Protein 4IV9 (pdb70)

Foldseek 3Di:
DQDFQQFLADVQVQCVVQVPPQAFFEDDVVFQAWAEEEEAQALLSLLLVLRLLSRPRPHYFYEHADPDGHVLFDFDALDPVPRLDTDGWHDWWAFVLLSLLVNLCVVLVQDQPAFAPWAQQDWEWEAEPLAIFTRHHVDQGGPLLRVVSQLVVLCQCPNADDDVDTAHRLVVLLVCSVVSVSVVSNVRLLVVCVVQLQPFQQRVLCCQQQHPHRRVPHHDDPPSNVSSCQQVDDQHGRCVQRRQFGNSLVSSCVSSRVSPRITGGSNGPVVSSVSSQQDDGPNRGNVVSYHNWRWFAWDQDDQWIKTATDVRDIDIINFYEYAFALCCCCHGHVVQVDPLAHDVLLSCLSVPFDFKKKKWKKFKFQALVQVPDVHTQWYAYPWLQGTKHKDDSDVVPRRHIIMIRRHIDMHPSLVVPVPVPPQVRSQVVSLVRVCSNPVPVSVRSAHVVNDSPSGMDMDIQCPPVRHVHRKTTHGRNSVVSLVSLLCQLLCLVPLVSHSSYHYAHLSSHSRISHVSRSSSRSQSNSCSSQSNSRIDTDPSGSSPSRDRDRDD/DFDFLQFLADVQVVQVVQVPPQAFFEDDPPDQAWAEEEEAQALLSLLLVLRLLSRPHDHYFYEHQDPDGHPQQAFDALDPVDRLDTDGFHDWWAFVLLSLVVNLCVVLVQDQPAFAPWQQQDWEWEADPQAIFTRHHVHDGDPLLRLVLQLVVQCQCPFADDPVDTADRLVVLLVCSVVSVNVVSLVRLLVVCVPFLQPFQLRVCQCQQQHDDGGVRHRDDPPSNVSSCQQDDDQHGRCVQRRQFGNSLVSSCVSSQVSHRITGGSNGPCVSSVSSQQDDRPNRGVVVSYDHWHWFAWADDVQKIWTQTPVRDIDIINFYEYAFALVCVCHGNVVLVDPLAHDVVLSCLSVPFDFKKKKWKKFKFQALVQPVDVHTQWYAYPWLQGTKHKDDSDVVCRRHIIMIRRHIDIHPSLVVCPPVPPQVVSQVVSLVRVCSNPVVVSVRRAHVVNDSPSGMDMDIQCPPPRHVHRKTGHGRPSLVSLVSLQCQLLCLVPLVSHSSYHYAHLNNHSRISHVSRSSSRSQSNSVSSQSNRPIDTDPSGSSPPRDNDHDD

Solvent-accessible surface area: 37999 Å² total; per-residue (Å²): 123,30,10,15,0,2,4,34,22,17,1,13,58,8,4,163,89,4,49,175,98,46,1,0,4,65,35,76,114,80,43,113,47,6,74,0,0,0,9,13,0,15,9,6,0,0,0,0,0,0,5,0,10,59,8,35,0,131,61,6,26,0,7,12,50,27,139,46,34,2,10,73,6,48,15,47,45,15,9,144,104,88,74,111,16,9,0,4,0,16,28,11,36,4,2,47,25,2,32,0,2,13,26,0,1,162,70,14,65,12,54,23,93,48,77,1,15,8,12,11,72,38,71,3,2,0,2,14,67,34,136,80,47,104,22,67,46,67,133,104,1,16,151,72,0,85,110,1,52,59,3,8,68,20,0,17,60,108,3,19,100,49,179,81,38,63,13,52,2,0,89,68,0,22,44,12,7,114,71,50,105,54,151,86,0,23,134,6,0,30,21,0,0,68,56,6,64,10,17,8,0,20,8,0,0,13,61,0,0,44,23,216,80,16,7,49,68,68,128,5,42,56,46,99,7,7,20,13,1,1,12,6,7,24,29,6,1,15,12,25,19,9,9,26,5,2,0,2,9,1,0,4,27,18,3,18,12,8,25,65,81,3,56,14,3,44,99,0,0,33,27,1,5,35,98,0,0,73,26,78,31,94,83,100,29,0,97,97,21,16,53,110,24,97,5,12,112,4,31,85,105,93,142,89,1,15,0,64,13,121,88,62,84,95,101,73,2,36,44,0,0,0,22,27,17,1,15,20,0,9,14,39,4,30,4,5,46,50,104,47,8,5,47,62,62,19,2,12,0,0,22,21,0,10,12,0,1,5,6,5,2,0,0,0,4,168,24,1,2,15,86,122,56,152,5,8,22,0,0,6,10,6,7,8,1,22,4,0,6,3,2,37,11,54,95,133,92,72,133,12,43,0,0,0,0,0,4,38,2,26,21,29,5,2,30,10,4,23,26,23,94,76,35,89,60,3,0,64,32,0,20,80,26,4,31,55,34,4,86,73,0,6,74,71,1,109,6,14,117,51,48,34,119,99,0,0,15,42,35,21,10,12,54,10,86,77,6,19,1,6,43,1,21,0,30,6,16,22,6,29,12,0,40,40,1,0,47,9,0,24,34,4,65,50,118,129,125,25,23,6,0,0,0,1,3,8,7,1,0,15,8,14,35,34,19,4,0,10,1,6,1,0,0,0,0,0,0,0,0,0,54,26,23,54,7,100,8,27,161,30,2,0,6,69,56,8,118,21,102,17,131,18,132,26,14,15,0,2,3,31,21,15,1,13,59,8,3,144,74,3,63,148,97,52,2,0,5,56,29,75,108,84,49,120,32,11,90,0,0,0,9,14,0,15,9,5,0,0,0,0,0,0,2,0,17,58,6,33,1,136,72,4,31,0,9,12,49,31,138,44,32,2,10,75,6,52,13,49,60,16,21,166,106,72,82,112,11,7,0,4,0,14,28,12,36,5,2,43,24,1,31,0,2,12,26,0,1,159,76,9,62,11,56,24,92,49,75,2,15,8,10,13,72,35,74,3,3,1,3,18,70,26,135,77,51,107,19,68,46,64,135,102,1,19,139,68,0,83,108,1,53,54,2,6,69,19,0,18,63,116,2,20,90,51,127,91,43,80,14,53,3,0,89,70,0,22,47,20,6,112,70,53,102,61,150,82,0,23,134,8,0,33,21,0,0,70,55,5,61,10,16,8,0,18,10,0,0,17,62,0,0,43,20,191,75,17,8,40,62,72,137,6,42,56,44,96,8,5,17,8,2,1,14,8,4,24,27,5,0,18,13,31,20,10,8,22,4,1,0,3,7,0,0,4,25,13,2,19,12,8,29,58,82,8,52,12,2,44,97,0,0,33,27,1,5,39,115,0,0,80,26,78,33,111,80,102,27,0,89,102,21,15,54,104,22,88,6,13,110,4,39,66,104,93,130,82,0,9,0,63,11,126,83,51,87,84,122,54,12,28,44,0,0,0,22,25,17,0,10,20,0,14,14,38,5,29,4,15,52,51,102,50,8,4,54,68,62,18,4,12,0,0,24,23,0,8,12,0,0,5,5,5,2,0,0,1,3,166,27,0,1,13,88,111,54,136,8,7,25,1,0,8,16,7,7,7,1,23,4,0,4,3,2,33,9,54,97,134,91,73,132,12,36,0,0,0,0,0,5,37,1,27,21,30,4,2,31,9,4,23,26,23,94,78,36,78,63,2,0,80,34,1,20,88,24,5,30,50,40,1,85,66,1,4,69,81,1,107,5,8,124,54,47,32,125,112,2,0,20,44,35,20,7,12,52,11,85,77,7,18,2,8,41,0,19,0,30,8,17,21,8,31,12,0,43,43,1,1,50,7,1,25,33,7,62,48,119,148,136,25,25,6,0,0,0,1,4,8,6,0,0,18,9,12,35,33,18,5,0,10,0,8,1,0,0,0,0,0,0,0,0,0,68,26,32,59,10,97,14,25,171,30,3,0,7,69,56,12,122,22,104,14,132,18

Sequence (1104 aa):
NSPSIDILYDYGPFLKKCEMTGGIGSYSAGTPTPRVAIVGAGISGLVAATELLRAGVKDVVLYESRDRIGGRVWSQVFDQTRPRYIAEMGAMRFPPSATGLFHYLKKFGISTSTTFPDPGVVDTELHYRGKRYHHWPAGKKPPELFRRVYEGWQSLLSEGYLLEGGSLVAPLDITAMLKSGRLEEAAIAWQGWLNVFRDCSFYNAIVCIFTGRHPPGGDRWARPEDFELFGSLGIGSGGFLPVFQAGFTEILRMVINGYQSDQRLIPDGISSLAARLADQSFDGKALRDRVCFSRVGRISREAEKIIIQTEAGEQRVFDRVIVTSSNRAMQMIHCLTDSESFLSRDVARAVRETHLTGSSKLFILTRTKFWIKNKLPTTIQSDGLVRGVYCLDYQPDEPEGHGVVLLSYTWEDDAQKMLAMPDKKTRCQVLVDDLAAIHPTFASYLLPVDGDYERYVLHHDWLTDPHSAGAFKLNYPGEDVYSQRLFFQPMTANSPNKDTGLYLAGCSCSFAGGWIEGAVQTALNSACAVLRSTGGQLSKGNPLDCINNASYRYNSPSIDILYDYGPFLKKCEMTGGIGSYSAGTPTPRVAIVGAGISGLVAATELLRAGVKDVVLYESRDRIGGRVWSQVFDQTRPRYIAEMGAMRFPPSATGLFHYLKKFGISTSTTFPDPGVVDTELHYRGKRYHWPAGKKPPELFRRVYEGWQSLLSEGYLLEGGSLVAPLDITAMLKSGRLEEAAIAWQGWLNVFRDCSFYNAIVCIFTGRHPPGGDRWARPEDFELFGSLGIGSGGFLPVFQAGFTEILRMVINGYQSDQRLIPDGISSLAARLADQSFDGKALRDRVCFSRVGRISREAEKIIIQTEAGEQRVFDRVIVTSSNRAMQMIHCLTDSESFLSRRDVARAVRETHLTGSSKLFILTRTKFWIKNKLPTTIQSDGLVRGVYCLDYQPDEPEGHGVVLLSYTWEDDAQKMLAMPDKKTRCQVLVDDLAAIHPTFASYLLPVDGDYERYVLHHDWLTDPHSAGAFKLNYPGEDVYSQRLFFQPMTANSPNKDTGLYLAGCSCSFAGGWIEGAVQTALNSACAVLRSTGGQLSKGNPLDCINASYRY

Radius of gyration: 29.58 Å; Cα contacts (8 Å, |Δi|>4): 2527; chains: 2; bounding box: 61×76×84 Å

Structure (mmCIF, N/CA/C/O backbone):
data_4IV9
#
_entry.id   4IV9
#
_cell.length_a   111.135
_cell.length_b   122.207
_cell.length_c   76.627
_cell.angle_alpha   90.00
_cell.angle_beta   90.00
_cell.angle_gamma   90.00
#
_symmetry.space_group_name_H-M   'P 21 21 2'
#
loop_
_entity.id
_entity.type
_entity.pdbx_description
1 polymer 'Tryptophan 2-monooxygenase'
2 non-polymer 'FLAVIN-ADENINE DINUCLEOTIDE'
3 non-polymer 2-(1H-INDOL-3-YL)ACETAMIDE
4 non-polymer 'PHOSPHATE ION'
5 non-polymer 1,2-ETHANEDIOL
6 water water
#
loop_
_atom_site.group_PDB
_atom_site.id
_atom_site.type_symbol
_atom_site.label_atom_id
_atom_site.label_alt_id
_atom_site.label_comp_id
_atom_site.label_asym_id
_atom_site.label_entity_id
_atom_site.label_seq_id
_atom_site.pdbx_PDB_ins_code
_atom_site.Cartn_x
_atom_site.Cartn_y
_atom_site.Cartn_z
_atom_site.occupancy
_atom_site.B_iso_or_equiv
_atom_site.auth_seq_id
_atom_site.auth_comp_id
_atom_site.auth_asym_id
_atom_site.auth_atom_id
_atom_site.pdbx_PDB_model_num
ATOM 1 N N . ASN A 1 6 ? 108.276 27.117 -56.396 1.00 28.17 6 ASN A N 1
ATOM 2 C CA . ASN A 1 6 ? 108.956 26.342 -57.435 1.00 19.93 6 ASN A CA 1
ATOM 3 C C . ASN A 1 6 ? 108.923 27.009 -58.805 1.00 22.10 6 ASN A C 1
ATOM 4 O O . ASN A 1 6 ? 107.961 27.704 -59.158 1.00 20.92 6 ASN A O 1
ATOM 9 N N . SER A 1 7 ? 109.982 26.783 -59.577 1.00 16.86 7 SER A N 1
ATOM 10 C CA . SER A 1 7 ? 110.051 27.257 -60.946 1.00 12.95 7 SER A CA 1
ATOM 11 C C . SER A 1 7 ? 110.194 26.074 -61.896 1.00 13.27 7 SER A C 1
ATOM 12 O O . SER A 1 7 ? 111.283 25.812 -62.401 1.00 17.57 7 SER A O 1
ATOM 15 N N . PRO A 1 8 ? 109.099 25.339 -62.139 1.00 16.76 8 PRO A N 1
ATOM 16 C CA . PRO A 1 8 ? 109.216 24.302 -63.168 1.00 14.31 8 PRO A CA 1
ATOM 17 C C . PRO A 1 8 ? 109.128 24.955 -64.552 1.00 15.77 8 PRO A C 1
ATOM 18 O O . PRO A 1 8 ? 108.257 25.809 -64.748 1.00 15.75 8 PRO A O 1
ATOM 22 N N . SER A 1 9 ? 110.006 24.594 -65.484 1.00 14.30 9 SER A N 1
ATOM 23 C CA . SER A 1 9 ? 109.953 25.201 -66.815 1.00 15.02 9 SER A CA 1
ATOM 24 C C . SER A 1 9 ? 108.760 24.702 -67.625 1.00 11.95 9 SER A C 1
ATOM 25 O O . SER A 1 9 ? 108.279 23.578 -67.425 1.00 12.73 9 SER A O 1
ATOM 28 N N . ILE A 1 10 ? 108.298 25.549 -68.545 1.00 12.01 10 ILE A N 1
ATOM 29 C CA . ILE A 1 10 ? 107.043 25.323 -69.264 1.00 12.63 10 ILE A CA 1
ATOM 30 C C . ILE A 1 10 ? 106.973 24.049 -70.125 1.00 12.20 10 ILE A C 1
ATOM 31 O O . ILE A 1 10 ? 105.925 23.411 -70.172 1.00 10.44 10 ILE A O 1
ATOM 36 N N . ASP A 1 11 ? 108.058 23.679 -70.803 1.00 8.04 11 ASP A N 1
ATOM 37 C CA . ASP A 1 11 ? 107.978 22.552 -71.744 1.00 11.38 11 ASP A CA 1
ATOM 38 C C . ASP A 1 11 ? 108.012 21.201 -71.037 1.00 9.26 11 ASP A C 1
ATOM 39 O O . ASP A 1 11 ? 107.614 20.181 -71.599 1.00 12.97 11 ASP A O 1
ATOM 44 N N . ILE A 1 12 ? 108.480 21.185 -69.797 1.00 12.74 12 ILE A N 1
ATOM 45 C CA . ILE A 1 12 ? 108.574 19.924 -69.069 1.00 12.93 12 ILE A CA 1
ATOM 46 C C . ILE A 1 12 ? 107.709 19.886 -67.810 1.00 10.80 12 ILE A C 1
ATOM 47 O O . ILE A 1 12 ? 107.444 18.812 -67.276 1.00 12.13 12 ILE A O 1
ATOM 52 N N . LEU A 1 13 ? 107.272 21.052 -67.346 1.00 11.01 13 LEU A N 1
ATOM 53 C CA . LEU A 1 13 ? 106.376 21.125 -66.196 1.00 10.04 13 LEU A CA 1
ATOM 54 C C . LEU A 1 13 ? 107.013 20.436 -65.002 1.00 13.11 13 LEU A C 1
ATOM 55 O O . LEU A 1 13 ? 106.345 19.738 -64.234 1.00 13.13 13 LEU A O 1
ATOM 60 N N . TYR A 1 14 ? 108.320 20.629 -64.883 1.00 11.67 14 TYR A N 1
ATOM 61 C CA . TYR A 1 14 ? 109.126 19.939 -63.896 1.00 13.83 14 TYR A CA 1
ATOM 62 C C . TYR A 1 14 ? 110.309 20.824 -63.492 1.00 12.74 14 TYR A C 1
ATOM 63 O O . TYR A 1 14 ? 110.914 21.479 -64.343 1.00 11.35 14 TYR A O 1
ATOM 72 N N . ASP A 1 15 ? 110.619 20.851 -62.196 1.00 10.79 15 ASP A N 1
ATOM 73 C CA . ASP A 1 15 ? 111.688 21.698 -61.660 1.00 10.94 15 ASP A CA 1
ATOM 74 C C . ASP A 1 15 ? 112.809 20.817 -61.130 1.00 12.90 15 ASP A C 1
ATOM 75 O O . ASP A 1 15 ? 112.579 19.967 -60.278 1.00 18.23 15 ASP A O 1
ATOM 80 N N . TYR A 1 16 ? 114.022 21.014 -61.625 1.00 9.70 16 TYR A N 1
ATOM 81 C CA . TYR A 1 16 ? 115.154 20.206 -61.180 1.00 8.24 16 TYR A CA 1
ATOM 82 C C . TYR A 1 16 ? 115.639 20.564 -59.781 1.00 11.73 16 TYR A C 1
ATOM 83 O O . TYR A 1 16 ? 116.249 19.735 -59.095 1.00 8.97 16 TYR A O 1
ATOM 92 N N . GLY A 1 17 ? 115.357 21.795 -59.361 1.00 9.52 17 GLY A N 1
ATOM 93 C CA . GLY A 1 17 ? 115.770 22.297 -58.062 1.00 12.00 17 GLY A CA 1
ATOM 94 C C . GLY A 1 17 ? 115.426 21.460 -56.838 1.00 8.21 17 GLY A C 1
ATOM 95 O O . GLY A 1 17 ? 116.320 21.088 -56.095 1.00 9.06 17 GLY A O 1
ATOM 96 N N . PRO A 1 18 ? 114.130 21.187 -56.602 1.00 9.06 18 PRO A N 1
ATOM 97 C CA . PRO A 1 18 ? 113.764 20.432 -55.392 1.00 12.26 18 PRO A CA 1
ATOM 98 C C . PRO A 1 18 ? 114.293 19.000 -55.391 1.00 13.78 18 PRO A C 1
ATOM 99 O O . PRO A 1 18 ? 114.611 18.455 -54.329 1.00 16.47 18 PRO A O 1
ATOM 103 N N . PHE A 1 19 ? 114.384 18.399 -56.570 1.00 12.11 19 PHE A N 1
ATOM 104 C CA . PHE A 1 19 ? 114.913 17.059 -56.678 1.00 12.05 19 PHE A CA 1
ATOM 105 C C . PHE A 1 19 ? 116.389 17.043 -56.274 1.00 12.43 19 PHE A C 1
ATOM 106 O O . PHE A 1 19 ? 116.804 16.204 -55.473 1.00 13.77 19 PHE A O 1
ATOM 114 N N . LEU A 1 20 ? 117.172 17.978 -56.816 1.00 11.29 20 LEU A N 1
ATOM 115 C CA . LEU A 1 20 ? 118.597 18.066 -56.493 1.00 11.84 20 LEU A CA 1
ATOM 116 C C . LEU A 1 20 ? 118.788 18.392 -55.014 1.00 10.28 20 LEU A C 1
ATOM 117 O O . LEU A 1 20 ? 119.743 17.946 -54.388 1.00 12.09 20 LEU A O 1
ATOM 122 N N . LYS A 1 21 ? 117.870 19.160 -54.452 1.00 8.34 21 LYS A N 1
ATOM 123 C CA . LYS A 1 21 ? 117.944 19.494 -53.034 1.00 15.73 21 LYS A CA 1
ATOM 124 C C . LYS A 1 21 ? 117.722 18.233 -52.193 1.00 15.23 21 LYS A C 1
ATOM 125 O O . LYS A 1 21 ? 118.423 17.985 -51.212 1.00 15.83 21 LYS A O 1
ATOM 131 N N . LYS A 1 22 ? 116.745 17.434 -52.598 1.00 13.50 22 LYS A N 1
ATOM 132 C CA . LYS A 1 22 ? 116.394 16.234 -51.869 1.00 14.20 22 LYS A CA 1
ATOM 133 C C . LYS A 1 22 ? 117.521 15.211 -51.971 1.00 15.27 22 LYS A C 1
ATOM 134 O O . LYS A 1 22 ? 117.808 14.500 -51.010 1.00 15.17 22 LYS A O 1
ATOM 140 N N . CYS A 1 23 ? 118.173 15.166 -53.128 1.00 16.17 23 CYS A N 1
ATOM 141 C CA . CYS A 1 23 ? 119.223 14.188 -53.382 1.00 16.64 23 CYS A CA 1
ATOM 142 C C . CYS A 1 23 ? 120.573 14.560 -52.751 1.00 19.15 23 CYS A C 1
ATOM 143 O O . CYS A 1 23 ? 121.403 13.687 -52.487 1.00 19.39 23 CYS A O 1
ATOM 146 N N . GLU A 1 24 ? 120.785 15.851 -52.506 1.00 20.71 24 GLU A N 1
ATOM 147 C CA . GLU A 1 24 ? 122.099 16.354 -52.091 1.00 19.73 24 GLU A CA 1
ATOM 148 C C . GLU A 1 24 ? 122.664 15.570 -50.915 1.00 23.64 24 GLU A C 1
ATOM 149 O O . GLU A 1 24 ? 123.746 14.968 -51.016 1.00 27.12 24 GLU A O 1
ATOM 155 N N . MET A 1 25 ? 121.912 15.517 -49.822 1.00 18.10 25 MET A N 1
ATOM 156 C CA . MET A 1 25 ? 122.383 14.783 -48.652 1.00 26.78 25 MET A CA 1
ATOM 157 C C . MET A 1 25 ? 121.647 13.471 -48.413 1.00 23.09 25 MET A C 1
ATOM 158 O O . MET A 1 25 ? 121.382 13.121 -47.271 1.00 29.73 25 MET A O 1
ATOM 163 N N . THR A 1 26 ? 121.305 12.754 -49.476 1.00 23.17 26 THR A N 1
ATOM 164 C CA . THR A 1 26 ? 120.683 11.444 -49.327 1.00 21.84 26 THR A CA 1
ATOM 165 C C . THR A 1 26 ? 121.370 10.461 -50.250 1.00 18.86 26 THR A C 1
ATOM 166 O O . THR A 1 26 ? 120.863 9.369 -50.507 1.00 18.44 26 THR A O 1
ATOM 170 N N . GLY A 1 27 ? 122.517 10.871 -50.776 1.00 19.41 27 GLY A N 1
ATOM 171 C CA . GLY A 1 27 ? 123.325 9.982 -51.584 1.00 18.89 27 GLY A CA 1
ATOM 172 C C . GLY A 1 27 ? 123.053 10.014 -53.078 1.00 24.57 27 GLY A C 1
ATOM 173 O O . GLY A 1 27 ? 123.070 8.975 -53.748 1.00 17.83 27 GLY A O 1
ATOM 174 N N . GLY A 1 28 ? 122.808 11.204 -53.610 1.00 16.91 28 GLY A N 1
ATOM 175 C CA . GLY A 1 28 ? 122.750 11.360 -55.048 1.00 14.73 28 GLY A CA 1
ATOM 176 C C . GLY A 1 28 ? 121.417 11.029 -55.679 1.00 15.44 28 GLY A C 1
ATOM 177 O O . GLY A 1 28 ? 120.386 10.919 -55.002 1.00 16.28 28 GLY A O 1
ATOM 178 N N . ILE A 1 29 ? 121.446 10.869 -56.996 1.00 11.66 29 ILE A N 1
ATOM 179 C CA . ILE A 1 29 ? 120.235 10.736 -57.784 1.00 12.39 29 ILE A CA 1
ATOM 180 C C . ILE A 1 29 ? 119.757 9.285 -57.859 1.00 17.53 29 ILE A C 1
ATOM 181 O O . ILE A 1 29 ? 118.634 9.020 -58.283 1.00 16.32 29 ILE A O 1
ATOM 186 N N . GLY A 1 30 ? 120.630 8.357 -57.470 1.00 12.55 30 GLY A N 1
ATOM 187 C CA . GLY A 1 30 ? 120.340 6.934 -57.539 1.00 14.19 30 GLY A CA 1
ATOM 188 C C . GLY A 1 30 ? 121.378 6.094 -56.814 1.00 14.99 30 GLY A C 1
ATOM 189 O O . GLY A 1 30 ? 122.262 6.618 -56.124 1.00 17.39 30 GLY A O 1
ATOM 190 N N . SER A 1 31 ? 121.275 4.780 -56.966 1.00 13.55 31 SER A N 1
ATOM 191 C CA . SER A 1 31 ? 122.171 3.875 -56.257 1.00 14.44 31 SER A CA 1
ATOM 192 C C . SER A 1 31 ? 122.101 2.465 -56.811 1.00 15.98 31 SER A C 1
ATOM 193 O O . SER A 1 31 ? 121.130 2.083 -57.476 1.00 11.11 31 SER A O 1
ATOM 196 N N . TYR A 1 32 ? 123.137 1.689 -56.502 1.00 9.44 32 TYR A N 1
ATOM 197 C CA . TYR A 1 32 ? 123.194 0.290 -56.882 1.00 13.06 32 TYR A CA 1
ATOM 198 C C . TYR A 1 32 ? 123.128 -0.588 -55.643 1.00 15.60 32 TYR A C 1
ATOM 199 O O . TYR A 1 32 ? 123.711 -0.267 -54.605 1.00 13.68 32 TYR A O 1
ATOM 208 N N . SER A 1 33 ? 122.422 -1.703 -55.756 1.00 11.93 33 SER A N 1
ATOM 209 C CA . SER A 1 33 ? 122.398 -2.675 -54.681 1.00 15.39 33 SER A CA 1
ATOM 210 C C . SER A 1 33 ? 123.767 -3.333 -54.603 1.00 19.33 33 SER A C 1
ATOM 211 O O . SER A 1 33 ? 124.503 -3.373 -55.595 1.00 20.45 33 SER A O 1
ATOM 214 N N . ALA A 1 34 ? 124.130 -3.824 -53.424 1.00 21.20 34 ALA A N 1
ATOM 215 C CA . ALA A 1 34 ? 125.292 -4.698 -53.328 1.00 27.22 34 ALA A CA 1
ATOM 216 C C . ALA A 1 34 ? 124.962 -5.941 -54.132 1.00 28.35 34 ALA A C 1
ATOM 217 O O . ALA A 1 34 ? 123.998 -6.661 -53.819 1.00 39.31 34 ALA A O 1
ATOM 219 N N . GLY A 1 35 ? 125.737 -6.191 -55.182 1.00 27.97 35 GLY A N 1
ATOM 220 C CA . GLY A 1 35 ? 125.451 -7.317 -56.055 1.00 23.45 35 GLY A CA 1
ATOM 221 C C . GLY A 1 35 ? 125.226 -6.873 -57.483 1.00 29.73 35 GLY A C 1
ATOM 222 O O . GLY A 1 35 ? 125.135 -7.700 -58.404 1.00 18.45 35 GLY A O 1
ATOM 223 N N . THR A 1 36 ? 125.128 -5.558 -57.672 1.00 24.02 36 THR A N 1
ATOM 224 C CA . THR A 1 36 ? 125.046 -5.015 -59.019 1.00 21.67 36 THR A CA 1
ATOM 225 C C . THR A 1 36 ? 126.313 -4.239 -59.333 1.00 21.48 36 THR A C 1
ATOM 226 O O . THR A 1 36 ? 126.642 -3.258 -58.652 1.00 22.76 36 THR A O 1
ATOM 230 N N . PRO A 1 37 ? 127.051 -4.701 -60.347 1.00 18.27 37 PRO A N 1
ATOM 231 C CA . PRO A 1 37 ? 128.267 -3.999 -60.776 1.00 22.19 37 PRO A CA 1
ATOM 232 C C . PRO A 1 37 ? 127.941 -2.668 -61.478 1.00 18.44 37 PRO A C 1
ATOM 233 O O . PRO A 1 37 ? 127.007 -2.608 -62.289 1.00 20.16 37 PRO A O 1
ATOM 237 N N . THR A 1 38 ? 128.714 -1.625 -61.174 1.00 14.38 38 THR A N 1
ATOM 238 C CA . THR A 1 38 ? 128.535 -0.312 -61.788 1.00 15.36 38 THR A CA 1
ATOM 239 C C . THR A 1 38 ? 129.228 -0.271 -63.142 1.00 17.32 38 THR A C 1
ATOM 240 O O . THR A 1 38 ? 130.239 -0.956 -63.342 1.00 16.39 38 THR A O 1
ATOM 244 N N . PRO A 1 39 ? 128.682 0.517 -64.090 1.00 13.27 39 PRO A N 1
ATOM 245 C CA . PRO A 1 39 ? 129.197 0.462 -65.459 1.00 10.68 39 PRO A CA 1
ATOM 246 C C . PRO A 1 39 ? 130.433 1.318 -65.659 1.00 10.81 39 PRO A C 1
ATOM 247 O O . PRO A 1 39 ? 130.674 2.269 -64.911 1.00 12.76 39 PRO A O 1
ATOM 251 N N . ARG A 1 40 ? 131.218 0.969 -66.670 1.00 9.04 40 ARG A N 1
ATOM 252 C CA . ARG A 1 40 ? 132.303 1.824 -67.111 1.00 8.19 40 ARG A CA 1
ATOM 253 C C . ARG A 1 40 ? 131.687 2.854 -68.058 1.00 12.00 40 ARG A C 1
ATOM 254 O O . ARG A 1 40 ? 131.065 2.497 -69.062 1.00 9.47 40 ARG A O 1
ATOM 262 N N . VAL A 1 41 ? 131.836 4.133 -67.730 1.00 12.12 41 VAL A N 1
ATOM 263 C CA . VAL A 1 41 ? 131.158 5.179 -68.497 1.00 12.13 41 VAL A CA 1
ATOM 264 C C . VAL A 1 41 ? 132.119 6.178 -69.131 1.00 14.21 41 VAL A C 1
ATOM 265 O O . VAL A 1 41 ? 133.072 6.640 -68.487 1.00 12.87 41 VAL A O 1
ATOM 269 N N . ALA A 1 42 ? 131.864 6.511 -70.396 1.00 14.93 42 ALA A N 1
ATOM 270 C CA . ALA A 1 42 ? 132.583 7.595 -71.057 1.00 9.81 42 ALA A CA 1
ATOM 271 C C . ALA A 1 42 ? 131.655 8.786 -71.214 1.00 14.09 42 ALA A C 1
ATOM 272 O O . ALA A 1 42 ? 130.463 8.630 -71.507 1.00 13.76 42 ALA A O 1
ATOM 274 N N . ILE A 1 43 ? 132.194 9.980 -70.996 1.00 9.75 43 ILE A N 1
ATOM 275 C CA . ILE A 1 43 ? 131.462 11.200 -71.272 1.00 9.14 43 ILE A CA 1
ATOM 276 C C . ILE A 1 43 ? 132.294 12.025 -72.238 1.00 9.29 43 ILE A C 1
ATOM 277 O O . ILE A 1 43 ? 133.433 12.378 -71.948 1.00 10.77 43 ILE A O 1
ATOM 282 N N . VAL A 1 44 ? 131.738 12.298 -73.407 1.00 11.08 44 VAL A N 1
ATOM 283 C CA . VAL A 1 44 ? 132.448 13.084 -74.397 1.00 11.22 44 VAL A CA 1
ATOM 284 C C . VAL A 1 44 ? 132.191 14.558 -74.138 1.00 7.24 44 VAL A C 1
ATOM 285 O O . VAL A 1 44 ? 131.074 15.034 -74.322 1.00 11.75 44 VAL A O 1
ATOM 289 N N . GLY A 1 45 ? 133.216 15.272 -73.689 1.00 10.34 45 GLY A N 1
ATOM 290 C CA . GLY A 1 45 ? 133.094 16.707 -73.456 1.00 8.00 45 GLY A CA 1
ATOM 291 C C . GLY A 1 45 ? 133.144 17.094 -71.987 1.00 9.71 45 GLY A C 1
ATOM 292 O O . GLY A 1 45 ? 132.383 16.571 -71.164 1.00 8.66 45 GLY A O 1
ATOM 293 N N . ALA A 1 46 ? 134.054 18.002 -71.649 1.00 8.66 46 ALA A N 1
ATOM 294 C CA . ALA A 1 46 ? 134.189 18.442 -70.264 1.00 11.46 46 ALA A CA 1
ATOM 295 C C . ALA A 1 46 ? 133.703 19.884 -70.064 1.00 11.94 46 ALA A C 1
ATOM 296 O O . ALA A 1 46 ? 134.344 20.684 -69.382 1.00 9.61 46 ALA A O 1
ATOM 298 N N . GLY A 1 47 ? 132.556 20.193 -70.660 1.00 9.05 47 GLY A N 1
ATOM 299 C CA . GLY A 1 47 ? 131.830 21.412 -70.362 1.00 7.99 47 GLY A CA 1
ATOM 300 C C . GLY A 1 47 ? 130.974 21.174 -69.129 1.00 8.56 47 GLY A C 1
ATOM 301 O O . GLY A 1 47 ? 131.133 20.171 -68.443 1.00 9.52 47 GLY A O 1
ATOM 302 N N . ILE A 1 48 ? 130.060 22.094 -68.847 1.00 7.84 48 ILE A N 1
ATOM 303 C CA . ILE A 1 48 ? 129.237 21.987 -67.652 1.00 7.41 48 ILE A CA 1
ATOM 304 C C . ILE A 1 48 ? 128.366 20.729 -67.670 1.00 10.19 48 ILE A C 1
ATOM 305 O O . ILE A 1 48 ? 128.253 20.037 -66.657 1.00 8.13 48 ILE A O 1
ATOM 310 N N . SER A 1 49 ? 127.751 20.431 -68.814 1.00 10.17 49 SER A N 1
ATOM 311 C CA . SER A 1 49 ? 126.896 19.246 -68.910 1.00 8.26 49 SER A CA 1
ATOM 312 C C . SER A 1 49 ? 127.672 17.979 -68.536 1.00 10.01 49 SER A C 1
ATOM 313 O O . SER A 1 49 ? 127.248 17.218 -67.667 1.00 12.06 49 SER A O 1
ATOM 316 N N . GLY A 1 50 ? 128.810 17.766 -69.185 1.00 8.79 50 GLY A N 1
ATOM 317 C CA . GLY A 1 50 ? 129.666 16.633 -68.884 1.00 9.22 50 GLY A CA 1
ATOM 318 C C . GLY A 1 50 ? 130.108 16.567 -67.430 1.00 9.32 50 GLY A C 1
ATOM 319 O O . GLY A 1 50 ? 130.030 15.522 -66.793 1.00 10.03 50 GLY A O 1
ATOM 320 N N . LEU A 1 51 ? 130.587 17.684 -66.903 1.00 11.74 51 LEU A N 1
ATOM 321 C CA . LEU A 1 51 ? 131.049 17.736 -65.517 1.00 8.48 51 LEU A CA 1
ATOM 322 C C . LEU A 1 51 ? 129.954 17.394 -64.499 1.00 10.46 51 LEU A C 1
ATOM 323 O O . LEU A 1 51 ? 130.205 16.696 -63.514 1.00 6.10 51 LEU A O 1
ATOM 328 N N . VAL A 1 52 ? 128.746 17.891 -64.745 1.00 9.06 52 VAL A N 1
ATOM 329 C CA . VAL A 1 52 ? 127.604 17.629 -63.871 1.00 12.37 52 VAL A CA 1
ATOM 330 C C . VAL A 1 52 ? 127.203 16.143 -63.921 1.00 10.61 52 VAL A C 1
ATOM 331 O O . VAL A 1 52 ? 126.996 15.505 -62.891 1.00 12.62 52 VAL A O 1
ATOM 335 N N . ALA A 1 53 ? 127.110 15.608 -65.131 1.00 8.68 53 ALA A N 1
ATOM 336 C CA . ALA A 1 53 ? 126.819 14.198 -65.344 1.00 8.21 53 ALA A CA 1
ATOM 337 C C . ALA A 1 53 ? 127.824 13.310 -64.611 1.00 10.95 53 ALA A C 1
ATOM 3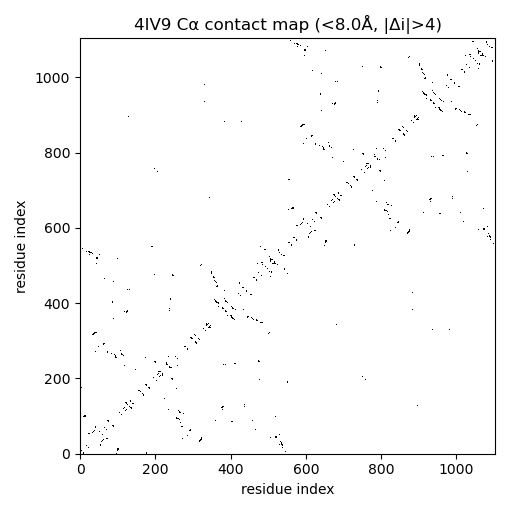38 O O . ALA A 1 53 ? 127.439 12.378 -63.894 1.00 7.22 53 ALA A O 1
ATOM 340 N N . ALA A 1 54 ? 129.113 13.605 -64.782 1.00 10.43 54 ALA A N 1
ATOM 341 C CA . ALA A 1 54 ? 130.157 12.818 -64.129 1.00 9.28 54 ALA A CA 1
ATOM 342 C C . ALA A 1 54 ? 129.989 12.911 -62.622 1.00 10.88 54 ALA A C 1
ATOM 343 O O . ALA A 1 54 ? 130.016 11.892 -61.921 1.00 11.62 54 ALA A O 1
ATOM 345 N N . THR A 1 55 ? 129.787 14.141 -62.143 1.00 11.11 55 THR A N 1
ATOM 346 C CA . THR A 1 55 ? 129.532 14.417 -60.734 1.00 9.92 55 THR A CA 1
ATOM 347 C C . THR A 1 55 ? 128.448 13.525 -60.141 1.00 9.99 55 THR A C 1
ATOM 348 O O . THR A 1 55 ? 128.677 12.849 -59.141 1.00 10.82 55 THR A O 1
ATOM 352 N N . GLU A 1 56 ? 127.270 13.524 -60.753 1.00 14.06 56 GLU A N 1
ATOM 353 C CA . GLU A 1 56 ? 126.157 12.749 -60.213 1.00 13.50 56 GLU A CA 1
ATOM 354 C C . GLU A 1 56 ? 126.305 11.228 -60.405 1.00 14.81 56 GLU A C 1
ATOM 355 O O . GLU A 1 56 ? 125.771 10.437 -59.606 1.00 11.44 56 GLU A O 1
ATOM 361 N N . LEU A 1 57 ? 127.026 10.808 -61.442 1.00 9.68 57 LEU A N 1
ATOM 362 C CA . LEU A 1 57 ? 127.322 9.379 -61.587 1.00 10.46 57 LEU A CA 1
ATOM 363 C C . LEU A 1 57 ? 128.258 8.948 -60.466 1.00 10.93 57 LEU A C 1
ATOM 364 O O . LEU A 1 57 ? 128.052 7.917 -59.828 1.00 11.30 57 LEU A O 1
ATOM 369 N N . LEU A 1 58 ? 129.286 9.752 -60.217 1.00 9.86 58 LEU A N 1
ATOM 370 C CA . LEU A 1 58 ? 130.242 9.453 -59.156 1.00 9.51 58 LEU A CA 1
ATOM 371 C C . LEU A 1 58 ? 129.565 9.473 -57.779 1.00 11.46 58 LEU A C 1
ATOM 372 O O . LEU A 1 58 ? 129.834 8.617 -56.922 1.00 11.70 58 LEU A O 1
ATOM 377 N N . ARG A 1 59 ? 128.661 10.431 -57.591 1.00 12.30 59 ARG A N 1
ATOM 378 C CA . ARG A 1 59 ? 127.887 10.548 -56.355 1.00 9.15 59 ARG A CA 1
ATOM 379 C C . ARG A 1 59 ? 126.995 9.328 -56.120 1.00 15.36 59 ARG A C 1
ATOM 380 O O . ARG A 1 59 ? 126.746 8.939 -54.981 1.00 13.86 59 ARG A O 1
ATOM 388 N N . ALA A 1 60 ? 126.511 8.729 -57.204 1.00 13.55 60 ALA A N 1
ATOM 389 C CA . ALA A 1 60 ? 125.599 7.594 -57.115 1.00 14.36 60 ALA A CA 1
ATOM 390 C C . ALA A 1 60 ? 126.386 6.306 -57.009 1.00 14.25 60 ALA A C 1
ATOM 391 O O . ALA A 1 60 ? 125.813 5.223 -56.914 1.00 17.84 60 ALA A O 1
ATOM 393 N N . GLY A 1 61 ? 127.707 6.421 -57.047 1.00 12.17 61 GLY A N 1
ATOM 394 C CA . GLY A 1 61 ? 128.558 5.266 -56.841 1.00 13.12 61 GLY A CA 1
ATOM 395 C C . GLY A 1 61 ? 129.053 4.539 -58.078 1.00 12.91 61 GLY A C 1
ATOM 396 O O . GLY A 1 61 ? 129.572 3.426 -57.956 1.00 17.40 61 GLY A O 1
ATOM 397 N N . VAL A 1 62 ? 128.904 5.147 -59.257 1.00 13.97 62 VAL A N 1
ATOM 398 C CA . VAL A 1 62 ? 129.602 4.664 -60.452 1.00 13.97 62 VAL A CA 1
ATOM 399 C C . VAL A 1 62 ? 131.071 5.021 -60.309 1.00 18.19 62 VAL A C 1
ATOM 400 O O . VAL A 1 62 ? 131.416 6.198 -60.246 1.00 19.90 62 VAL A O 1
ATOM 404 N N . LYS A 1 63 ? 131.952 4.028 -60.260 1.00 13.95 63 LYS A N 1
ATOM 405 C CA . LYS A 1 63 ? 133.332 4.337 -59.895 1.00 14.84 63 LYS A CA 1
ATOM 406 C C . LYS A 1 63 ? 134.204 4.642 -61.098 1.00 17.95 63 LYS A C 1
ATOM 407 O O . LYS A 1 63 ? 135.181 5.387 -60.999 1.00 18.64 63 LYS A O 1
ATOM 413 N N . ASP A 1 64 ? 133.845 4.065 -62.240 1.00 12.22 64 ASP A N 1
ATOM 414 C CA . ASP A 1 64 ? 134.678 4.166 -63.417 1.00 12.76 64 ASP A CA 1
ATOM 415 C C . ASP A 1 64 ? 133.999 5.076 -64.440 1.00 12.58 64 ASP A C 1
ATOM 416 O O . ASP A 1 64 ? 133.178 4.626 -65.248 1.00 11.72 64 ASP A O 1
ATOM 421 N N . VAL A 1 65 ?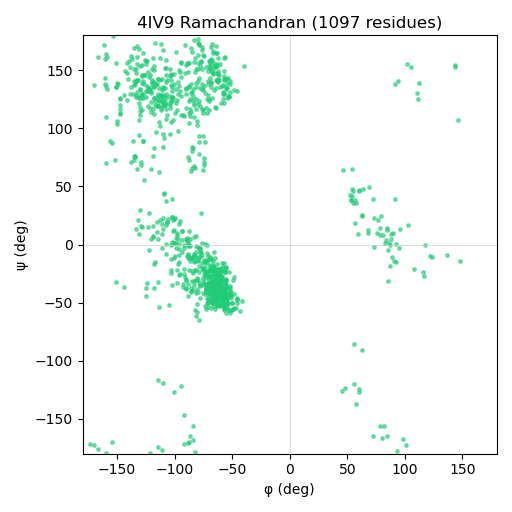 134.320 6.364 -64.381 1.00 13.30 65 VAL A N 1
ATOM 422 C CA . VAL A 1 65 ? 133.859 7.297 -65.402 1.00 13.66 65 VAL A CA 1
ATOM 423 C C . VAL A 1 65 ? 135.010 8.161 -65.894 1.00 11.02 65 VAL A C 1
ATOM 424 O O . VAL A 1 65 ? 135.760 8.748 -65.096 1.00 15.58 65 VAL A O 1
ATOM 428 N N . VAL A 1 66 ? 135.189 8.185 -67.214 1.00 11.33 66 VAL A N 1
ATOM 429 C CA . VAL A 1 66 ? 136.209 9.040 -67.811 1.00 12.42 66 VAL A CA 1
ATOM 430 C C . VAL A 1 66 ? 135.585 10.076 -68.748 1.00 11.18 66 VAL A C 1
ATOM 431 O O . VAL A 1 66 ? 134.627 9.775 -69.460 1.00 8.22 66 VAL A O 1
ATOM 435 N N . LEU A 1 67 ? 136.110 11.303 -68.707 1.00 10.76 67 LEU A N 1
ATOM 436 C CA . LEU A 1 67 ? 135.629 12.383 -69.569 1.00 10.51 67 LEU A CA 1
ATOM 437 C C . LEU A 1 67 ? 136.670 12.679 -70.630 1.00 10.93 67 LEU A C 1
ATOM 438 O O . LEU A 1 67 ? 137.861 12.791 -70.320 1.00 12.36 67 LEU A O 1
ATOM 443 N N . TYR A 1 68 ? 136.221 12.816 -71.872 1.00 10.99 68 TYR A N 1
ATOM 444 C CA . TYR A 1 68 ? 137.112 13.213 -72.951 1.00 10.50 68 TYR A CA 1
ATOM 445 C C . TYR A 1 68 ? 136.903 14.679 -73.291 1.00 11.26 68 TYR A C 1
ATOM 446 O O . TYR A 1 68 ? 135.786 15.189 -73.210 1.00 10.99 68 TYR A O 1
ATOM 455 N N . GLU A 1 69 ? 137.976 15.361 -73.676 1.00 12.53 69 GLU A N 1
ATOM 456 C CA . GLU A 1 69 ? 137.890 16.793 -73.982 1.00 9.96 69 GLU A CA 1
ATOM 457 C C . GLU A 1 69 ? 138.881 17.169 -75.075 1.00 12.68 69 GLU A C 1
ATOM 458 O O . GLU A 1 69 ? 140.069 16.882 -74.962 1.00 11.18 69 GLU A O 1
ATOM 464 N N . SER A 1 70 ? 138.379 17.801 -76.133 1.00 12.03 70 SER A N 1
ATOM 465 C CA . SER A 1 70 ? 139.192 18.147 -77.297 1.00 14.85 70 SER A CA 1
ATOM 466 C C . SER A 1 70 ? 139.959 19.465 -77.124 1.00 15.04 70 SER A C 1
ATOM 467 O O . SER A 1 70 ? 140.981 19.692 -77.784 1.00 10.96 70 SER A O 1
ATOM 470 N N . ARG A 1 71 ? 139.464 20.347 -76.259 1.00 13.80 71 ARG A N 1
ATOM 471 C CA . ARG A 1 71 ? 140.139 21.633 -76.054 1.00 10.18 71 ARG A CA 1
ATOM 472 C C . ARG A 1 71 ? 141.350 21.494 -75.135 1.00 16.00 71 ARG A C 1
ATOM 473 O O . ARG A 1 71 ? 141.636 20.411 -74.615 1.00 13.08 71 ARG A O 1
ATOM 481 N N . ASP A 1 72 ? 142.062 22.601 -74.951 1.00 15.64 72 ASP A N 1
ATOM 482 C CA . ASP A 1 72 ? 143.210 22.656 -74.055 1.00 15.04 72 ASP A CA 1
ATOM 483 C C . ASP A 1 72 ? 142.767 23.000 -72.634 1.00 14.36 72 ASP A C 1
ATOM 484 O O . ASP A 1 72 ? 143.587 23.286 -71.763 1.00 17.42 72 ASP A O 1
ATOM 489 N N . ARG A 1 73 ? 141.460 22.956 -72.408 1.00 12.93 73 ARG A N 1
ATOM 490 C CA . ARG A 1 73 ? 140.874 23.397 -71.152 1.00 12.80 73 ARG A CA 1
ATOM 491 C C . ARG A 1 73 ? 139.508 22.759 -70.984 1.00 10.55 73 ARG A C 1
ATOM 492 O O . ARG A 1 73 ? 138.905 22.285 -71.947 1.00 11.55 73 ARG A O 1
ATOM 500 N N . ILE A 1 74 ? 139.042 22.761 -69.745 1.00 12.01 74 ILE A N 1
ATOM 501 C CA . ILE A 1 74 ? 137.700 22.335 -69.349 1.00 13.77 74 ILE A CA 1
ATOM 502 C C . ILE A 1 74 ? 136.741 23.530 -69.433 1.00 12.93 74 ILE A C 1
ATOM 503 O O . ILE A 1 74 ? 137.190 24.672 -69.393 1.00 12.11 74 ILE A O 1
ATOM 508 N N . GLY A 1 75 ? 135.441 23.279 -69.588 1.00 9.79 75 GLY A N 1
ATOM 509 C CA . GLY A 1 75 ? 134.453 24.331 -69.456 1.00 8.73 75 GLY A CA 1
ATOM 510 C C . GLY A 1 75 ? 133.663 24.656 -70.712 1.00 7.40 75 GLY A C 1
ATOM 511 O O . GLY A 1 75 ? 132.560 25.187 -70.630 1.00 7.31 75 GLY A O 1
ATOM 512 N N . GLY A 1 76 ? 134.231 24.349 -71.870 1.00 8.72 76 GLY A N 1
ATOM 513 C CA . GLY A 1 76 ? 133.550 24.550 -73.140 1.00 8.17 76 GLY A CA 1
ATOM 514 C C . GLY A 1 76 ? 133.083 25.980 -73.364 1.00 10.80 76 GLY A C 1
ATOM 515 O O . GLY A 1 76 ? 133.894 26.906 -73.367 1.00 7.60 76 GLY A O 1
ATOM 516 N N . ARG A 1 77 ? 131.771 26.154 -73.532 1.00 7.97 77 ARG A N 1
ATOM 517 C CA . ARG A 1 77 ? 131.203 27.470 -73.821 1.00 7.37 77 ARG A CA 1
ATOM 518 C C . ARG A 1 77 ? 131.099 28.341 -72.564 1.00 10.26 77 ARG A C 1
ATOM 519 O O . ARG A 1 77 ? 130.712 29.507 -72.631 1.00 8.80 77 ARG A O 1
ATOM 527 N N . VAL A 1 78 ? 131.463 27.763 -71.422 1.00 9.31 78 VAL A N 1
ATOM 528 C CA . VAL A 1 78 ? 131.785 28.556 -70.244 1.00 12.62 78 VAL A CA 1
ATOM 529 C C . VAL A 1 78 ? 133.279 28.866 -70.282 1.00 7.83 78 VAL A C 1
ATOM 530 O O . VAL A 1 78 ? 134.114 27.961 -70.231 1.00 9.30 78 VAL A O 1
ATOM 534 N N . TRP A 1 79 ? 133.615 30.152 -70.372 1.00 7.00 79 TRP A N 1
ATOM 535 C CA . TRP A 1 79 ? 135.003 30.537 -70.587 1.00 7.22 79 TRP A CA 1
ATOM 536 C C . TRP A 1 79 ? 135.282 31.952 -70.100 1.00 10.19 79 TRP A C 1
ATOM 537 O O . TRP A 1 79 ? 135.149 32.912 -70.857 1.00 9.07 79 TRP A O 1
ATOM 548 N N . SER A 1 80 ? 135.663 32.075 -68.834 1.00 8.92 80 SER A N 1
ATOM 549 C CA . SER A 1 80 ? 136.075 33.364 -68.285 1.00 8.88 80 SER A CA 1
ATOM 550 C C . SER A 1 80 ? 137.549 33.623 -68.607 1.00 9.65 80 SER A C 1
ATOM 551 O O . SER A 1 80 ? 138.432 33.344 -67.796 1.00 13.12 80 SER A O 1
ATOM 554 N N . GLN A 1 81 ? 137.817 34.133 -69.803 1.00 9.82 81 GLN A N 1
ATOM 555 C CA . GLN A 1 81 ? 139.195 34.307 -70.260 1.00 12.89 81 GLN A CA 1
ATOM 556 C C . GLN A 1 81 ? 139.876 35.492 -69.563 1.00 13.18 81 GLN A C 1
ATOM 557 O O . GLN A 1 81 ? 139.282 36.583 -69.395 1.00 9.58 81 GLN A O 1
ATOM 563 N N . VAL A 1 82 ? 141.124 35.273 -69.158 1.00 9.50 82 VAL A N 1
ATOM 564 C CA . VAL A 1 82 ? 141.890 36.292 -68.464 1.00 14.58 82 VAL A CA 1
ATOM 565 C C . VAL A 1 82 ? 142.762 37.043 -69.466 1.00 14.80 82 VAL A C 1
ATOM 566 O O . VAL A 1 82 ? 143.411 36.416 -70.300 1.00 11.14 82 VAL A O 1
ATOM 570 N N . PHE A 1 83 ? 142.753 38.376 -69.408 1.00 14.75 83 PHE A N 1
ATOM 571 C CA . PHE A 1 83 ? 143.571 39.203 -70.316 1.00 17.94 83 PHE A CA 1
ATOM 572 C C . PHE A 1 83 ? 145.055 39.015 -70.055 1.00 16.09 83 PHE A C 1
ATOM 573 O O . PHE A 1 83 ? 145.866 38.905 -70.988 1.00 15.49 83 PHE A O 1
ATOM 581 N N . ASP A 1 84 ? 145.373 38.953 -68.766 1.00 15.83 84 ASP A N 1
ATOM 582 C CA . ASP A 1 84 ? 146.718 39.174 -68.253 1.00 19.51 84 ASP A CA 1
ATOM 583 C C . ASP A 1 84 ? 146.812 38.541 -66.875 1.00 19.91 84 ASP A C 1
ATOM 584 O O . ASP A 1 84 ? 146.210 39.029 -65.915 1.00 17.76 84 ASP A O 1
ATOM 589 N N . GLN A 1 85 ? 147.570 37.452 -66.788 1.00 20.12 85 GLN A N 1
ATOM 590 C CA . GLN A 1 85 ? 147.634 36.636 -65.572 1.00 20.53 85 GLN A CA 1
ATOM 591 C C . GLN A 1 85 ? 148.291 37.370 -64.394 1.00 26.73 85 GLN A C 1
ATOM 592 O O . GLN A 1 85 ? 148.184 36.942 -63.221 1.00 23.38 85 GLN A O 1
ATOM 598 N N . THR A 1 86 ? 148.959 38.480 -64.704 1.00 20.64 86 THR A N 1
ATOM 599 C CA . THR A 1 86 ? 149.526 39.360 -63.682 1.00 29.54 86 THR A CA 1
ATOM 600 C C . THR A 1 86 ? 148.394 40.109 -62.988 1.00 28.22 86 THR A C 1
ATOM 601 O O . THR A 1 86 ? 148.533 40.559 -61.849 1.00 26.79 86 THR A O 1
ATOM 605 N N . ARG A 1 87 ? 147.271 40.250 -63.694 1.00 23.15 87 ARG A N 1
ATOM 606 C CA . ARG A 1 87 ? 146.085 40.953 -63.176 1.00 25.46 87 ARG A CA 1
ATOM 607 C C . ARG A 1 87 ? 144.841 40.086 -63.441 1.00 22.41 87 ARG A C 1
ATOM 608 O O . ARG A 1 87 ? 143.956 40.468 -64.207 1.00 22.43 87 ARG A O 1
ATOM 616 N N . PRO A 1 88 ? 144.774 38.907 -62.803 1.00 26.17 88 PRO A N 1
ATOM 617 C CA . PRO A 1 88 ? 143.812 37.852 -63.155 1.00 20.35 88 PRO A CA 1
ATOM 618 C C . PRO A 1 88 ? 142.351 38.164 -62.851 1.00 19.36 88 PRO A C 1
ATOM 619 O O . PRO A 1 88 ? 141.483 37.425 -63.312 1.00 19.42 88 PRO A O 1
ATOM 623 N N . ARG A 1 89 ? 142.066 39.209 -62.081 1.00 19.65 89 ARG A N 1
ATOM 624 C CA . ARG A 1 89 ? 140.680 39.512 -61.739 1.00 16.59 89 ARG A CA 1
ATOM 625 C C . ARG A 1 89 ? 139.940 40.129 -62.935 1.00 15.37 89 ARG A C 1
ATOM 626 O O . ARG A 1 89 ? 138.718 40.207 -62.950 1.00 11.72 89 ARG A O 1
ATOM 634 N N . TYR A 1 90 ? 140.675 40.571 -63.943 1.00 15.45 90 TYR A N 1
ATOM 635 C CA . TYR A 1 90 ? 140.016 41.162 -65.101 1.00 11.30 90 TYR A CA 1
ATOM 636 C C . TYR A 1 90 ? 139.784 40.090 -66.148 1.00 11.21 90 TYR A C 1
ATOM 637 O O . TYR A 1 90 ? 140.721 39.545 -66.725 1.00 13.93 90 TYR A O 1
ATOM 646 N N . ILE A 1 91 ? 138.517 39.760 -66.354 1.00 11.00 91 ILE A N 1
ATOM 647 C CA . ILE A 1 91 ? 138.161 38.627 -67.196 1.00 11.68 91 ILE A CA 1
ATOM 648 C C . ILE A 1 91 ? 137.215 39.025 -68.323 1.00 8.73 91 ILE A C 1
ATOM 649 O O . ILE A 1 91 ? 136.494 40.018 -68.229 1.00 12.81 91 ILE A O 1
ATOM 654 N N . ALA A 1 92 ? 137.233 38.243 -69.393 1.00 6.19 92 ALA A N 1
ATOM 655 C CA . ALA A 1 92 ? 136.351 38.461 -70.521 1.00 8.41 92 ALA A CA 1
ATOM 656 C C . ALA A 1 92 ? 135.461 37.234 -70.643 1.00 9.93 92 ALA A C 1
ATOM 657 O O . ALA A 1 92 ? 135.944 36.153 -70.956 1.00 10.08 92 ALA A O 1
ATOM 659 N N . GLU A 1 93 ? 134.172 37.388 -70.377 1.00 9.95 93 GLU A N 1
ATOM 660 C CA . GLU A 1 93 ? 133.257 36.253 -70.491 1.00 9.09 93 GLU A CA 1
ATOM 661 C C . GLU A 1 93 ? 132.960 35.956 -71.961 1.00 9.81 93 GLU A C 1
ATOM 662 O O . GLU A 1 93 ? 132.049 36.544 -72.560 1.00 6.50 93 GLU A O 1
ATOM 668 N N . MET A 1 94 ? 133.731 35.039 -72.541 1.00 12.34 94 MET A N 1
ATOM 669 C CA . MET A 1 94 ? 133.603 34.763 -73.970 1.00 8.74 94 MET A CA 1
ATOM 670 C C . MET A 1 94 ? 132.291 34.066 -74.305 1.00 12.57 94 MET A C 1
ATOM 671 O O . MET A 1 94 ? 131.741 34.257 -75.395 1.00 9.23 94 MET A O 1
ATOM 676 N N . GLY A 1 95 ? 131.799 33.253 -73.373 1.00 11.02 95 GLY A N 1
ATOM 677 C CA . GLY A 1 95 ? 130.570 32.510 -73.582 1.00 9.40 95 GLY A CA 1
ATOM 678 C C . GLY A 1 95 ? 129.480 32.969 -72.639 1.00 10.79 95 GLY A C 1
ATOM 679 O O . GLY A 1 95 ? 129.078 34.117 -72.696 1.00 9.21 95 GLY A O 1
ATOM 680 N N . ALA A 1 96 ? 129.021 32.073 -71.764 1.00 9.45 96 ALA A N 1
ATOM 681 C CA . ALA A 1 96 ? 128.004 32.406 -70.768 1.00 8.50 96 ALA A CA 1
ATOM 682 C C . ALA A 1 96 ? 128.394 33.634 -69.930 1.00 9.53 96 ALA A C 1
ATOM 683 O O . ALA A 1 96 ? 129.562 33.815 -69.593 1.00 6.56 96 ALA A O 1
ATOM 685 N N . MET A 1 97 ? 127.410 34.458 -69.578 1.00 9.70 97 MET A N 1
ATOM 686 C CA . MET A 1 97 ? 127.704 35.764 -69.004 1.00 9.80 97 MET A CA 1
ATOM 687 C C . MET A 1 97 ? 126.622 36.271 -68.038 1.00 9.47 97 MET A C 1
ATOM 688 O O . MET A 1 97 ? 126.924 36.969 -67.069 1.00 12.62 97 MET A O 1
ATOM 693 N N . ARG A 1 98 ? 125.371 35.912 -68.308 1.00 8.20 98 ARG A N 1
ATOM 694 C CA . ARG A 1 98 ? 124.229 36.426 -67.562 1.00 11.04 98 ARG A CA 1
ATOM 695 C C . ARG A 1 98 ? 123.411 35.270 -67.006 1.00 11.42 98 ARG A C 1
ATOM 696 O O . ARG A 1 98 ? 123.062 34.344 -67.731 1.00 9.14 98 ARG A O 1
ATOM 704 N N . PHE A 1 99 ? 123.065 35.329 -65.729 1.00 7.12 99 PHE A N 1
ATOM 705 C CA . PHE A 1 99 ? 122.427 34.170 -65.111 1.00 8.85 99 PHE A CA 1
ATOM 706 C C . PHE A 1 99 ? 121.128 34.489 -64.374 1.00 8.74 99 PHE A C 1
ATOM 707 O O . PHE A 1 99 ? 121.117 35.240 -63.403 1.00 12.60 99 PHE A O 1
ATOM 715 N N . PRO A 1 100 ? 120.018 33.934 -64.873 1.00 9.40 100 PRO A N 1
ATOM 716 C CA . PRO A 1 100 ? 118.706 34.194 -64.281 1.00 9.64 100 PRO A CA 1
ATOM 717 C C . PRO A 1 100 ? 118.445 33.236 -63.138 1.00 12.03 100 PRO A C 1
ATOM 718 O O . PRO A 1 100 ? 118.641 32.024 -63.316 1.00 11.06 100 PRO A O 1
ATOM 722 N N . PRO A 1 101 ? 118.026 33.765 -61.974 1.00 10.09 101 PRO A N 1
ATOM 723 C CA . PRO A 1 101 ? 117.710 32.917 -60.816 1.00 13.03 101 PRO A CA 1
ATOM 724 C C . PRO A 1 101 ? 116.652 31.829 -61.087 1.00 13.66 101 PRO A C 1
ATOM 725 O O . PRO A 1 101 ? 116.629 30.823 -60.366 1.00 8.72 101 PRO A O 1
ATOM 729 N N . SER A 1 102 ? 115.802 32.025 -62.095 1.00 9.81 102 SER A N 1
ATOM 730 C CA . SER A 1 102 ? 114.779 31.036 -62.432 1.00 10.86 102 SER A CA 1
ATOM 731 C C . SER A 1 102 ? 115.390 29.734 -62.957 1.00 11.38 102 SER A C 1
ATOM 732 O O . SER A 1 102 ? 114.726 28.704 -62.974 1.00 9.57 102 SER A O 1
ATOM 735 N N . ALA A 1 103 ? 116.651 29.796 -63.387 1.00 11.17 103 ALA A N 1
ATOM 736 C CA . ALA A 1 103 ? 117.429 28.617 -63.793 1.00 11.08 103 ALA A CA 1
ATOM 737 C C . ALA A 1 103 ? 117.861 27.800 -62.565 1.00 11.10 103 ALA A C 1
ATOM 738 O O . ALA A 1 103 ? 119.040 27.752 -62.211 1.00 10.85 103 ALA A O 1
ATOM 740 N N . THR A 1 104 ? 116.895 27.149 -61.931 1.00 12.15 104 THR A N 1
ATOM 741 C CA . THR A 1 104 ? 117.098 26.503 -60.636 1.00 10.69 104 THR A CA 1
ATOM 742 C C . THR A 1 104 ? 118.049 25.311 -60.682 1.00 11.81 104 THR A C 1
ATOM 743 O O . THR A 1 104 ? 118.577 24.896 -59.649 1.00 12.32 104 THR A O 1
ATOM 747 N N . GLY A 1 105 ? 118.247 24.741 -61.865 1.00 10.62 105 GLY A N 1
ATOM 748 C CA . GLY A 1 105 ? 119.224 23.677 -62.004 1.00 10.26 105 GLY A CA 1
ATOM 749 C C . GLY A 1 105 ? 120.613 24.282 -61.896 1.00 8.13 105 GLY A C 1
ATOM 750 O O . GLY A 1 105 ? 121.444 23.816 -61.121 1.00 7.67 105 GLY A O 1
ATOM 751 N N . LEU A 1 106 ? 120.854 25.336 -62.674 1.00 10.71 106 LEU A N 1
ATOM 752 C CA . LEU A 1 106 ? 122.137 26.018 -62.669 1.00 8.34 106 LEU A CA 1
ATOM 753 C C . LEU A 1 106 ? 122.442 26.550 -61.278 1.00 11.38 106 LEU A C 1
ATOM 754 O O . LEU A 1 106 ? 123.549 26.381 -60.757 1.00 6.64 106 LEU A O 1
ATOM 759 N N . PHE A 1 107 ? 121.445 27.189 -60.672 1.00 11.01 107 PHE A N 1
ATOM 760 C CA . PHE A 1 107 ? 121.669 27.844 -59.381 1.00 10.76 107 PHE A CA 1
ATOM 761 C C . PHE A 1 107 ? 121.876 26.869 -58.226 1.00 12.99 107 PHE A C 1
ATOM 762 O O . PHE A 1 107 ? 122.457 27.241 -57.199 1.00 8.28 107 PHE A O 1
ATOM 770 N N . HIS A 1 108 ? 121.403 25.634 -58.397 1.00 10.30 108 HIS A N 1
ATOM 771 C CA . HIS A 1 108 ? 121.657 24.603 -57.402 1.00 11.84 108 HIS A CA 1
ATOM 772 C C . HIS A 1 108 ? 123.152 24.439 -57.232 1.00 8.04 108 HIS A C 1
ATOM 773 O O . HIS A 1 108 ? 123.650 24.312 -56.122 1.00 9.63 108 HIS A O 1
ATOM 780 N N . TYR A 1 109 ? 123.867 24.423 -58.344 1.00 9.19 109 TYR A N 1
ATOM 781 C CA . TYR A 1 109 ? 125.303 24.191 -58.302 1.00 9.31 109 TYR A CA 1
ATOM 782 C C . TYR A 1 109 ? 126.047 25.472 -57.940 1.00 10.90 109 TYR A C 1
ATOM 783 O O . TYR A 1 109 ? 127.031 25.435 -57.201 1.00 9.81 109 TYR A O 1
ATOM 792 N N . LEU A 1 110 ? 125.567 26.605 -58.457 1.00 13.02 110 LEU A N 1
ATOM 793 C CA . LEU A 1 110 ? 126.137 27.898 -58.090 1.00 8.72 110 LEU A CA 1
ATOM 794 C C . LEU A 1 110 ? 126.091 28.057 -56.567 1.00 12.97 110 LEU A C 1
ATOM 795 O O . LEU A 1 110 ? 127.099 28.381 -55.935 1.00 13.14 110 LEU A O 1
ATOM 800 N N . LYS A 1 111 ? 124.930 27.787 -55.980 1.00 9.18 111 LYS A N 1
ATOM 801 C CA . LYS A 1 111 ? 124.762 27.877 -54.526 1.00 13.71 111 LYS A CA 1
ATOM 802 C C . LYS A 1 111 ? 125.662 26.908 -53.763 1.00 14.54 111 LYS A C 1
ATOM 803 O O . LYS A 1 111 ? 126.277 27.267 -52.747 1.00 16.89 111 LYS A O 1
ATOM 809 N N . LYS A 1 112 ? 125.710 25.675 -54.254 1.00 11.33 112 LYS A N 1
ATOM 810 C CA . LYS A 1 112 ? 126.477 24.610 -53.633 1.00 11.21 112 LYS A CA 1
ATOM 811 C C . LYS A 1 112 ? 127.947 24.982 -53.499 1.00 15.18 112 LYS A C 1
ATOM 812 O O . LYS A 1 112 ? 128.578 24.693 -52.485 1.00 13.77 112 LYS A O 1
ATOM 818 N N . PHE A 1 113 ? 128.488 25.635 -54.519 1.00 11.88 113 PHE A N 1
ATOM 819 C CA . PHE A 1 113 ? 129.920 25.868 -54.576 1.00 16.06 113 PHE A CA 1
ATOM 820 C C . PHE A 1 113 ? 130.289 27.269 -54.106 1.00 9.96 113 PHE A C 1
ATOM 821 O O . PHE A 1 113 ? 131.456 27.637 -54.125 1.00 11.81 113 PHE A O 1
ATOM 829 N N . GLY A 1 114 ? 129.297 28.048 -53.689 1.00 13.06 114 GLY A N 1
ATOM 830 C CA . GLY A 1 114 ? 129.576 29.354 -53.116 1.00 18.99 114 GLY A CA 1
ATOM 831 C C . GLY A 1 114 ? 130.020 30.373 -54.155 1.00 16.61 114 GLY A C 1
ATOM 832 O O . GLY A 1 114 ? 130.908 31.202 -53.924 1.00 19.55 114 GLY A O 1
ATOM 833 N N . ILE A 1 115 ? 129.382 30.307 -55.311 1.00 13.02 115 ILE A N 1
ATOM 834 C CA . ILE A 1 115 ? 129.659 31.205 -56.415 1.00 9.48 115 ILE A CA 1
ATOM 835 C C . ILE A 1 115 ? 128.655 32.343 -56.306 1.00 12.27 115 ILE A C 1
ATOM 836 O O . ILE A 1 115 ? 127.454 32.139 -56.482 1.00 10.47 115 ILE A O 1
ATOM 841 N N . SER A 1 116 ? 129.143 33.537 -55.987 1.00 8.42 116 SER A N 1
ATOM 842 C CA . SER A 1 116 ? 128.255 34.660 -55.724 1.00 12.71 116 SER A CA 1
ATOM 843 C C . SER A 1 116 ? 127.484 35.094 -56.969 1.00 8.96 116 SER A C 1
ATOM 844 O O . SER A 1 116 ? 128.055 35.238 -58.050 1.00 14.40 116 SER A O 1
ATOM 847 N N . THR A 1 117 ? 126.181 35.281 -56.801 1.00 11.20 117 THR A N 1
ATOM 848 C CA . THR A 1 117 ? 125.307 35.793 -57.855 1.00 12.11 117 THR A CA 1
ATOM 849 C C . THR A 1 117 ? 124.474 36.949 -57.317 1.00 10.15 117 THR A C 1
ATOM 850 O O . THR A 1 117 ? 123.343 37.168 -57.751 1.00 11.57 117 THR A O 1
ATOM 854 N N . SER A 1 118 ? 125.040 37.672 -56.355 1.00 10.52 118 SER A N 1
ATOM 855 C CA . SER A 1 118 ? 124.360 38.793 -55.726 1.00 11.08 118 SER A CA 1
ATOM 856 C C . SER A 1 118 ? 124.227 39.990 -56.666 1.00 10.08 118 SER A C 1
ATOM 857 O O . SER A 1 118 ? 123.248 40.737 -56.600 1.00 8.17 118 SER A O 1
ATOM 860 N N . THR A 1 119 ? 125.216 40.183 -57.532 1.00 11.26 119 THR A N 1
ATOM 861 C CA . THR A 1 119 ? 125.268 41.403 -58.338 1.00 14.83 119 THR A CA 1
ATOM 862 C C . THR A 1 119 ? 124.395 41.292 -59.602 1.00 14.33 119 THR A C 1
ATOM 863 O O . THR A 1 119 ? 124.399 40.263 -60.276 1.00 12.12 119 THR A O 1
ATOM 867 N N . THR A 1 120 ? 123.603 42.326 -59.890 1.00 14.06 120 THR A N 1
ATOM 868 C CA . THR A 1 120 ? 122.717 42.267 -61.061 1.00 16.60 120 THR A CA 1
ATOM 869 C C . THR A 1 120 ? 123.482 42.618 -62.330 1.00 15.64 120 THR A C 1
ATOM 870 O O . THR A 1 120 ? 124.330 43.524 -62.320 1.00 11.07 120 THR A O 1
ATOM 874 N N . PHE A 1 121 ? 123.211 41.891 -63.412 1.00 12.87 121 PHE A N 1
ATOM 875 C CA . PHE A 1 121 ? 123.908 42.163 -64.660 1.00 12.08 121 PHE A CA 1
ATOM 876 C C . PHE A 1 121 ? 123.434 43.488 -65.244 1.00 8.21 121 PHE A C 1
ATOM 877 O O . PHE A 1 121 ? 122.253 43.815 -65.170 1.00 12.78 121 PHE A O 1
ATOM 885 N N . PRO A 1 122 ? 124.364 44.263 -65.816 1.00 10.22 122 PRO A N 1
ATOM 886 C CA . PRO A 1 122 ? 123.990 45.573 -66.374 1.00 9.83 122 PRO A CA 1
ATOM 887 C C . PRO A 1 122 ? 123.245 45.476 -67.702 1.00 11.00 122 PRO A C 1
ATOM 888 O O . PRO A 1 122 ? 123.759 45.958 -68.699 1.00 16.81 122 PRO A O 1
ATOM 892 N N . ASP A 1 123 ? 122.052 44.892 -67.717 1.00 8.33 123 ASP A N 1
ATOM 893 C CA . ASP A 1 123 ? 121.261 44.802 -68.942 1.00 11.44 123 ASP A CA 1
ATOM 894 C C . ASP A 1 123 ? 120.757 46.171 -69.392 1.00 16.71 123 ASP A C 1
ATOM 895 O O . ASP A 1 123 ? 120.691 47.106 -68.585 1.00 14.50 123 ASP A O 1
ATOM 900 N N . PRO A 1 124 ? 120.402 46.295 -70.685 1.00 12.48 124 PRO A N 1
ATOM 901 C CA . PRO A 1 124 ? 119.787 47.535 -71.179 1.00 10.12 124 PRO A CA 1
ATOM 902 C C . PRO A 1 124 ? 118.586 47.879 -70.307 1.00 13.82 124 PRO A C 1
ATOM 903 O O . PRO A 1 124 ? 117.749 47.015 -70.078 1.00 10.06 124 PRO A O 1
ATOM 907 N N . GLY A 1 125 ? 118.534 49.099 -69.786 1.00 12.84 125 GLY A N 1
ATOM 908 C CA . GLY A 1 125 ? 117.419 49.510 -68.959 1.00 13.49 125 GLY A CA 1
ATOM 909 C C . GLY A 1 125 ? 117.595 49.258 -67.477 1.00 16.48 125 GLY A C 1
ATOM 910 O O . GLY A 1 125 ? 116.846 49.789 -66.657 1.00 18.74 125 GLY A O 1
ATOM 911 N N . VAL A 1 126 ? 118.580 48.447 -67.119 1.00 13.88 126 VAL A N 1
ATOM 912 C CA . VAL A 1 126 ? 118.861 48.176 -65.712 1.00 13.28 126 VAL A CA 1
ATOM 913 C C . VAL A 1 126 ? 119.828 49.229 -65.174 1.00 12.67 126 VAL A C 1
ATOM 914 O O . VAL A 1 126 ? 119.642 49.752 -64.075 1.00 16.24 126 VAL A O 1
ATOM 918 N N . VAL A 1 127 ? 120.858 49.529 -65.967 1.00 17.03 127 VAL A N 1
ATOM 919 C CA . VAL A 1 127 ? 121.821 50.595 -65.688 1.00 12.80 127 VAL A CA 1
ATOM 920 C C . VAL A 1 127 ? 121.606 51.690 -66.724 1.00 16.40 127 VAL A C 1
ATOM 921 O O . VAL A 1 127 ? 120.832 51.486 -67.667 1.00 13.78 127 VAL A O 1
ATOM 925 N N . ASP A 1 128 ? 122.275 52.840 -66.568 1.00 11.50 128 ASP A N 1
ATOM 926 C CA . ASP A 1 128 ? 122.186 53.917 -67.568 1.00 15.13 128 ASP A CA 1
ATOM 927 C C . ASP A 1 128 ? 122.553 53.411 -68.963 1.00 13.80 128 ASP A C 1
ATOM 928 O O . ASP A 1 128 ? 123.633 52.833 -69.156 1.00 13.72 128 ASP A O 1
ATOM 933 N N . THR A 1 129 ? 121.655 53.634 -69.922 1.00 7.92 129 THR A N 1
ATOM 934 C CA . THR A 1 129 ? 121.775 53.033 -71.242 1.00 8.88 129 THR A CA 1
ATOM 935 C C . THR A 1 129 ? 121.541 54.065 -72.333 1.00 14.19 129 THR A C 1
ATOM 936 O O . THR A 1 129 ? 120.777 55.018 -72.140 1.00 15.73 129 THR A O 1
ATOM 940 N N . GLU A 1 130 ? 122.226 53.899 -73.460 1.00 9.68 130 GLU A N 1
ATOM 941 C CA . GLU A 1 130 ? 121.890 54.636 -74.665 1.00 12.54 130 GLU A CA 1
ATOM 942 C C . GLU A 1 130 ? 121.520 53.664 -75.769 1.00 14.91 130 GLU A C 1
ATOM 943 O O . GLU A 1 130 ? 122.139 52.608 -75.920 1.00 12.71 130 GLU A O 1
ATOM 949 N N . LEU A 1 131 ? 120.500 54.023 -76.537 1.00 13.25 131 LEU A N 1
ATOM 950 C CA . LEU A 1 131 ? 120.242 53.356 -77.801 1.00 13.56 131 LEU A CA 1
ATOM 951 C C . LEU A 1 131 ? 120.752 54.279 -78.911 1.00 15.25 131 LEU A C 1
ATOM 952 O O . LEU A 1 131 ? 120.419 55.477 -78.939 1.00 12.45 131 LEU A O 1
ATOM 957 N N . HIS A 1 132 ? 121.592 53.743 -79.793 1.00 12.88 132 HIS A N 1
ATOM 958 C CA . HIS A 1 132 ? 122.036 54.494 -80.964 1.00 12.92 132 HIS A CA 1
ATOM 959 C C . HIS A 1 132 ? 121.268 53.949 -82.154 1.00 13.25 132 HIS A C 1
ATOM 960 O O . HIS A 1 132 ? 121.328 52.757 -82.452 1.00 11.43 132 HIS A O 1
ATOM 967 N N . TYR A 1 133 ? 120.533 54.819 -82.830 1.00 11.47 133 TYR A N 1
ATOM 968 C CA . TYR A 1 133 ? 119.598 54.374 -83.854 1.00 11.09 133 TYR A CA 1
ATOM 969 C C . TYR A 1 133 ? 119.501 55.408 -84.967 1.00 15.95 133 TYR A C 1
ATOM 970 O O . TYR A 1 133 ? 119.144 56.566 -84.720 1.00 15.44 133 TYR A O 1
ATOM 979 N N . ARG A 1 134 ? 119.846 54.996 -86.183 1.00 16.17 134 ARG A N 1
ATOM 980 C CA . ARG A 1 134 ? 119.797 55.892 -87.345 1.00 16.65 134 ARG A CA 1
ATOM 981 C C . ARG A 1 134 ? 120.591 57.177 -87.124 1.00 13.10 134 ARG A C 1
ATOM 982 O O . ARG A 1 134 ? 120.151 58.267 -87.468 1.00 20.36 134 ARG A O 1
ATOM 990 N N . GLY A 1 135 ? 121.759 57.029 -86.518 1.00 16.76 135 GLY A N 1
ATOM 991 C CA . GLY A 1 135 ? 122.716 58.106 -86.395 1.00 13.97 135 GLY A CA 1
ATOM 992 C C . GLY A 1 135 ? 122.421 59.066 -85.268 1.00 18.96 135 GLY A C 1
ATOM 993 O O . GLY A 1 135 ? 123.065 60.100 -85.157 1.00 18.02 135 GLY A O 1
ATOM 994 N N . LYS A 1 136 ? 121.447 58.734 -84.429 1.00 16.02 136 LYS A N 1
ATOM 995 C CA . LYS A 1 136 ? 121.146 59.582 -83.279 1.00 11.83 136 LYS A CA 1
ATOM 996 C C . LYS A 1 136 ? 121.341 58.822 -81.972 1.00 15.99 136 LYS A C 1
ATOM 997 O O . LYS A 1 136 ? 121.348 57.592 -81.958 1.00 12.54 136 LYS A O 1
ATOM 1003 N N . ARG A 1 137 ? 121.494 59.554 -80.876 1.00 17.49 137 ARG A N 1
ATOM 1004 C CA . ARG A 1 137 ? 121.603 58.943 -79.559 1.00 19.77 137 ARG A CA 1
ATOM 1005 C C . ARG A 1 137 ? 120.287 59.094 -78.811 1.00 19.81 137 ARG A C 1
ATOM 1006 O O . ARG A 1 137 ? 119.631 60.132 -78.910 1.00 16.15 137 ARG A O 1
ATOM 1014 N N . TYR A 1 138 ? 119.899 58.067 -78.061 1.00 12.72 138 TYR A N 1
ATOM 1015 C CA . TYR A 1 138 ? 118.703 58.146 -77.223 1.00 14.94 138 TYR A CA 1
ATOM 1016 C C . TYR A 1 138 ? 119.028 57.661 -75.802 1.00 15.23 138 TYR A C 1
ATOM 1017 O O . TYR A 1 138 ? 119.526 56.554 -75.608 1.00 10.93 138 TYR A O 1
ATOM 1026 N N . HIS A 1 139 ? 118.724 58.485 -74.809 1.00 14.26 139 HIS A N 1
ATOM 1027 C CA A HIS A 1 139 ? 119.095 58.171 -73.442 0.51 14.68 139 HIS A CA 1
ATOM 1028 C CA B HIS A 1 139 ? 119.096 58.179 -73.422 0.49 14.86 139 HIS A CA 1
ATOM 1029 C C . HIS A 1 139 ? 118.049 57.352 -72.672 1.00 13.46 139 HIS A C 1
ATOM 1030 O O . HIS A 1 139 ? 116.851 57.603 -72.749 1.00 13.85 139 HIS A O 1
ATOM 1043 N N . TRP A 1 140 ? 118.517 56.357 -71.934 1.00 16.41 140 TRP A N 1
ATOM 1044 C CA . TRP A 1 140 ? 117.634 55.485 -71.178 1.00 13.03 140 TRP A CA 1
ATOM 1045 C C . TRP A 1 140 ? 118.178 55.393 -69.752 1.00 11.51 140 TRP A C 1
ATOM 1046 O O . TRP A 1 140 ? 119.057 54.589 -69.477 1.00 11.46 140 TRP A O 1
ATOM 1057 N N . PRO A 1 141 ? 117.672 56.243 -68.847 1.00 11.67 141 PRO A N 1
ATOM 1058 C CA . PRO A 1 141 ? 118.180 56.227 -67.472 1.00 13.99 141 PRO A CA 1
ATOM 1059 C C . PRO A 1 141 ? 117.825 54.933 -66.785 1.00 13.16 141 PRO A C 1
ATOM 1060 O O . PRO A 1 141 ? 116.805 54.322 -67.118 1.00 14.13 141 PRO A O 1
ATOM 1064 N N . ALA A 1 142 ? 118.673 54.519 -65.851 1.00 16.93 142 ALA A N 1
ATOM 1065 C CA . ALA A 1 142 ? 118.514 53.255 -65.132 1.00 13.91 142 ALA A CA 1
ATOM 1066 C C . ALA A 1 142 ? 117.128 53.100 -64.510 1.00 14.91 142 ALA A C 1
ATOM 1067 O O . ALA A 1 142 ? 116.633 54.010 -63.856 1.00 15.29 142 ALA A O 1
ATOM 1069 N N . GLY A 1 143 ? 116.500 51.948 -64.731 1.00 16.01 143 GLY A N 1
ATOM 1070 C CA . GLY A 1 143 ? 115.240 51.639 -64.081 1.00 15.29 143 GLY A CA 1
ATOM 1071 C C . GLY A 1 143 ? 114.046 52.405 -64.618 1.00 18.75 143 GLY A C 1
ATOM 1072 O O . GLY A 1 143 ? 112.916 52.190 -64.162 1.00 16.54 143 GLY A O 1
ATOM 1073 N N . LYS A 1 144 ? 114.283 53.292 -65.580 1.00 12.17 144 LYS A N 1
ATOM 1074 C CA . LYS A 1 144 ? 113.196 54.040 -66.205 1.00 17.96 144 LYS A CA 1
ATOM 1075 C C . LYS A 1 144 ? 112.635 53.331 -67.433 1.00 15.79 144 LYS A C 1
ATOM 1076 O O . LYS A 1 144 ? 113.185 52.336 -67.909 1.00 10.82 144 LYS A O 1
ATOM 1082 N N . LYS A 1 145 ? 111.540 53.866 -67.956 1.00 14.18 145 LYS A N 1
ATOM 1083 C CA . LYS A 1 145 ? 111.024 53.398 -69.225 1.00 15.41 145 LYS A CA 1
ATOM 1084 C C . LYS A 1 145 ? 112.014 53.794 -70.323 1.00 17.93 145 LYS A C 1
ATOM 1085 O O . LYS A 1 145 ? 112.824 54.706 -70.128 1.00 13.66 145 LYS A O 1
ATOM 1091 N N . PRO A 1 146 ? 111.968 53.102 -71.475 1.00 12.43 146 PRO A N 1
ATOM 1092 C CA . PRO A 1 146 ? 112.891 53.455 -72.561 1.00 10.88 146 PRO A CA 1
ATOM 1093 C C . PRO A 1 146 ? 112.546 54.821 -73.157 1.00 11.04 146 PRO A C 1
ATOM 1094 O O . PRO A 1 146 ? 111.501 55.370 -72.828 1.00 13.77 146 PRO A O 1
ATOM 1098 N N . PRO A 1 147 ? 113.421 55.367 -74.011 1.00 13.33 147 PRO A N 1
ATOM 1099 C CA . PRO A 1 147 ? 113.156 56.683 -74.618 1.00 11.47 147 PRO A CA 1
ATOM 1100 C C . PRO A 1 147 ? 111.828 56.724 -75.377 1.00 13.07 147 PRO A C 1
ATOM 1101 O O . PRO A 1 147 ? 111.270 55.664 -75.741 1.00 12.55 147 PRO A O 1
ATOM 1105 N N . GLU A 1 148 ? 111.325 57.932 -75.607 1.00 13.82 148 GLU A N 1
ATOM 1106 C CA . GLU A 1 148 ? 109.987 58.111 -76.172 1.00 13.99 148 GLU A CA 1
ATOM 1107 C C . GLU A 1 148 ? 109.829 57.482 -77.548 1.00 10.05 148 GLU A C 1
ATOM 1108 O O . GLU A 1 148 ? 108.775 56.928 -77.847 1.00 12.59 148 GLU A O 1
ATOM 1114 N N . LEU A 1 149 ? 110.867 57.576 -78.375 1.00 8.76 149 LEU A N 1
ATOM 1115 C CA . LEU A 1 149 ? 110.854 56.985 -79.719 1.00 13.70 149 LEU A CA 1
ATOM 1116 C C . LEU A 1 149 ? 110.446 55.503 -79.649 1.00 9.93 149 LEU A C 1
ATOM 1117 O O . LEU A 1 149 ? 109.732 54.999 -80.516 1.00 13.48 149 LEU A O 1
ATOM 1122 N N . PHE A 1 150 ? 110.867 54.831 -78.580 1.00 9.35 150 PHE A N 1
ATOM 1123 C CA . PHE A 1 150 ? 110.696 53.385 -78.451 1.00 13.84 150 PHE A CA 1
ATOM 1124 C C . PHE A 1 150 ? 109.524 53.009 -77.572 1.00 12.07 150 PHE A C 1
ATOM 1125 O O . PHE A 1 150 ? 109.284 51.836 -77.351 1.00 14.91 150 PHE A O 1
ATOM 1133 N N . ARG A 1 151 ? 108.800 54.003 -77.070 1.00 11.81 151 ARG A N 1
ATOM 1134 C CA . ARG A 1 151 ? 107.767 53.756 -76.059 1.00 17.09 151 ARG A CA 1
ATOM 1135 C C . ARG A 1 151 ? 106.610 52.868 -76.526 1.00 15.23 151 ARG A C 1
ATOM 1136 O O . ARG A 1 151 ? 106.121 52.025 -75.771 1.00 12.99 151 ARG A O 1
ATOM 1144 N N . ARG A 1 152 ? 106.160 53.071 -77.758 1.00 10.25 152 ARG A N 1
ATOM 1145 C CA . ARG A 1 152 ? 105.016 52.329 -78.266 1.00 11.56 152 ARG A CA 1
ATOM 1146 C C . ARG A 1 152 ? 105.305 50.817 -78.343 1.00 15.81 152 ARG A C 1
ATOM 1147 O O . ARG A 1 152 ? 104.475 49.994 -77.935 1.00 8.90 152 ARG A O 1
ATOM 1155 N N . VAL A 1 153 ? 106.484 50.465 -78.856 1.00 10.43 153 VAL A N 1
ATOM 1156 C CA . VAL A 1 153 ? 106.851 49.067 -78.990 1.00 12.51 153 VAL A CA 1
ATOM 1157 C C . VAL A 1 153 ? 107.218 48.458 -77.635 1.00 13.21 153 VAL A C 1
ATOM 1158 O O . VAL A 1 153 ? 106.953 47.274 -77.380 1.00 16.07 153 VAL A O 1
ATOM 1162 N N . TYR A 1 154 ? 107.811 49.262 -76.757 1.00 13.36 154 TYR A N 1
ATOM 1163 C CA . TYR A 1 154 ? 108.024 48.828 -75.378 1.00 13.70 154 TYR A CA 1
ATOM 1164 C C . TYR A 1 154 ? 106.705 48.400 -74.738 1.00 15.72 154 TYR A C 1
ATOM 1165 O O . TYR A 1 154 ? 106.556 47.261 -74.286 1.00 12.91 154 TYR A O 1
ATOM 1174 N N . GLU A 1 155 ? 105.758 49.337 -74.698 1.00 12.62 155 GLU A N 1
ATOM 1175 C CA . GLU A 1 155 ? 104.453 49.095 -74.089 1.00 16.83 155 GLU A CA 1
ATOM 1176 C C . GLU A 1 155 ? 103.651 48.032 -74.823 1.00 11.60 155 GLU A C 1
ATOM 1177 O O . GLU A 1 155 ? 102.827 47.344 -74.218 1.00 17.43 155 GLU A O 1
ATOM 1183 N N . GLY A 1 156 ? 103.884 47.908 -76.126 1.00 12.13 156 GLY A N 1
ATOM 1184 C CA . GLY A 1 156 ? 103.216 46.884 -76.912 1.00 13.35 156 GLY A CA 1
ATOM 1185 C C . GLY A 1 156 ? 103.645 45.506 -76.434 1.00 13.56 156 GLY A C 1
ATOM 1186 O O . GLY A 1 156 ? 102.818 44.618 -76.231 1.00 11.13 156 GLY A O 1
ATOM 1187 N N . TRP A 1 157 ? 104.949 45.331 -76.250 1.00 9.57 157 TRP A N 1
ATOM 1188 C CA . TRP A 1 157 ? 105.467 44.053 -75.782 1.00 12.79 157 TRP A CA 1
ATOM 1189 C C . TRP A 1 157 ? 104.989 43.786 -74.359 1.00 11.51 157 TRP A C 1
ATOM 1190 O O . TRP A 1 157 ? 104.529 42.682 -74.035 1.00 13.62 157 TRP A O 1
ATOM 1201 N N . GLN A 1 158 ? 105.081 44.805 -73.510 1.00 9.96 158 GLN A N 1
ATOM 1202 C CA . GLN A 1 158 ? 104.630 44.674 -72.129 1.00 13.02 158 GLN A CA 1
ATOM 1203 C C . GLN A 1 158 ? 103.149 44.282 -72.050 1.00 14.15 158 GLN A C 1
ATOM 1204 O O . GLN A 1 158 ? 102.758 43.508 -71.189 1.00 13.35 158 GLN A O 1
ATOM 1210 N N . SER A 1 159 ? 102.334 44.823 -72.946 1.00 11.69 159 SER A N 1
ATOM 1211 C CA . SER A 1 159 ? 100.919 44.485 -72.970 1.00 14.02 159 SER A CA 1
ATOM 1212 C C . SER A 1 159 ? 100.700 43.056 -73.461 1.00 11.45 159 SER A C 1
ATOM 1213 O O . SER A 1 159 ? 99.821 42.360 -72.962 1.00 12.67 159 SER A O 1
ATOM 1216 N N . LEU A 1 160 ? 101.493 42.623 -74.439 1.00 12.72 160 LEU A N 1
ATOM 1217 C CA . LEU A 1 160 ? 101.445 41.237 -74.909 1.00 10.66 160 LEU A CA 1
ATOM 1218 C C . LEU A 1 160 ? 101.748 40.278 -73.748 1.00 12.02 160 LEU A C 1
ATOM 1219 O O . LEU A 1 160 ? 101.111 39.224 -73.588 1.00 12.18 160 LEU A O 1
ATOM 1224 N N . LEU A 1 161 ? 102.734 40.643 -72.944 1.00 8.44 161 LEU A N 1
ATOM 1225 C CA . LEU A 1 161 ? 103.149 39.801 -71.844 1.00 12.01 161 LEU A CA 1
ATOM 1226 C C . LEU A 1 161 ? 102.077 39.714 -70.767 1.00 15.72 161 LEU A C 1
ATOM 1227 O O . LEU A 1 161 ? 101.873 38.652 -70.170 1.00 13.06 161 LEU A O 1
ATOM 1232 N N . SER A 1 162 ? 101.387 40.823 -70.520 1.00 13.94 162 SER A N 1
ATOM 1233 C CA . SER A 1 162 ? 100.465 40.864 -69.392 1.00 14.54 162 SER A CA 1
ATOM 1234 C C . SER A 1 162 ? 99.020 40.550 -69.784 1.00 12.37 162 SER A C 1
ATOM 1235 O O . SER A 1 162 ? 98.239 40.089 -68.947 1.00 14.67 162 SER A O 1
ATOM 1238 N N . GLU A 1 163 ? 98.670 40.792 -71.044 1.00 10.30 163 GLU A N 1
ATOM 1239 C CA . GLU A 1 163 ? 97.315 40.536 -71.528 1.00 15.66 163 GLU A CA 1
ATOM 1240 C C . GLU A 1 163 ? 97.186 39.274 -72.368 1.00 19.62 163 GLU A C 1
ATOM 1241 O O . GLU A 1 163 ? 96.094 38.716 -72.478 1.00 16.80 163 GLU A O 1
ATOM 1247 N N . GLY A 1 164 ? 98.281 38.839 -72.989 1.00 16.85 164 GLY A N 1
ATOM 1248 C CA . GLY A 1 164 ? 98.196 37.761 -73.959 1.00 14.13 164 GLY A CA 1
ATOM 1249 C C . GLY A 1 164 ? 97.760 38.277 -75.324 1.00 17.52 164 GLY A C 1
ATOM 1250 O O . GLY A 1 164 ? 97.930 39.456 -75.639 1.00 10.88 164 GLY A O 1
ATOM 1251 N N . TYR A 1 165 ? 97.190 37.404 -76.147 1.00 13.57 165 TYR A N 1
ATOM 1252 C CA . TYR A 1 165 ? 96.811 37.812 -77.497 1.00 16.08 165 TYR A CA 1
ATOM 1253 C C . TYR A 1 165 ? 95.369 37.422 -77.807 1.00 18.42 165 TYR A C 1
ATOM 1254 O O . TYR A 1 165 ? 95.008 36.234 -77.800 1.00 13.59 165 TYR A O 1
ATOM 1263 N N . LEU A 1 166 ? 94.547 38.430 -78.067 1.00 15.45 166 LEU A N 1
ATOM 1264 C CA . LEU A 1 166 ? 93.176 38.186 -78.451 1.00 21.49 166 LEU A CA 1
ATOM 1265 C C . LEU A 1 166 ? 93.100 37.731 -79.900 1.00 22.82 166 LEU A C 1
ATOM 1266 O O . LEU A 1 166 ? 93.519 38.453 -80.798 1.00 26.63 166 LEU A O 1
ATOM 1271 N N . LEU A 1 167 ? 92.626 36.510 -80.119 1.00 23.92 167 LEU A N 1
ATOM 1272 C CA . LEU A 1 167 ? 92.145 36.118 -81.446 1.00 26.65 167 LEU A CA 1
ATOM 1273 C C . LEU A 1 167 ? 90.886 35.260 -81.429 1.00 23.85 167 LEU A C 1
ATOM 1274 O O . LEU A 1 167 ? 90.544 34.603 -80.447 1.00 22.30 167 LEU A O 1
ATOM 1279 N N . GLU A 1 168 ? 90.206 35.303 -82.561 1.00 25.70 168 GLU A N 1
ATOM 1280 C CA . GLU A 1 168 ? 88.862 34.747 -82.699 1.00 27.57 168 GLU A CA 1
ATOM 1281 C C . GLU A 1 168 ? 88.801 33.239 -82.527 1.00 29.03 168 GLU A C 1
ATOM 1282 O O . GLU A 1 168 ? 87.853 32.708 -81.928 1.00 29.61 168 GLU A O 1
ATOM 1288 N N . GLY A 1 169 ? 89.818 32.547 -83.035 1.00 31.94 169 GLY A N 1
ATOM 1289 C CA . GLY A 1 169 ? 89.888 31.101 -82.905 1.00 31.82 169 GLY A CA 1
ATOM 1290 C C . GLY A 1 169 ? 90.089 30.655 -81.460 1.00 32.22 169 GLY A C 1
ATOM 1291 O O . GLY A 1 169 ? 89.836 29.494 -81.136 1.00 25.65 169 GLY A O 1
ATOM 1292 N N . GLY A 1 170 ? 90.523 31.576 -80.595 1.00 24.62 170 GLY A N 1
ATOM 1293 C CA . GLY A 1 170 ? 90.778 31.277 -79.190 1.00 28.69 170 GLY A CA 1
ATOM 1294 C C . GLY A 1 170 ? 91.938 32.081 -78.613 1.00 29.01 170 GLY A C 1
ATOM 1295 O O . GLY A 1 170 ? 93.103 31.807 -78.900 1.00 20.96 170 GLY A O 1
ATOM 1296 N N . SER A 1 171 ? 91.623 33.065 -77.777 1.00 24.95 171 SER A N 1
ATOM 1297 C CA . SER A 1 171 ? 92.641 33.964 -77.252 1.00 24.45 171 SER A CA 1
ATOM 1298 C C . SER A 1 171 ? 93.656 33.231 -76.394 1.00 18.79 171 SER A C 1
ATOM 1299 O O . SER A 1 171 ? 93.329 32.243 -75.733 1.00 18.33 171 SER A O 1
ATOM 1302 N N . LEU A 1 172 ? 94.894 33.719 -76.421 1.00 15.95 172 LEU A N 1
ATOM 1303 C CA . LEU A 1 172 ? 96.008 33.035 -75.775 1.00 13.13 172 LEU A CA 1
ATOM 1304 C C . LEU A 1 172 ? 96.366 33.689 -74.453 1.00 14.16 172 LEU A C 1
ATOM 1305 O O . LEU A 1 172 ? 96.508 34.916 -74.358 1.00 13.34 172 LEU A O 1
ATOM 1310 N N . VAL A 1 173 ? 96.507 32.852 -73.437 1.00 14.43 173 VAL A N 1
ATOM 1311 C CA . VAL A 1 173 ? 96.768 33.310 -72.085 1.00 14.14 173 VAL A CA 1
ATOM 1312 C C . VAL A 1 173 ? 98.031 34.149 -72.030 1.00 12.48 173 VAL A C 1
ATOM 1313 O O . VAL A 1 173 ? 99.000 33.874 -72.747 1.00 12.12 173 VAL A O 1
ATOM 1317 N N . ALA A 1 174 ? 97.994 35.187 -71.198 1.00 14.21 174 ALA A N 1
ATOM 1318 C CA . ALA A 1 174 ? 99.134 36.058 -70.973 1.00 13.83 174 ALA A CA 1
ATOM 1319 C C . ALA A 1 174 ? 100.316 35.249 -70.486 1.00 12.38 174 ALA A C 1
ATOM 1320 O O . ALA A 1 174 ? 100.178 34.451 -69.563 1.00 14.01 174 ALA A O 1
ATOM 1322 N N . PRO A 1 175 ? 101.483 35.443 -71.114 1.00 14.87 175 PRO A N 1
ATOM 1323 C CA . PRO A 1 175 ? 102.713 34.764 -70.677 1.00 13.39 175 PRO A CA 1
ATOM 1324 C C . PRO A 1 175 ? 102.967 34.928 -69.184 1.00 11.27 175 PRO A C 1
ATOM 1325 O O . PRO A 1 175 ? 103.301 33.941 -68.524 1.00 15.00 175 PRO A O 1
ATOM 1329 N N . LEU A 1 176 ? 102.774 36.139 -68.661 1.00 11.35 176 LEU A N 1
ATOM 1330 C CA . LEU A 1 176 ? 102.942 36.393 -67.234 1.00 12.29 176 LEU A CA 1
ATOM 1331 C C . LEU A 1 176 ? 101.939 35.583 -66.402 1.00 11.84 176 LEU A C 1
ATOM 1332 O O . LEU A 1 176 ? 102.230 35.211 -65.271 1.00 11.80 176 LEU A O 1
ATOM 1337 N N . ASP A 1 177 ? 100.771 35.294 -66.967 1.00 13.80 177 ASP A N 1
ATOM 1338 C CA . ASP A 1 177 ? 99.804 34.434 -66.291 1.00 12.94 177 ASP A CA 1
ATOM 1339 C C . ASP A 1 177 ? 100.268 32.972 -66.306 1.00 14.50 177 ASP A C 1
ATOM 1340 O O . ASP A 1 177 ? 100.068 32.246 -65.338 1.00 12.68 177 ASP A O 1
ATOM 1345 N N . ILE A 1 178 ? 100.881 32.540 -67.407 1.00 14.43 178 ILE A N 1
ATOM 1346 C CA . ILE A 1 178 ? 101.409 31.185 -67.464 1.00 13.49 178 ILE A CA 1
ATOM 1347 C C . ILE A 1 178 ? 102.566 31.026 -66.490 1.00 16.61 178 ILE A C 1
ATOM 1348 O O . ILE A 1 178 ? 102.674 30.002 -65.796 1.00 16.85 178 ILE A O 1
ATOM 1353 N N . THR A 1 179 ? 103.436 32.031 -66.438 1.00 10.91 179 THR A N 1
ATOM 1354 C CA . THR A 1 179 ? 104.519 32.026 -65.464 1.00 13.08 179 THR A CA 1
ATOM 1355 C C . THR A 1 179 ? 103.941 31.900 -64.058 1.00 12.63 179 THR A C 1
ATOM 1356 O O . THR A 1 179 ? 104.443 31.122 -63.254 1.00 13.30 179 THR A O 1
ATOM 1360 N N . ALA A 1 180 ? 102.872 32.642 -63.774 1.00 12.88 180 ALA A N 1
ATOM 1361 C CA . ALA A 1 180 ? 102.189 32.527 -62.480 1.00 15.80 180 ALA A CA 1
ATOM 1362 C C . ALA A 1 180 ? 101.651 31.116 -62.205 1.00 13.29 180 ALA A C 1
ATOM 1363 O O . ALA A 1 180 ? 101.761 30.616 -61.078 1.00 15.42 180 ALA A O 1
ATOM 1365 N N . MET A 1 181 ? 101.077 30.472 -63.219 1.00 13.21 181 MET A N 1
ATOM 1366 C CA . MET A 1 181 ? 100.557 29.107 -63.042 1.00 16.47 181 MET A CA 1
ATOM 1367 C C . MET A 1 181 ? 101.686 28.150 -62.707 1.00 14.41 181 MET A C 1
ATOM 1368 O O . MET A 1 181 ? 101.541 27.293 -61.835 1.00 17.01 181 MET A O 1
ATOM 1373 N N . LEU A 1 182 ? 102.807 28.305 -63.404 1.00 10.64 182 LEU A N 1
ATOM 1374 C CA . LEU A 1 182 ? 104.024 27.556 -63.112 1.00 13.26 182 LEU A CA 1
ATOM 1375 C C . LEU A 1 182 ? 104.440 27.678 -61.641 1.00 15.21 182 LEU A C 1
ATOM 1376 O O . LEU A 1 182 ? 104.586 26.670 -60.926 1.00 16.81 182 LEU A O 1
ATOM 1381 N N . LYS A 1 183 ? 104.621 28.914 -61.191 1.00 13.08 183 LYS A N 1
ATOM 1382 C CA . LYS A 1 183 ? 105.066 29.170 -59.830 1.00 18.96 183 LYS A CA 1
ATOM 1383 C C . LYS A 1 183 ? 104.070 28.668 -58.794 1.00 14.05 183 LYS A C 1
ATOM 1384 O O . LYS A 1 183 ? 104.460 28.296 -57.700 1.00 24.37 183 LYS A O 1
ATOM 1390 N N . SER A 1 184 ? 102.786 28.675 -59.127 1.00 14.31 184 SER A N 1
ATOM 1391 C CA . SER A 1 184 ? 101.763 28.282 -58.161 1.00 16.55 184 SER A CA 1
ATOM 1392 C C . SER A 1 184 ? 101.454 26.793 -58.259 1.00 17.32 184 SER A C 1
ATOM 1393 O O . SER A 1 184 ? 100.625 26.265 -57.514 1.00 15.68 184 SER A O 1
ATOM 1396 N N . GLY A 1 185 ? 102.129 26.109 -59.178 1.00 23.30 185 GLY A N 1
ATOM 1397 C CA . GLY A 1 185 ? 101.953 24.671 -59.319 1.00 16.28 185 GLY A CA 1
ATOM 1398 C C . GLY A 1 185 ? 100.662 24.296 -60.031 1.00 20.25 185 GLY A C 1
ATOM 1399 O O . GLY A 1 185 ? 100.171 23.176 -59.896 1.00 14.15 185 GLY A O 1
ATOM 1400 N N . ARG A 1 186 ? 100.103 25.234 -60.786 1.00 17.86 186 ARG A N 1
ATOM 1401 C CA . ARG A 1 186 ? 98.964 24.928 -61.637 1.00 18.85 186 ARG A CA 1
ATOM 1402 C C . ARG A 1 186 ? 99.495 24.441 -62.984 1.00 16.11 186 ARG A C 1
ATOM 1403 O O . ARG A 1 186 ? 99.430 25.144 -63.996 1.00 11.23 186 ARG A O 1
ATOM 1411 N N . LEU A 1 187 ? 100.033 23.227 -62.978 1.00 13.54 187 LEU A N 1
ATOM 1412 C CA . LEU A 1 187 ? 100.799 22.715 -64.112 1.00 18.47 187 LEU A CA 1
ATOM 1413 C C . LEU A 1 187 ? 99.916 22.253 -65.270 1.00 15.06 187 LEU A C 1
ATOM 1414 O O . LEU A 1 187 ? 100.278 22.401 -66.447 1.00 13.94 187 LEU A O 1
ATOM 1419 N N . GLU A 1 188 ? 98.761 21.693 -64.933 1.00 16.70 188 GLU A N 1
ATOM 1420 C CA . GLU A 1 188 ? 97.793 21.291 -65.942 1.00 14.30 188 GLU A CA 1
ATOM 1421 C C . GLU A 1 188 ? 97.253 22.506 -66.694 1.00 17.74 188 GLU A C 1
ATOM 1422 O O . GLU A 1 188 ? 97.133 22.475 -67.920 1.00 16.02 188 GLU A O 1
ATOM 1428 N N . GLU A 1 189 ? 96.935 23.575 -65.961 1.00 16.79 189 GLU A N 1
ATOM 1429 C CA . GLU A 1 189 ? 96.405 24.790 -66.566 1.00 13.23 189 GLU A CA 1
ATOM 1430 C C . GLU A 1 189 ? 97.494 25.466 -67.402 1.00 13.88 189 GLU A C 1
ATOM 1431 O O . GLU A 1 189 ? 97.218 26.010 -68.470 1.00 13.90 189 GLU A O 1
ATOM 1437 N N . ALA A 1 190 ? 98.736 25.426 -66.910 1.00 15.27 190 ALA A N 1
ATOM 1438 C CA . ALA A 1 190 ? 99.875 25.969 -67.657 1.00 15.27 190 ALA A CA 1
ATOM 1439 C C . ALA A 1 190 ? 100.081 25.262 -68.991 1.00 15.24 190 ALA A C 1
ATOM 1440 O O . ALA A 1 190 ? 100.316 25.902 -70.011 1.00 10.50 190 ALA A O 1
ATOM 1442 N N . ALA A 1 191 ? 99.985 23.935 -68.985 1.00 10.92 191 ALA A N 1
ATOM 1443 C CA . ALA A 1 191 ? 100.209 23.159 -70.204 1.00 14.17 191 ALA A CA 1
ATOM 1444 C C . ALA A 1 191 ? 99.185 23.486 -71.283 1.00 15.02 191 ALA A C 1
ATOM 1445 O O . ALA A 1 191 ? 99.538 23.632 -72.453 1.00 9.02 191 ALA A O 1
ATOM 1447 N N . ILE A 1 192 ? 97.923 23.610 -70.888 1.00 13.32 192 ILE A N 1
ATOM 1448 C CA . ILE A 1 192 ? 96.881 23.961 -71.837 1.00 17.93 192 ILE A CA 1
ATOM 1449 C C . ILE A 1 192 ? 97.211 25.334 -72.423 1.00 9.48 192 ILE A C 1
ATOM 1450 O O . ILE A 1 192 ? 97.143 25.536 -73.628 1.00 14.58 192 ILE A O 1
ATOM 1455 N N . ALA A 1 193 ? 97.614 26.258 -71.558 1.00 13.49 193 ALA A N 1
ATOM 1456 C CA . ALA A 1 193 ? 97.917 27.628 -71.966 1.00 13.91 193 ALA A CA 1
ATOM 1457 C C . ALA A 1 193 ? 99.023 27.660 -73.021 1.00 15.48 193 ALA A C 1
ATOM 1458 O O . ALA A 1 193 ? 98.883 28.288 -74.077 1.00 10.56 193 ALA A O 1
ATOM 1460 N N . TRP A 1 194 ? 100.116 26.959 -72.725 1.00 10.95 194 TRP A N 1
ATOM 1461 C CA . TRP A 1 194 ? 101.265 26.898 -73.621 1.00 9.58 194 TRP A CA 1
ATOM 1462 C C . TRP A 1 194 ? 100.966 26.130 -74.910 1.00 11.36 194 TRP A C 1
ATOM 1463 O O . TRP A 1 194 ? 101.440 26.510 -75.988 1.00 11.70 194 TRP A O 1
ATOM 1474 N N . GLN A 1 195 ? 100.206 25.037 -74.804 1.00 11.30 195 GLN A N 1
ATOM 1475 C CA . GLN A 1 195 ? 99.828 24.286 -76.000 1.00 13.33 195 GLN A CA 1
ATOM 1476 C C . GLN A 1 195 ? 99.055 25.189 -76.958 1.00 12.63 195 GLN A C 1
ATOM 1477 O O . GLN A 1 195 ? 99.166 25.056 -78.179 1.00 12.51 195 GLN A O 1
ATOM 1483 N N . GLY A 1 196 ? 98.288 26.121 -76.397 1.00 10.38 196 GLY A N 1
ATOM 1484 C CA . GLY A 1 196 ? 97.542 27.069 -77.204 1.00 9.69 196 GLY A CA 1
ATOM 1485 C C . GLY A 1 196 ? 98.480 27.897 -78.063 1.00 12.13 196 GLY A C 1
ATOM 1486 O O . GLY A 1 196 ? 98.309 27.974 -79.280 1.00 12.51 196 GLY A O 1
ATOM 1487 N N . TRP A 1 197 ? 99.470 28.515 -77.419 1.00 11.79 197 TRP A N 1
ATOM 1488 C CA . TRP A 1 197 ? 100.464 29.337 -78.112 1.00 10.96 197 TRP A CA 1
ATOM 1489 C C . TRP A 1 197 ? 101.164 28.525 -79.196 1.00 8.59 197 TRP A C 1
ATOM 1490 O O . TRP A 1 197 ? 101.334 28.993 -80.333 1.00 9.70 197 TRP A O 1
ATOM 1501 N N . LEU A 1 198 ? 101.554 27.303 -78.840 1.00 11.25 198 LEU A N 1
ATOM 1502 C CA . LEU A 1 198 ? 102.217 26.401 -79.784 1.00 12.27 198 LEU A CA 1
ATOM 1503 C C . LEU A 1 198 ? 101.365 26.203 -81.044 1.00 11.39 198 LEU A C 1
ATOM 1504 O O . LEU A 1 198 ? 101.859 26.383 -82.164 1.00 9.60 198 LEU A O 1
ATOM 1509 N N . ASN A 1 199 ? 100.085 25.867 -80.855 1.00 12.59 199 ASN A N 1
ATOM 1510 C CA . ASN A 1 199 ? 99.180 25.626 -81.980 1.00 12.30 199 ASN A CA 1
ATOM 1511 C C . ASN A 1 199 ? 99.217 26.781 -82.964 1.00 12.07 199 ASN A C 1
ATOM 1512 O O . ASN A 1 199 ? 99.299 26.570 -84.171 1.00 11.84 199 ASN A O 1
ATOM 1517 N N . VAL A 1 200 ? 99.192 28.002 -82.438 1.00 12.00 200 VAL A N 1
ATOM 1518 C CA . VAL A 1 200 ? 99.142 29.194 -83.291 1.00 8.48 200 VAL A CA 1
ATOM 1519 C C . VAL A 1 200 ? 100.482 29.574 -83.907 1.00 10.31 200 VAL A C 1
ATOM 1520 O O . VAL A 1 200 ? 100.562 29.830 -85.114 1.00 9.25 200 VAL A O 1
ATOM 1524 N N . PHE A 1 201 ? 101.536 29.581 -83.095 1.00 8.70 201 PHE A N 1
ATOM 1525 C CA . PHE A 1 201 ? 102.819 30.132 -83.536 1.00 9.65 201 PHE A CA 1
ATOM 1526 C C . PHE A 1 201 ? 103.967 29.143 -83.761 1.00 11.78 201 PHE A C 1
ATOM 1527 O O . PHE A 1 201 ? 105.119 29.558 -83.905 1.00 10.55 201 PHE A O 1
ATOM 1535 N N . ARG A 1 202 ? 103.662 27.847 -83.808 1.00 15.06 202 ARG A N 1
ATOM 1536 C CA . ARG A 1 202 ? 104.703 26.830 -83.977 1.00 11.48 202 ARG A CA 1
ATOM 1537 C C . ARG A 1 202 ? 105.495 27.022 -85.259 1.00 13.43 202 ARG A C 1
ATOM 1538 O O . ARG A 1 202 ? 106.711 26.796 -85.291 1.00 9.09 202 ARG A O 1
ATOM 1546 N N . ASP A 1 203 ? 104.810 27.444 -86.313 1.00 10.31 203 ASP A N 1
ATOM 1547 C CA . ASP A 1 203 ? 105.453 27.579 -87.606 1.00 9.71 203 ASP A CA 1
ATOM 1548 C C . ASP A 1 203 ? 105.687 29.048 -87.973 1.00 13.15 203 ASP A C 1
ATOM 1549 O O . ASP A 1 203 ? 105.884 29.372 -89.149 1.00 12.57 203 ASP A O 1
ATOM 1554 N N . CYS A 1 204 ? 105.662 29.922 -86.962 1.00 9.70 204 CYS A N 1
ATOM 1555 C CA . CYS A 1 204 ? 105.827 31.367 -87.158 1.00 9.72 204 CYS A CA 1
ATOM 1556 C C . CYS A 1 204 ? 107.134 31.893 -86.570 1.00 11.77 204 CYS A C 1
ATOM 1557 O O . CYS A 1 204 ? 107.439 31.648 -85.395 1.00 12.11 204 CYS A O 1
ATOM 1560 N N . SER A 1 205 ? 107.894 32.629 -87.374 1.00 8.46 205 SER A N 1
ATOM 1561 C CA . SER A 1 205 ? 109.079 33.313 -86.869 1.00 10.76 205 SER A CA 1
ATOM 1562 C C . SER A 1 205 ? 108.692 34.463 -85.927 1.00 13.05 205 SER A C 1
ATOM 1563 O O . SER A 1 205 ? 107.551 34.958 -85.963 1.00 8.93 205 SER A O 1
ATOM 1566 N N . PHE A 1 206 ? 109.643 34.850 -85.077 1.00 9.45 206 PHE A N 1
ATOM 1567 C CA . PHE A 1 206 ? 109.541 36.017 -84.199 1.00 11.11 206 PHE A CA 1
ATOM 1568 C C . PHE A 1 206 ? 108.944 37.211 -84.949 1.00 10.48 206 PHE A C 1
ATOM 1569 O O . PHE A 1 206 ? 107.913 37.753 -84.555 1.00 6.64 206 PHE A O 1
ATOM 1577 N N . TYR A 1 207 ? 109.596 37.598 -86.042 1.00 9.50 207 TYR A N 1
ATOM 1578 C CA . TYR A 1 207 ? 109.140 38.723 -86.856 1.00 7.64 207 TYR A CA 1
ATOM 1579 C C . TYR A 1 207 ? 107.728 38.522 -87.398 1.00 8.68 207 TYR A C 1
ATOM 1580 O O . TYR A 1 207 ? 106.899 39.429 -87.320 1.00 9.25 207 TYR A O 1
ATOM 1589 N N . ASN A 1 208 ? 107.461 37.337 -87.945 1.00 12.23 208 ASN A N 1
ATOM 1590 C CA . ASN A 1 208 ? 106.150 37.045 -88.528 1.00 10.49 208 ASN A CA 1
ATOM 1591 C C . ASN A 1 208 ? 105.045 37.122 -87.484 1.00 11.33 208 ASN A C 1
ATOM 1592 O O . ASN A 1 208 ? 103.964 37.642 -87.747 1.00 9.22 208 ASN A O 1
ATOM 1597 N N . ALA A 1 209 ? 105.335 36.607 -86.295 1.00 9.42 209 ALA A N 1
ATOM 1598 C CA . ALA A 1 209 ? 104.389 36.656 -85.194 1.00 10.33 209 ALA A CA 1
ATOM 1599 C C . ALA A 1 209 ? 104.112 38.100 -84.740 1.00 10.25 209 ALA A C 1
ATOM 1600 O O . ALA A 1 209 ? 102.966 38.521 -84.715 1.00 10.89 209 ALA A O 1
ATOM 1602 N N . ILE A 1 210 ? 105.147 38.862 -84.396 1.00 5.92 210 ILE A N 1
ATOM 1603 C CA . ILE A 1 210 ? 104.918 40.253 -83.980 1.00 8.94 210 ILE A CA 1
ATOM 1604 C C . ILE A 1 210 ? 104.244 41.083 -85.079 1.00 10.31 210 ILE A C 1
ATOM 1605 O O . ILE A 1 210 ? 103.471 41.986 -84.775 1.00 9.40 210 ILE A O 1
ATOM 1610 N N . VAL A 1 211 ? 104.529 40.773 -86.345 1.00 9.39 211 VAL A N 1
ATOM 1611 C CA . VAL A 1 211 ? 103.787 41.355 -87.457 1.00 11.43 211 VAL A CA 1
ATOM 1612 C C . VAL A 1 211 ? 102.277 41.072 -87.348 1.00 13.29 211 VAL A C 1
ATOM 1613 O O . VAL A 1 211 ? 101.485 42.003 -87.350 1.00 15.31 211 VAL A O 1
ATOM 1617 N N . CYS A 1 212 ? 101.885 39.803 -87.233 1.00 10.73 212 CYS A N 1
ATOM 1618 C CA . CYS A 1 212 ? 100.464 39.440 -87.173 1.00 10.50 212 CYS A CA 1
ATOM 1619 C C . CYS A 1 212 ? 99.777 40.014 -85.930 1.00 16.69 212 CYS A C 1
ATOM 1620 O O . CYS A 1 212 ? 98.619 40.455 -85.972 1.00 14.40 212 CYS A O 1
ATOM 1623 N N . ILE A 1 213 ? 100.503 39.974 -84.817 1.00 11.75 213 ILE A N 1
ATOM 1624 C CA . ILE A 1 213 ? 99.989 40.401 -83.528 1.00 10.33 213 ILE A CA 1
ATOM 1625 C C . ILE A 1 213 ? 99.762 41.908 -83.480 1.00 9.75 213 ILE A C 1
ATOM 1626 O O . ILE A 1 213 ? 98.696 42.360 -83.062 1.00 11.97 213 ILE A O 1
ATOM 1631 N N . PHE A 1 214 ? 100.751 42.677 -83.933 1.00 11.17 214 PHE A N 1
ATOM 1632 C CA . PHE A 1 214 ? 100.736 44.138 -83.779 1.00 16.24 214 PHE A CA 1
ATOM 1633 C C . PHE A 1 214 ? 100.227 44.948 -84.974 1.00 13.97 214 PHE A C 1
ATOM 1634 O O . PHE A 1 214 ? 99.954 46.133 -84.825 1.00 17.73 214 PHE A O 1
ATOM 1642 N N . THR A 1 215 ? 100.121 44.334 -86.151 1.00 19.43 215 THR A N 1
ATOM 1643 C CA . THR A 1 215 ? 99.470 45.012 -87.276 1.00 14.79 215 THR A CA 1
ATOM 1644 C C . THR A 1 215 ? 98.050 44.490 -87.508 1.00 19.59 215 THR A C 1
ATOM 1645 O O . THR A 1 215 ? 97.351 44.958 -88.403 1.00 17.87 215 THR A O 1
ATOM 1649 N N . GLY A 1 216 ? 97.622 43.533 -86.690 1.00 16.14 216 GLY A N 1
ATOM 1650 C CA . GLY A 1 216 ? 96.335 42.889 -86.888 1.00 18.92 216 GLY A CA 1
ATOM 1651 C C . GLY A 1 216 ? 95.156 43.637 -86.288 1.00 17.07 216 GLY A C 1
ATOM 1652 O O . GLY A 1 216 ? 95.222 44.857 -86.081 1.00 15.40 216 GLY A O 1
ATOM 1653 N N . ARG A 1 217 ? 94.087 42.901 -86.005 1.00 18.69 217 ARG A N 1
ATOM 1654 C CA . ARG A 1 217 ? 92.866 43.484 -85.467 1.00 20.71 217 ARG A CA 1
ATOM 1655 C C . ARG A 1 217 ? 92.938 43.707 -83.959 1.00 19.58 217 ARG A C 1
ATOM 1656 O O . ARG A 1 217 ? 92.194 44.523 -83.417 1.00 19.71 217 ARG A O 1
ATOM 1664 N N . HIS A 1 218 ? 93.826 42.986 -83.280 1.00 17.87 218 HIS A N 1
ATOM 1665 C CA . HIS A 1 218 ? 93.942 43.147 -81.828 1.00 14.89 218 HIS A CA 1
ATOM 1666 C C . HIS A 1 218 ? 95.384 43.373 -81.383 1.00 16.25 218 HIS A C 1
ATOM 1667 O O . HIS A 1 218 ? 95.996 42.490 -80.784 1.00 18.64 218 HIS A O 1
ATOM 1674 N N . PRO A 1 219 ? 95.946 44.552 -81.688 1.00 19.39 219 PRO A N 1
ATOM 1675 C CA . PRO A 1 219 ? 97.283 44.858 -81.168 1.00 10.64 219 PRO A CA 1
ATOM 1676 C C . PRO A 1 219 ? 97.224 45.078 -79.662 1.00 13.90 219 PRO A C 1
ATOM 1677 O O . PRO A 1 219 ? 96.443 45.919 -79.196 1.00 19.80 219 PRO A O 1
ATOM 1681 N N . PRO A 1 220 ? 98.014 44.306 -78.900 1.00 14.72 220 PRO A N 1
ATOM 1682 C CA . PRO A 1 220 ? 98.136 44.521 -77.453 1.00 13.37 220 PRO A CA 1
ATOM 1683 C C . PRO A 1 220 ? 98.495 45.968 -77.148 1.00 13.68 220 PRO A C 1
ATOM 1684 O O . PRO A 1 220 ? 99.456 46.504 -77.713 1.00 14.83 220 PRO A O 1
ATOM 1688 N N . GLY A 1 221 ? 97.717 46.595 -76.273 1.00 18.85 221 GLY A N 1
ATOM 1689 C CA . GLY A 1 221 ? 97.916 47.993 -75.950 1.00 21.81 221 GLY A CA 1
ATOM 1690 C C . GLY A 1 221 ? 97.012 48.881 -76.791 1.00 20.46 221 GLY A C 1
ATOM 1691 O O . GLY A 1 221 ? 96.997 50.097 -76.622 1.00 23.30 221 GLY A O 1
ATOM 1692 N N . GLY A 1 222 ? 96.259 48.274 -77.705 1.00 20.57 222 GLY A N 1
ATOM 1693 C CA . GLY A 1 222 ? 95.323 49.009 -78.541 1.00 19.07 222 GLY A CA 1
ATOM 1694 C C . GLY A 1 222 ? 95.984 49.936 -79.544 1.00 19.79 222 GLY A C 1
ATOM 1695 O O . GLY A 1 222 ? 95.310 50.752 -80.184 1.00 24.76 222 GLY A O 1
ATOM 1696 N N . ASP A 1 223 ? 97.305 49.814 -79.679 1.00 21.72 223 ASP A N 1
ATOM 1697 C CA . ASP A 1 223 ? 98.083 50.659 -80.571 1.00 13.46 223 ASP A CA 1
ATOM 1698 C C . ASP A 1 223 ? 98.651 49.787 -81.675 1.00 17.20 223 ASP A C 1
ATOM 1699 O O . ASP A 1 223 ? 99.414 48.880 -81.401 1.00 17.80 223 ASP A O 1
ATOM 1704 N N . ARG A 1 224 ? 98.295 50.055 -82.925 1.00 22.41 224 ARG A N 1
ATOM 1705 C CA . ARG A 1 224 ? 98.857 49.285 -84.037 1.00 21.02 224 ARG A CA 1
ATOM 1706 C C . ARG A 1 224 ? 100.249 49.803 -84.419 1.00 19.03 224 ARG A C 1
ATOM 1707 O O . ARG A 1 224 ? 100.463 51.014 -84.510 1.00 12.84 224 ARG A O 1
ATOM 1715 N N . TRP A 1 225 ? 101.197 48.895 -84.635 1.00 17.84 225 TRP A N 1
ATOM 1716 C CA . TRP A 1 225 ? 102.559 49.310 -84.969 1.00 19.59 225 TRP A CA 1
ATOM 1717 C C . TRP A 1 225 ? 102.655 49.638 -86.444 1.00 18.64 225 TRP A C 1
ATOM 1718 O O . TRP A 1 225 ? 101.925 49.078 -87.264 1.00 19.45 225 TRP A O 1
ATOM 1729 N N . ALA A 1 226 ? 103.567 50.546 -86.775 1.00 16.46 226 ALA A N 1
ATOM 1730 C CA . ALA A 1 226 ? 103.781 50.958 -88.152 1.00 14.17 226 ALA A CA 1
ATOM 1731 C C . ALA A 1 226 ? 104.792 50.029 -88.825 1.00 15.36 226 ALA A C 1
ATOM 1732 O O . ALA A 1 226 ? 105.817 49.684 -88.236 1.00 17.71 226 ALA A O 1
ATOM 1734 N N . ARG A 1 227 ? 104.499 49.621 -90.055 1.00 12.64 227 ARG A N 1
ATOM 1735 C CA . ARG A 1 227 ? 105.389 48.744 -90.790 1.00 11.87 227 ARG A CA 1
ATOM 1736 C C . ARG A 1 227 ? 106.026 49.520 -91.929 1.00 14.14 227 ARG A C 1
ATOM 1737 O O . ARG A 1 227 ? 105.315 50.055 -92.775 1.00 13.95 227 ARG A O 1
ATOM 1745 N N . PRO A 1 228 ? 107.374 49.539 -91.995 1.00 13.76 228 PRO A N 1
ATOM 1746 C CA . PRO A 1 228 ? 108.330 48.768 -91.177 1.00 12.49 228 PRO A CA 1
ATOM 1747 C C . PRO A 1 228 ? 108.846 49.483 -89.928 1.00 19.11 228 PRO A C 1
ATOM 1748 O O . PRO A 1 228 ? 109.565 48.853 -89.133 1.00 13.47 228 PRO A O 1
ATOM 1752 N N . GLU A 1 229 ? 108.497 50.761 -89.771 1.00 15.56 229 GLU A N 1
ATOM 1753 C CA . GLU A 1 229 ? 109.129 51.626 -88.779 1.00 13.66 229 GLU A CA 1
ATOM 1754 C C . GLU A 1 229 ? 109.219 51.018 -87.377 1.00 12.14 229 GLU A C 1
ATOM 1755 O O . GLU A 1 229 ? 110.305 50.930 -86.796 1.00 13.24 229 GLU A O 1
ATOM 1761 N N . ASP A 1 230 ? 108.087 50.582 -86.836 1.00 12.50 230 ASP A N 1
ATOM 1762 C CA . ASP A 1 230 ? 108.065 50.099 -85.459 1.00 14.67 230 ASP A CA 1
ATOM 1763 C C . ASP A 1 230 ? 108.793 48.781 -85.253 1.00 13.30 230 ASP A C 1
ATOM 1764 O O . ASP A 1 230 ? 109.301 48.511 -84.164 1.00 10.28 230 ASP A O 1
ATOM 1769 N N . PHE A 1 231 ? 108.868 47.968 -86.300 1.00 13.42 231 PHE A N 1
ATOM 1770 C CA . PHE A 1 231 ? 109.606 46.714 -86.186 1.00 12.92 231 PHE A CA 1
ATOM 1771 C C . PHE A 1 231 ? 111.119 46.955 -86.202 1.00 10.82 231 PHE A C 1
ATOM 1772 O O . PHE A 1 231 ? 111.883 46.186 -85.613 1.00 10.45 231 PHE A O 1
ATOM 1780 N N . GLU A 1 232 ? 111.545 48.051 -86.825 1.00 11.15 232 GLU A N 1
ATOM 1781 C CA . GLU A 1 232 ? 112.942 48.449 -86.753 1.00 11.92 232 GLU A CA 1
ATOM 1782 C C . GLU A 1 232 ? 113.277 48.961 -85.358 1.00 13.48 232 GLU A C 1
ATOM 1783 O O . GLU A 1 232 ? 114.365 48.726 -84.837 1.00 12.25 232 GLU A O 1
ATOM 1789 N N . LEU A 1 233 ? 112.342 49.680 -84.755 1.00 12.10 233 LEU A N 1
ATOM 1790 C CA . LEU A 1 233 ? 112.571 50.203 -83.414 1.00 13.06 233 LEU A CA 1
ATOM 1791 C C . LEU A 1 233 ? 112.661 49.055 -82.431 1.00 13.83 233 LEU A C 1
ATOM 1792 O O . LEU A 1 233 ? 113.566 49.001 -81.605 1.00 11.57 233 LEU A O 1
ATOM 1797 N N . PHE A 1 234 ? 111.714 48.130 -82.543 1.00 13.59 234 PHE A N 1
ATOM 1798 C CA . PHE A 1 234 ? 111.643 46.996 -81.632 1.00 10.85 234 PHE A CA 1
ATOM 1799 C C . PHE A 1 234 ? 112.836 46.062 -81.790 1.00 9.56 234 PHE A C 1
ATOM 1800 O O . PHE A 1 234 ? 113.305 45.479 -80.808 1.00 14.05 234 PHE A O 1
ATOM 1808 N N . GLY A 1 235 ? 113.308 45.913 -83.026 1.00 9.43 235 GLY A N 1
ATOM 1809 C CA . GLY A 1 235 ? 114.510 45.146 -83.310 1.00 12.60 235 GLY A CA 1
ATOM 1810 C C . GLY A 1 235 ? 115.720 45.708 -82.585 1.00 12.73 235 GLY A C 1
ATOM 1811 O O . GLY A 1 235 ? 116.637 44.965 -82.218 1.00 15.81 235 GLY A O 1
ATOM 1812 N N . SER A 1 236 ? 115.727 47.024 -82.390 1.00 12.06 236 SER A N 1
ATOM 1813 C CA . SER A 1 236 ? 116.781 47.684 -81.627 1.00 9.25 236 SER A CA 1
ATOM 1814 C C . SER A 1 236 ? 116.529 47.619 -80.118 1.00 11.41 236 SER A C 1
ATOM 1815 O O . SER A 1 236 ? 117.467 47.499 -79.323 1.00 9.41 236 SER A O 1
ATOM 1818 N N . LEU A 1 237 ? 115.261 47.681 -79.723 1.00 12.15 237 LEU A N 1
ATOM 1819 C CA . LEU A 1 237 ? 114.900 47.729 -78.304 1.00 7.30 237 LEU A CA 1
ATOM 1820 C C . LEU A 1 237 ? 115.111 46.380 -77.620 1.00 10.80 237 LEU A C 1
ATOM 1821 O O . LEU A 1 237 ? 115.830 46.280 -76.624 1.00 9.18 237 LEU A O 1
ATOM 1826 N N . GLY A 1 238 ? 114.490 45.343 -78.171 1.00 13.78 238 GLY A N 1
ATOM 1827 C CA . GLY A 1 238 ? 114.615 44.010 -77.616 1.00 9.89 238 GLY A CA 1
ATOM 1828 C C . GLY A 1 238 ? 113.695 43.812 -76.427 1.00 7.45 238 GLY A C 1
ATOM 1829 O O . GLY A 1 238 ? 112.803 44.631 -76.183 1.00 8.87 238 GLY A O 1
ATOM 1830 N N . ILE A 1 239 ? 113.922 42.738 -75.672 1.00 8.22 239 ILE A N 1
ATOM 1831 C CA . ILE A 1 239 ? 112.975 42.317 -74.647 1.00 11.98 239 ILE A CA 1
ATOM 1832 C C . ILE A 1 239 ? 113.629 42.080 -73.281 1.00 12.27 239 ILE A C 1
ATOM 1833 O O . ILE A 1 239 ? 113.049 41.436 -72.400 1.00 13.58 239 ILE A O 1
ATOM 1838 N N . GLY A 1 240 ? 114.840 42.588 -73.110 1.00 13.57 240 GLY A N 1
ATOM 1839 C CA . GLY A 1 240 ? 115.526 42.444 -71.845 1.00 12.45 240 GLY A CA 1
ATOM 1840 C C . GLY A 1 240 ? 116.980 42.075 -72.014 1.00 13.04 240 GLY A C 1
ATOM 1841 O O . GLY A 1 240 ? 117.736 42.089 -71.042 1.00 14.72 240 GLY A O 1
ATOM 1842 N N . SER A 1 241 ? 117.378 41.761 -73.245 1.00 11.57 241 SER A N 1
ATOM 1843 C CA . SER A 1 241 ? 118.738 41.276 -73.505 1.00 13.15 241 SER A CA 1
ATOM 1844 C C . SER A 1 241 ? 119.426 41.976 -74.667 1.00 11.78 241 SER A C 1
ATOM 1845 O O . SER A 1 241 ? 120.375 41.429 -75.234 1.00 10.73 241 SER A O 1
ATOM 1848 N N . GLY A 1 242 ? 118.964 43.173 -75.017 1.00 8.68 242 GLY A N 1
ATOM 1849 C CA . GLY A 1 242 ? 119.539 43.897 -76.131 1.00 8.97 242 GLY A CA 1
ATOM 1850 C C . GLY A 1 242 ? 118.810 43.635 -77.443 1.00 13.49 242 GLY A C 1
ATOM 1851 O O . GLY A 1 242 ? 117.810 42.898 -77.469 1.00 13.55 242 GLY A O 1
ATOM 1852 N N . GLY A 1 243 ? 119.312 44.220 -78.531 1.00 10.28 243 GLY A N 1
ATOM 1853 C CA . GLY A 1 243 ? 118.610 44.226 -79.805 1.00 12.79 243 GLY A CA 1
ATOM 1854 C C . GLY A 1 243 ? 118.445 42.837 -80.396 1.00 9.05 243 GLY A C 1
ATOM 1855 O O . GLY A 1 243 ? 119.429 42.173 -80.698 1.00 10.79 243 GLY A O 1
ATOM 1856 N N . PHE A 1 244 ? 117.198 42.406 -80.574 1.00 14.26 244 PHE A N 1
ATOM 1857 C CA . PHE A 1 244 ? 116.917 41.040 -81.015 1.00 13.56 244 PHE A CA 1
ATOM 1858 C C . PHE A 1 244 ? 116.671 40.917 -82.513 1.00 13.88 244 PHE A C 1
ATOM 1859 O O . PHE A 1 244 ? 116.308 39.836 -83.000 1.00 10.73 244 PHE A O 1
ATOM 1867 N N . LEU A 1 245 ? 116.840 42.023 -83.229 1.00 9.06 245 LEU A N 1
ATOM 1868 C CA . LEU A 1 245 ? 116.767 42.024 -84.690 1.00 11.98 245 LEU A CA 1
ATOM 1869 C C . LEU A 1 245 ? 117.452 40.828 -85.380 1.00 10.77 245 LEU A C 1
ATOM 1870 O O . LEU A 1 245 ? 116.852 40.205 -86.247 1.00 11.11 245 LEU A O 1
ATOM 1875 N N . PRO A 1 246 ? 118.705 40.504 -85.001 1.00 10.00 246 PRO A N 1
ATOM 1876 C CA . PRO A 1 246 ? 119.345 39.388 -85.711 1.00 13.22 246 PRO A CA 1
ATOM 1877 C C . PRO A 1 246 ? 118.722 38.013 -85.429 1.00 12.80 246 PRO A C 1
ATOM 1878 O O . PRO A 1 246 ? 119.041 37.044 -86.135 1.00 8.81 246 PRO A O 1
ATOM 1882 N N . VAL A 1 247 ? 117.871 37.915 -84.408 1.00 11.37 247 VAL A N 1
ATOM 1883 C CA . VAL A 1 247 ? 117.195 36.647 -84.150 1.00 10.82 247 VAL A CA 1
ATOM 1884 C C . VAL A 1 247 ? 115.714 36.685 -84.541 1.00 9.38 247 VAL A C 1
ATOM 1885 O O . VAL A 1 247 ? 114.926 35.852 -84.093 1.00 9.89 247 VAL A O 1
ATOM 1889 N N . PHE A 1 248 ? 115.358 37.646 -85.389 1.00 6.83 248 PHE A N 1
ATOM 1890 C CA . PHE A 1 248 ? 113.992 37.787 -85.905 1.00 8.65 248 PHE A CA 1
ATOM 1891 C C . PHE A 1 248 ? 113.518 36.574 -86.723 1.00 9.17 248 PHE A C 1
ATOM 1892 O O . PHE A 1 248 ? 112.315 36.372 -86.901 1.00 7.00 248 PHE A O 1
ATOM 1900 N N . GLN A 1 249 ? 114.457 35.774 -87.228 1.00 5.75 249 GLN A N 1
ATOM 1901 C CA . GLN A 1 249 ? 114.103 34.586 -88.019 1.00 8.97 249 GLN A CA 1
ATOM 1902 C C . GLN A 1 249 ? 113.846 33.363 -87.141 1.00 10.22 249 GLN A C 1
ATOM 1903 O O . GLN A 1 249 ? 113.339 32.333 -87.611 1.00 7.99 249 GLN A O 1
ATOM 1909 N N . ALA A 1 250 ? 114.205 33.481 -85.867 1.00 6.47 250 ALA A N 1
ATOM 1910 C CA . ALA A 1 250 ? 114.048 32.373 -84.930 1.00 8.66 250 ALA A CA 1
ATOM 1911 C C . ALA A 1 250 ? 112.566 32.097 -84.646 1.00 11.20 250 ALA A C 1
ATOM 1912 O O . ALA A 1 250 ? 111.734 33.006 -84.735 1.00 9.02 250 ALA A O 1
ATOM 1914 N N . GLY A 1 251 ? 112.236 30.850 -84.308 1.00 8.00 251 GLY A N 1
ATOM 1915 C CA . GLY A 1 251 ? 110.869 30.525 -83.937 1.00 7.62 251 GLY A CA 1
ATOM 1916 C C . GLY A 1 251 ? 110.381 31.401 -82.786 1.00 9.74 251 GLY A C 1
ATOM 1917 O O . GLY A 1 251 ? 111.086 31.573 -81.785 1.00 6.10 251 GLY A O 1
ATOM 1918 N N . PHE A 1 252 ? 109.171 31.943 -82.927 1.00 7.00 252 PHE A N 1
ATOM 1919 C CA . PHE A 1 252 ? 108.565 32.783 -81.895 1.00 6.95 252 PHE A CA 1
ATOM 1920 C C . PHE A 1 252 ? 108.462 32.027 -80.577 1.00 11.78 252 PHE A C 1
ATOM 1921 O O . PHE A 1 252 ? 108.649 32.604 -79.502 1.00 14.12 252 PHE A O 1
ATOM 1929 N N . THR A 1 253 ? 108.167 30.732 -80.666 1.00 9.25 253 THR A N 1
ATOM 1930 C CA . THR A 1 253 ? 107.955 29.909 -79.480 1.00 7.99 253 THR A CA 1
ATOM 1931 C C . THR A 1 253 ? 109.229 29.823 -78.642 1.00 10.38 253 THR A C 1
ATOM 1932 O O . THR A 1 253 ? 109.163 29.696 -77.424 1.00 9.09 253 THR A O 1
ATOM 1936 N N . GLU A 1 254 ? 110.380 29.889 -79.306 1.00 7.45 254 GLU A N 1
ATOM 1937 C CA . GLU A 1 254 ? 111.667 29.971 -78.622 1.00 9.43 254 GLU A CA 1
ATOM 1938 C C . GLU A 1 254 ? 111.797 31.290 -77.846 1.00 11.21 254 GLU A C 1
ATOM 1939 O O . GLU A 1 254 ? 112.353 31.326 -76.745 1.00 8.53 254 GLU A O 1
ATOM 1945 N N . ILE A 1 255 ? 111.285 32.375 -78.422 1.00 9.76 255 ILE A N 1
ATOM 1946 C CA . ILE A 1 255 ? 111.267 33.651 -77.716 1.00 11.24 255 ILE A CA 1
ATOM 1947 C C . ILE A 1 255 ? 110.313 33.581 -76.525 1.00 11.74 255 ILE A C 1
ATOM 1948 O O . ILE A 1 255 ? 110.687 33.917 -75.397 1.00 12.04 255 ILE A O 1
ATOM 1953 N N . LEU A 1 256 ? 109.097 33.095 -76.764 1.00 9.37 256 LEU A N 1
ATOM 1954 C CA . LEU A 1 256 ? 108.097 32.990 -75.702 1.00 12.55 256 LEU A CA 1
ATOM 1955 C C . LEU A 1 256 ? 108.548 32.130 -74.507 1.00 12.52 256 LEU A C 1
ATOM 1956 O O . LEU A 1 256 ? 108.306 32.474 -73.351 1.00 7.69 256 LEU A O 1
ATOM 1961 N N . ARG A 1 257 ? 109.205 31.012 -74.784 1.00 12.77 257 ARG A N 1
ATOM 1962 C CA . ARG A 1 257 ? 109.571 30.117 -73.701 1.00 9.32 257 ARG A CA 1
ATOM 1963 C C . ARG A 1 257 ? 110.664 30.700 -72.798 1.00 9.91 257 ARG A C 1
ATOM 1964 O O . ARG A 1 257 ? 110.658 30.454 -71.592 1.00 8.09 257 ARG A O 1
ATOM 1972 N N . MET A 1 258 ? 111.580 31.481 -73.365 1.00 9.75 258 MET A N 1
ATOM 1973 C CA . MET A 1 258 ? 112.539 32.215 -72.548 1.00 9.10 258 MET A CA 1
ATOM 1974 C C . MET A 1 258 ? 111.810 33.145 -71.596 1.00 10.18 258 MET A C 1
ATOM 1975 O O . MET A 1 258 ? 112.141 33.219 -70.416 1.00 12.07 258 MET A O 1
ATOM 1980 N N . VAL A 1 259 ? 110.818 33.860 -72.124 1.00 12.30 259 VAL A N 1
ATOM 1981 C CA . VAL A 1 259 ? 110.052 34.824 -71.337 1.00 11.28 259 VAL A CA 1
ATOM 1982 C C . VAL A 1 259 ? 109.301 34.162 -70.199 1.00 12.68 259 VAL A C 1
ATOM 1983 O O . VAL A 1 259 ? 109.426 34.570 -69.034 1.00 11.87 259 VAL A O 1
ATOM 1987 N N . ILE A 1 260 ? 108.541 33.124 -70.545 1.00 8.97 260 ILE A N 1
ATOM 1988 C CA . ILE A 1 260 ? 107.738 32.379 -69.581 1.00 9.76 260 ILE A CA 1
ATOM 1989 C C . ILE A 1 260 ? 108.593 31.694 -68.504 1.00 11.39 260 ILE A C 1
ATOM 1990 O O . ILE A 1 260 ? 108.218 31.662 -67.335 1.00 11.93 260 ILE A O 1
ATOM 1995 N N . ASN A 1 261 ? 109.747 31.163 -68.894 1.00 8.87 261 ASN A N 1
ATOM 1996 C CA . ASN A 1 261 ? 110.612 30.465 -67.942 1.00 12.00 261 ASN A CA 1
ATOM 1997 C C . ASN A 1 261 ? 111.398 31.404 -67.029 1.00 14.62 261 ASN A C 1
ATOM 1998 O O . ASN A 1 261 ? 112.074 30.953 -66.098 1.00 14.81 261 ASN A O 1
ATOM 2003 N N . GLY A 1 262 ? 111.298 32.705 -67.296 1.00 12.53 262 GLY A N 1
ATOM 2004 C CA . GLY A 1 262 ? 111.928 33.704 -66.452 1.00 14.12 262 GLY A CA 1
ATOM 2005 C C . GLY A 1 262 ? 113.383 33.945 -66.803 1.00 12.16 262 GLY A C 1
ATOM 2006 O O . GLY A 1 262 ? 114.119 34.563 -66.031 1.00 14.65 262 GLY A O 1
ATOM 2007 N N . TYR A 1 263 ? 113.811 33.468 -67.967 1.00 11.21 263 TYR A N 1
ATOM 2008 C CA . TYR A 1 263 ? 115.222 33.596 -68.321 1.00 11.17 263 TYR A CA 1
ATOM 2009 C C . TYR A 1 263 ? 115.551 35.003 -68.786 1.00 17.77 263 TYR A C 1
ATOM 2010 O O . TYR A 1 263 ? 116.725 35.350 -68.951 1.00 18.01 263 TYR A O 1
ATOM 2019 N N . GLN A 1 264 ? 114.527 35.817 -69.010 1.00 13.71 264 GLN A N 1
ATOM 2020 C CA . GLN A 1 264 ? 114.786 37.217 -69.336 1.00 18.26 264 GLN A CA 1
ATOM 2021 C C . GLN A 1 264 ? 114.669 38.154 -68.125 1.00 19.68 264 GLN A C 1
ATOM 2022 O O . GLN A 1 264 ? 114.746 39.364 -68.272 1.00 20.14 264 GLN A O 1
ATOM 2028 N N . SER A 1 265 ? 114.527 37.599 -66.927 1.00 18.31 265 SER A N 1
ATOM 2029 C CA . SER A 1 265 ? 114.368 38.434 -65.733 1.00 20.26 265 SER A CA 1
ATOM 2030 C C . SER A 1 265 ? 115.528 38.344 -64.757 1.00 19.03 265 SER A C 1
ATOM 2031 O O . SER A 1 265 ? 116.009 37.254 -64.436 1.00 13.60 265 SER A O 1
ATOM 2034 N N . ASP A 1 266 ? 115.959 39.508 -64.284 1.00 16.03 266 ASP A N 1
ATOM 2035 C CA . ASP A 1 266 ? 116.820 39.612 -63.116 1.00 10.76 266 ASP A CA 1
ATOM 2036 C C . ASP A 1 266 ? 118.149 38.900 -63.287 1.00 14.60 266 ASP A C 1
ATOM 2037 O O . ASP A 1 266 ? 118.584 38.165 -62.395 1.00 17.42 266 ASP A O 1
ATOM 2042 N N . GLN A 1 267 ? 118.798 39.108 -64.421 1.00 12.74 267 GLN A N 1
ATOM 2043 C CA . GLN A 1 267 ? 120.067 38.447 -64.670 1.00 9.14 267 GLN A CA 1
ATOM 2044 C C . GLN A 1 267 ? 121.103 38.886 -63.661 1.00 13.65 267 GLN A C 1
ATOM 2045 O O . GLN A 1 267 ? 121.162 40.066 -63.278 1.00 15.33 267 GLN A O 1
ATOM 2051 N N . ARG A 1 268 ? 121.910 37.925 -63.229 1.00 9.77 268 ARG A N 1
ATOM 2052 C CA . ARG A 1 268 ? 122.986 38.177 -62.292 1.00 9.46 268 ARG A CA 1
ATOM 2053 C C . ARG A 1 268 ? 124.343 38.083 -62.977 1.00 10.68 268 ARG A C 1
ATOM 2054 O O . ARG A 1 268 ? 124.508 37.361 -63.961 1.00 10.25 268 ARG A O 1
ATOM 2062 N N . LEU A 1 269 ? 125.311 38.824 -62.447 1.00 15.62 269 LEU A N 1
ATOM 2063 C CA . LEU A 1 269 ? 126.701 38.756 -62.895 1.00 11.20 269 LEU A CA 1
ATOM 2064 C C . LEU A 1 269 ? 127.506 37.964 -61.869 1.00 9.49 269 LEU A C 1
ATOM 2065 O O . LEU A 1 269 ? 127.230 38.047 -60.668 1.00 12.45 269 LEU A O 1
ATOM 2070 N N . ILE A 1 270 ? 128.492 37.198 -62.326 1.00 9.27 270 ILE A N 1
ATOM 2071 C CA . ILE A 1 270 ? 129.382 36.482 -61.407 1.00 12.11 270 ILE A CA 1
ATOM 2072 C C . ILE A 1 270 ? 130.794 37.078 -61.505 1.00 11.64 270 ILE A C 1
ATOM 2073 O O . ILE A 1 270 ? 131.524 36.803 -62.463 1.00 9.79 270 ILE A O 1
ATOM 2078 N N . PRO A 1 271 ? 131.182 37.914 -60.521 1.00 17.13 271 PRO A N 1
ATOM 2079 C CA . PRO A 1 271 ? 132.498 38.579 -60.592 1.00 11.66 271 PRO A CA 1
ATOM 2080 C C . PRO A 1 271 ? 133.697 37.611 -60.644 1.00 12.06 271 PRO A C 1
ATOM 2081 O O . PRO A 1 271 ? 134.722 37.955 -61.227 1.00 9.61 271 PRO A O 1
ATOM 2085 N N . ASP A 1 272 ? 133.579 36.432 -60.040 1.00 8.75 272 ASP A N 1
ATOM 2086 C CA . ASP A 1 272 ? 134.676 35.465 -60.077 1.00 11.21 272 ASP A CA 1
ATOM 2087 C C . ASP A 1 272 ? 134.796 34.807 -61.441 1.00 9.05 272 ASP A C 1
ATOM 2088 O O . ASP A 1 272 ? 135.794 34.156 -61.735 1.00 10.91 272 ASP A O 1
ATOM 2093 N N . GLY A 1 273 ? 133.773 34.985 -62.272 1.00 10.16 273 GLY A N 1
ATOM 2094 C CA . GLY A 1 273 ? 133.741 34.384 -63.590 1.00 8.69 273 GLY A CA 1
ATOM 2095 C C . GLY A 1 273 ? 132.995 33.068 -63.541 1.00 9.16 273 GLY A C 1
ATOM 2096 O O . GLY A 1 273 ? 133.143 32.306 -62.578 1.00 8.43 273 GLY A O 1
ATOM 2097 N N . ILE A 1 274 ? 132.198 32.797 -64.574 1.00 11.89 274 ILE A N 1
ATOM 2098 C CA . ILE A 1 274 ? 131.390 31.586 -64.600 1.00 10.77 274 ILE A CA 1
ATOM 2099 C C . ILE A 1 274 ? 132.279 30.360 -64.702 1.00 11.57 274 ILE A C 1
ATOM 2100 O O . ILE A 1 274 ? 131.894 29.275 -64.270 1.00 12.76 274 ILE A O 1
ATOM 2105 N N . SER A 1 275 ? 133.485 30.541 -65.234 1.00 8.39 275 SER A N 1
ATOM 2106 C CA . SER A 1 275 ? 134.478 29.469 -65.247 1.00 11.47 275 SER A CA 1
ATOM 2107 C C . SER A 1 275 ? 134.781 28.903 -63.856 1.00 12.56 275 SER A C 1
ATOM 2108 O O . SER A 1 275 ? 135.290 27.786 -63.725 1.00 8.37 275 SER A O 1
ATOM 2111 N N . SER A 1 276 ? 134.470 29.664 -62.813 1.00 9.57 276 SER A N 1
ATOM 2112 C CA . SER A 1 276 ? 134.676 29.152 -61.464 1.00 11.16 276 SER A CA 1
ATOM 2113 C C . SER A 1 276 ? 133.698 28.008 -61.127 1.00 11.42 276 SER A C 1
ATOM 2114 O O . SER A 1 276 ? 133.966 27.222 -60.227 1.00 12.11 276 SER A O 1
ATOM 2117 N N . LEU A 1 277 ? 132.596 27.898 -61.872 1.00 10.94 277 LEU A N 1
ATOM 2118 C CA . LEU A 1 277 ? 131.694 26.738 -61.766 1.00 12.06 277 LEU A CA 1
ATOM 2119 C C . LEU A 1 277 ? 132.354 25.466 -62.280 1.00 8.99 277 LEU A C 1
ATOM 2120 O O . LEU A 1 277 ? 132.298 24.420 -61.621 1.00 9.05 277 LEU A O 1
ATOM 2125 N N . ALA A 1 278 ? 132.968 25.553 -63.460 1.00 9.96 278 ALA A N 1
ATOM 2126 C CA . ALA A 1 278 ? 133.684 24.411 -64.018 1.00 9.30 278 ALA A CA 1
ATOM 2127 C C . ALA A 1 278 ? 134.810 24.011 -63.085 1.00 10.02 278 ALA A C 1
ATOM 2128 O O . ALA A 1 278 ? 134.979 22.832 -62.795 1.00 10.99 278 ALA A O 1
ATOM 2130 N N . ALA A 1 279 ? 135.570 24.999 -62.617 1.00 9.81 279 ALA A N 1
ATOM 2131 C CA . ALA A 1 279 ? 136.641 24.768 -61.643 1.00 10.71 279 ALA A CA 1
ATOM 2132 C C . ALA A 1 279 ? 136.163 24.032 -60.382 1.00 11.63 279 ALA A C 1
ATOM 2133 O O . ALA A 1 279 ? 136.695 22.982 -60.032 1.00 13.62 279 ALA A O 1
ATOM 2135 N N . ARG A 1 280 ? 135.158 24.583 -59.712 1.00 7.81 280 ARG A N 1
ATOM 2136 C CA . ARG A 1 280 ? 134.632 23.973 -58.505 1.00 10.57 280 ARG A CA 1
ATOM 2137 C C . ARG A 1 280 ? 134.117 22.559 -58.758 1.00 12.77 280 ARG A C 1
ATOM 2138 O O . ARG A 1 280 ? 134.356 21.660 -57.958 1.00 8.30 280 ARG A O 1
ATOM 2146 N N . LEU A 1 281 ? 133.410 22.358 -59.866 1.00 10.47 281 LEU A N 1
ATOM 2147 C CA . LEU A 1 281 ? 132.957 21.013 -60.215 1.00 8.14 281 LEU A CA 1
ATOM 2148 C C . LEU A 1 281 ? 134.155 20.079 -60.377 1.00 10.30 281 LEU A C 1
ATOM 2149 O O . LEU A 1 281 ? 134.147 18.938 -59.891 1.00 8.99 281 LEU A O 1
ATOM 2154 N N . ALA A 1 282 ? 135.184 20.564 -61.058 1.00 6.39 282 ALA A N 1
ATOM 2155 C CA . ALA A 1 282 ? 136.345 19.728 -61.345 1.00 10.99 282 ALA A CA 1
ATOM 2156 C C . ALA A 1 282 ? 137.204 19.469 -60.107 1.00 12.10 282 ALA A C 1
ATOM 2157 O O . ALA A 1 282 ? 137.906 18.452 -60.025 1.00 12.65 282 ALA A O 1
ATOM 2159 N N . ASP A 1 283 ? 137.131 20.377 -59.140 1.00 10.20 283 ASP A N 1
ATOM 2160 C CA . ASP A 1 283 ? 137.921 20.264 -57.918 1.00 16.80 283 ASP A CA 1
ATOM 2161 C C . ASP A 1 283 ? 137.374 19.216 -56.949 1.00 9.35 283 ASP A C 1
ATOM 2162 O O . ASP A 1 283 ? 138.094 18.744 -56.069 1.00 11.91 283 ASP A O 1
ATOM 2167 N N . GLN A 1 284 ? 136.104 18.856 -57.107 1.00 9.38 284 GLN A N 1
ATOM 2168 C CA . GLN A 1 284 ? 135.479 17.877 -56.223 1.00 11.61 284 GLN A CA 1
ATOM 2169 C C . GLN A 1 284 ? 136.258 16.565 -56.198 1.00 14.85 284 GLN A C 1
ATOM 2170 O O . GLN A 1 284 ? 136.775 16.103 -57.226 1.00 11.54 284 GLN A O 1
ATOM 2176 N N . SER A 1 285 ? 136.318 15.953 -55.021 1.00 14.99 285 SER A N 1
ATOM 2177 C CA . SER A 1 285 ? 137.034 14.701 -54.860 1.00 16.33 285 SER A CA 1
ATOM 2178 C C . SER A 1 285 ? 136.052 13.556 -54.624 1.00 15.45 285 SER A C 1
ATOM 2179 O O . SER A 1 285 ? 135.164 13.649 -53.776 1.00 14.67 285 SER A O 1
ATOM 2182 N N . PHE A 1 286 ? 136.193 12.495 -55.408 1.00 12.00 286 PHE A N 1
ATOM 2183 C CA . PHE A 1 286 ? 135.420 11.281 -55.196 1.00 17.05 286 PHE A CA 1
ATOM 2184 C C . PHE A 1 286 ? 136.364 10.088 -55.181 1.00 15.19 286 PHE A C 1
ATOM 2185 O O . PHE A 1 286 ? 137.234 9.988 -56.054 1.00 13.76 286 PHE A O 1
ATOM 2193 N N . ASP A 1 287 ? 136.192 9.194 -54.200 1.00 15.10 287 ASP A N 1
ATOM 2194 C CA . ASP A 1 287 ? 136.975 7.952 -54.116 1.00 14.68 287 ASP A CA 1
ATOM 2195 C C . ASP A 1 287 ? 138.482 8.205 -54.127 1.00 15.55 287 ASP A C 1
ATOM 2196 O O . ASP A 1 287 ? 139.239 7.411 -54.695 1.00 21.28 287 ASP A O 1
ATOM 2201 N N . GLY A 1 288 ? 138.912 9.297 -53.509 1.00 15.04 288 GLY A N 1
ATOM 2202 C CA . GLY A 1 288 ? 140.324 9.618 -53.415 1.00 20.69 288 GLY A CA 1
ATOM 2203 C C . GLY A 1 288 ? 140.861 10.411 -54.597 1.00 20.12 288 GLY A C 1
ATOM 2204 O O . GLY A 1 288 ? 142.046 10.771 -54.629 1.00 17.26 288 GLY A O 1
ATOM 2205 N N . LYS A 1 289 ? 139.990 10.698 -55.563 1.00 15.55 289 LYS A N 1
ATOM 2206 C CA . LYS A 1 289 ? 140.418 11.314 -56.817 1.00 16.03 289 LYS A CA 1
ATOM 2207 C C . LYS A 1 289 ? 139.587 12.532 -57.211 1.00 13.59 289 LYS A C 1
ATOM 2208 O O . LYS A 1 289 ? 138.349 12.486 -57.186 1.00 14.51 289 LYS A O 1
ATOM 2214 N N . ALA A 1 290 ? 140.266 13.611 -57.591 1.00 12.45 290 ALA A N 1
ATOM 2215 C CA . ALA A 1 290 ? 139.576 14.783 -58.117 1.00 12.05 290 ALA A CA 1
ATOM 2216 C C . ALA A 1 290 ? 138.940 14.499 -59.485 1.00 14.94 290 ALA A C 1
ATOM 2217 O O . ALA A 1 290 ? 139.534 13.822 -60.337 1.00 11.35 290 ALA A O 1
ATOM 2219 N N . LEU A 1 291 ? 137.729 15.017 -59.685 1.00 12.11 291 LEU A N 1
ATOM 2220 C CA . LEU A 1 291 ? 137.051 14.919 -60.970 1.00 12.66 291 LEU A CA 1
ATOM 2221 C C . LEU A 1 291 ? 137.980 15.322 -62.116 1.00 10.95 291 LEU A C 1
ATOM 2222 O O . LEU A 1 291 ? 138.003 14.659 -63.155 1.00 11.35 291 LEU A O 1
ATOM 2227 N N . ARG A 1 292 ? 138.746 16.390 -61.912 1.00 7.59 292 ARG A N 1
ATOM 2228 C CA . ARG A 1 292 ? 139.653 16.914 -62.937 1.00 11.32 292 ARG A CA 1
ATOM 2229 C C . ARG A 1 292 ? 140.606 15.865 -63.510 1.00 12.87 292 ARG A C 1
ATOM 2230 O O . ARG A 1 292 ? 140.903 15.861 -64.710 1.00 9.71 292 ARG A O 1
ATOM 2238 N N . ASP A 1 293 ? 141.081 14.969 -62.652 1.00 11.25 293 ASP A N 1
ATOM 2239 C CA . ASP A 1 293 ? 141.999 13.923 -63.090 1.00 14.8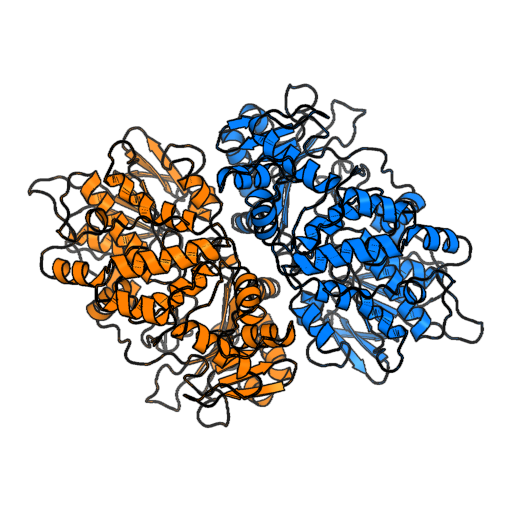4 293 ASP A CA 1
ATOM 2240 C C . ASP A 1 293 ? 141.307 12.779 -63.846 1.00 13.52 293 ASP A C 1
ATOM 2241 O O . ASP A 1 293 ? 141.955 11.809 -64.255 1.00 13.99 293 ASP A O 1
ATOM 2246 N N . ARG A 1 294 ? 139.997 12.887 -64.031 1.00 11.23 294 ARG A N 1
ATOM 2247 C CA . ARG A 1 294 ? 139.270 11.896 -64.816 1.00 11.56 294 ARG A CA 1
ATOM 2248 C C . ARG A 1 294 ? 139.112 12.383 -66.251 1.00 15.22 294 ARG A C 1
ATOM 2249 O O . ARG A 1 294 ? 138.583 11.675 -67.111 1.00 12.38 294 ARG A O 1
ATOM 2257 N N . VAL A 1 295 ? 139.580 13.604 -66.495 1.00 12.92 295 VAL A N 1
ATOM 2258 C CA . VAL A 1 295 ? 139.478 14.222 -67.807 1.00 11.02 295 VAL A CA 1
ATOM 2259 C C . VAL A 1 295 ? 140.614 13.755 -68.707 1.00 13.70 295 VAL A C 1
ATOM 2260 O O . VAL A 1 295 ? 141.787 13.945 -68.386 1.00 17.07 295 VAL A O 1
ATOM 2264 N N . CYS A 1 296 ? 140.265 13.128 -69.824 1.00 11.01 296 CYS A N 1
ATOM 2265 C CA . CYS A 1 296 ? 141.265 12.740 -70.810 1.00 16.79 296 CYS A CA 1
ATOM 2266 C C . CYS A 1 296 ? 141.279 13.773 -71.934 1.00 10.81 296 CYS A C 1
ATOM 2267 O O . CYS A 1 296 ? 140.307 13.917 -72.664 1.00 11.99 296 CYS A O 1
ATOM 2270 N N . PHE A 1 297 ? 142.378 14.511 -72.044 1.00 11.82 297 PHE A N 1
ATOM 2271 C CA . PHE A 1 297 ? 142.517 15.525 -73.077 1.00 10.86 297 PHE A CA 1
ATOM 2272 C C . PHE A 1 297 ? 142.877 14.941 -74.447 1.00 14.91 297 PHE A C 1
ATOM 2273 O O . PHE A 1 297 ? 144.034 14.994 -74.897 1.00 15.44 297 PHE A O 1
ATOM 2281 N N . SER A 1 298 ? 141.867 14.385 -75.102 1.00 10.70 298 SER A N 1
ATOM 2282 C CA . SER A 1 298 ? 142.004 13.840 -76.444 1.00 10.02 298 SER A CA 1
ATOM 2283 C C . SER A 1 298 ? 140.670 13.956 -77.152 1.00 14.05 298 SER A C 1
ATOM 2284 O O . SER A 1 298 ? 139.615 13.660 -76.581 1.00 11.04 298 SER A O 1
ATOM 2287 N N . ARG A 1 299 ? 140.723 14.392 -78.403 1.00 17.48 299 ARG A N 1
ATOM 2288 C CA . ARG A 1 299 ? 139.522 14.541 -79.201 1.00 13.08 299 ARG A CA 1
ATOM 2289 C C . ARG A 1 299 ? 138.985 13.160 -79.549 1.00 20.10 299 ARG A C 1
ATOM 2290 O O . ARG A 1 299 ? 139.727 12.296 -80.024 1.00 15.96 299 ARG A O 1
ATOM 2298 N N . VAL A 1 300 ? 137.702 12.951 -79.275 1.00 11.60 300 VAL A N 1
ATOM 2299 C CA . VAL A 1 300 ? 137.023 11.714 -79.620 1.00 14.03 300 VAL A CA 1
ATOM 2300 C C . VAL A 1 300 ? 136.550 11.781 -81.058 1.00 16.89 300 VAL A C 1
ATOM 2301 O O . VAL A 1 300 ? 135.891 12.742 -81.454 1.00 12.27 300 VAL A O 1
ATOM 2305 N N . GLY A 1 301 ? 136.910 10.767 -81.844 1.00 10.23 301 GLY A N 1
ATOM 2306 C CA . GLY A 1 301 ? 136.444 10.664 -83.214 1.00 13.79 301 GLY A CA 1
ATOM 2307 C C . GLY A 1 301 ? 135.196 9.803 -83.319 1.00 15.18 301 GLY A C 1
ATOM 2308 O O . GLY A 1 301 ? 134.162 10.082 -82.699 1.00 11.46 301 GLY A O 1
ATOM 2309 N N . ARG A 1 302 ? 135.283 8.745 -84.112 1.00 9.61 302 ARG A N 1
ATOM 2310 C CA . ARG A 1 302 ? 134.134 7.883 -84.336 1.00 12.86 302 ARG A CA 1
ATOM 2311 C C . ARG A 1 302 ? 133.743 7.088 -83.091 1.00 11.34 302 ARG A C 1
ATOM 2312 O O . ARG A 1 302 ? 134.596 6.604 -82.357 1.00 12.80 302 ARG A O 1
ATOM 2320 N N . ILE A 1 303 ? 132.441 6.983 -82.858 1.00 9.81 303 ILE A N 1
ATOM 2321 C CA . ILE A 1 303 ? 131.894 6.185 -81.767 1.00 15.72 303 ILE A CA 1
ATOM 2322 C C . ILE A 1 303 ? 131.122 5.033 -82.382 1.00 16.37 303 ILE A C 1
ATOM 2323 O O . ILE A 1 303 ? 130.246 5.246 -83.230 1.00 12.81 303 ILE A O 1
ATOM 2328 N N . SER A 1 304 ? 131.432 3.813 -81.949 1.00 15.77 304 SER A N 1
ATOM 2329 C CA . SER A 1 304 ? 130.875 2.626 -82.578 1.00 19.86 304 SER A CA 1
ATOM 2330 C C . SER A 1 304 ? 130.383 1.596 -81.578 1.00 19.69 304 SER A C 1
ATOM 2331 O O . SER A 1 304 ? 130.661 1.665 -80.382 1.00 20.51 304 SER A O 1
ATOM 2334 N N . ARG A 1 305 ? 129.668 0.615 -82.102 1.00 20.88 305 ARG A N 1
ATOM 2335 C CA . ARG A 1 305 ? 129.025 -0.394 -81.292 1.00 17.01 305 ARG A CA 1
ATOM 2336 C C . ARG A 1 305 ? 129.670 -1.737 -81.593 1.00 21.47 305 ARG A C 1
ATOM 2337 O O . ARG A 1 305 ? 129.660 -2.190 -82.739 1.00 18.59 305 ARG A O 1
ATOM 2345 N N . GLU A 1 306 ? 130.253 -2.365 -80.576 1.00 19.74 306 GLU A N 1
ATOM 2346 C CA . GLU A 1 306 ? 130.732 -3.732 -80.707 1.00 18.64 306 GLU A CA 1
ATOM 2347 C C . GLU A 1 306 ? 130.080 -4.548 -79.612 1.00 19.20 306 GLU A C 1
ATOM 2348 O O . GLU A 1 306 ? 130.166 -4.195 -78.432 1.00 17.90 306 GLU A O 1
ATOM 2354 N N . ALA A 1 307 ? 129.439 -5.642 -80.002 1.00 26.88 307 ALA A N 1
ATOM 2355 C CA . ALA A 1 307 ? 128.663 -6.454 -79.060 1.00 28.05 307 ALA A CA 1
ATOM 2356 C C . ALA A 1 307 ? 127.629 -5.521 -78.450 1.00 31.82 307 ALA A C 1
ATOM 2357 O O . ALA A 1 307 ? 127.034 -4.700 -79.172 1.00 32.47 307 ALA A O 1
ATOM 2359 N N . GLU A 1 308 ? 127.439 -5.620 -77.133 1.00 25.19 308 GLU A N 1
ATOM 2360 C CA . GLU A 1 308 ? 126.660 -4.630 -76.401 1.00 25.99 308 GLU A CA 1
ATOM 2361 C C . GLU A 1 308 ? 127.582 -3.664 -75.655 1.00 24.51 308 GLU A C 1
ATOM 2362 O O . GLU A 1 308 ? 127.310 -3.255 -74.515 1.00 26.83 308 GLU A O 1
ATOM 2368 N N . LYS A 1 309 ? 128.681 -3.301 -76.305 1.00 19.58 309 LYS A N 1
ATOM 2369 C CA . LYS A 1 309 ? 129.606 -2.316 -75.761 1.00 15.42 309 LYS A CA 1
ATOM 2370 C C . LYS A 1 309 ? 129.849 -1.176 -76.750 1.00 16.11 309 LYS A C 1
ATOM 2371 O O . LYS A 1 309 ? 129.617 -1.318 -77.957 1.00 14.79 309 LYS A O 1
ATOM 2377 N N . ILE A 1 310 ? 130.291 -0.043 -76.217 1.00 17.14 310 ILE A N 1
ATOM 2378 C CA . ILE A 1 310 ? 130.524 1.148 -77.020 1.00 16.29 310 ILE A CA 1
ATOM 2379 C C . ILE A 1 310 ? 132.019 1.392 -77.128 1.00 13.53 310 ILE A C 1
ATOM 2380 O O . ILE A 1 310 ? 132.727 1.450 -76.116 1.00 10.42 310 ILE A O 1
ATOM 2385 N N . ILE A 1 311 ? 132.497 1.556 -78.355 1.00 12.10 311 ILE A N 1
ATOM 2386 C CA . ILE A 1 311 ? 133.910 1.808 -78.582 1.00 12.63 311 ILE A CA 1
ATOM 2387 C C . ILE A 1 311 ? 134.155 3.284 -78.866 1.00 14.42 311 ILE A C 1
ATOM 2388 O O . ILE A 1 311 ? 133.531 3.852 -79.763 1.00 13.01 311 ILE A O 1
ATOM 2393 N N . ILE A 1 312 ? 135.075 3.881 -78.109 1.00 10.29 312 ILE A N 1
ATOM 2394 C CA . ILE A 1 312 ? 135.495 5.269 -78.290 1.00 15.91 312 ILE A CA 1
ATOM 2395 C C . ILE A 1 312 ? 136.846 5.326 -78.984 1.00 13.17 312 ILE A C 1
ATOM 2396 O O . ILE A 1 312 ? 137.817 4.713 -78.521 1.00 13.81 312 ILE A O 1
ATOM 2401 N N . GLN A 1 313 ? 136.902 6.037 -80.100 1.00 12.94 313 GLN A N 1
ATOM 2402 C CA . GLN A 1 313 ? 138.156 6.294 -80.800 1.00 18.87 313 GLN A CA 1
ATOM 2403 C C . GLN A 1 313 ? 138.694 7.654 -80.388 1.00 18.37 313 GLN A C 1
ATOM 2404 O O . GLN A 1 313 ? 137.921 8.606 -80.302 1.00 18.69 313 GLN A O 1
ATOM 2410 N N . THR A 1 314 ? 139.995 7.762 -80.129 1.00 13.40 314 THR A N 1
ATOM 2411 C CA . THR A 1 314 ? 140.569 9.073 -79.848 1.00 21.68 314 THR A CA 1
ATOM 2412 C C . THR A 1 314 ? 141.667 9.413 -80.825 1.00 23.80 314 THR A C 1
ATOM 2413 O O . THR A 1 314 ? 141.995 8.629 -81.727 1.00 21.18 314 THR A O 1
ATOM 2417 N N . GLU A 1 315 ? 142.249 10.586 -80.623 1.00 27.74 315 GLU A N 1
ATOM 2418 C CA . GLU A 1 315 ? 142.976 11.247 -81.689 1.00 35.66 315 GLU A CA 1
ATOM 2419 C C . GLU A 1 315 ? 144.380 10.723 -81.877 1.00 34.34 315 GLU A C 1
ATOM 2420 O O . GLU A 1 315 ? 145.094 11.192 -82.766 1.00 39.49 315 GLU A O 1
ATOM 2426 N N . ALA A 1 316 ? 144.796 9.765 -81.053 1.00 36.08 316 ALA A N 1
ATOM 2427 C CA . ALA A 1 316 ? 146.124 9.219 -81.251 1.00 38.41 316 ALA A CA 1
ATOM 2428 C C . ALA A 1 316 ? 146.059 8.026 -82.205 1.00 48.31 316 ALA A C 1
ATOM 2429 O O . ALA A 1 316 ? 146.994 7.773 -82.980 1.00 57.54 316 ALA A O 1
ATOM 2431 N N . GLY A 1 317 ? 144.929 7.326 -82.182 1.00 36.56 317 GLY A N 1
ATOM 2432 C CA . GLY A 1 317 ? 144.782 6.061 -82.876 1.00 28.71 317 GLY A CA 1
ATOM 2433 C C . GLY A 1 317 ? 144.359 5.114 -81.772 1.00 32.65 317 GLY A C 1
ATOM 2434 O O . GLY A 1 317 ? 143.944 3.963 -82.008 1.00 32.01 317 GLY A O 1
ATOM 2435 N N . GLU A 1 318 ? 144.481 5.640 -80.549 1.00 22.80 318 GLU A N 1
ATOM 2436 C CA . GLU A 1 318 ? 144.042 5.007 -79.317 1.00 23.72 318 GLU A CA 1
ATOM 2437 C C . GLU A 1 318 ? 142.552 4.668 -79.383 1.00 22.96 318 GLU A C 1
ATOM 2438 O O . GLU A 1 318 ? 141.802 5.232 -80.207 1.00 24.83 318 GLU A O 1
ATOM 2444 N N . GLN A 1 319 ? 142.127 3.756 -78.511 1.00 15.57 319 GLN A N 1
ATOM 2445 C CA . GLN A 1 319 ? 140.750 3.271 -78.500 1.00 14.98 319 GLN A CA 1
ATOM 2446 C C . GLN A 1 319 ? 140.418 2.625 -77.152 1.00 16.05 319 GLN A C 1
ATOM 2447 O O . GLN A 1 319 ? 141.226 1.874 -76.601 1.00 17.56 319 GLN A O 1
ATOM 2453 N N . ARG A 1 320 ? 139.224 2.904 -76.636 1.00 13.91 320 ARG A N 1
ATOM 2454 C CA . ARG A 1 320 ? 138.789 2.372 -75.350 1.00 12.90 320 ARG A CA 1
ATOM 2455 C C . ARG A 1 320 ? 137.395 1.800 -75.462 1.00 12.85 320 ARG A C 1
ATOM 2456 O O . ARG A 1 320 ? 136.614 2.232 -76.309 1.00 12.85 320 ARG A O 1
ATOM 2464 N N . VAL A 1 321 ? 137.070 0.862 -74.575 1.00 12.69 321 VAL A N 1
ATOM 2465 C CA . VAL A 1 321 ? 135.743 0.256 -74.562 1.00 12.07 321 VAL A CA 1
ATOM 2466 C C . VAL A 1 321 ? 134.973 0.548 -73.261 1.00 10.58 321 VAL A C 1
ATOM 2467 O O . VAL A 1 321 ? 135.533 0.513 -72.162 1.00 13.67 321 VAL A O 1
ATOM 2471 N N . PHE A 1 322 ? 133.686 0.855 -73.409 1.00 6.69 322 PHE A N 1
ATOM 2472 C CA . PHE A 1 322 ? 132.844 1.310 -72.308 1.00 11.14 322 PHE A CA 1
ATOM 2473 C C . PHE A 1 322 ? 131.481 0.643 -72.356 1.00 9.58 322 PHE A C 1
ATOM 2474 O O . PHE A 1 322 ? 131.061 0.160 -73.401 1.00 12.09 322 PHE A O 1
ATOM 2482 N N . ASP A 1 323 ? 130.782 0.642 -71.226 1.00 7.69 323 ASP A N 1
ATOM 2483 C CA . ASP A 1 323 ? 129.424 0.108 -71.174 1.00 8.45 323 ASP A CA 1
ATOM 2484 C C . ASP A 1 323 ? 128.398 1.135 -71.612 1.00 9.28 323 ASP A C 1
ATOM 2485 O O . ASP A 1 323 ? 127.425 0.813 -72.287 1.00 7.57 323 ASP A O 1
ATOM 2490 N N . ARG A 1 324 ? 128.620 2.381 -71.210 1.00 10.23 324 ARG A N 1
ATOM 2491 C CA . ARG A 1 324 ? 127.672 3.442 -71.494 1.00 8.26 324 ARG A CA 1
ATOM 2492 C C . ARG A 1 324 ? 128.406 4.736 -71.848 1.00 11.96 324 ARG A C 1
ATOM 2493 O O . ARG A 1 324 ? 129.511 4.989 -71.360 1.00 7.01 324 ARG A O 1
ATOM 2501 N N . VAL A 1 325 ? 127.804 5.538 -72.723 1.00 12.81 325 VAL A N 1
ATOM 2502 C CA . VAL A 1 325 ? 128.422 6.796 -73.150 1.00 11.66 325 VAL A CA 1
ATOM 2503 C C . VAL A 1 325 ? 127.400 7.934 -73.128 1.00 11.26 325 VAL A C 1
ATOM 2504 O O . VAL A 1 325 ? 126.247 7.746 -73.506 1.00 9.50 325 VAL A O 1
ATOM 2508 N N . ILE A 1 326 ? 127.837 9.099 -72.650 1.00 12.30 326 ILE A N 1
ATOM 2509 C CA . ILE A 1 326 ? 127.061 10.327 -72.731 1.00 11.34 326 ILE A CA 1
ATOM 2510 C C . ILE A 1 326 ? 127.808 11.314 -73.636 1.00 8.89 326 ILE A C 1
ATOM 2511 O O . ILE A 1 326 ? 128.992 11.572 -73.435 1.00 9.65 326 ILE A O 1
ATOM 2516 N N . VAL A 1 327 ? 127.116 11.841 -74.640 1.00 7.56 327 VAL A N 1
ATOM 2517 C CA . VAL A 1 327 ? 127.732 12.738 -75.611 1.00 9.67 327 VAL A CA 1
ATOM 2518 C C . VAL A 1 327 ? 127.197 14.168 -75.477 1.00 7.55 327 VAL A C 1
ATOM 2519 O O . VAL A 1 327 ? 126.006 14.418 -75.688 1.00 10.90 327 VAL A O 1
ATOM 2523 N N . THR A 1 328 ? 128.086 15.094 -75.112 1.00 8.08 328 THR A N 1
ATOM 2524 C CA . THR A 1 328 ? 127.713 16.491 -74.858 1.00 7.02 328 THR A CA 1
ATOM 2525 C C . THR A 1 328 ? 128.265 17.449 -75.915 1.00 10.02 328 THR A C 1
ATOM 2526 O O . THR A 1 328 ? 128.005 18.656 -75.877 1.00 8.77 328 THR A O 1
ATOM 2530 N N . SER A 1 329 ? 129.034 16.913 -76.858 1.00 10.86 329 SER A N 1
ATOM 2531 C CA . SER A 1 329 ? 129.545 17.722 -77.961 1.00 13.69 329 SER A CA 1
ATOM 2532 C C . SER A 1 329 ? 128.393 18.242 -78.833 1.00 11.06 329 SER A C 1
ATOM 2533 O O . SER A 1 329 ? 127.243 17.847 -78.651 1.00 11.34 329 SER A O 1
ATOM 2536 N N . SER A 1 330 ? 128.700 19.141 -79.764 1.00 11.24 330 SER A N 1
ATOM 2537 C CA . SER A 1 330 ? 127.670 19.761 -80.602 1.00 13.71 330 SER A CA 1
ATOM 2538 C C . SER A 1 330 ? 126.954 18.716 -81.448 1.00 12.33 330 SER A C 1
ATOM 2539 O O . SER A 1 330 ? 127.480 17.625 -81.657 1.00 10.92 330 SER A O 1
ATOM 2542 N N . ASN A 1 331 ? 125.760 19.046 -81.939 1.00 12.58 331 ASN A N 1
ATOM 2543 C CA . ASN A 1 331 ? 125.081 18.155 -82.876 1.00 8.77 331 ASN A CA 1
ATOM 2544 C C . ASN A 1 331 ? 125.900 17.963 -84.156 1.00 11.77 331 ASN A C 1
ATOM 2545 O O . ASN A 1 331 ? 125.861 16.903 -84.786 1.00 11.38 331 ASN A O 1
ATOM 2550 N N . ARG A 1 332 ? 126.678 18.986 -84.501 1.00 10.41 332 ARG A N 1
ATOM 2551 C CA . ARG A 1 332 ? 127.571 18.951 -85.660 1.00 11.68 332 ARG A CA 1
ATOM 2552 C C . ARG A 1 332 ? 128.666 17.902 -85.503 1.00 10.94 332 ARG A C 1
ATOM 2553 O O . ARG A 1 332 ? 128.961 17.161 -86.443 1.00 12.06 332 ARG A O 1
ATOM 2561 N N . ALA A 1 333 ? 129.270 17.848 -84.316 1.00 10.22 333 ALA A N 1
ATOM 2562 C CA . ALA A 1 333 ? 130.234 16.798 -83.984 1.00 13.45 333 ALA A CA 1
ATOM 2563 C C . ALA A 1 333 ? 129.562 15.426 -83.970 1.00 11.42 333 ALA A C 1
ATOM 2564 O O . ALA A 1 333 ? 130.132 14.435 -84.437 1.00 13.26 333 ALA A O 1
ATOM 2566 N N . MET A 1 334 ? 128.347 15.373 -83.439 1.00 8.80 334 MET A N 1
ATOM 2567 C CA . MET A 1 334 ? 127.615 14.118 -83.367 1.00 9.19 334 MET A CA 1
ATOM 2568 C C . MET A 1 334 ? 127.407 13.535 -84.757 1.00 12.16 334 MET A C 1
ATOM 2569 O O . MET A 1 334 ? 127.503 12.312 -84.952 1.00 12.91 334 MET A O 1
ATOM 2574 N N . GLN A 1 335 ? 127.133 14.406 -85.725 1.00 9.64 335 GLN A N 1
ATOM 2575 C CA . GLN A 1 335 ? 126.961 13.972 -87.109 1.00 12.53 335 GLN A CA 1
ATOM 2576 C C . GLN A 1 335 ? 128.278 13.741 -87.857 1.00 13.24 335 GLN A C 1
ATOM 2577 O O . GLN A 1 335 ? 128.479 12.684 -88.451 1.00 14.89 335 GLN A O 1
ATOM 2583 N N . MET A 1 336 ? 129.184 14.710 -87.819 1.00 11.20 336 MET A N 1
ATOM 2584 C CA . MET A 1 336 ? 130.371 14.659 -88.674 1.00 16.57 336 MET A CA 1
ATOM 2585 C C . MET A 1 336 ? 131.592 13.995 -88.057 1.00 13.94 336 MET A C 1
ATOM 2586 O O . MET A 1 336 ? 132.468 13.518 -88.775 1.00 16.37 336 MET A O 1
ATOM 2591 N N . ILE A 1 337 ? 131.671 13.995 -86.732 1.00 12.28 337 ILE A N 1
ATOM 2592 C CA . ILE A 1 337 ? 132.866 13.503 -86.055 1.00 14.87 337 ILE A CA 1
ATOM 2593 C C . ILE A 1 337 ? 132.604 12.131 -85.444 1.00 12.96 337 ILE A C 1
ATOM 2594 O O . ILE A 1 337 ? 133.343 11.175 -85.694 1.00 14.22 337 ILE A O 1
ATOM 2599 N N . HIS A 1 338 ? 131.532 12.038 -84.662 1.00 12.28 338 HIS A N 1
ATOM 2600 C CA . HIS A 1 338 ? 131.209 10.799 -83.964 1.00 12.12 338 HIS A CA 1
ATOM 2601 C C . HIS A 1 338 ? 130.486 9.831 -84.878 1.00 10.14 338 HIS A C 1
ATOM 2602 O O . HIS A 1 338 ? 130.489 8.613 -84.636 1.00 14.16 338 HIS A O 1
ATOM 2609 N N . CYS A 1 339 ? 129.884 10.385 -85.931 1.00 10.67 339 CYS A N 1
ATOM 2610 C CA . CYS A 1 339 ? 129.197 9.612 -86.968 1.00 10.19 339 CYS A CA 1
ATOM 2611 C C . CYS A 1 339 ? 128.006 8.861 -86.407 1.00 14.49 339 CYS A C 1
ATOM 2612 O O . CYS A 1 339 ? 127.822 7.674 -86.681 1.00 15.95 339 CYS A O 1
ATOM 2615 N N . LEU A 1 340 ? 127.187 9.569 -85.638 1.00 12.53 340 LEU A N 1
ATOM 2616 C CA . LEU A 1 340 ? 126.098 8.950 -84.896 1.00 13.58 340 LEU A CA 1
ATOM 2617 C C . LEU A 1 340 ? 124.831 8.895 -85.723 1.00 12.34 340 LEU A C 1
ATOM 2618 O O . LEU A 1 340 ? 123.789 8.460 -85.253 1.00 14.93 340 LEU A O 1
ATOM 2623 N N . THR A 1 341 ? 124.926 9.324 -86.969 1.00 13.50 341 THR A N 1
ATOM 2624 C CA . THR A 1 341 ? 123.730 9.654 -87.713 1.00 21.45 341 THR A CA 1
ATOM 2625 C C . THR A 1 341 ? 123.640 8.826 -89.011 1.00 22.41 341 THR A C 1
ATOM 2626 O O . THR A 1 341 ? 122.632 8.855 -89.720 1.00 25.17 341 THR A O 1
ATOM 2630 N N . ASP A 1 342 ? 124.678 8.043 -89.283 1.00 20.51 342 ASP A N 1
ATOM 2631 C CA . ASP A 1 342 ? 124.755 7.259 -90.523 1.00 28.95 342 ASP A CA 1
ATOM 2632 C C . ASP A 1 342 ? 123.923 5.978 -90.528 1.00 25.50 342 ASP A C 1
ATOM 2633 O O . ASP A 1 342 ? 123.863 5.286 -91.544 1.00 29.38 342 ASP A O 1
ATOM 2638 N N . SER A 1 343 ? 123.279 5.676 -89.405 1.00 19.66 343 SER A N 1
ATOM 2639 C CA . SER A 1 343 ? 122.520 4.439 -89.259 1.00 19.41 343 SER A CA 1
ATOM 2640 C C . SER A 1 343 ? 121.662 4.574 -88.022 1.00 19.95 343 SER A C 1
ATOM 2641 O O . SER A 1 343 ? 121.665 5.638 -87.390 1.00 20.18 343 SER A O 1
ATOM 2644 N N . GLU A 1 344 ? 120.947 3.507 -87.665 1.00 17.20 344 GLU A N 1
ATOM 2645 C CA . GLU A 1 344 ? 120.139 3.512 -86.444 1.00 19.04 344 GLU A CA 1
ATOM 2646 C C . GLU A 1 344 ? 120.851 2.736 -85.351 1.00 14.44 344 GLU A C 1
ATOM 2647 O O . GLU A 1 344 ? 120.221 2.226 -84.423 1.00 13.58 344 GLU A O 1
ATOM 2653 N N . SER A 1 345 ? 122.170 2.646 -85.482 1.00 15.48 345 SER A N 1
ATOM 2654 C CA . SER A 1 345 ? 123.010 1.996 -84.498 1.00 13.44 345 SER A CA 1
ATOM 2655 C C . SER A 1 345 ? 122.775 2.562 -83.103 1.00 16.59 345 SER A C 1
ATOM 2656 O O . SER A 1 345 ? 122.538 1.818 -82.148 1.00 11.58 345 SER A O 1
ATOM 2659 N N . PHE A 1 346 ? 122.823 3.886 -82.994 1.00 12.67 346 PHE A N 1
ATOM 2660 C CA . PHE A 1 346 ? 122.689 4.554 -81.700 1.00 11.35 346 PHE A CA 1
ATOM 2661 C C . PHE A 1 346 ? 121.443 5.420 -81.550 1.00 18.34 346 PHE A C 1
ATOM 2662 O O . PHE A 1 346 ? 120.918 5.575 -80.439 1.00 12.08 346 PHE A O 1
ATOM 2670 N N . LEU A 1 347 ? 120.999 6.010 -82.660 1.00 12.48 347 LEU A N 1
ATOM 2671 C CA . LEU A 1 347 ? 119.867 6.935 -82.633 1.00 13.59 347 LEU A CA 1
ATOM 2672 C C . LEU A 1 347 ? 118.805 6.575 -83.659 1.00 10.93 347 LEU A C 1
ATOM 2673 O O . LEU A 1 347 ? 119.130 6.132 -84.755 1.00 11.40 347 LEU A O 1
ATOM 2678 N N . SER A 1 348 ? 117.540 6.799 -83.316 1.00 10.54 348 SER A N 1
ATOM 2679 C CA . SER A 1 348 ? 116.445 6.617 -84.271 1.00 10.39 348 SER A CA 1
ATOM 2680 C C . SER A 1 348 ? 116.587 7.592 -85.449 1.00 13.80 348 SER A C 1
ATOM 2681 O O . SER A 1 348 ? 117.350 8.552 -85.362 1.00 11.27 348 SER A O 1
ATOM 2684 N N . ARG A 1 349 ? 115.855 7.337 -86.540 1.00 10.64 349 ARG A N 1
ATOM 2685 C CA . ARG A 1 349 ? 115.871 8.213 -87.717 1.00 12.51 349 ARG A CA 1
ATOM 2686 C C . ARG A 1 349 ? 115.318 9.580 -87.364 1.00 10.18 349 ARG A C 1
ATOM 2687 O O . ARG A 1 349 ? 115.768 10.593 -87.899 1.00 10.59 349 ARG A O 1
ATOM 2695 N N . ASP A 1 350 ? 114.330 9.604 -86.474 1.00 8.60 350 ASP A N 1
ATOM 2696 C CA . ASP A 1 350 ? 113.758 10.875 -86.032 1.00 11.10 350 ASP A CA 1
ATOM 2697 C C . ASP A 1 350 ? 114.782 11.685 -85.252 1.00 11.80 350 ASP A C 1
ATOM 2698 O O . ASP A 1 350 ? 114.961 12.872 -85.514 1.00 8.93 350 ASP A O 1
ATOM 2703 N N . VAL A 1 351 ? 115.466 11.038 -84.308 1.00 13.60 351 VAL A N 1
ATOM 2704 C CA . VAL A 1 351 ? 116.434 11.740 -83.466 1.00 9.47 351 VAL A CA 1
ATOM 2705 C C . VAL A 1 351 ? 117.662 12.137 -84.280 1.00 12.62 351 VAL A C 1
ATOM 2706 O O . VAL A 1 351 ? 118.220 13.227 -84.089 1.00 9.92 351 VAL A O 1
ATOM 2710 N N . ALA A 1 352 ? 118.057 11.266 -85.207 1.00 11.87 352 ALA A N 1
ATOM 2711 C CA . ALA A 1 352 ? 119.138 11.575 -86.144 1.00 13.30 352 ALA A CA 1
ATOM 2712 C C . ALA A 1 352 ? 118.824 12.837 -86.958 1.00 8.22 352 ALA A C 1
ATOM 2713 O O . ALA A 1 352 ? 119.697 13.692 -87.143 1.00 9.99 352 ALA A O 1
ATOM 2715 N N . ARG A 1 353 ? 117.586 12.966 -87.432 1.00 9.36 353 ARG A N 1
ATOM 2716 C CA . ARG A 1 353 ? 117.204 14.176 -88.160 1.00 9.20 353 ARG A CA 1
ATOM 2717 C C . ARG A 1 353 ? 117.352 15.409 -87.266 1.00 7.55 353 ARG A C 1
ATOM 2718 O O . ARG A 1 353 ? 117.875 16.434 -87.694 1.00 9.82 353 ARG A O 1
ATOM 2726 N N . ALA A 1 354 ? 116.889 15.298 -86.024 1.00 9.03 354 ALA A N 1
ATOM 2727 C CA . ALA A 1 354 ? 117.006 16.390 -85.069 1.00 7.47 354 ALA A CA 1
ATOM 2728 C C . ALA A 1 354 ? 118.471 16.778 -84.924 1.00 9.80 354 ALA A C 1
ATOM 2729 O O . ALA A 1 354 ? 118.802 17.958 -84.847 1.00 9.53 354 ALA A O 1
ATOM 2731 N N . VAL A 1 355 ? 119.346 15.777 -84.908 1.00 7.61 355 VAL A N 1
ATOM 2732 C CA . VAL A 1 355 ? 120.765 16.031 -84.737 1.00 8.82 355 VAL A CA 1
ATOM 2733 C C . VAL A 1 355 ? 121.299 16.764 -85.951 1.00 8.85 355 VAL A C 1
ATOM 2734 O O . VAL A 1 355 ? 122.064 17.705 -85.828 1.00 10.05 355 VAL A O 1
ATOM 2738 N N . ARG A 1 356 ? 120.878 16.346 -87.132 1.00 8.73 356 ARG A N 1
ATOM 2739 C CA . ARG A 1 356 ? 121.447 16.913 -88.338 1.00 8.68 356 ARG A CA 1
ATOM 2740 C C . ARG A 1 356 ? 120.920 18.307 -88.620 1.00 12.94 356 ARG A C 1
ATOM 2741 O O . ARG A 1 356 ? 121.630 19.133 -89.185 1.00 10.74 356 ARG A O 1
ATOM 2749 N N . GLU A 1 357 ? 119.675 18.570 -88.238 1.00 11.13 357 GLU A N 1
ATOM 2750 C CA . GLU A 1 357 ? 119.020 19.790 -88.685 1.00 9.19 357 GLU A CA 1
ATOM 2751 C C . GLU A 1 357 ? 118.850 20.856 -87.599 1.00 12.65 357 GLU A C 1
ATOM 2752 O O . GLU A 1 357 ? 118.312 21.925 -87.868 1.00 12.31 357 GLU A O 1
ATOM 2758 N N . THR A 1 358 ? 119.313 20.585 -86.383 1.00 9.28 358 THR A N 1
ATOM 2759 C CA . THR A 1 358 ? 119.218 21.574 -85.317 1.00 6.82 358 THR A CA 1
ATOM 2760 C C . THR A 1 358 ? 120.122 22.791 -85.591 1.00 11.78 358 THR A C 1
ATOM 2761 O O . THR A 1 358 ? 121.326 22.658 -85.845 1.00 11.27 358 THR A O 1
ATOM 2765 N N . HIS A 1 359 ? 119.520 23.977 -85.558 1.00 10.48 359 HIS A N 1
ATOM 2766 C CA . HIS A 1 359 ? 120.240 25.214 -85.852 1.00 13.27 359 HIS A CA 1
ATOM 2767 C C . HIS A 1 359 ? 121.078 25.702 -84.677 1.00 8.95 359 HIS A C 1
ATOM 2768 O O . HIS A 1 359 ? 120.563 25.891 -83.572 1.00 8.02 359 HIS A O 1
ATOM 2775 N N . LEU A 1 360 ? 122.371 25.883 -84.919 1.00 9.79 360 LEU A N 1
ATOM 2776 C CA . LEU A 1 360 ? 123.220 26.618 -83.989 1.00 8.20 360 LEU A CA 1
ATOM 2777 C C . LEU A 1 360 ? 123.428 28.045 -84.517 1.00 11.29 360 LEU A C 1
ATOM 2778 O O . LEU A 1 360 ? 123.631 28.256 -85.709 1.00 10.27 360 LEU A O 1
ATOM 2783 N N . THR A 1 361 ? 123.376 29.018 -83.619 1.00 7.33 361 THR A N 1
ATOM 2784 C CA . THR A 1 361 ? 123.581 30.411 -83.987 1.00 10.53 361 THR A CA 1
ATOM 2785 C C . THR A 1 361 ? 125.065 30.711 -84.136 1.00 7.91 361 THR A C 1
ATOM 2786 O O . THR A 1 361 ? 125.913 29.933 -83.682 1.00 8.25 361 THR A O 1
ATOM 2790 N N . GLY A 1 362 ? 125.375 31.819 -84.801 1.00 12.00 362 GLY A N 1
ATOM 2791 C CA . GLY A 1 362 ? 126.705 32.401 -84.734 1.00 7.79 362 GLY A CA 1
ATOM 2792 C C . GLY A 1 362 ? 126.661 33.460 -83.642 1.00 9.87 362 GLY A C 1
ATOM 2793 O O . GLY A 1 362 ? 125.573 33.944 -83.309 1.00 9.32 362 GLY A O 1
ATOM 2794 N N . SER A 1 363 ? 127.822 33.797 -83.073 1.00 6.96 363 SER A N 1
ATOM 2795 C CA . SER A 1 363 ? 127.918 34.834 -82.058 1.00 7.78 363 SER A CA 1
ATOM 2796 C C . SER A 1 363 ? 129.378 35.153 -81.801 1.00 9.52 363 SER A C 1
ATOM 2797 O O . SER A 1 363 ? 130.205 34.249 -81.699 1.00 9.94 363 SER A O 1
ATOM 2800 N N . SER A 1 364 ? 129.697 36.437 -81.684 1.00 8.40 364 SER A N 1
ATOM 2801 C CA . SER A 1 364 ? 131.077 36.843 -81.447 1.00 8.16 364 SER A CA 1
ATOM 2802 C C . SER A 1 364 ? 131.169 37.909 -80.357 1.00 10.36 364 SER A C 1
ATOM 2803 O O . SER A 1 364 ? 130.238 38.692 -80.146 1.00 7.43 364 SER A O 1
ATOM 2806 N N . LYS A 1 365 ? 132.293 37.920 -79.657 1.00 6.93 365 LYS A N 1
ATOM 2807 C CA . LYS A 1 365 ? 132.537 38.941 -78.656 1.00 7.71 365 LYS A CA 1
ATOM 2808 C C . LYS A 1 365 ? 133.939 39.530 -78.814 1.00 10.14 365 LYS A C 1
ATOM 2809 O O . LYS A 1 365 ? 134.877 38.818 -79.157 1.00 7.02 365 LYS A O 1
ATOM 2815 N N . LEU A 1 366 ? 134.058 40.840 -78.611 1.00 7.52 366 LEU A N 1
ATOM 2816 C CA . LEU A 1 366 ? 135.363 41.485 -78.507 1.00 9.44 366 LEU A CA 1
ATOM 2817 C C . LEU A 1 366 ? 135.354 42.314 -77.240 1.00 11.07 366 LEU A C 1
ATOM 2818 O O . LEU A 1 366 ? 134.421 43.092 -77.006 1.00 8.64 366 LEU A O 1
ATOM 2823 N N . PHE A 1 367 ? 136.381 42.120 -76.418 1.00 9.38 367 PHE A N 1
ATOM 2824 C CA . PHE A 1 367 ? 136.495 42.806 -75.142 1.00 8.99 367 PHE A CA 1
ATOM 2825 C C . PHE A 1 367 ? 137.751 43.660 -75.175 1.00 9.24 367 PHE A C 1
ATOM 2826 O O . PHE A 1 367 ? 138.726 43.314 -75.841 1.00 7.94 367 PHE A O 1
ATOM 2834 N N . ILE A 1 368 ? 137.738 44.768 -74.448 1.00 11.22 368 ILE A N 1
ATOM 2835 C CA . ILE A 1 368 ? 138.953 45.540 -74.281 1.00 10.60 368 ILE A CA 1
ATOM 2836 C C . ILE A 1 368 ? 139.125 45.863 -72.808 1.00 7.89 368 ILE A C 1
ATOM 2837 O O . ILE A 1 368 ? 138.150 46.097 -72.108 1.00 8.83 368 ILE A O 1
ATOM 2842 N N . LEU A 1 369 ? 140.363 45.828 -72.332 1.00 11.22 369 LEU A N 1
ATOM 2843 C CA . LEU A 1 369 ? 140.680 46.274 -70.980 1.00 10.34 369 LEU A CA 1
ATOM 2844 C C . LEU A 1 369 ? 141.213 47.706 -71.033 1.00 11.51 369 LEU A C 1
ATOM 2845 O O . LEU A 1 369 ? 142.281 47.960 -71.604 1.00 11.94 369 LEU A O 1
ATOM 2850 N N . THR A 1 370 ? 140.475 48.638 -70.435 1.00 11.32 370 THR A N 1
ATOM 2851 C CA . THR A 1 370 ? 140.863 50.048 -70.439 1.00 10.17 370 THR A CA 1
ATOM 2852 C C . THR A 1 370 ? 141.439 50.438 -69.082 1.00 10.18 370 THR A C 1
ATOM 2853 O O . THR A 1 370 ? 141.057 49.872 -68.059 1.00 12.10 370 THR A O 1
ATOM 2857 N N . ARG A 1 371 ? 142.342 51.416 -69.075 1.00 13.43 371 ARG A N 1
ATOM 2858 C CA . ARG A 1 371 ? 143.005 51.830 -67.840 1.00 10.09 371 ARG A CA 1
ATOM 2859 C C . ARG A 1 371 ? 142.022 52.117 -66.695 1.00 12.49 371 ARG A C 1
ATOM 2860 O O . ARG A 1 371 ? 142.266 51.720 -65.553 1.00 10.59 371 ARG A O 1
ATOM 2868 N N . THR A 1 372 ? 140.903 52.768 -67.011 1.00 8.25 372 THR A N 1
ATOM 2869 C CA . THR A 1 372 ? 139.925 53.133 -65.990 1.00 11.38 372 THR A CA 1
ATOM 2870 C C . THR A 1 372 ? 138.494 52.689 -66.297 1.00 13.27 372 THR A C 1
ATOM 2871 O O . THR A 1 372 ? 138.152 52.366 -67.440 1.00 11.84 372 THR A O 1
ATOM 2875 N N . LYS A 1 373 ? 137.657 52.715 -65.263 1.00 13.38 373 LYS A N 1
ATOM 2876 C CA . LYS A 1 373 ? 136.216 52.558 -65.414 1.00 9.00 373 LYS A CA 1
ATOM 2877 C C . LYS A 1 373 ? 135.595 53.916 -65.781 1.00 13.82 373 LYS A C 1
ATOM 2878 O O . LYS A 1 373 ? 134.824 54.517 -65.016 1.00 11.48 373 LYS A O 1
ATOM 2884 N N . PHE A 1 374 ? 135.935 54.363 -66.992 1.00 15.75 374 PHE A N 1
ATOM 2885 C CA . PHE A 1 374 ? 135.618 55.705 -67.481 1.00 12.07 374 PHE A CA 1
ATOM 2886 C C . PHE A 1 374 ? 134.131 56.053 -67.422 1.00 14.37 374 PHE A C 1
ATOM 2887 O O . PHE A 1 374 ? 133.764 57.235 -67.443 1.00 10.38 374 PHE A O 1
ATOM 2895 N N . TRP A 1 375 ? 133.289 55.029 -67.328 1.00 7.20 375 TRP A N 1
ATOM 2896 C CA . TRP A 1 375 ? 131.840 55.227 -67.371 1.00 10.76 375 TRP A CA 1
ATOM 2897 C C . TRP A 1 375 ? 131.244 55.573 -66.004 1.00 13.61 375 TRP A C 1
ATOM 2898 O O . TRP A 1 375 ? 130.069 55.947 -65.908 1.00 15.82 375 TRP A O 1
ATOM 2909 N N . ILE A 1 376 ? 132.044 55.440 -64.952 1.00 9.16 376 ILE A N 1
ATOM 2910 C CA . ILE A 1 376 ? 131.560 55.707 -63.608 1.00 11.03 376 ILE A CA 1
ATOM 2911 C C . ILE A 1 376 ? 131.604 57.199 -63.290 1.00 21.02 376 ILE A C 1
ATOM 2912 O O . ILE A 1 376 ? 130.574 57.804 -62.953 1.00 24.32 376 ILE A O 1
ATOM 2917 N N . LYS A 1 377 ? 132.783 57.800 -63.414 1.00 14.41 377 LYS A N 1
ATOM 2918 C CA . LYS A 1 377 ? 132.942 59.206 -63.045 1.00 23.55 377 LYS A CA 1
ATOM 2919 C C . LYS A 1 377 ? 132.292 60.105 -64.076 1.00 24.75 377 LYS A C 1
ATOM 2920 O O . LYS A 1 377 ? 131.629 61.075 -63.733 1.00 26.65 377 LYS A O 1
ATOM 2926 N N . ASN A 1 378 ? 132.479 59.777 -65.346 1.00 20.55 378 ASN A N 1
ATOM 2927 C CA . ASN A 1 378 ? 131.962 60.632 -66.390 1.00 23.53 378 ASN A CA 1
ATOM 2928 C C . ASN A 1 378 ? 130.456 60.415 -66.581 1.00 21.09 378 ASN A C 1
ATOM 2929 O O . ASN A 1 378 ? 129.860 59.532 -65.959 1.00 25.24 378 ASN A O 1
ATOM 2934 N N . LYS A 1 379 ? 129.833 61.249 -67.402 1.00 22.09 379 LYS A N 1
ATOM 2935 C CA . LYS A 1 379 ? 128.390 61.181 -67.633 1.00 23.46 379 LYS A CA 1
ATOM 2936 C C . LYS A 1 379 ? 127.934 59.879 -68.317 1.00 25.72 379 LYS A C 1
ATOM 2937 O O . LYS A 1 379 ? 126.724 59.581 -68.357 1.00 32.11 379 LYS A O 1
ATOM 2943 N N . LEU A 1 380 ? 128.891 59.108 -68.829 1.00 22.07 380 LEU A N 1
ATOM 2944 C CA . LEU A 1 380 ? 128.647 58.097 -69.868 1.00 18.78 380 LEU A CA 1
ATOM 2945 C C . LEU A 1 380 ? 127.702 56.920 -69.509 1.00 19.17 380 LEU A C 1
ATOM 2946 O O . LEU A 1 380 ? 127.628 56.489 -68.346 1.00 12.59 380 LEU A O 1
ATOM 2951 N N . PRO A 1 381 ? 126.992 56.390 -70.525 1.00 12.39 381 PRO A N 1
ATOM 2952 C CA . PRO A 1 381 ? 126.150 55.208 -70.317 1.00 13.76 381 PRO A CA 1
ATOM 2953 C C . PRO A 1 381 ? 126.989 53.998 -69.912 1.00 13.36 381 PRO A C 1
ATOM 2954 O O . PRO A 1 381 ? 128.179 53.950 -70.225 1.00 9.69 381 PRO A O 1
ATOM 2958 N N . THR A 1 382 ? 126.376 53.036 -69.230 1.00 8.88 382 THR A N 1
ATOM 2959 C CA . THR A 1 382 ? 127.069 51.791 -68.888 1.00 10.98 382 THR A CA 1
ATOM 2960 C C . THR A 1 382 ? 126.901 50.768 -70.008 1.00 12.14 382 THR A C 1
ATOM 2961 O O . THR A 1 382 ? 127.809 49.983 -70.305 1.00 9.35 382 THR A O 1
ATOM 2965 N N . THR A 1 383 ? 125.741 50.804 -70.650 1.00 11.18 383 THR A N 1
ATOM 2966 C CA . THR A 1 383 ? 125.458 49.935 -71.785 1.00 12.53 383 THR A CA 1
ATOM 2967 C C . THR A 1 383 ? 125.009 50.760 -72.991 1.00 8.45 383 THR A C 1
ATOM 2968 O O . THR A 1 383 ? 124.358 51.789 -72.842 1.00 10.63 383 THR A O 1
ATOM 2972 N N . ILE A 1 384 ? 125.375 50.306 -74.183 1.00 9.93 384 ILE A N 1
ATOM 2973 C CA . ILE A 1 384 ? 124.892 50.894 -75.426 1.00 11.11 384 ILE A CA 1
ATOM 2974 C C . ILE A 1 384 ? 124.301 49.787 -76.297 1.00 13.21 384 ILE A C 1
ATOM 2975 O O . ILE A 1 384 ? 124.856 48.693 -76.365 1.00 12.67 384 ILE A O 1
ATOM 2980 N N . GLN A 1 385 ? 123.162 50.058 -76.931 1.00 12.01 385 GLN A N 1
ATOM 2981 C CA . GLN A 1 385 ? 122.580 49.141 -77.915 1.00 11.19 385 GLN A CA 1
ATOM 2982 C C . GLN A 1 385 ? 122.436 49.869 -79.248 1.00 13.20 385 GLN A C 1
ATOM 2983 O O . GLN A 1 385 ? 121.698 50.850 -79.351 1.00 9.79 385 GLN A O 1
ATOM 2989 N N . SER A 1 386 ? 123.130 49.380 -80.272 1.00 12.08 386 SER A N 1
ATOM 2990 C CA . SER A 1 386 ? 123.321 50.162 -81.491 1.00 12.66 386 SER A CA 1
ATOM 2991 C C . SER A 1 386 ? 122.792 49.436 -82.729 1.00 14.59 386 SER A C 1
ATOM 2992 O O . SER A 1 386 ? 122.888 48.214 -82.830 1.00 11.02 386 SER A O 1
ATOM 2995 N N . ASP A 1 387 ? 122.228 50.188 -83.673 1.00 13.16 387 ASP A N 1
ATOM 2996 C CA . ASP A 1 387 ? 121.884 49.594 -84.955 1.00 12.74 387 ASP A CA 1
ATOM 2997 C C . ASP A 1 387 ? 123.125 49.569 -85.850 1.00 12.16 387 ASP A C 1
ATOM 2998 O O . ASP A 1 387 ? 123.061 49.193 -87.018 1.00 14.73 387 ASP A O 1
ATOM 3003 N N . GLY A 1 388 ? 124.262 49.949 -85.287 1.00 11.00 388 GLY A N 1
ATOM 3004 C CA . GLY A 1 388 ? 125.508 49.888 -86.019 1.00 11.17 388 GLY A CA 1
ATOM 3005 C C . GLY A 1 388 ? 126.238 48.578 -85.817 1.00 10.17 388 GLY A C 1
ATOM 3006 O O . GLY A 1 388 ? 125.733 47.642 -85.198 1.00 9.59 388 GLY A O 1
ATOM 3007 N N . LEU A 1 389 ? 127.463 48.543 -86.317 1.00 10.36 389 LEU A N 1
ATOM 3008 C CA . LEU A 1 389 ? 128.295 47.347 -86.328 1.00 10.58 389 LEU A CA 1
ATOM 3009 C C . LEU A 1 389 ? 128.528 46.701 -84.961 1.00 8.62 389 LEU A C 1
ATOM 3010 O O . LEU A 1 389 ? 128.646 45.479 -84.834 1.00 12.60 389 LEU A O 1
ATOM 3015 N N . VAL A 1 390 ? 128.595 47.541 -83.945 1.00 11.74 390 VAL A N 1
ATOM 3016 C CA . VAL A 1 390 ? 128.952 47.133 -82.600 1.00 7.77 390 VAL A CA 1
ATOM 3017 C C . VAL A 1 390 ? 127.824 46.341 -81.907 1.00 11.20 390 VAL A C 1
ATOM 3018 O O . VAL A 1 390 ? 128.091 45.456 -81.090 1.00 7.57 390 VAL A O 1
ATOM 3022 N N . ARG A 1 391 ? 126.575 46.628 -82.287 1.00 7.50 391 ARG A N 1
ATOM 3023 C CA . ARG A 1 391 ? 125.375 46.052 -81.668 1.00 10.67 391 ARG A CA 1
ATOM 3024 C C . ARG A 1 391 ? 125.243 46.239 -80.156 1.00 10.51 391 ARG A C 1
ATOM 3025 O O . ARG A 1 391 ? 124.579 47.178 -79.702 1.00 16.22 391 ARG A O 1
ATOM 3033 N N . GLY A 1 392 ? 125.838 45.342 -79.378 1.00 9.27 392 GLY A N 1
ATOM 3034 C CA . GLY A 1 392 ? 125.716 45.426 -77.930 1.00 9.54 392 GLY A CA 1
ATOM 3035 C C . GLY A 1 392 ? 127.011 45.790 -77.227 1.00 11.90 392 GLY A C 1
ATOM 3036 O O . GLY A 1 392 ? 128.012 45.082 -77.393 1.00 12.33 392 GLY A O 1
ATOM 3037 N N . VAL A 1 393 ? 126.995 46.873 -76.443 1.00 8.58 393 VAL A N 1
ATOM 3038 C CA . VAL A 1 393 ? 128.179 47.321 -75.701 1.00 11.79 393 VAL A CA 1
ATOM 3039 C C . VAL A 1 393 ? 127.932 47.282 -74.186 1.00 11.07 393 VAL A C 1
ATOM 3040 O O . VAL A 1 393 ? 126.971 47.876 -73.705 1.00 8.69 393 VAL A O 1
ATOM 3044 N N . TYR A 1 394 ? 128.808 46.602 -73.443 1.00 7.81 394 TYR A N 1
ATOM 3045 C CA . TYR A 1 394 ? 128.629 46.442 -71.999 1.00 7.74 394 TYR A CA 1
ATOM 3046 C C . TYR A 1 394 ? 129.874 46.780 -71.181 1.00 9.72 394 TYR A C 1
ATOM 3047 O O . TYR A 1 394 ? 130.942 46.182 -71.372 1.00 10.91 394 TYR A O 1
ATOM 3056 N N . CYS A 1 395 ? 129.734 47.740 -70.269 1.00 8.86 395 CYS A N 1
ATOM 3057 C CA . CYS A 1 395 ? 130.842 48.130 -69.401 1.00 10.45 395 CYS A CA 1
ATOM 3058 C C . CYS A 1 395 ? 130.767 47.374 -68.084 1.00 8.49 395 CYS A C 1
ATOM 3059 O O . CYS A 1 395 ? 129.729 47.369 -67.419 1.00 10.53 395 CYS A O 1
ATOM 3062 N N . LEU A 1 396 ? 131.877 46.744 -67.716 1.00 8.24 396 LEU A N 1
ATOM 3063 C CA . LEU A 1 396 ? 131.906 45.774 -66.624 1.00 10.05 396 LEU A CA 1
ATOM 3064 C C . LEU A 1 396 ? 132.864 46.153 -65.499 1.00 9.59 396 LEU A C 1
ATOM 3065 O O . LEU A 1 396 ? 134.056 46.319 -65.737 1.00 12.15 396 LEU A O 1
ATOM 3070 N N . ASP A 1 397 ? 132.337 46.270 -64.277 1.00 9.89 397 ASP A N 1
ATOM 3071 C CA . ASP A 1 397 ? 133.128 46.636 -63.095 1.00 11.30 397 ASP A CA 1
ATOM 3072 C C . ASP A 1 397 ? 133.448 45.397 -62.266 1.00 11.78 397 ASP A C 1
ATOM 3073 O O . ASP A 1 397 ? 132.577 44.872 -61.579 1.00 12.18 397 ASP A O 1
ATOM 3078 N N . TYR A 1 398 ? 134.705 44.959 -62.305 1.00 16.02 398 TYR A N 1
ATOM 3079 C CA . TYR A 1 398 ? 135.109 43.733 -61.614 1.00 15.14 398 TYR A CA 1
ATOM 3080 C C . TYR A 1 398 ? 135.770 43.955 -60.245 1.00 19.57 398 TYR A C 1
ATOM 3081 O O . TYR A 1 398 ? 136.254 43.002 -59.609 1.00 19.87 398 TYR A O 1
ATOM 3090 N N . GLN A 1 399 ? 135.790 45.203 -59.789 1.00 14.33 399 GLN A N 1
ATOM 3091 C CA . GLN A 1 399 ? 136.132 45.493 -58.393 1.00 18.30 399 GLN A CA 1
ATOM 3092 C C . GLN A 1 399 ? 135.461 46.775 -57.922 1.00 16.64 399 GLN A C 1
ATOM 3093 O O . GLN A 1 399 ? 136.126 47.804 -57.763 1.00 21.83 399 GLN A O 1
ATOM 3099 N N . PRO A 1 400 ? 134.135 46.722 -57.707 1.00 12.21 400 PRO A N 1
ATOM 3100 C CA . PRO A 1 400 ? 133.330 47.926 -57.451 1.00 16.90 400 PRO A CA 1
ATOM 3101 C C . PRO A 1 400 ? 133.814 48.753 -56.272 1.00 19.57 400 PRO A C 1
ATOM 3102 O O . PRO A 1 400 ? 133.539 49.955 -56.212 1.00 17.64 400 PRO A O 1
ATOM 3106 N N . ASP A 1 401 ? 134.540 48.131 -55.348 1.00 18.69 401 ASP A N 1
ATOM 3107 C CA . ASP A 1 401 ? 135.032 48.863 -54.181 1.00 19.41 401 ASP A CA 1
ATOM 3108 C C . ASP A 1 401 ? 136.324 49.646 -54.470 1.00 22.92 401 ASP A C 1
ATOM 3109 O O . ASP A 1 401 ? 136.710 50.534 -53.698 1.00 27.39 401 ASP A O 1
ATOM 3114 N N . GLU A 1 402 ? 136.971 49.345 -55.594 1.00 19.93 402 GLU A N 1
ATOM 3115 C CA . GLU A 1 402 ? 138.110 50.145 -56.035 1.00 24.72 402 GLU A CA 1
ATOM 3116 C C . GLU A 1 402 ? 137.811 50.972 -57.291 1.00 25.67 402 GLU A C 1
ATOM 3117 O O . GLU A 1 402 ? 138.154 50.565 -58.407 1.00 18.04 402 GLU A O 1
ATOM 3123 N N . PRO A 1 403 ? 137.202 52.158 -57.106 1.00 20.24 403 PRO A N 1
ATOM 3124 C CA . PRO A 1 403 ? 136.769 53.013 -58.226 1.00 20.61 403 PRO A CA 1
ATOM 3125 C C . PRO A 1 403 ? 137.904 53.405 -59.192 1.00 23.00 403 PRO A C 1
ATOM 3126 O O . PRO A 1 403 ? 137.646 53.821 -60.321 1.00 20.25 403 PRO A O 1
ATOM 3130 N N . GLU A 1 404 ? 139.147 53.230 -58.761 1.00 17.85 404 GLU A N 1
ATOM 3131 C CA . GLU A 1 404 ? 140.298 53.480 -59.612 1.00 20.27 404 GLU A CA 1
ATOM 3132 C C . GLU A 1 404 ? 140.836 52.249 -60.364 1.00 21.42 404 GLU A C 1
ATOM 3133 O O . GLU A 1 404 ? 141.911 52.308 -60.945 1.00 24.17 404 GLU A O 1
ATOM 3139 N N . GLY A 1 405 ? 140.114 51.135 -60.377 1.00 19.91 405 GLY A N 1
ATOM 3140 C CA . GLY A 1 405 ? 140.626 49.956 -61.057 1.00 14.57 405 GLY A CA 1
ATOM 3141 C C . GLY A 1 405 ? 140.457 49.961 -62.571 1.00 13.06 405 GLY A C 1
ATOM 3142 O O . GLY A 1 405 ? 139.810 50.839 -63.143 1.00 13.68 405 GLY A O 1
ATOM 3143 N N . HIS A 1 406 ? 141.026 48.964 -63.232 1.00 14.02 406 HIS A N 1
ATOM 3144 C CA . HIS A 1 406 ? 140.857 48.835 -64.675 1.00 13.64 406 HIS A CA 1
ATOM 3145 C C . HIS A 1 406 ? 139.427 48.457 -65.026 1.00 13.04 406 HIS A C 1
ATOM 3146 O O . HIS A 1 406 ? 138.726 47.831 -64.234 1.00 11.36 406 HIS A O 1
ATOM 3153 N N . GLY A 1 407 ? 139.001 48.853 -66.218 1.00 14.73 407 GLY A N 1
ATOM 3154 C CA . GLY A 1 407 ? 137.663 48.549 -66.674 1.00 10.89 407 GLY A CA 1
ATOM 3155 C C . GLY A 1 407 ? 137.680 47.493 -67.752 1.00 10.45 407 GLY A C 1
ATOM 3156 O O . GLY A 1 407 ? 138.618 47.422 -68.545 1.00 13.93 407 GLY A O 1
ATOM 3157 N N . VAL A 1 408 ? 136.649 46.654 -67.762 1.00 12.63 408 VAL A N 1
ATOM 3158 C CA . VAL A 1 408 ? 136.453 45.691 -68.831 1.00 7.27 408 VAL A CA 1
ATOM 3159 C C . VAL A 1 408 ? 135.265 46.131 -69.671 1.00 8.84 408 VAL A C 1
ATOM 3160 O O . VAL A 1 408 ? 134.150 46.240 -69.161 1.00 10.74 408 VAL A O 1
ATOM 3164 N N . VAL A 1 409 ? 135.504 46.376 -70.953 1.00 8.53 409 VAL A N 1
ATOM 3165 C CA . VAL A 1 409 ? 134.433 46.744 -71.868 1.00 8.29 409 VAL A CA 1
ATOM 3166 C C . VAL A 1 409 ? 134.169 45.614 -72.859 1.00 9.94 409 VAL A C 1
ATOM 3167 O O . VAL A 1 409 ? 135.061 45.234 -73.622 1.00 8.29 409 VAL A O 1
ATOM 3171 N N . LEU A 1 410 ? 132.950 45.086 -72.846 1.00 6.39 410 LEU A N 1
ATOM 3172 C CA . LEU A 1 410 ? 132.502 44.198 -73.918 1.00 10.27 410 LEU A CA 1
ATOM 3173 C C . LEU A 1 410 ? 132.123 45.083 -75.098 1.00 7.91 410 LEU A C 1
ATOM 3174 O O . LEU A 1 410 ? 130.966 45.510 -75.237 1.00 8.82 410 LEU A O 1
ATOM 3179 N N . LEU A 1 411 ? 133.113 45.377 -75.934 1.00 9.56 411 LEU A N 1
ATOM 3180 C CA . LEU A 1 411 ? 132.932 46.363 -76.990 1.00 6.42 411 LEU A CA 1
ATOM 3181 C C . LEU A 1 411 ? 131.873 45.967 -77.999 1.00 9.20 411 LEU A C 1
ATOM 3182 O O . LEU A 1 411 ? 131.043 46.784 -78.363 1.00 8.05 411 LEU A O 1
ATOM 3187 N N . SER A 1 412 ? 131.878 44.714 -78.437 1.00 9.50 412 SER A N 1
ATOM 3188 C CA . SER A 1 412 ? 130.834 44.254 -79.351 1.00 7.78 412 SER A CA 1
ATOM 3189 C C . SER A 1 412 ? 130.389 42.830 -79.051 1.00 9.55 412 SER A C 1
ATOM 3190 O O . SER A 1 412 ? 131.209 41.904 -79.028 1.00 7.19 412 SER A O 1
ATOM 3193 N N . TYR A 1 413 ? 129.087 42.676 -78.834 1.00 5.02 413 TYR A N 1
ATOM 3194 C CA . TYR A 1 413 ? 128.454 41.372 -78.662 1.00 9.87 413 TYR A CA 1
ATOM 3195 C C . TYR A 1 413 ? 127.401 41.237 -79.756 1.00 11.19 413 TYR A C 1
ATOM 3196 O O . TYR A 1 413 ? 126.420 41.977 -79.772 1.00 9.28 413 TYR A O 1
ATOM 3205 N N . THR A 1 414 ? 127.611 40.291 -80.670 1.00 7.39 414 THR A N 1
ATOM 3206 C CA . THR A 1 414 ? 126.745 40.142 -81.833 1.00 6.84 414 THR A CA 1
ATOM 3207 C C . THR A 1 414 ? 126.263 38.706 -81.972 1.00 6.81 414 THR A C 1
ATOM 3208 O O . THR A 1 414 ? 126.934 37.790 -81.505 1.00 6.67 414 THR A O 1
ATOM 3212 N N . TRP A 1 415 ? 125.105 38.535 -82.619 1.00 7.64 415 TRP A N 1
ATOM 3213 C CA . TRP A 1 415 ? 124.556 37.227 -82.952 1.00 6.10 415 TRP A CA 1
ATOM 3214 C C . TRP A 1 415 ? 124.303 37.108 -84.455 1.00 8.67 415 TRP A C 1
ATOM 3215 O O . TRP A 1 415 ? 124.138 38.110 -85.143 1.00 10.05 415 TRP A O 1
ATOM 3226 N N . GLU A 1 416 ? 124.254 35.874 -84.943 1.00 6.84 416 GLU A N 1
ATOM 3227 C CA . GLU A 1 416 ? 123.901 35.580 -86.333 1.00 9.38 416 GLU A CA 1
ATOM 3228 C C . GLU A 1 416 ? 124.583 36.470 -87.369 1.00 9.67 416 GLU A C 1
ATOM 3229 O O . GLU A 1 416 ? 125.812 36.587 -87.371 1.00 9.22 416 GLU A O 1
ATOM 3235 N N . ASP A 1 417 ? 123.791 37.094 -88.238 1.00 8.76 417 ASP A N 1
ATOM 3236 C CA . ASP A 1 417 ? 124.349 37.896 -89.322 1.00 8.86 417 ASP A CA 1
ATOM 3237 C C . ASP A 1 417 ? 125.292 39.000 -88.810 1.00 13.04 417 ASP A C 1
ATOM 3238 O O . ASP A 1 417 ? 126.351 39.236 -89.404 1.00 9.35 417 ASP A O 1
ATOM 3243 N N . ASP A 1 418 ? 124.916 39.649 -87.704 1.00 10.81 418 ASP A N 1
ATOM 3244 C CA . ASP A 1 418 ? 125.769 40.665 -87.091 1.00 9.33 418 ASP A CA 1
ATOM 3245 C C . ASP A 1 418 ? 127.130 40.107 -86.687 1.00 8.73 418 ASP A C 1
ATOM 3246 O O . ASP A 1 418 ? 128.116 40.844 -86.639 1.00 10.74 418 ASP A O 1
ATOM 3251 N N . ALA A 1 419 ? 127.178 38.816 -86.365 1.00 6.64 419 ALA A N 1
ATOM 3252 C CA . ALA A 1 419 ? 128.434 38.190 -85.964 1.00 7.33 419 ALA A CA 1
ATOM 3253 C C . ALA A 1 419 ? 129.132 37.643 -87.202 1.00 10.48 419 ALA A C 1
ATOM 3254 O O . ALA A 1 419 ? 130.362 37.578 -87.282 1.00 10.15 419 ALA A O 1
ATOM 3256 N N . GLN A 1 420 ? 128.331 37.246 -88.178 1.00 12.61 420 GLN A N 1
ATOM 3257 C CA . GLN A 1 420 ? 128.878 36.736 -89.429 1.00 13.41 420 GLN A CA 1
ATOM 3258 C C . GLN A 1 420 ? 129.667 37.832 -90.175 1.00 13.46 420 GLN A C 1
ATOM 3259 O O . GLN A 1 420 ? 130.646 37.531 -90.865 1.00 15.37 420 GLN A O 1
ATOM 3265 N N . LYS A 1 421 ? 129.285 39.099 -89.981 1.00 14.46 421 LYS A N 1
ATOM 3266 C CA . LYS A 1 421 ? 130.019 40.241 -90.543 1.00 12.84 421 LYS A CA 1
ATOM 3267 C C . LYS A 1 421 ? 131.471 40.301 -90.082 1.00 17.75 421 LYS A C 1
ATOM 3268 O O . LYS A 1 421 ? 132.326 40.893 -90.754 1.00 14.59 421 LYS A O 1
ATOM 3274 N N . MET A 1 422 ? 131.734 39.743 -88.905 1.00 12.93 422 MET A N 1
ATOM 3275 C CA . MET A 1 422 ? 133.029 39.923 -88.257 1.00 14.39 422 MET A CA 1
ATOM 3276 C C . MET A 1 422 ? 134.089 38.973 -88.783 1.00 10.77 422 MET A C 1
ATOM 3277 O O . MET A 1 422 ? 135.252 39.122 -88.446 1.00 13.32 422 MET A O 1
ATOM 3282 N N . LEU A 1 423 ? 133.685 37.994 -89.592 1.00 12.87 423 LEU A N 1
ATOM 3283 C CA . LEU A 1 423 ? 134.564 36.875 -89.937 1.00 12.13 423 LEU A CA 1
ATOM 3284 C C . LEU A 1 423 ? 135.747 37.244 -90.846 1.00 17.39 423 LEU A C 1
ATOM 3285 O O . LEU A 1 423 ? 136.786 36.579 -90.804 1.00 18.48 423 LEU A O 1
ATOM 3290 N N . ALA A 1 424 ? 135.596 38.290 -91.660 1.00 18.63 424 ALA A N 1
ATOM 3291 C CA . ALA A 1 424 ? 136.747 38.903 -92.342 1.00 20.45 424 ALA A CA 1
ATOM 3292 C C . ALA A 1 424 ? 137.360 39.753 -91.249 1.00 19.26 424 ALA A C 1
ATOM 3293 O O . ALA A 1 424 ? 136.774 39.861 -90.198 1.00 20.75 424 ALA A O 1
ATOM 3295 N N . MET A 1 425 ? 138.522 40.346 -91.443 1.00 21.97 425 MET A N 1
ATOM 3296 C CA . MET A 1 425 ? 139.165 41.008 -90.293 1.00 31.71 425 MET A CA 1
ATOM 3297 C C . MET A 1 425 ? 139.184 40.171 -88.977 1.00 26.00 425 MET A C 1
ATOM 3298 O O . MET A 1 425 ? 138.563 40.553 -87.965 1.00 22.02 425 MET A O 1
ATOM 3303 N N . PRO A 1 426 ? 139.897 39.021 -88.986 1.00 21.70 426 PRO A N 1
ATOM 3304 C CA . PRO A 1 426 ? 140.107 38.237 -87.766 1.00 21.35 426 PRO A CA 1
ATOM 3305 C C . PRO A 1 426 ? 141.242 38.796 -86.913 1.00 23.02 426 PRO A C 1
ATOM 3306 O O . PRO A 1 426 ? 141.470 38.295 -85.805 1.00 20.72 426 PRO A O 1
ATOM 3310 N N . ASP A 1 427 ? 141.954 39.793 -87.437 1.00 17.76 427 ASP A N 1
ATOM 3311 C CA . ASP A 1 427 ? 143.031 40.447 -86.704 1.00 15.78 427 ASP A CA 1
ATOM 3312 C C . ASP A 1 427 ? 142.380 41.335 -85.642 1.00 18.28 427 ASP A C 1
ATOM 3313 O O . ASP A 1 427 ? 141.462 42.096 -85.950 1.00 14.42 427 ASP A O 1
ATOM 3318 N N . LYS A 1 428 ? 142.810 41.246 -84.390 1.00 15.58 428 LYS A N 1
ATOM 3319 C CA . LYS A 1 428 ? 142.025 41.921 -83.366 1.00 20.24 428 LYS A CA 1
ATOM 3320 C C . LYS A 1 428 ? 142.236 43.437 -83.246 1.00 16.53 428 LYS A C 1
ATOM 3321 O O . LYS A 1 428 ? 141.302 44.153 -82.879 1.00 12.90 428 LYS A O 1
ATOM 3327 N N . LYS A 1 429 ? 143.434 43.925 -83.564 1.00 11.58 429 LYS A N 1
ATOM 3328 C CA . LYS A 1 429 ? 143.667 45.369 -83.637 1.00 15.86 429 LYS A CA 1
ATOM 3329 C C . LYS A 1 429 ? 142.746 45.956 -84.696 1.00 18.26 429 LYS A C 1
ATOM 3330 O O . LYS A 1 429 ? 142.120 46.998 -84.488 1.00 14.15 429 LYS A O 1
ATOM 3336 N N . THR A 1 430 ? 142.670 45.265 -85.835 1.00 11.20 430 THR A N 1
ATOM 3337 C CA . THR A 1 430 ? 141.874 45.730 -86.956 1.00 13.10 430 THR A CA 1
ATOM 3338 C C . THR A 1 430 ? 140.404 45.713 -86.585 1.00 14.66 430 THR A C 1
ATOM 3339 O O . THR A 1 430 ? 139.723 46.725 -86.720 1.00 12.40 430 THR A O 1
ATOM 3343 N N . ARG A 1 431 ? 139.920 44.572 -86.100 1.00 8.66 431 ARG A N 1
ATOM 3344 C CA . ARG A 1 431 ? 138.533 44.481 -85.660 1.00 12.61 431 ARG A CA 1
ATOM 3345 C C . ARG A 1 431 ? 138.192 45.505 -84.561 1.00 10.77 431 ARG A C 1
ATOM 3346 O O . ARG A 1 431 ? 137.146 46.164 -84.623 1.00 10.60 431 ARG A O 1
ATOM 3354 N N . CYS A 1 432 ? 139.080 45.659 -83.580 1.00 10.88 432 CYS A N 1
ATOM 3355 C CA . CYS A 1 432 ? 138.850 46.602 -82.478 1.00 12.05 432 CYS A CA 1
ATOM 3356 C C . CYS A 1 432 ? 138.667 48.031 -82.982 1.00 12.08 432 CYS A C 1
ATOM 3357 O O . CYS A 1 432 ? 137.690 48.692 -82.645 1.00 10.87 432 CYS A O 1
ATOM 3360 N N . GLN A 1 433 ? 139.592 48.485 -83.821 1.00 10.46 433 GLN A N 1
ATOM 3361 C CA . GLN A 1 433 ? 139.542 49.858 -84.318 1.00 13.97 433 GLN A CA 1
ATOM 3362 C C . GLN A 1 433 ? 138.332 50.109 -85.223 1.00 14.99 433 GLN A C 1
ATOM 3363 O O . GLN A 1 433 ? 137.707 51.170 -85.139 1.00 15.12 433 GLN A O 1
ATOM 3369 N N . VAL A 1 434 ? 137.972 49.129 -86.052 1.00 11.42 434 VAL A N 1
ATOM 3370 C CA . VAL A 1 434 ? 136.741 49.224 -86.822 1.00 10.80 434 VAL A CA 1
ATOM 3371 C C . VAL A 1 434 ? 135.527 49.429 -85.913 1.00 12.10 434 VAL A C 1
ATOM 3372 O O . VAL A 1 434 ? 134.699 50.292 -86.171 1.00 11.86 434 VAL A O 1
ATOM 3376 N N . LEU A 1 435 ? 135.435 48.653 -84.841 1.00 10.69 435 LEU A N 1
ATOM 3377 C CA . LEU A 1 435 ? 134.294 48.753 -83.936 1.00 11.59 435 LEU A CA 1
ATOM 3378 C C . LEU A 1 435 ? 134.301 50.106 -83.216 1.00 11.97 435 LEU A C 1
ATOM 3379 O O . LEU A 1 435 ? 133.258 50.745 -83.056 1.00 10.45 435 LEU A O 1
ATOM 3384 N N . VAL A 1 436 ? 135.488 50.526 -82.787 1.00 9.43 436 VAL A N 1
ATOM 3385 C CA . VAL A 1 436 ? 135.640 51.792 -82.088 1.00 12.64 436 VAL A CA 1
ATOM 3386 C C . VAL A 1 436 ? 135.254 52.930 -83.016 1.00 11.46 436 VAL A C 1
ATOM 3387 O O . VAL A 1 436 ? 134.491 53.807 -82.618 1.00 12.09 436 VAL A O 1
ATOM 3391 N N . ASP A 1 437 ? 135.755 52.888 -84.253 1.00 10.81 437 ASP A N 1
ATOM 3392 C CA . ASP A 1 437 ? 135.396 53.879 -85.272 1.00 11.43 437 ASP A CA 1
ATOM 3393 C C . ASP A 1 437 ? 133.890 53.931 -85.511 1.00 18.42 437 ASP A C 1
ATOM 3394 O O . ASP A 1 437 ? 133.305 55.008 -85.555 1.00 12.76 437 ASP A O 1
ATOM 3399 N N . ASP A 1 438 ? 133.275 52.759 -85.661 1.00 12.83 438 ASP A N 1
ATOM 3400 C CA . ASP A 1 438 ? 131.822 52.648 -85.829 1.00 16.33 438 ASP A CA 1
ATOM 3401 C C . ASP A 1 438 ? 131.068 53.372 -84.708 1.00 13.85 438 ASP A C 1
ATOM 3402 O O . ASP A 1 438 ? 130.188 54.208 -84.968 1.00 12.11 438 ASP A O 1
ATOM 3407 N N . LEU A 1 439 ? 131.442 53.080 -83.467 1.00 12.46 439 LEU A N 1
ATOM 3408 C CA . LEU A 1 439 ? 130.838 53.738 -82.312 1.00 15.36 439 LEU A CA 1
ATOM 3409 C C . LEU A 1 439 ? 131.103 55.249 -82.293 1.00 13.86 439 LEU A C 1
ATOM 3410 O O . LEU A 1 439 ? 130.216 56.033 -81.935 1.00 15.38 439 LEU A O 1
ATOM 3415 N N . ALA A 1 440 ? 132.312 55.652 -82.686 1.00 13.25 440 ALA A N 1
ATOM 3416 C CA . ALA A 1 440 ? 132.713 57.067 -82.637 1.00 13.46 440 ALA A CA 1
ATOM 3417 C C . ALA A 1 440 ? 131.882 57.937 -83.570 1.00 14.80 440 ALA A C 1
ATOM 3418 O O . ALA A 1 440 ? 131.768 59.144 -83.356 1.00 13.95 440 ALA A O 1
ATOM 3420 N N . ALA A 1 441 ? 131.296 57.332 -84.600 1.00 14.56 441 ALA A N 1
ATOM 3421 C CA . ALA A 1 441 ? 130.505 58.097 -85.559 1.00 15.77 441 ALA A CA 1
ATOM 3422 C C . ALA A 1 441 ? 129.323 58.746 -84.848 1.00 16.34 441 ALA A C 1
ATOM 3423 O O . ALA A 1 441 ? 128.944 59.881 -85.152 1.00 22.93 441 ALA A O 1
ATOM 3425 N N . ILE A 1 442 ? 128.774 58.041 -83.865 1.00 18.26 442 ILE A N 1
ATOM 3426 C CA . ILE A 1 442 ? 127.638 58.538 -83.094 1.00 13.41 442 ILE A CA 1
ATOM 3427 C C . ILE A 1 442 ? 128.022 59.085 -81.694 1.00 15.82 442 ILE A C 1
ATOM 3428 O O . ILE A 1 442 ? 127.428 60.062 -81.238 1.00 17.00 442 ILE A O 1
ATOM 3433 N N . HIS A 1 443 ? 129.019 58.491 -81.032 1.00 12.94 443 HIS A N 1
ATOM 3434 C CA . HIS A 1 443 ? 129.444 58.950 -79.696 1.00 11.88 443 HIS A CA 1
ATOM 3435 C C . HIS A 1 443 ? 130.972 59.046 -79.540 1.00 11.81 443 HIS A C 1
ATOM 3436 O O . HIS A 1 443 ? 131.591 58.197 -78.891 1.00 16.40 443 HIS A O 1
ATOM 3443 N N . PRO A 1 444 ? 131.580 60.097 -80.108 1.00 14.05 444 PRO A N 1
ATOM 3444 C CA . PRO A 1 444 ? 133.045 60.211 -80.143 1.00 13.13 444 PRO A CA 1
ATOM 3445 C C . PRO A 1 444 ? 133.678 60.324 -78.760 1.00 10.64 444 PRO A C 1
ATOM 3446 O O . PRO A 1 444 ? 134.772 59.798 -78.559 1.00 14.98 444 PRO A O 1
ATOM 3450 N N . THR A 1 445 ? 133.011 60.998 -77.830 1.00 11.92 445 THR A N 1
ATOM 3451 C CA . THR A 1 445 ? 133.529 61.134 -76.474 1.00 10.24 445 THR A CA 1
ATOM 3452 C C . THR A 1 445 ? 133.702 59.758 -75.818 1.00 10.15 445 THR A C 1
ATOM 3453 O O . THR A 1 445 ? 134.778 59.435 -75.322 1.00 10.67 445 THR A O 1
ATOM 3457 N N . PHE A 1 446 ? 132.646 58.951 -75.836 1.00 12.47 446 PHE A N 1
ATOM 3458 C CA . PHE A 1 446 ? 132.717 57.580 -75.323 1.00 11.89 446 PHE A CA 1
ATOM 3459 C C . PHE A 1 446 ? 133.852 56.787 -75.985 1.00 12.68 446 PHE A C 1
ATOM 3460 O O . PHE A 1 446 ? 134.621 56.092 -75.309 1.00 11.72 446 PHE A O 1
ATOM 3468 N N . ALA A 1 447 ? 133.954 56.900 -77.307 1.00 12.04 447 ALA A N 1
ATOM 3469 C CA . ALA A 1 447 ? 134.925 56.131 -78.074 1.00 10.51 447 ALA A CA 1
ATOM 3470 C C . ALA A 1 447 ? 136.361 56.510 -77.749 1.00 15.65 447 ALA A C 1
ATOM 3471 O O . ALA A 1 447 ? 137.264 55.678 -77.859 1.00 9.63 447 ALA A O 1
ATOM 3473 N N . SER A 1 448 ? 136.572 57.771 -77.365 1.00 9.44 448 SER A N 1
ATOM 3474 C CA . SER A 1 448 ? 137.912 58.258 -77.046 1.00 12.25 448 SER A CA 1
ATOM 3475 C C . SER A 1 448 ? 138.507 57.518 -75.846 1.00 11.63 448 SER A C 1
ATOM 3476 O O . SER A 1 448 ? 139.711 57.570 -75.615 1.00 10.43 448 SER A O 1
ATOM 3479 N N . TYR A 1 449 ? 137.662 56.844 -75.075 1.00 11.13 449 TYR A N 1
ATOM 3480 C CA . TYR A 1 449 ? 138.145 56.032 -73.952 1.00 11.85 449 TYR A CA 1
ATOM 3481 C C . TYR A 1 449 ? 138.492 54.602 -74.348 1.00 10.07 449 TYR A C 1
ATOM 3482 O O . TYR A 1 449 ? 139.078 53.862 -73.557 1.00 11.58 449 TYR A O 1
ATOM 3491 N N . LEU A 1 450 ? 138.110 54.201 -75.556 1.00 10.37 450 LEU A N 1
ATOM 3492 C CA . LEU A 1 450 ? 138.270 52.809 -75.956 1.00 11.18 450 LEU A CA 1
ATOM 3493 C C . LEU A 1 450 ? 139.691 52.522 -76.443 1.00 12.06 450 LEU A C 1
ATOM 3494 O O . LEU A 1 450 ? 139.920 52.231 -77.618 1.00 12.66 450 LEU A O 1
ATOM 3499 N N . LEU A 1 451 ? 140.640 52.617 -75.517 1.00 6.04 451 LEU A N 1
ATOM 3500 C CA . LEU A 1 451 ? 142.045 52.370 -75.809 1.00 9.82 451 LEU A CA 1
ATOM 3501 C C . LEU A 1 451 ? 142.545 51.252 -74.904 1.00 10.60 451 LEU A C 1
ATOM 3502 O O . LEU A 1 451 ? 142.269 51.255 -73.708 1.00 12.08 451 LEU A O 1
ATOM 3507 N N . PRO A 1 452 ? 143.269 50.276 -75.472 1.00 14.48 452 PRO A N 1
ATOM 3508 C CA . PRO A 1 452 ? 143.745 49.193 -74.601 1.00 12.39 452 PRO A CA 1
ATOM 3509 C C . PRO A 1 452 ? 144.835 49.720 -73.678 1.00 14.29 452 PRO A C 1
ATOM 3510 O O . PRO A 1 452 ? 145.547 50.657 -74.054 1.00 12.74 452 PRO A O 1
ATOM 3514 N N . VAL A 1 453 ? 144.927 49.146 -72.481 1.00 12.11 453 VAL A N 1
ATOM 3515 C CA . VAL A 1 453 ? 145.979 49.482 -71.530 1.00 13.87 453 VAL A CA 1
ATOM 3516 C C . VAL A 1 453 ? 147.322 49.369 -72.230 1.00 14.95 453 VAL A C 1
ATOM 3517 O O . VAL A 1 453 ? 147.526 48.458 -73.031 1.00 13.18 453 VAL A O 1
ATOM 3521 N N . ASP A 1 454 ? 148.206 50.329 -71.967 1.00 15.02 454 ASP A N 1
ATOM 3522 C CA . ASP A 1 454 ? 149.535 50.372 -72.580 1.00 13.67 454 ASP A CA 1
ATOM 3523 C C . ASP A 1 454 ? 149.523 50.442 -74.108 1.00 15.74 454 ASP A C 1
ATOM 3524 O O . ASP A 1 454 ? 150.574 50.313 -74.745 1.00 16.45 454 ASP A O 1
ATOM 3529 N N . GLY A 1 455 ? 148.346 50.645 -74.693 1.00 10.02 455 GLY A N 1
ATOM 3530 C CA . GLY A 1 455 ? 148.192 50.592 -76.138 1.00 15.57 455 GLY A CA 1
ATOM 3531 C C . GLY A 1 455 ? 148.512 49.234 -76.746 1.00 13.87 455 GLY A C 1
ATOM 3532 O O . GLY A 1 455 ? 148.863 49.134 -77.925 1.00 13.11 455 GLY A O 1
ATOM 3533 N N . ASP A 1 456 ? 148.380 48.188 -75.941 1.00 10.52 456 ASP A N 1
ATOM 3534 C CA . ASP A 1 456 ? 148.686 46.827 -76.381 1.00 14.15 456 ASP A CA 1
ATOM 3535 C C . ASP A 1 456 ? 147.423 46.069 -76.816 1.00 12.80 456 ASP A C 1
ATOM 3536 O O . ASP A 1 456 ? 146.702 45.527 -75.982 1.00 12.47 456 ASP A O 1
ATOM 3541 N N . TYR A 1 457 ? 147.171 46.034 -78.123 1.00 13.13 457 TYR A N 1
ATOM 3542 C CA . TYR A 1 457 ? 145.963 45.439 -78.676 1.00 9.63 457 TYR A CA 1
ATOM 3543 C C . TYR A 1 457 ? 146.053 43.923 -78.724 1.00 14.49 457 TYR A C 1
ATOM 3544 O O . TYR A 1 457 ? 145.066 43.237 -78.998 1.00 14.77 457 TYR A O 1
ATOM 3553 N N . GLU A 1 458 ? 147.252 43.408 -78.490 1.00 13.79 458 GLU A N 1
ATOM 3554 C CA . GLU A 1 458 ? 147.483 41.977 -78.472 1.00 15.65 458 GLU A CA 1
ATOM 3555 C C . GLU A 1 458 ? 147.184 41.419 -77.082 1.00 16.87 458 GLU A C 1
ATOM 3556 O O . GLU A 1 458 ? 146.592 40.332 -76.953 1.00 16.14 458 GLU A O 1
ATOM 3562 N N . ARG A 1 459 ? 147.589 42.158 -76.049 1.00 9.85 459 ARG A N 1
ATOM 3563 C CA . ARG A 1 459 ? 147.419 41.709 -74.670 1.00 10.50 459 ARG A CA 1
ATOM 3564 C C . ARG A 1 459 ? 146.057 42.071 -74.102 1.00 11.78 459 ARG A C 1
ATOM 3565 O O . ARG A 1 459 ? 145.463 41.283 -73.368 1.00 10.18 459 ARG A O 1
ATOM 3573 N N . TYR A 1 460 ? 145.549 43.245 -74.459 1.00 10.66 460 TYR A N 1
ATOM 3574 C CA . TYR A 1 460 ? 144.383 43.783 -73.770 1.00 10.42 460 TYR A CA 1
ATOM 3575 C C . TYR A 1 460 ? 143.126 43.924 -74.630 1.00 10.05 460 TYR A C 1
ATOM 3576 O O . TYR A 1 460 ? 142.205 44.682 -74.292 1.00 12.42 460 TYR A O 1
ATOM 3585 N N . VAL A 1 461 ? 143.114 43.189 -75.742 1.00 7.49 461 VAL A N 1
ATOM 3586 C CA . VAL A 1 461 ? 141.898 42.935 -76.501 1.00 9.48 461 VAL A CA 1
ATOM 3587 C C . VAL A 1 461 ? 141.721 41.419 -76.580 1.00 11.17 461 VAL A C 1
ATOM 3588 O O . VAL A 1 461 ? 142.679 40.695 -76.840 1.00 13.03 461 VAL A O 1
ATOM 3592 N N . LEU A 1 462 ? 140.514 40.935 -76.319 1.00 11.11 462 LEU A N 1
ATOM 3593 C CA . LEU A 1 462 ? 140.218 39.523 -76.503 1.00 10.41 462 LEU A CA 1
ATOM 3594 C C . LEU A 1 462 ? 138.981 39.383 -77.363 1.00 12.54 462 LEU A C 1
ATOM 3595 O O . LEU A 1 462 ? 138.027 40.149 -77.212 1.00 11.81 462 LEU A O 1
ATOM 3600 N N . HIS A 1 463 ? 138.984 38.406 -78.263 1.00 11.66 463 HIS A N 1
ATOM 3601 C CA . HIS A 1 463 ? 137.795 38.161 -79.068 1.00 11.55 463 HIS A CA 1
ATOM 3602 C C . HIS A 1 463 ? 137.656 36.697 -79.493 1.00 9.90 463 HIS A C 1
ATOM 3603 O O . HIS A 1 463 ? 138.644 35.965 -79.561 1.00 9.86 463 HIS A O 1
ATOM 3610 N N . HIS A 1 464 ? 136.419 36.285 -79.775 1.00 10.32 464 HIS A N 1
ATOM 3611 C CA . HIS A 1 464 ? 136.152 34.926 -80.226 1.00 10.31 464 HIS A CA 1
ATOM 3612 C C . HIS A 1 464 ? 134.945 34.910 -81.158 1.00 11.49 464 HIS A C 1
ATOM 3613 O O . HIS A 1 464 ? 133.955 35.612 -80.924 1.00 9.99 464 HIS A O 1
ATOM 3620 N N . ASP A 1 465 ? 135.061 34.137 -82.234 1.00 9.29 465 ASP A N 1
ATOM 3621 C CA . ASP A 1 465 ? 133.934 33.809 -83.097 1.00 7.36 465 ASP A CA 1
ATOM 3622 C C . ASP A 1 465 ? 133.542 32.360 -82.849 1.00 9.47 465 ASP A C 1
ATOM 3623 O O . ASP A 1 465 ? 134.294 31.443 -83.174 1.00 8.05 465 ASP A O 1
ATOM 3628 N N . TRP A 1 466 ? 132.370 32.154 -82.259 1.00 10.72 466 TRP A N 1
ATOM 3629 C CA . TRP A 1 466 ? 131.969 30.815 -81.867 1.00 11.91 466 TRP A CA 1
ATOM 3630 C C . TRP A 1 466 ? 131.654 29.958 -83.088 1.00 11.48 466 TRP A C 1
ATOM 3631 O O . TRP A 1 466 ? 131.863 28.737 -83.068 1.00 14.78 466 TRP A O 1
ATOM 3642 N N . LEU A 1 467 ? 131.173 30.601 -84.149 1.00 10.12 467 LEU A N 1
ATOM 3643 C CA . LEU A 1 467 ? 130.753 29.895 -85.358 1.00 11.17 467 LEU A CA 1
ATOM 3644 C C . LEU A 1 467 ? 131.902 29.121 -86.013 1.00 11.53 467 LEU A C 1
ATOM 3645 O O . LEU A 1 467 ? 131.747 27.953 -86.395 1.00 12.87 467 LEU A O 1
ATOM 3650 N N . THR A 1 468 ? 133.062 29.759 -86.112 1.00 11.80 468 THR A N 1
ATOM 3651 C CA . THR A 1 468 ? 134.231 29.114 -86.697 1.00 8.14 468 THR A CA 1
ATOM 3652 C C . THR A 1 468 ? 135.134 28.452 -85.668 1.00 7.73 468 THR A C 1
ATOM 3653 O O . THR A 1 468 ? 136.267 28.099 -85.981 1.00 10.89 468 THR A O 1
ATOM 3657 N N . ASP A 1 469 ? 134.661 28.329 -84.430 1.00 9.89 469 ASP A N 1
ATOM 3658 C CA . ASP A 1 469 ? 135.360 27.539 -83.416 1.00 9.13 469 ASP A CA 1
ATOM 3659 C C . ASP A 1 469 ? 135.030 26.083 -83.723 1.00 10.87 469 ASP A C 1
ATOM 3660 O O . ASP A 1 469 ? 133.863 25.692 -83.694 1.00 11.51 469 ASP A O 1
ATOM 3665 N N . PRO A 1 470 ? 136.052 25.265 -84.022 1.00 11.79 470 PRO A N 1
ATOM 3666 C CA . PRO A 1 470 ? 135.736 23.891 -84.423 1.00 14.88 470 PRO A CA 1
ATOM 3667 C C . PRO A 1 470 ? 135.374 22.965 -83.257 1.00 11.59 470 PRO A C 1
ATOM 3668 O O . PRO A 1 470 ? 134.953 21.823 -83.494 1.00 12.17 470 PRO A O 1
ATOM 3672 N N . HIS A 1 471 ? 135.524 23.440 -82.023 1.00 10.99 471 HIS A N 1
ATOM 3673 C CA . HIS A 1 471 ? 135.111 22.650 -80.857 1.00 10.75 471 HIS A CA 1
ATOM 3674 C C . HIS A 1 471 ? 133.649 22.911 -80.509 1.00 14.51 471 HIS A C 1
ATOM 3675 O O . HIS A 1 471 ? 133.069 22.241 -79.649 1.00 14.05 471 HIS A O 1
ATOM 3682 N N . SER A 1 472 ? 133.060 23.898 -81.167 1.00 9.99 472 SER A N 1
ATOM 3683 C CA . SER A 1 472 ? 131.685 24.266 -80.887 1.00 8.11 472 SER A CA 1
ATOM 3684 C C . SER A 1 472 ? 130.853 24.231 -82.160 1.00 9.54 472 SER A C 1
ATOM 3685 O O . SER A 1 472 ? 129.698 23.829 -82.122 1.00 10.99 472 SER A O 1
ATOM 3688 N N . ALA A 1 473 ? 131.452 24.651 -83.278 1.00 10.91 473 ALA A N 1
ATOM 3689 C CA . ALA A 1 473 ? 130.771 24.709 -84.574 1.00 12.30 473 ALA A CA 1
ATOM 3690 C C . ALA A 1 473 ? 129.468 25.500 -84.493 1.00 11.17 473 ALA A C 1
ATOM 3691 O O . ALA A 1 473 ? 128.472 25.152 -85.128 1.00 14.05 473 ALA A O 1
ATOM 3693 N N . GLY A 1 474 ? 129.480 26.576 -83.716 1.00 13.46 474 GLY A N 1
ATOM 3694 C CA . GLY A 1 474 ? 128.258 27.289 -83.422 1.00 10.62 474 GLY A CA 1
ATOM 3695 C C . GLY A 1 474 ? 128.241 27.812 -82.001 1.00 12.25 474 GLY A C 1
ATOM 3696 O O . GLY A 1 474 ? 128.891 27.255 -81.102 1.00 11.63 474 GLY A O 1
ATOM 3697 N N . ALA A 1 475 ? 127.494 28.893 -81.797 1.00 10.54 475 ALA A N 1
ATOM 3698 C CA . ALA A 1 475 ? 127.389 29.508 -80.487 1.00 10.90 475 ALA A CA 1
ATOM 3699 C C . ALA A 1 475 ? 126.425 28.734 -79.614 1.00 10.83 475 ALA A C 1
ATOM 3700 O O . ALA A 1 475 ? 126.817 28.176 -78.595 1.00 10.66 475 ALA A O 1
ATOM 3702 N N . PHE A 1 476 ? 125.155 28.718 -79.999 1.00 7.29 476 PHE A N 1
ATOM 3703 C CA . PHE A 1 476 ? 124.160 27.999 -79.221 1.00 8.59 476 PHE A CA 1
ATOM 3704 C C . PHE A 1 476 ? 122.947 27.694 -80.071 1.00 11.22 476 PHE A C 1
ATOM 3705 O O . PHE A 1 476 ? 122.748 28.287 -81.134 1.00 11.51 476 PHE A O 1
ATOM 3713 N N . LYS A 1 477 ? 122.128 26.765 -79.592 1.00 11.14 477 LYS A N 1
ATOM 3714 C CA . LYS A 1 477 ? 121.019 26.286 -80.381 1.00 7.76 477 LYS A CA 1
ATOM 3715 C C . LYS A 1 477 ? 119.775 27.147 -80.199 1.00 9.23 477 LYS A C 1
ATOM 3716 O O . LYS A 1 477 ? 119.407 27.529 -79.075 1.00 8.03 477 LYS A O 1
ATOM 3722 N N . LEU A 1 478 ? 119.139 27.450 -81.329 1.00 9.79 478 LEU A N 1
ATOM 3723 C CA . LEU A 1 478 ? 117.968 28.320 -81.373 1.00 12.60 478 LEU A CA 1
ATOM 3724 C C . LEU A 1 478 ? 117.112 27.870 -82.549 1.00 10.22 478 LEU A C 1
ATOM 3725 O O . LEU A 1 478 ? 117.446 28.146 -83.702 1.00 9.21 478 LEU A O 1
ATOM 3730 N N . ASN A 1 479 ? 116.018 27.171 -82.267 1.00 11.26 479 ASN A N 1
ATOM 3731 C CA . ASN A 1 479 ? 115.206 26.581 -83.332 1.00 7.97 479 ASN A CA 1
ATOM 3732 C C . ASN A 1 479 ? 114.560 27.616 -84.243 1.00 11.13 479 ASN A C 1
ATOM 3733 O O . ASN A 1 479 ? 114.114 28.669 -83.788 1.00 7.76 479 ASN A O 1
ATOM 3738 N N . TYR A 1 480 ? 114.513 27.305 -85.532 1.00 7.61 480 TYR A N 1
ATOM 3739 C CA . TYR A 1 480 ? 113.679 28.039 -86.473 1.00 10.00 480 TYR A CA 1
ATOM 3740 C C . TYR A 1 480 ? 112.220 27.604 -86.297 1.00 8.47 480 TYR A C 1
ATOM 3741 O O . TYR A 1 480 ? 111.951 26.631 -85.591 1.00 11.08 480 TYR A O 1
ATOM 3750 N N . PRO A 1 481 ? 111.267 28.313 -86.938 1.00 9.52 481 PRO A N 1
ATOM 3751 C CA . PRO A 1 481 ? 109.882 27.843 -86.849 1.00 8.92 481 PRO A CA 1
ATOM 3752 C C . PRO A 1 481 ? 109.731 26.402 -87.342 1.00 8.59 481 PRO A C 1
ATOM 3753 O O . PRO A 1 481 ? 110.375 25.984 -88.314 1.00 8.91 481 PRO A O 1
ATOM 3757 N N . GLY A 1 482 ? 108.888 25.651 -86.651 1.00 10.09 482 GLY A N 1
ATOM 3758 C CA . GLY A 1 482 ? 108.631 24.269 -87.000 1.00 8.95 482 GLY A CA 1
ATOM 3759 C C . GLY A 1 482 ? 109.700 23.285 -86.562 1.00 11.24 482 GLY A C 1
ATOM 3760 O O . GLY A 1 482 ? 109.627 22.116 -86.927 1.00 11.54 482 GLY A O 1
ATOM 3761 N N . GLU A 1 483 ? 110.677 23.728 -85.773 1.00 10.79 483 GLU A N 1
ATOM 3762 C CA . GLU A 1 483 ? 111.778 22.852 -85.379 1.00 6.97 483 GLU A CA 1
ATOM 3763 C C . GLU A 1 483 ? 111.820 22.547 -83.886 1.00 9.22 483 GLU A C 1
ATOM 3764 O O . GLU A 1 483 ? 112.749 21.896 -83.408 1.00 7.27 483 GLU A O 1
ATOM 3770 N N . ASP A 1 484 ? 110.823 23.022 -83.151 1.00 7.60 484 ASP A N 1
ATOM 3771 C CA . ASP A 1 484 ? 110.749 22.752 -81.721 1.00 8.96 484 ASP A CA 1
ATOM 3772 C C . ASP A 1 484 ? 110.624 21.254 -81.479 1.00 9.26 484 ASP A C 1
ATOM 3773 O O . ASP A 1 484 ? 110.907 20.771 -80.396 1.00 8.01 484 ASP A O 1
ATOM 3778 N N . VAL A 1 485 ? 110.182 20.520 -82.494 1.00 12.98 485 VAL A N 1
ATOM 3779 C CA . VAL A 1 485 ? 110.097 19.070 -82.367 1.00 10.23 485 VAL A CA 1
ATOM 3780 C C . VAL A 1 485 ? 111.486 18.471 -82.120 1.00 9.02 485 VAL A C 1
ATOM 3781 O O . VAL A 1 485 ? 111.624 17.528 -81.345 1.00 9.37 485 VAL A O 1
ATOM 3785 N N . TYR A 1 486 ? 112.511 19.049 -82.742 1.00 8.36 486 TYR A N 1
ATOM 3786 C CA . TYR A 1 486 ? 113.896 18.657 -82.480 1.00 7.53 486 TYR A CA 1
ATOM 3787 C C . TYR A 1 486 ? 114.291 18.779 -81.001 1.00 7.34 486 TYR A C 1
ATOM 3788 O O . TYR A 1 486 ? 114.932 17.883 -80.459 1.00 9.14 486 TYR A O 1
ATOM 3797 N N . SER A 1 487 ? 113.931 19.887 -80.355 1.00 9.23 487 SER A N 1
ATOM 3798 C CA . SER A 1 487 ? 114.226 20.058 -78.931 1.00 7.53 487 SER A CA 1
ATOM 3799 C C . SER A 1 487 ? 113.578 18.939 -78.119 1.00 8.62 487 SER A C 1
ATOM 3800 O O . SER A 1 487 ? 114.212 18.336 -77.255 1.00 9.46 487 SER A O 1
ATOM 3803 N N . GLN A 1 488 ? 112.314 18.657 -78.418 1.00 7.65 488 GLN A N 1
ATOM 3804 C CA . GLN A 1 488 ? 111.608 17.535 -77.804 1.00 8.88 488 GLN A CA 1
ATOM 3805 C C . GLN A 1 488 ? 112.357 16.236 -78.016 1.00 8.97 488 GLN A C 1
ATOM 3806 O O . GLN A 1 488 ? 112.578 15.473 -77.067 1.00 9.29 488 GLN A O 1
ATOM 3812 N N . ARG A 1 489 ? 112.747 15.980 -79.261 1.00 9.12 489 ARG A N 1
ATOM 3813 C CA . ARG A 1 489 ? 113.390 14.709 -79.595 1.00 8.80 489 ARG A CA 1
ATOM 3814 C C . ARG A 1 489 ? 114.709 14.550 -78.860 1.00 10.09 489 ARG A C 1
ATOM 3815 O O . ARG A 1 489 ? 114.986 13.494 -78.294 1.00 10.26 489 ARG A O 1
ATOM 3823 N N . LEU A 1 490 ? 115.503 15.617 -78.843 1.00 7.24 490 LEU A N 1
ATOM 3824 C CA . LEU A 1 490 ? 116.804 15.580 -78.189 1.00 9.91 490 LEU A CA 1
ATOM 3825 C C . LEU A 1 490 ? 116.692 15.522 -76.663 1.00 8.23 490 LEU A C 1
ATOM 3826 O O . LEU A 1 490 ? 117.431 14.783 -76.017 1.00 5.85 490 LEU A O 1
ATOM 3831 N N . PHE A 1 491 ? 115.770 16.296 -76.089 1.00 8.62 491 PHE A N 1
ATOM 3832 C CA . PHE A 1 491 ? 115.604 16.331 -74.634 1.00 5.78 491 PHE A CA 1
ATOM 3833 C C . PHE A 1 491 ? 115.183 14.964 -74.097 1.00 6.90 491 PHE A C 1
ATOM 3834 O O . PHE A 1 491 ? 115.588 14.572 -73.020 1.00 5.97 491 PHE A O 1
ATOM 3842 N N . PHE A 1 492 ? 114.367 14.245 -74.855 1.00 10.08 492 PHE A N 1
ATOM 3843 C CA . PHE A 1 492 ? 113.808 12.975 -74.377 1.00 11.92 492 PHE A CA 1
ATOM 3844 C C . PHE A 1 492 ? 114.572 11.738 -74.827 1.00 8.58 492 PHE A C 1
ATOM 3845 O O . PHE A 1 492 ? 114.196 10.603 -74.489 1.00 9.94 492 PHE A O 1
ATOM 3853 N N . GLN A 1 493 ? 115.642 11.955 -75.580 1.00 6.53 493 GLN A N 1
ATOM 3854 C CA . GLN A 1 493 ? 116.491 10.848 -76.010 1.00 6.86 493 GLN A CA 1
ATOM 3855 C C . GLN A 1 493 ? 117.061 9.991 -74.852 1.00 9.48 493 GLN A C 1
ATOM 3856 O O . GLN A 1 493 ? 117.163 8.771 -74.993 1.00 11.09 493 GLN A O 1
ATOM 3862 N N . PRO A 1 494 ? 117.454 10.618 -73.721 1.00 8.31 494 PRO A N 1
ATOM 3863 C CA . PRO A 1 494 ? 117.922 9.739 -72.638 1.00 6.14 494 PRO A CA 1
ATOM 3864 C C . PRO A 1 494 ? 116.817 8.890 -72.024 1.00 9.38 494 PRO A C 1
ATOM 3865 O O . PRO A 1 494 ? 117.122 7.859 -71.398 1.00 9.92 494 PRO A O 1
ATOM 3869 N N . MET A 1 495 ? 115.562 9.306 -72.197 1.00 7.11 495 MET A N 1
ATOM 3870 C CA . MET A 1 495 ? 114.435 8.511 -71.715 1.00 9.29 495 MET A CA 1
ATOM 3871 C C . MET A 1 495 ? 114.303 7.171 -72.445 1.00 10.51 495 MET A C 1
ATOM 3872 O O . MET A 1 495 ? 113.482 6.333 -72.063 1.00 13.95 495 MET A O 1
ATOM 3877 N N . THR A 1 496 ? 115.110 6.948 -73.481 1.00 9.60 496 THR A N 1
ATOM 3878 C CA . THR A 1 496 ? 115.173 5.608 -74.086 1.00 10.86 496 THR A CA 1
ATOM 3879 C C . THR A 1 496 ? 115.627 4.561 -73.071 1.00 11.36 496 THR A C 1
ATOM 3880 O O . THR A 1 496 ? 115.389 3.371 -73.262 1.00 17.03 496 THR A O 1
ATOM 3884 N N . ALA A 1 497 ? 116.278 5.003 -71.996 1.00 11.52 497 ALA A N 1
ATOM 3885 C CA . ALA A 1 497 ? 116.684 4.101 -70.918 1.00 10.76 497 ALA A CA 1
ATOM 3886 C C . ALA A 1 497 ? 115.467 3.476 -70.248 1.00 10.66 497 ALA A C 1
ATOM 3887 O O . ALA A 1 497 ? 115.564 2.420 -69.628 1.00 12.43 497 ALA A O 1
ATOM 3889 N N . ASN A 1 498 ? 114.317 4.126 -70.381 1.00 9.91 498 ASN A N 1
ATOM 3890 C CA . ASN A 1 498 ? 113.066 3.542 -69.927 1.00 10.15 498 ASN A CA 1
ATOM 3891 C C . ASN A 1 498 ? 112.623 2.396 -70.828 1.00 11.26 498 ASN A C 1
ATOM 3892 O O . ASN A 1 498 ? 111.762 1.629 -70.444 1.00 16.33 498 ASN A O 1
ATOM 3897 N N . SER A 1 499 ? 113.203 2.287 -72.022 1.00 13.53 499 SER A N 1
ATOM 3898 C CA . SER A 1 499 ? 112.803 1.254 -72.992 1.00 12.25 499 SER A CA 1
ATOM 3899 C C . SER A 1 499 ? 113.975 0.440 -73.498 1.00 14.18 499 SER A C 1
ATOM 3900 O O . SER A 1 499 ? 114.545 0.768 -74.540 1.00 16.91 499 SER A O 1
ATOM 3903 N N . PRO A 1 500 ? 114.311 -0.654 -72.800 1.00 14.82 500 PRO A N 1
ATOM 3904 C CA . PRO A 1 500 ? 115.469 -1.481 -73.162 1.00 15.34 500 PRO A CA 1
ATOM 3905 C C . PRO A 1 500 ? 115.504 -1.866 -74.658 1.00 17.85 500 PRO A C 1
ATOM 3906 O O . PRO A 1 500 ? 116.583 -2.005 -75.243 1.00 16.85 500 PRO A O 1
ATOM 3910 N N . ASN A 1 501 ? 114.334 -1.994 -75.276 1.00 13.14 501 ASN A N 1
ATOM 3911 C CA . ASN A 1 501 ? 114.259 -2.209 -76.713 1.00 14.63 501 ASN A CA 1
ATOM 3912 C C . ASN A 1 501 ? 114.877 -1.051 -77.508 1.00 19.13 501 ASN A C 1
ATOM 3913 O O . ASN A 1 501 ? 115.499 -1.279 -78.544 1.00 19.29 501 ASN A O 1
ATOM 3918 N N . LYS A 1 502 ? 114.694 0.186 -77.033 1.00 16.64 502 LYS A N 1
ATOM 3919 C CA . LYS A 1 502 ? 115.180 1.371 -77.744 1.00 20.32 502 LYS A CA 1
ATOM 3920 C C . LYS A 1 502 ? 116.501 1.911 -77.173 1.00 17.11 502 LYS A C 1
ATOM 3921 O O . LYS A 1 502 ? 117.145 2.782 -77.763 1.00 12.78 502 LYS A O 1
ATOM 3927 N N . ASP A 1 503 ? 116.889 1.376 -76.025 1.00 14.77 503 ASP A N 1
ATOM 3928 C CA . ASP A 1 503 ? 118.117 1.762 -75.342 1.00 13.85 503 ASP A CA 1
ATOM 3929 C C . ASP A 1 503 ? 119.343 1.236 -76.088 1.00 12.15 503 ASP A C 1
ATOM 3930 O O . ASP A 1 503 ? 119.570 0.024 -76.152 1.00 12.85 503 ASP A O 1
ATOM 3935 N N . THR A 1 504 ? 120.138 2.143 -76.652 1.00 7.55 504 THR A N 1
ATOM 3936 C CA . THR A 1 504 ? 121.347 1.748 -77.377 1.00 11.87 504 THR A CA 1
ATOM 3937 C C . THR A 1 504 ? 122.611 1.921 -76.539 1.00 12.83 504 THR A C 1
ATOM 3938 O O . THR A 1 504 ? 123.713 1.663 -77.019 1.00 13.99 504 THR A O 1
ATOM 3942 N N . GLY A 1 505 ? 122.448 2.373 -75.297 1.00 8.20 505 GLY A N 1
ATOM 3943 C CA . GLY A 1 505 ? 123.578 2.565 -74.411 1.00 9.53 505 GLY A CA 1
ATOM 3944 C C . GLY A 1 505 ? 124.308 3.882 -74.616 1.00 9.79 505 GLY A C 1
ATOM 3945 O O . GLY A 1 505 ? 125.316 4.164 -73.971 1.00 8.60 505 GLY A O 1
ATOM 3946 N N . LEU A 1 506 ? 123.806 4.689 -75.541 1.00 9.21 506 LEU A N 1
ATOM 3947 C CA . LEU A 1 506 ? 124.332 6.028 -75.756 1.00 8.58 506 LEU A CA 1
ATOM 3948 C C . LEU A 1 506 ? 123.236 7.049 -75.520 1.00 9.58 506 LEU A C 1
ATOM 3949 O O . LEU A 1 506 ? 122.088 6.846 -75.929 1.00 9.02 506 LEU A O 1
ATOM 3954 N N . TYR A 1 507 ? 123.597 8.148 -74.865 1.00 9.70 507 TYR A N 1
ATOM 3955 C CA . TYR A 1 507 ? 122.633 9.184 -74.515 1.00 9.62 507 TYR A CA 1
ATOM 3956 C C . TYR A 1 507 ? 123.187 10.560 -74.876 1.00 7.99 507 TYR A C 1
ATOM 3957 O O . TYR A 1 507 ? 124.385 10.826 -74.721 1.00 8.26 507 TYR A O 1
ATOM 3966 N N . LEU A 1 508 ? 122.309 11.412 -75.387 1.00 5.02 508 LEU A N 1
ATOM 3967 C CA . LEU A 1 508 ? 122.696 12.740 -75.816 1.00 6.35 508 LEU A CA 1
ATOM 3968 C C . LEU A 1 508 ? 122.456 13.740 -74.688 1.00 11.65 508 LEU A C 1
ATOM 3969 O O . LEU A 1 508 ? 121.487 13.615 -73.932 1.00 8.10 508 LEU A O 1
ATOM 3974 N N . ALA A 1 509 ? 123.338 14.732 -74.579 1.00 7.96 509 ALA A N 1
ATOM 3975 C CA . ALA A 1 509 ? 123.190 15.770 -73.564 1.00 11.53 509 ALA A CA 1
ATOM 3976 C C . ALA A 1 509 ? 123.870 17.066 -74.009 1.00 10.65 509 ALA A C 1
ATOM 3977 O O . ALA A 1 509 ? 124.446 17.131 -75.098 1.00 9.31 509 ALA A O 1
ATOM 3979 N N . GLY A 1 510 ? 123.798 18.087 -73.165 1.00 14.18 510 GLY A N 1
ATOM 3980 C CA . GLY A 1 510 ? 124.277 19.416 -73.528 1.00 10.97 510 GLY A CA 1
ATOM 3981 C C . GLY A 1 510 ? 123.093 20.332 -73.796 1.00 12.06 510 GLY A C 1
ATOM 3982 O O . GLY A 1 510 ? 122.026 19.848 -74.190 1.00 9.89 510 GLY A O 1
ATOM 3983 N N . CYS A 1 511 ? 123.248 21.643 -73.594 1.00 9.68 511 CYS A N 1
ATOM 3984 C CA . CYS A 1 511 ? 122.107 22.532 -73.768 1.00 6.41 511 CYS A CA 1
ATOM 3985 C C . CYS A 1 511 ? 121.525 22.489 -75.182 1.00 6.97 511 CYS A C 1
ATOM 3986 O O . CYS A 1 511 ? 120.324 22.697 -75.364 1.00 9.57 511 CYS A O 1
ATOM 3989 N N . SER A 1 512 ? 122.364 22.215 -76.176 1.00 7.76 512 SER A N 1
ATOM 3990 C CA . SER A 1 512 ? 121.891 22.063 -77.558 1.00 6.55 512 SER A CA 1
ATOM 3991 C C . SER A 1 512 ? 120.797 21.006 -77.693 1.00 11.17 512 SER A C 1
ATOM 3992 O O . SER A 1 512 ? 119.944 21.096 -78.586 1.00 9.31 512 SER A O 1
ATOM 3995 N N . CYS A 1 513 ? 120.838 20.003 -76.816 1.00 8.58 513 CYS A N 1
ATOM 3996 C CA . CYS A 1 513 ? 119.845 18.941 -76.820 1.00 8.06 513 CYS A CA 1
ATOM 3997 C C . CYS A 1 513 ? 118.730 19.207 -75.823 1.00 8.40 513 CYS A C 1
ATOM 3998 O O . CYS A 1 513 ? 117.988 18.299 -75.456 1.00 10.03 513 CYS A O 1
ATOM 4001 N N . SER A 1 514 ? 118.615 20.456 -75.383 1.00 10.00 514 SER A N 1
ATOM 4002 C CA . SER A 1 514 ? 117.660 20.807 -74.344 1.00 7.18 514 SER A CA 1
ATOM 4003 C C . SER A 1 514 ? 116.546 21.671 -74.907 1.00 8.17 514 SER A C 1
ATOM 4004 O O . SER A 1 514 ? 116.500 21.939 -76.101 1.00 10.33 514 SER A O 1
ATOM 4007 N N . PHE A 1 515 ? 115.648 22.108 -74.031 1.00 9.39 515 PHE A N 1
ATOM 4008 C CA . PHE A 1 515 ? 114.672 23.112 -74.407 1.00 10.94 515 PHE A CA 1
ATOM 4009 C C . PHE A 1 515 ? 115.226 24.500 -74.146 1.00 10.96 515 PHE A C 1
ATOM 4010 O O . PHE A 1 515 ? 114.626 25.488 -74.563 1.00 12.41 515 PHE A O 1
ATOM 4018 N N . ALA A 1 516 ? 116.369 24.559 -73.458 1.00 10.42 516 ALA A N 1
ATOM 4019 C CA . ALA A 1 516 ? 117.021 25.826 -73.120 1.00 9.78 516 ALA A CA 1
ATOM 4020 C C . ALA A 1 516 ? 118.361 25.979 -73.842 1.00 8.95 516 ALA A C 1
ATOM 4021 O O . ALA A 1 516 ? 119.423 26.032 -73.207 1.00 5.63 516 ALA A O 1
ATOM 4023 N N . GLY A 1 517 ? 118.310 26.016 -75.170 1.00 9.26 517 GLY A N 1
ATOM 4024 C CA . GLY A 1 517 ? 119.504 26.231 -75.967 1.00 7.72 517 GLY A CA 1
ATOM 4025 C C . GLY A 1 517 ? 120.185 27.545 -75.615 1.00 9.30 517 GLY A C 1
ATOM 4026 O O . GLY A 1 517 ? 119.559 28.612 -75.643 1.00 9.99 517 GLY A O 1
ATOM 4027 N N . GLY A 1 518 ? 121.470 27.474 -75.279 1.00 9.64 518 GLY A N 1
ATOM 4028 C CA . GLY A 1 518 ? 122.222 28.666 -74.941 1.00 4.25 518 GLY A CA 1
ATOM 4029 C C . GLY A 1 518 ? 121.988 29.180 -73.537 1.00 7.93 518 GLY A C 1
ATOM 4030 O O . GLY A 1 518 ? 122.193 30.368 -73.263 1.00 10.13 518 GLY A O 1
ATOM 4031 N N . TRP A 1 519 ? 121.572 28.292 -72.642 1.00 7.00 519 TRP A N 1
ATOM 4032 C CA . TRP A 1 519 ? 121.474 28.605 -71.210 1.00 6.88 519 TRP A CA 1
ATOM 4033 C C . TRP A 1 519 ? 122.118 27.441 -70.466 1.00 7.47 519 TRP A C 1
ATOM 4034 O O . TRP A 1 519 ? 121.954 26.301 -70.883 1.00 7.90 519 TRP A O 1
ATOM 4045 N N . ILE A 1 520 ? 122.868 27.701 -69.399 1.00 7.05 520 ILE A N 1
ATOM 4046 C CA . ILE A 1 520 ? 123.528 26.588 -68.703 1.00 5.96 520 ILE A CA 1
ATOM 4047 C C . ILE A 1 520 ? 122.504 25.617 -68.101 1.00 8.35 520 ILE A C 1
ATOM 4048 O O . ILE A 1 520 ? 122.768 24.405 -67.994 1.00 8.34 520 ILE A O 1
ATOM 4053 N N . GLU A 1 521 ? 121.340 26.150 -67.733 1.00 8.18 521 GLU A N 1
ATOM 4054 C CA . GLU A 1 521 ? 120.216 25.346 -67.254 1.00 6.42 521 GLU A CA 1
ATOM 4055 C C . GLU A 1 521 ? 120.000 24.129 -68.154 1.00 7.65 521 GLU A C 1
ATOM 4056 O O . GLU A 1 521 ? 119.864 23.011 -67.669 1.00 5.90 521 GLU A O 1
ATOM 4062 N N . GLY A 1 522 ? 120.016 24.352 -69.466 1.00 8.23 522 GLY A N 1
ATOM 4063 C CA . GLY A 1 522 ? 119.830 23.271 -70.420 1.00 8.69 522 GLY A CA 1
ATOM 4064 C C . GLY A 1 522 ? 120.877 22.183 -70.281 1.00 8.86 522 GLY A C 1
ATOM 4065 O O . GLY A 1 522 ? 120.565 20.992 -70.365 1.00 8.21 522 GLY A O 1
ATOM 4066 N N . ALA A 1 523 ? 122.126 22.587 -70.082 1.00 7.24 523 ALA A N 1
ATOM 4067 C CA . ALA A 1 523 ? 123.207 21.628 -69.930 1.00 6.91 523 ALA A CA 1
ATOM 4068 C C . ALA A 1 523 ? 123.037 20.836 -68.634 1.00 7.19 523 ALA A C 1
ATOM 4069 O O . ALA A 1 523 ? 123.331 19.640 -68.586 1.00 7.30 523 ALA A O 1
ATOM 4071 N N . VAL A 1 524 ? 122.560 21.511 -67.590 1.00 9.19 524 VAL A N 1
ATOM 4072 C CA . VAL A 1 524 ? 122.293 20.863 -66.306 1.00 8.17 524 VAL A CA 1
ATOM 4073 C C . VAL A 1 524 ? 121.131 19.879 -66.393 1.00 8.69 524 VAL A C 1
ATOM 4074 O O . VAL A 1 524 ? 121.262 18.718 -65.981 1.00 12.76 524 VAL A O 1
ATOM 4078 N N . GLN A 1 525 ? 120.007 20.320 -66.950 1.00 8.62 525 GLN A N 1
ATOM 4079 C CA . GLN A 1 525 ? 118.846 19.437 -67.091 1.00 9.88 525 GLN A CA 1
ATOM 4080 C C . GLN A 1 525 ? 119.206 18.151 -67.841 1.00 10.30 525 GLN A C 1
ATOM 4081 O O . GLN A 1 525 ? 118.966 17.054 -67.337 1.00 11.67 525 GLN A O 1
ATOM 4087 N N . THR A 1 526 ? 119.801 18.290 -69.027 1.00 6.93 526 THR A N 1
ATOM 4088 C CA . THR A 1 526 ? 120.128 17.129 -69.853 1.00 8.85 526 THR A CA 1
ATOM 4089 C C . THR A 1 526 ? 121.219 16.248 -69.215 1.00 10.74 526 THR A C 1
ATOM 4090 O O . THR A 1 526 ? 121.189 15.025 -69.352 1.00 10.03 526 THR A O 1
ATOM 4094 N N . ALA A 1 527 ? 122.168 16.872 -68.513 1.00 7.35 527 ALA A N 1
ATOM 4095 C CA . ALA A 1 527 ? 123.161 16.126 -67.739 1.00 10.00 527 ALA A CA 1
ATOM 4096 C C . ALA A 1 527 ? 122.512 15.223 -66.679 1.00 10.06 527 ALA A C 1
ATOM 4097 O O . ALA A 1 527 ? 122.920 14.077 -66.493 1.00 7.62 527 ALA A O 1
ATOM 4099 N N . LEU A 1 528 ? 121.517 15.753 -65.975 1.00 8.66 528 LEU A N 1
ATOM 4100 C CA . LEU A 1 528 ? 120.816 14.980 -64.954 1.00 7.96 528 LEU A CA 1
ATOM 4101 C C . LEU A 1 528 ? 119.988 13.886 -65.602 1.00 12.11 528 LEU A C 1
ATOM 4102 O O . LEU A 1 528 ? 119.864 12.785 -65.059 1.00 10.95 528 LEU A O 1
ATOM 4107 N N . ASN A 1 529 ? 119.416 14.199 -66.762 1.00 12.16 529 ASN A N 1
ATOM 4108 C CA . ASN A 1 529 ? 118.665 13.210 -67.521 1.00 10.71 529 ASN A CA 1
ATOM 4109 C C . ASN A 1 529 ? 119.569 12.066 -67.981 1.00 9.23 529 ASN A C 1
ATOM 4110 O O . ASN A 1 529 ? 119.257 10.896 -67.764 1.00 9.50 529 ASN A O 1
ATOM 4115 N N . SER A 1 530 ? 120.685 12.405 -68.620 1.00 9.45 530 SER A N 1
ATOM 4116 C CA . SER A 1 530 ? 121.558 11.379 -69.169 1.00 8.51 530 SER A CA 1
ATOM 4117 C C . SER A 1 530 ? 122.212 10.536 -68.070 1.00 9.81 530 SER A C 1
ATOM 4118 O O . SER A 1 530 ? 122.411 9.346 -68.247 1.00 8.75 530 SER A O 1
ATOM 4121 N N . ALA A 1 531 ? 122.526 11.150 -66.934 1.00 8.21 531 ALA A N 1
ATOM 4122 C CA . ALA A 1 531 ? 123.066 10.408 -65.796 1.00 8.69 531 ALA A CA 1
ATOM 4123 C C . ALA A 1 531 ? 122.045 9.390 -65.269 1.00 9.65 531 ALA A C 1
ATOM 4124 O O . ALA A 1 531 ? 122.379 8.232 -65.010 1.00 9.83 531 ALA A O 1
ATOM 4126 N N . CYS A 1 532 ? 120.805 9.834 -65.114 1.00 8.46 532 CYS A N 1
ATOM 4127 C CA . CYS A 1 532 ? 119.721 8.956 -64.713 1.00 6.75 532 CYS A CA 1
ATOM 4128 C C . CYS A 1 532 ? 119.565 7.797 -65.678 1.00 9.27 532 CYS A C 1
ATOM 4129 O O . CYS A 1 532 ? 119.289 6.678 -65.257 1.00 10.43 532 CYS A O 1
ATOM 4132 N N . ALA A 1 533 ? 119.739 8.080 -66.965 1.00 9.92 533 ALA A N 1
ATOM 4133 C CA . ALA A 1 533 ? 119.627 7.078 -68.017 1.00 9.53 533 ALA A CA 1
ATOM 4134 C C . ALA A 1 533 ? 120.679 5.997 -67.847 1.00 13.07 533 ALA A C 1
ATOM 4135 O O . ALA A 1 533 ? 120.361 4.812 -67.849 1.00 10.77 533 ALA A O 1
ATOM 4137 N N . VAL A 1 534 ? 121.936 6.413 -67.721 1.00 10.75 534 VAL A N 1
ATOM 4138 C CA . VAL A 1 534 ? 123.023 5.481 -67.457 1.00 11.12 534 VAL A CA 1
ATOM 4139 C C . VAL A 1 534 ? 122.704 4.557 -66.280 1.00 13.02 534 VAL A C 1
ATOM 4140 O O . VAL A 1 534 ? 122.823 3.336 -66.394 1.00 11.98 534 VAL A O 1
ATOM 4144 N N . LEU A 1 535 ? 122.288 5.151 -65.164 1.00 10.96 535 LEU A N 1
ATOM 4145 C CA . LEU A 1 535 ? 121.949 4.414 -63.947 1.00 8.94 535 LEU A CA 1
ATOM 4146 C C . LEU A 1 535 ? 120.863 3.378 -64.175 1.00 15.99 535 LEU A C 1
ATOM 4147 O O . LEU A 1 535 ? 121.046 2.210 -63.855 1.00 17.83 535 LEU A O 1
ATOM 4152 N N . ARG A 1 536 ? 119.734 3.801 -64.733 1.00 10.43 536 ARG A N 1
ATOM 4153 C CA . ARG A 1 536 ? 118.612 2.890 -64.950 1.00 16.61 536 ARG A CA 1
ATOM 4154 C C . ARG A 1 536 ? 118.916 1.807 -65.984 1.00 17.48 536 ARG A C 1
ATOM 4155 O O . ARG A 1 536 ? 118.516 0.644 -65.825 1.00 15.13 536 ARG A O 1
ATOM 4163 N N . SER A 1 537 ? 119.618 2.194 -67.046 1.00 12.65 537 SER A N 1
ATOM 4164 C CA . SER A 1 537 ? 119.986 1.260 -68.100 1.00 12.30 537 SER A CA 1
ATOM 4165 C C . SER A 1 537 ? 120.872 0.144 -67.565 1.00 9.96 537 SER A C 1
ATOM 4166 O O . SER A 1 537 ? 120.889 -0.959 -68.117 1.00 10.55 537 SER A O 1
ATOM 4169 N N . THR A 1 538 ? 121.605 0.438 -66.492 1.00 14.98 538 THR A N 1
ATOM 4170 C CA . THR A 1 538 ? 122.587 -0.505 -65.933 1.00 12.02 538 THR A CA 1
ATOM 4171 C C . THR A 1 538 ? 122.152 -1.131 -64.607 1.00 11.27 538 THR A C 1
ATOM 4172 O O . THR A 1 538 ? 122.982 -1.651 -63.866 1.00 14.23 538 THR A O 1
ATOM 4176 N N . GLY A 1 539 ? 120.864 -1.041 -64.295 1.00 16.19 539 GLY A N 1
ATOM 4177 C CA . GLY A 1 539 ? 120.307 -1.762 -63.166 1.00 13.01 539 GLY A CA 1
ATOM 4178 C C . GLY A 1 539 ? 120.319 -1.063 -61.822 1.00 12.83 539 GLY A C 1
ATOM 4179 O O . GLY A 1 539 ? 120.044 -1.700 -60.796 1.00 14.58 539 GLY A O 1
ATOM 4180 N N . GLY A 1 540 ? 120.641 0.229 -61.802 1.00 12.77 540 GLY A N 1
ATOM 4181 C CA . GLY A 1 540 ? 120.540 0.985 -60.566 1.00 14.15 540 GLY A CA 1
ATOM 4182 C C . GLY A 1 540 ? 119.128 1.538 -60.415 1.00 14.78 540 GLY A C 1
ATOM 4183 O O . GLY A 1 540 ? 118.406 1.682 -61.413 1.00 16.05 540 GLY A O 1
ATOM 4184 N N . GLN A 1 541 ? 118.688 1.833 -59.196 1.00 12.14 541 GLN A N 1
ATOM 4185 C CA . GLN A 1 541 ? 117.398 2.509 -59.092 1.00 17.81 541 GLN A CA 1
ATOM 4186 C C . GLN A 1 541 ? 117.550 4.006 -58.858 1.00 13.83 541 GLN A C 1
ATOM 4187 O O . GLN A 1 541 ? 118.498 4.461 -58.220 1.00 14.33 541 GLN A O 1
ATOM 4193 N N . LEU A 1 542 ? 116.608 4.756 -59.404 1.00 13.83 542 LEU A N 1
ATOM 4194 C CA . LEU A 1 542 ? 116.660 6.201 -59.325 1.00 12.26 542 LEU A CA 1
ATOM 4195 C C . LEU A 1 542 ? 115.911 6.641 -58.082 1.00 16.34 542 LEU A C 1
ATOM 4196 O O . LEU A 1 542 ? 114.942 5.999 -57.666 1.00 13.35 542 LEU A O 1
ATOM 4201 N N . SER A 1 543 ? 116.368 7.737 -57.486 1.00 16.45 543 SER A N 1
ATOM 4202 C CA . SER A 1 543 ? 115.667 8.325 -56.364 1.00 18.64 543 SER A CA 1
ATOM 4203 C C . SER A 1 543 ? 114.309 8.826 -56.857 1.00 16.28 543 SER A C 1
ATOM 4204 O O . SER A 1 543 ? 114.134 9.106 -58.054 1.00 13.93 543 SER A O 1
ATOM 4207 N N . LYS A 1 544 ? 113.334 8.892 -55.960 1.00 12.07 544 LYS A N 1
ATOM 4208 C CA . LYS A 1 544 ? 111.998 9.339 -56.334 1.00 16.73 544 LYS A CA 1
ATOM 4209 C C . LYS A 1 544 ? 112.077 10.815 -56.714 1.00 14.98 544 LYS A C 1
ATOM 4210 O O . LYS A 1 544 ? 112.883 11.553 -56.157 1.00 13.33 544 LYS A O 1
ATOM 4216 N N . GLY A 1 545 ? 111.244 11.242 -57.657 1.00 15.34 545 GLY A N 1
ATOM 4217 C CA . GLY A 1 545 ? 111.251 12.630 -58.083 1.00 13.54 545 GLY A CA 1
ATOM 4218 C C . GLY A 1 545 ? 112.170 12.856 -59.266 1.00 15.05 545 GLY A C 1
ATOM 4219 O O . GLY A 1 545 ? 112.301 13.988 -59.742 1.00 16.15 545 GLY A O 1
ATOM 4220 N N . ASN A 1 546 ? 112.811 11.784 -59.738 1.00 12.36 546 ASN A N 1
ATOM 4221 C CA . ASN A 1 546 ? 113.730 11.875 -60.875 1.00 14.53 546 ASN A CA 1
ATOM 4222 C C . ASN A 1 546 ? 113.023 12.279 -62.174 1.00 13.12 546 ASN A C 1
ATOM 4223 O O . ASN A 1 546 ? 111.832 12.019 -62.342 1.00 10.17 546 ASN A O 1
ATOM 4228 N N . PRO A 1 547 ? 113.762 12.928 -63.094 1.00 11.74 547 PRO A N 1
ATOM 4229 C CA . PRO A 1 547 ? 113.160 13.433 -64.334 1.00 10.72 547 PRO A CA 1
ATOM 4230 C C . PRO A 1 547 ? 112.715 12.315 -65.287 1.00 12.77 547 PRO A C 1
ATOM 4231 O O . PRO A 1 547 ? 111.792 12.533 -66.075 1.00 11.54 547 PRO A O 1
ATOM 4235 N N . LEU A 1 548 ? 113.355 11.148 -65.224 1.00 9.15 548 LEU A N 1
ATOM 4236 C CA . LEU A 1 548 ? 113.002 10.063 -66.144 1.00 10.88 548 LEU A CA 1
ATOM 4237 C C . LEU A 1 548 ? 111.619 9.533 -65.831 1.00 13.76 548 LEU A C 1
ATOM 4238 O O . LEU A 1 548 ? 110.929 9.021 -66.716 1.00 13.73 548 LEU A O 1
ATOM 4243 N N . ASP A 1 549 ? 111.228 9.638 -64.564 1.00 14.08 549 ASP A N 1
ATOM 4244 C CA . ASP A 1 549 ? 109.932 9.138 -64.125 1.00 11.59 549 ASP A CA 1
ATOM 4245 C C . ASP A 1 549 ? 108.875 10.229 -64.056 1.00 15.58 549 ASP A C 1
ATOM 4246 O O . ASP A 1 549 ? 107.695 9.983 -64.315 1.00 14.04 549 ASP A O 1
ATOM 4251 N N . CYS A 1 550 ? 109.298 11.440 -63.717 1.00 11.08 550 CYS A N 1
ATOM 4252 C CA . CYS A 1 550 ? 108.341 12.502 -63.421 1.00 12.04 550 CYS A CA 1
ATOM 4253 C C . CYS A 1 550 ? 108.056 13.438 -64.583 1.00 15.70 550 CYS A C 1
ATOM 4254 O O . CYS A 1 550 ? 107.069 14.163 -64.554 1.00 18.23 550 CYS A O 1
ATOM 4257 N N . ILE A 1 551 ? 108.901 13.433 -65.604 1.00 13.03 551 ILE A N 1
ATOM 4258 C CA . ILE A 1 551 ? 108.618 14.287 -66.748 1.00 10.95 551 ILE A CA 1
ATOM 4259 C C . ILE A 1 551 ? 107.722 13.522 -67.710 1.00 14.94 551 ILE A C 1
ATOM 4260 O O . ILE A 1 551 ? 108.175 12.609 -68.416 1.00 13.49 551 ILE A O 1
ATOM 4265 N N . ASN A 1 552 ? 106.444 13.882 -67.725 1.00 13.18 552 ASN A N 1
ATOM 4266 C CA A ASN A 1 552 ? 105.488 13.205 -68.587 0.47 17.85 552 ASN A CA 1
ATOM 4267 C CA B ASN A 1 552 ? 105.485 13.210 -68.597 0.53 17.86 552 ASN A CA 1
ATOM 4268 C C . ASN A 1 552 ? 104.757 14.162 -69.538 1.00 16.22 552 ASN A C 1
ATOM 4269 O O . ASN A 1 552 ? 103.697 13.832 -70.072 1.00 22.91 552 ASN A O 1
ATOM 4278 N N . ALA A 1 553 ? 105.329 15.339 -69.754 1.00 17.86 553 ALA A N 1
ATOM 4279 C CA . ALA A 1 553 ? 104.752 16.282 -70.700 1.00 17.43 553 ALA A CA 1
ATOM 4280 C C . ALA A 1 553 ? 104.802 15.692 -72.099 1.00 13.76 553 ALA A C 1
ATOM 4281 O O . ALA A 1 553 ? 105.816 15.126 -72.517 1.00 20.46 553 ALA A O 1
ATOM 4283 N N . SER A 1 554 ? 103.699 15.816 -72.821 1.00 15.46 554 SER A N 1
ATOM 4284 C CA . SER A 1 554 ? 103.663 15.407 -74.218 1.00 16.99 554 SER A CA 1
ATOM 4285 C C . SER A 1 554 ? 102.974 16.503 -75.032 1.00 15.99 554 SER A C 1
ATOM 4286 O O . SER A 1 554 ? 101.789 16.385 -75.410 1.00 21.25 554 SER A O 1
ATOM 4289 N N . TYR A 1 555 ? 103.713 17.581 -75.280 1.00 11.70 555 TYR A N 1
ATOM 4290 C CA . TYR A 1 555 ? 103.217 18.676 -76.105 1.00 14.06 555 TYR A CA 1
ATOM 4291 C C . TYR A 1 555 ? 103.285 18.300 -77.594 1.00 11.53 555 TYR A C 1
ATOM 4292 O O . TYR A 1 555 ? 104.055 17.418 -77.981 1.00 7.29 555 TYR A O 1
ATOM 4301 N N . ARG A 1 556 ? 102.477 18.975 -78.413 1.00 8.02 556 ARG A N 1
ATOM 4302 C CA . ARG A 1 556 ? 102.559 18.859 -79.867 1.00 11.85 556 ARG A CA 1
ATOM 4303 C C . ARG A 1 556 ? 103.236 20.088 -80.457 1.00 9.16 556 ARG A C 1
ATOM 4304 O O . ARG A 1 556 ? 102.712 21.211 -80.352 1.00 12.51 556 ARG A O 1
ATOM 4312 N N . TYR A 1 557 ? 104.384 19.877 -81.093 1.00 8.41 557 TYR A N 1
ATOM 4313 C CA . TYR A 1 557 ? 105.188 20.992 -81.588 1.00 12.03 557 TYR A CA 1
ATOM 4314 C C . TYR A 1 557 ? 105.104 21.181 -83.110 1.00 14.82 557 TYR A C 1
ATOM 4315 O O . TYR A 1 557 ? 105.591 22.192 -83.645 1.00 12.91 557 TYR A O 1
ATOM 4325 N N . ASN B 1 6 ? 109.556 38.865 -125.521 1.00 26.06 6 ASN B N 1
ATOM 4326 C CA . ASN B 1 6 ? 110.445 39.474 -124.525 1.00 21.58 6 ASN B CA 1
ATOM 4327 C C . ASN B 1 6 ? 110.230 38.919 -123.118 1.00 21.60 6 ASN B C 1
ATOM 4328 O O . ASN B 1 6 ? 109.247 38.216 -122.861 1.00 17.58 6 ASN B O 1
ATOM 4333 N N . SER B 1 7 ? 111.154 39.249 -122.215 1.00 15.43 7 SER B N 1
ATOM 4334 C CA . SER B 1 7 ? 111.144 38.724 -120.862 1.00 14.74 7 SER B CA 1
ATOM 4335 C C . SER B 1 7 ? 111.401 39.799 -119.821 1.00 14.80 7 SER B C 1
ATOM 4336 O O . SER B 1 7 ? 112.480 39.827 -119.233 1.00 13.34 7 SER B O 1
ATOM 4339 N N . PRO B 1 8 ? 110.420 40.685 -119.578 1.00 16.24 8 PRO B N 1
ATOM 4340 C CA . PRO B 1 8 ? 110.618 41.624 -118.463 1.00 14.43 8 PRO B CA 1
ATOM 4341 C C . PRO B 1 8 ? 110.561 40.882 -117.130 1.00 17.96 8 PRO B C 1
ATOM 4342 O O . PRO B 1 8 ? 109.764 39.934 -117.024 1.00 13.19 8 PRO B O 1
ATOM 4346 N N . SER B 1 9 ? 111.390 41.278 -116.156 1.00 10.25 9 SER B N 1
ATOM 4347 C CA . SER B 1 9 ? 111.319 40.713 -114.801 1.00 15.10 9 SER B CA 1
ATOM 4348 C C . SER B 1 9 ? 110.189 41.371 -114.017 1.00 13.32 9 SER B C 1
ATOM 4349 O O . SER B 1 9 ? 109.850 42.527 -114.252 1.00 13.27 9 SER B O 1
ATOM 4352 N N . ILE B 1 10 ? 109.624 40.630 -113.071 1.00 11.36 10 ILE B N 1
ATOM 4353 C CA . ILE B 1 10 ? 108.359 41.001 -112.461 1.00 11.25 10 ILE B CA 1
ATOM 4354 C C . ILE B 1 10 ? 108.444 42.256 -111.584 1.00 13.83 10 ILE B C 1
ATOM 4355 O O . ILE B 1 10 ? 107.506 43.065 -111.546 1.00 11.04 10 ILE B O 1
ATOM 4360 N N . ASP B 1 11 ? 109.568 42.417 -110.895 1.00 11.90 11 ASP B N 1
ATOM 4361 C CA . ASP B 1 11 ? 109.750 43.528 -109.962 1.00 10.54 11 ASP B CA 1
ATOM 4362 C C . ASP B 1 11 ? 109.971 44.873 -110.654 1.00 12.02 11 ASP B C 1
ATOM 4363 O O . ASP B 1 11 ? 109.693 45.930 -110.078 1.00 12.59 11 ASP B O 1
ATOM 4368 N N . ILE B 1 12 ? 110.471 44.837 -111.885 1.00 12.62 12 ILE B N 1
ATOM 4369 C CA . ILE B 1 12 ? 110.769 46.081 -112.596 1.00 12.15 12 ILE B CA 1
ATOM 4370 C C . ILE B 1 12 ? 109.940 46.278 -113.861 1.00 12.65 12 ILE B C 1
ATOM 4371 O O . ILE B 1 12 ? 109.885 47.386 -114.398 1.00 12.63 12 ILE B O 1
ATOM 4376 N N . LEU B 1 13 ? 109.301 45.206 -114.327 1.00 14.08 13 LEU B N 1
ATOM 4377 C CA . LEU B 1 13 ? 108.456 45.262 -115.520 1.00 15.30 13 LEU B CA 1
ATOM 4378 C C . LEU B 1 13 ? 109.234 45.837 -116.699 1.00 14.33 13 LEU B C 1
ATOM 4379 O O . LEU B 1 13 ? 108.756 46.728 -117.405 1.00 13.92 13 LEU B O 1
ATOM 4384 N N . TYR B 1 14 ? 110.438 45.308 -116.895 1.00 13.33 14 TYR B N 1
ATOM 4385 C CA . TYR B 1 14 ? 111.387 45.857 -117.846 1.00 11.02 14 TYR B CA 1
ATOM 4386 C C . TYR B 1 14 ? 112.405 44.792 -118.232 1.00 16.00 14 TYR B C 1
ATOM 4387 O O . TYR B 1 14 ? 112.935 44.093 -117.364 1.00 13.74 14 TYR B O 1
ATOM 4396 N N . ASP B 1 15 ? 112.666 44.675 -119.533 1.00 12.59 15 ASP B N 1
ATOM 4397 C CA . ASP B 1 15 ? 113.632 43.723 -120.065 1.00 13.87 15 ASP B CA 1
ATOM 4398 C C . ASP B 1 15 ? 114.870 44.477 -120.543 1.00 12.93 15 ASP B C 1
ATOM 4399 O O . ASP B 1 15 ? 114.756 45.395 -121.355 1.00 13.92 15 ASP B O 1
ATOM 4404 N N . TYR B 1 16 ? 116.047 44.092 -120.063 1.00 11.00 16 TYR B N 1
ATOM 4405 C CA . TYR B 1 16 ? 117.285 44.748 -120.490 1.00 9.89 16 TYR B CA 1
ATOM 4406 C C . TYR B 1 16 ? 117.737 44.335 -121.888 1.00 15.61 16 TYR B C 1
ATOM 4407 O O . TYR B 1 16 ? 118.513 45.056 -122.531 1.00 10.13 16 TYR B O 1
ATOM 4416 N N . GLY B 1 17 ? 117.253 43.180 -122.350 1.00 14.18 17 GLY B N 1
ATOM 4417 C CA . GLY B 1 17 ? 117.647 42.620 -123.641 1.00 8.39 17 GLY B CA 1
ATOM 4418 C C . GLY B 1 17 ? 117.415 43.498 -124.867 1.00 12.84 17 GLY B C 1
ATOM 4419 O O . GLY B 1 17 ? 118.347 43.747 -125.629 1.00 8.02 17 GLY B O 1
ATOM 4420 N N . PRO B 1 18 ? 116.160 43.940 -125.085 1.00 11.80 18 PRO B N 1
ATOM 4421 C CA . PRO B 1 18 ? 115.836 44.863 -126.185 1.00 12.45 18 PRO B CA 1
ATOM 4422 C C . PRO B 1 18 ? 116.691 46.147 -126.181 1.00 13.84 18 PRO B C 1
ATOM 4423 O O . PRO B 1 18 ? 117.207 46.569 -127.224 1.00 15.18 18 PRO B O 1
ATOM 4427 N N . PHE B 1 19 ? 116.836 46.765 -125.016 1.00 12.42 19 PHE B N 1
ATOM 4428 C CA . PHE B 1 19 ? 117.666 47.959 -124.904 1.00 15.31 19 PHE B CA 1
ATOM 4429 C C . PHE B 1 19 ? 119.106 47.668 -125.358 1.00 15.93 19 PHE B C 1
ATOM 4430 O O . PHE B 1 19 ? 119.647 48.365 -126.222 1.00 13.79 19 PHE B O 1
ATOM 4438 N N . LEU B 1 20 ? 119.707 46.612 -124.806 1.00 15.30 20 LEU B N 1
ATOM 4439 C CA . LEU B 1 20 ? 121.088 46.255 -125.136 1.00 12.36 20 LEU B CA 1
ATOM 4440 C C . LEU B 1 20 ? 121.260 45.926 -126.616 1.00 13.84 20 LEU B C 1
ATOM 4441 O O . LEU B 1 20 ? 122.304 46.221 -127.191 1.00 11.42 20 LEU B O 1
ATOM 4446 N N . LYS B 1 21 ? 120.244 45.308 -127.219 1.00 11.00 21 LYS B N 1
ATOM 4447 C CA . LYS B 1 21 ? 120.300 44.961 -128.644 1.00 21.18 21 LYS B CA 1
ATOM 4448 C C . LYS B 1 21 ? 120.358 46.226 -129.488 1.00 14.44 21 LYS B C 1
ATOM 4449 O O . LYS B 1 21 ? 121.218 46.366 -130.354 1.00 19.29 21 LYS B O 1
ATOM 4455 N N . LYS B 1 22 ? 119.442 47.141 -129.198 1.00 13.01 22 LYS B N 1
ATOM 4456 C CA . LYS B 1 22 ? 119.339 48.424 -129.885 1.00 19.41 22 LYS B CA 1
ATOM 4457 C C . LYS B 1 22 ? 120.589 49.296 -129.709 1.00 20.57 22 LYS B C 1
ATOM 4458 O O . LYS B 1 22 ? 120.927 50.075 -130.596 1.00 23.77 22 LYS B O 1
ATOM 4464 N N . CYS B 1 23 ? 121.268 49.158 -128.571 1.00 16.64 23 CYS B N 1
ATOM 4465 C CA . CYS B 1 23 ? 122.432 49.984 -128.247 1.00 16.67 23 CYS B CA 1
ATOM 4466 C C . CYS B 1 23 ? 123.712 49.427 -128.834 1.00 20.45 23 CYS B C 1
ATOM 4467 O O . CYS B 1 23 ? 124.688 50.151 -129.004 1.00 14.50 23 CYS B O 1
ATOM 4470 N N . GLU B 1 24 ? 123.714 48.129 -129.109 1.00 14.93 24 GLU B N 1
ATOM 4471 C CA . GLU B 1 24 ? 124.877 47.452 -129.676 1.00 19.45 24 GLU B CA 1
ATOM 4472 C C . GLU B 1 24 ? 125.102 47.990 -131.086 1.00 22.38 24 GLU B C 1
ATOM 4473 O O . GLU B 1 24 ? 126.234 48.206 -131.527 1.00 20.22 24 GLU B O 1
ATOM 4479 N N . MET B 1 25 ? 123.982 48.199 -131.765 1.00 21.79 25 MET B N 1
ATOM 4480 C CA . MET B 1 25 ? 123.890 48.815 -133.074 1.00 34.35 25 MET B CA 1
ATOM 4481 C C . MET B 1 25 ? 124.468 50.241 -133.115 1.00 26.54 25 MET B C 1
ATOM 4482 O O . MET B 1 25 ? 125.210 50.612 -134.036 1.00 26.51 25 MET B O 1
ATOM 4487 N N . THR B 1 26 ? 124.137 51.040 -132.105 1.00 27.48 26 THR B N 1
ATOM 4488 C CA . THR B 1 26 ? 124.074 52.487 -132.287 1.00 22.04 26 THR B CA 1
ATOM 4489 C C . THR B 1 26 ? 125.016 53.354 -131.449 1.00 25.15 26 THR B C 1
ATOM 4490 O O . THR B 1 26 ? 124.809 54.568 -131.339 1.00 27.16 26 THR B O 1
ATOM 4494 N N . GLY B 1 27 ? 126.047 52.758 -130.863 1.00 25.76 27 GLY B N 1
ATOM 4495 C CA . GLY B 1 27 ? 127.016 53.550 -130.120 1.00 19.98 27 GLY B CA 1
ATOM 4496 C C . GLY B 1 27 ? 126.881 53.504 -128.606 1.00 23.42 27 GLY B C 1
ATOM 4497 O O . GLY B 1 27 ? 127.420 54.384 -127.902 1.00 19.24 27 GLY B O 1
ATOM 4498 N N . GLY B 1 28 ? 126.147 52.514 -128.094 1.00 16.87 28 GLY B N 1
ATOM 4499 C CA . GLY B 1 28 ? 126.135 52.259 -126.665 1.00 13.37 28 GLY B CA 1
ATOM 4500 C C . GLY B 1 28 ? 124.962 52.831 -125.895 1.00 15.58 28 GLY B C 1
ATOM 4501 O O . GLY B 1 28 ? 123.971 53.288 -126.483 1.00 15.60 28 GLY B O 1
ATOM 4502 N N . ILE B 1 29 ? 125.081 52.834 -124.567 1.00 12.22 29 ILE B N 1
ATOM 4503 C CA . ILE B 1 29 ? 123.955 53.206 -123.727 1.00 11.04 29 ILE B CA 1
ATOM 4504 C C . ILE B 1 29 ? 123.779 54.708 -123.630 1.00 11.67 29 ILE B C 1
ATOM 4505 O O . ILE B 1 29 ? 122.752 55.181 -123.165 1.00 13.02 29 ILE B O 1
ATOM 4510 N N . GLY B 1 30 ? 124.792 55.451 -124.056 1.00 13.59 30 GLY B N 1
ATOM 4511 C CA . GLY B 1 30 ? 124.702 56.901 -124.088 1.00 17.57 30 GLY B CA 1
ATOM 4512 C C . GLY B 1 30 ? 125.910 57.525 -124.755 1.00 13.29 30 GLY B C 1
ATOM 4513 O O . GLY B 1 30 ? 126.736 56.814 -125.343 1.00 10.65 30 GLY B O 1
ATOM 4514 N N . SER B 1 31 ? 126.006 58.854 -124.672 1.00 12.88 31 SER B N 1
ATOM 4515 C CA . SER B 1 31 ? 127.118 59.583 -125.274 1.00 15.23 31 SER B CA 1
ATOM 4516 C C . SER B 1 31 ? 127.292 60.995 -124.704 1.00 13.68 31 SER B C 1
ATOM 4517 O O . SER B 1 31 ? 126.461 61.468 -123.932 1.00 12.80 31 SER B O 1
ATOM 4520 N N . TYR B 1 32 ? 128.391 61.644 -125.084 1.00 13.38 32 TYR B N 1
ATOM 4521 C CA . TYR B 1 32 ? 128.644 63.053 -124.765 1.00 16.13 32 TYR B CA 1
ATOM 4522 C C . TYR B 1 32 ? 128.875 63.858 -126.054 1.00 19.38 32 TYR B C 1
ATOM 4523 O O . TYR B 1 32 ? 129.434 63.338 -127.023 1.00 15.83 32 TYR B O 1
ATOM 4532 N N . SER B 1 33 ? 128.493 65.135 -126.057 1.00 15.52 33 SER B N 1
ATOM 4533 C CA . SER B 1 33 ? 128.806 65.992 -127.198 1.00 16.40 33 SER B CA 1
ATOM 4534 C C . SER B 1 33 ? 130.328 66.017 -127.461 1.00 17.72 33 SER B C 1
ATOM 4535 O O . SER B 1 33 ? 131.134 65.845 -126.538 1.00 14.41 33 SER B O 1
ATOM 4538 N N . ALA B 1 34 ? 130.714 66.179 -128.723 1.00 14.88 34 ALA B N 1
ATOM 4539 C CA . ALA B 1 34 ? 132.126 66.144 -129.089 1.00 17.99 34 ALA B CA 1
ATOM 4540 C C . ALA B 1 34 ? 132.879 67.281 -128.409 1.00 17.29 34 ALA B C 1
ATOM 4541 O O . ALA B 1 34 ? 132.353 68.383 -128.253 1.00 18.79 34 ALA B O 1
ATOM 4543 N N . GLY B 1 35 ? 134.107 67.008 -127.988 1.00 15.60 35 GLY B N 1
ATOM 4544 C CA . GLY B 1 35 ? 134.877 67.988 -127.246 1.00 22.72 35 GLY B CA 1
ATOM 4545 C C . GLY B 1 35 ? 134.573 68.012 -125.756 1.00 18.32 35 GLY B C 1
ATOM 4546 O O . GLY B 1 35 ? 135.110 68.844 -125.031 1.00 21.29 35 GLY B O 1
ATOM 4547 N N . THR B 1 36 ? 133.719 67.105 -125.290 1.00 17.30 36 THR B N 1
ATOM 4548 C CA . THR B 1 36 ? 133.412 67.020 -123.866 1.00 15.09 36 THR B CA 1
ATOM 4549 C C . THR B 1 36 ? 134.436 66.199 -123.083 1.00 16.08 36 THR B C 1
ATOM 4550 O O . THR B 1 36 ? 134.669 65.029 -123.406 1.00 12.48 36 THR B O 1
ATOM 4554 N N . PRO B 1 37 ? 135.026 66.800 -122.028 1.00 14.54 37 PRO B N 1
ATOM 4555 C CA . PRO B 1 37 ? 135.907 66.068 -121.112 1.00 16.99 37 PRO B CA 1
ATOM 4556 C C . PRO B 1 37 ? 135.091 65.108 -120.233 1.00 17.51 37 PRO B C 1
ATOM 4557 O O . PRO B 1 37 ? 134.134 65.500 -119.552 1.00 14.52 37 PRO B O 1
ATOM 4561 N N . THR B 1 38 ? 135.477 63.838 -120.258 1.00 14.43 38 THR B N 1
ATOM 4562 C CA . THR B 1 38 ? 134.710 62.810 -119.581 1.00 15.03 38 THR B CA 1
ATOM 4563 C C . THR B 1 38 ? 135.186 62.610 -118.135 1.00 15.46 38 THR B C 1
ATOM 4564 O O . THR B 1 38 ? 136.342 62.913 -117.807 1.00 12.98 38 THR B O 1
ATOM 4568 N N . PRO B 1 39 ? 134.286 62.111 -117.267 1.00 14.44 39 PRO B N 1
ATOM 4569 C CA . PRO B 1 39 ? 134.635 61.927 -115.852 1.00 14.65 39 PRO B CA 1
ATOM 4570 C C . PRO B 1 39 ? 135.678 60.831 -115.651 1.00 13.48 39 PRO B C 1
ATOM 4571 O O . PRO B 1 39 ? 135.735 59.892 -116.442 1.00 14.67 39 PRO B O 1
ATOM 4575 N N . ARG B 1 40 ? 136.511 60.974 -114.622 1.00 13.47 40 ARG B N 1
ATOM 4576 C CA . ARG B 1 40 ? 137.350 59.885 -114.152 1.00 15.72 40 ARG B CA 1
ATOM 4577 C C . ARG B 1 40 ? 136.494 58.995 -113.256 1.00 10.56 40 ARG B C 1
ATOM 4578 O O . ARG B 1 40 ? 136.007 59.423 -112.203 1.00 7.12 40 ARG B O 1
ATOM 4586 N N . VAL B 1 41 ? 136.305 57.753 -113.677 1.00 11.57 41 VAL B N 1
ATOM 4587 C CA . VAL B 1 41 ? 135.416 56.863 -112.948 1.00 10.77 41 VAL B CA 1
ATOM 4588 C C . VAL B 1 41 ? 136.203 55.760 -112.263 1.00 10.29 41 VAL B C 1
ATOM 4589 O O . VAL B 1 41 ? 137.092 55.154 -112.866 1.00 14.14 41 VAL B O 1
ATOM 4593 N N . ALA B 1 42 ? 135.901 55.515 -110.991 1.00 10.64 42 ALA B N 1
ATOM 4594 C CA . ALA B 1 42 ? 136.426 54.320 -110.327 1.00 10.39 42 ALA B CA 1
ATOM 4595 C C . ALA B 1 42 ? 135.331 53.277 -110.222 1.00 11.29 42 ALA B C 1
ATOM 4596 O O . ALA B 1 42 ? 134.194 53.592 -109.887 1.00 11.61 42 ALA B O 1
ATOM 4598 N N . ILE B 1 43 ? 135.670 52.027 -110.503 1.00 8.54 43 ILE B N 1
ATOM 4599 C CA . ILE B 1 43 ? 134.745 50.945 -110.231 1.00 7.62 43 ILE B CA 1
ATOM 4600 C C . ILE B 1 43 ? 135.377 50.028 -109.202 1.00 8.46 43 ILE B C 1
ATOM 4601 O O . ILE B 1 43 ? 136.458 49.485 -109.428 1.00 10.51 43 ILE B O 1
ATOM 4606 N N . VAL B 1 44 ? 134.724 49.863 -108.058 1.00 11.14 44 VAL B N 1
ATOM 4607 C CA . VAL B 1 44 ? 135.246 48.920 -107.079 1.00 8.92 44 VAL B CA 1
ATOM 4608 C C . VAL B 1 44 ? 134.787 47.510 -107.413 1.00 8.56 44 VAL B C 1
ATOM 4609 O O . VAL B 1 44 ? 133.606 47.191 -107.291 1.00 11.04 44 VAL B O 1
ATOM 4613 N N . GLY B 1 45 ? 135.728 46.673 -107.845 1.00 11.40 45 GLY B N 1
ATOM 4614 C CA . GLY B 1 45 ? 135.440 45.277 -108.126 1.00 11.05 45 GLY B CA 1
ATOM 4615 C C . GLY B 1 45 ? 135.485 44.913 -109.601 1.00 9.70 45 GLY B C 1
ATOM 4616 O O . GLY B 1 45 ? 134.872 45.582 -110.444 1.00 10.10 45 GLY B O 1
ATOM 4617 N N . ALA B 1 46 ? 136.213 43.849 -109.909 1.00 9.60 46 ALA B N 1
ATOM 4618 C CA . ALA B 1 46 ? 136.322 43.350 -111.278 1.00 13.05 46 ALA B CA 1
ATOM 4619 C C . ALA B 1 46 ? 135.576 42.027 -111.457 1.00 10.83 46 ALA B C 1
ATOM 4620 O O . ALA B 1 46 ? 136.085 41.097 -112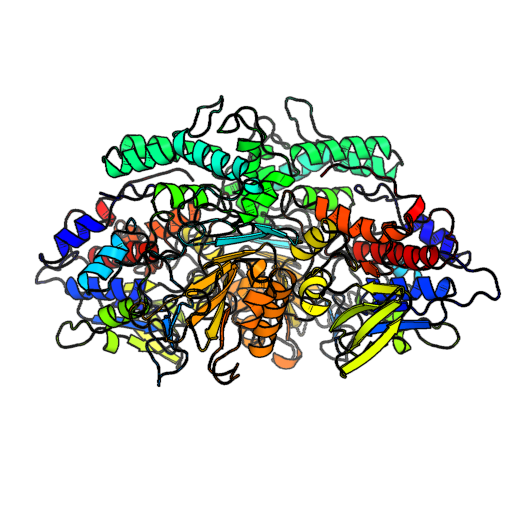.080 1.00 10.46 46 ALA B O 1
ATOM 4622 N N . GLY B 1 47 ? 134.377 41.941 -110.895 1.00 7.56 47 GLY B N 1
ATOM 4623 C CA . GLY B 1 47 ? 133.491 40.840 -111.201 1.00 8.52 47 GLY B CA 1
ATOM 4624 C C . GLY B 1 47 ? 132.690 41.194 -112.441 1.00 11.87 47 GLY B C 1
ATOM 4625 O O . GLY B 1 47 ? 133.039 42.140 -113.160 1.00 10.53 47 GLY B O 1
ATOM 4626 N N . ILE B 1 48 ? 131.610 40.454 -112.690 1.00 10.12 48 ILE B N 1
ATOM 4627 C CA . ILE B 1 48 ? 130.806 40.690 -113.883 1.00 10.76 48 ILE B CA 1
ATOM 4628 C C . ILE B 1 48 ? 130.215 42.100 -113.857 1.00 10.69 48 ILE B C 1
ATOM 4629 O O . ILE B 1 48 ? 130.274 42.817 -114.852 1.00 10.48 48 ILE B O 1
ATOM 4634 N N . SER B 1 49 ? 129.661 42.501 -112.717 1.00 9.26 49 SER B N 1
ATOM 4635 C CA . SER B 1 49 ? 129.036 43.816 -112.619 1.00 12.52 49 SER B CA 1
ATOM 4636 C C . SER B 1 49 ? 130.022 44.947 -112.923 1.00 13.22 49 SER B C 1
ATOM 4637 O O . SER B 1 49 ? 129.718 45.848 -113.714 1.00 10.99 49 SER B O 1
ATOM 4640 N N . GLY B 1 50 ? 131.202 44.888 -112.306 1.00 9.39 50 GLY B N 1
ATOM 4641 C CA . GLY B 1 50 ? 132.241 45.872 -112.559 1.00 9.13 50 GLY B CA 1
ATOM 4642 C C . GLY B 1 50 ? 132.700 45.907 -114.009 1.00 9.24 50 GLY B C 1
ATOM 4643 O O . GLY B 1 50 ? 132.882 46.988 -114.575 1.00 11.94 50 GLY B O 1
ATOM 4644 N N . LEU B 1 51 ? 132.893 44.735 -114.610 1.00 11.77 51 LEU B N 1
ATOM 4645 C CA . LEU B 1 51 ? 133.377 44.633 -115.993 1.00 9.29 51 LEU B CA 1
ATOM 4646 C C . LEU B 1 51 ? 132.340 45.102 -117.003 1.00 8.34 51 LEU B C 1
ATOM 4647 O O . LEU B 1 51 ? 132.681 45.711 -118.019 1.00 13.00 51 LEU B O 1
ATOM 4652 N N . VAL B 1 52 ? 131.076 44.798 -116.736 1.00 11.01 52 VAL B N 1
ATOM 4653 C CA . VAL B 1 52 ? 130.004 45.233 -117.623 1.00 9.51 52 VAL B CA 1
ATOM 4654 C C . VAL B 1 52 ? 129.862 46.763 -117.585 1.00 10.92 52 VAL B C 1
ATOM 4655 O O . VAL B 1 52 ? 129.831 47.418 -118.629 1.00 8.85 52 VAL B O 1
ATOM 4659 N N . ALA B 1 53 ? 129.786 47.317 -116.378 1.00 9.45 53 ALA B N 1
ATOM 4660 C CA . ALA B 1 53 ? 129.703 48.763 -116.187 1.00 7.69 53 ALA B CA 1
ATOM 4661 C C . ALA B 1 53 ? 130.853 49.496 -116.873 1.00 13.49 53 ALA B C 1
ATOM 4662 O O . ALA B 1 53 ? 130.630 50.491 -117.570 1.00 9.15 53 ALA B O 1
ATOM 4664 N N . ALA B 1 54 ? 132.077 49.006 -116.675 1.00 8.78 54 ALA B N 1
ATOM 4665 C CA . ALA B 1 54 ? 133.247 49.579 -117.332 1.00 10.45 54 ALA B CA 1
ATOM 4666 C C . ALA B 1 54 ? 133.127 49.456 -118.845 1.00 15.65 54 ALA B C 1
ATOM 4667 O O . ALA B 1 54 ? 133.466 50.390 -119.584 1.00 12.51 54 ALA B O 1
ATOM 4669 N N . THR B 1 55 ? 132.661 48.293 -119.295 1.00 9.72 55 THR B N 1
ATOM 4670 C CA . THR B 1 55 ? 132.454 48.039 -120.715 1.00 10.86 55 THR B CA 1
ATOM 4671 C C . THR B 1 55 ? 131.526 49.069 -121.323 1.00 9.78 55 THR B C 1
ATOM 4672 O O . THR B 1 55 ? 131.892 49.722 -122.293 1.00 14.35 55 THR B O 1
ATOM 4676 N N . GLU B 1 56 ? 130.339 49.243 -120.751 1.00 10.25 56 GLU B N 1
ATOM 4677 C CA . GLU B 1 56 ? 129.366 50.175 -121.340 1.00 11.62 56 GLU B CA 1
ATOM 4678 C C . GLU B 1 56 ? 129.723 51.653 -121.143 1.00 11.96 56 GLU B C 1
ATOM 4679 O O . GLU B 1 56 ? 129.264 52.521 -121.894 1.00 15.06 56 GLU B O 1
ATOM 4685 N N . LEU B 1 57 ? 130.528 51.937 -120.125 1.00 8.62 57 LEU B N 1
ATOM 4686 C CA . LEU B 1 57 ? 131.034 53.286 -119.933 1.00 11.36 57 LEU B CA 1
ATOM 4687 C C . LEU B 1 57 ? 132.049 53.613 -121.017 1.00 13.60 57 LEU B C 1
ATOM 4688 O O . LEU B 1 57 ? 131.987 54.681 -121.640 1.00 15.33 57 LEU B O 1
ATOM 4693 N N . LEU B 1 58 ? 132.990 52.703 -121.243 1.00 11.19 58 LEU B N 1
ATOM 4694 C CA . LEU B 1 58 ? 133.972 52.885 -122.313 1.00 14.74 58 LEU B CA 1
ATOM 4695 C C . LEU B 1 58 ? 133.287 52.999 -123.679 1.00 19.83 58 LEU B C 1
ATOM 4696 O O . LEU B 1 58 ? 133.614 53.892 -124.470 1.00 14.46 58 LEU B O 1
ATOM 4701 N N . ARG B 1 59 ? 132.316 52.121 -123.931 1.00 10.76 59 ARG B N 1
ATOM 4702 C CA . ARG B 1 59 ? 131.543 52.157 -125.176 1.00 16.25 59 ARG B CA 1
ATOM 4703 C C . ARG B 1 59 ? 130.800 53.477 -125.369 1.00 15.94 59 ARG B C 1
ATOM 4704 O O . ARG B 1 59 ? 130.550 53.895 -126.505 1.00 15.42 59 ARG B O 1
ATOM 4712 N N . ALA B 1 60 ? 130.455 54.130 -124.263 1.00 11.84 60 ALA B N 1
ATOM 4713 C CA . ALA B 1 60 ? 129.712 55.388 -124.327 1.00 10.55 60 ALA B CA 1
ATOM 4714 C C . ALA B 1 60 ? 130.636 56.597 -124.508 1.00 12.63 60 ALA B C 1
ATOM 4715 O O . ALA B 1 60 ? 130.174 57.704 -124.776 1.00 15.24 60 ALA B O 1
ATOM 4717 N N . GLY B 1 61 ? 131.938 56.394 -124.340 1.00 12.16 61 GLY B N 1
ATOM 4718 C CA . GLY B 1 61 ? 132.899 57.458 -124.576 1.00 15.97 61 GLY B CA 1
ATOM 4719 C C . GLY B 1 61 ? 133.738 57.916 -123.387 1.00 16.35 61 GLY B C 1
ATOM 4720 O O . GLY B 1 61 ? 134.576 58.815 -123.535 1.00 18.09 61 GLY B O 1
ATOM 4721 N N . VAL B 1 62 ? 133.531 57.325 -122.213 1.00 13.18 62 VAL B N 1
ATOM 4722 C CA . VAL B 1 62 ? 134.344 57.677 -121.050 1.00 11.61 62 VAL B CA 1
ATOM 4723 C C . VAL B 1 62 ? 135.784 57.174 -121.196 1.00 16.08 62 VAL B C 1
ATOM 4724 O O . VAL B 1 62 ? 136.031 55.958 -121.216 1.00 17.75 62 VAL B O 1
ATOM 4728 N N . LYS B 1 63 ? 136.728 58.108 -121.266 1.00 9.41 63 LYS B N 1
ATOM 4729 C CA . LYS B 1 63 ? 138.124 57.781 -121.545 1.00 16.09 63 LYS B CA 1
ATOM 4730 C C . LYS B 1 63 ? 138.845 57.098 -120.384 1.00 13.19 63 LYS B C 1
ATOM 4731 O O . LYS B 1 63 ? 139.619 56.160 -120.588 1.00 14.79 63 LYS B O 1
ATOM 4737 N N . ASP B 1 64 ? 138.584 57.565 -119.168 1.00 13.16 64 ASP B N 1
ATOM 4738 C CA . ASP B 1 64 ? 139.352 57.123 -118.024 1.00 14.92 64 ASP B CA 1
ATOM 4739 C C . ASP B 1 64 ? 138.491 56.372 -117.026 1.00 14.24 64 ASP B C 1
ATOM 4740 O O . ASP B 1 64 ? 137.789 56.979 -116.224 1.00 12.29 64 ASP B O 1
ATOM 4745 N N . VAL B 1 65 ? 138.507 55.048 -117.113 1.00 15.42 65 VAL B N 1
ATOM 4746 C CA . VAL B 1 65 ? 137.930 54.242 -116.046 1.00 13.84 65 VAL B CA 1
ATOM 4747 C C . VAL B 1 65 ? 138.953 53.249 -115.503 1.00 11.31 65 VAL B C 1
ATOM 4748 O O . VAL B 1 65 ? 139.668 52.593 -116.266 1.00 9.91 65 VAL B O 1
ATOM 4752 N N . VAL B 1 66 ? 139.056 53.197 -114.179 1.00 10.19 66 VAL B N 1
ATOM 4753 C CA . VAL B 1 66 ? 139.873 52.191 -113.521 1.00 10.46 66 VAL B CA 1
ATOM 4754 C C . VAL B 1 66 ? 139.029 51.295 -112.630 1.00 10.31 66 VAL B C 1
ATOM 4755 O O . VAL B 1 66 ? 138.133 51.758 -111.911 1.00 5.70 66 VAL B O 1
ATOM 4759 N N . LEU B 1 67 ? 139.315 49.998 -112.724 1.00 11.00 67 LEU B N 1
ATOM 4760 C CA . LEU B 1 67 ? 138.667 48.998 -111.904 1.00 11.60 67 LEU B CA 1
ATOM 4761 C C . LEU B 1 67 ? 139.631 48.547 -110.821 1.00 11.38 67 LEU B C 1
ATOM 4762 O O . LEU B 1 67 ? 140.765 48.168 -111.104 1.00 17.45 67 LEU B O 1
ATOM 4767 N N . TYR B 1 68 ? 139.179 48.591 -109.580 1.00 10.68 68 TYR B N 1
ATOM 4768 C CA . TYR B 1 68 ? 139.982 48.084 -108.484 1.00 10.24 68 TYR B CA 1
ATOM 4769 C C . TYR B 1 68 ? 139.561 46.654 -108.152 1.00 13.43 68 TYR B C 1
ATOM 4770 O O . TYR B 1 68 ? 138.371 46.341 -108.159 1.00 13.15 68 TYR B O 1
ATOM 4779 N N . GLU B 1 69 ? 140.537 45.799 -107.868 1.00 7.66 69 GLU B N 1
ATOM 4780 C CA . GLU B 1 69 ? 140.262 44.400 -107.557 1.00 12.26 69 GLU B CA 1
ATOM 4781 C C . GLU B 1 69 ? 141.139 43.917 -106.401 1.00 10.66 69 GLU B C 1
ATOM 4782 O O . GLU B 1 69 ? 142.360 44.073 -106.426 1.00 13.08 69 GLU B O 1
ATOM 4788 N N . SER B 1 70 ? 140.511 43.313 -105.399 1.00 9.98 70 SER B N 1
ATOM 4789 C CA . SER B 1 70 ? 141.220 42.883 -104.199 1.00 13.23 70 SER B CA 1
ATOM 4790 C C . SER B 1 70 ? 141.819 41.460 -104.310 1.00 15.56 70 SER B C 1
ATOM 4791 O O . SER B 1 70 ? 142.771 41.122 -103.597 1.00 11.57 70 SER B O 1
ATOM 4794 N N . ARG B 1 71 ? 141.278 40.640 -105.211 1.00 10.92 71 ARG B N 1
ATOM 4795 C CA . ARG B 1 71 ? 141.822 39.298 -105.463 1.00 11.02 71 ARG B CA 1
ATOM 4796 C C . ARG B 1 71 ? 143.001 39.345 -106.443 1.00 15.72 71 ARG B C 1
ATOM 4797 O O . ARG B 1 71 ? 143.315 40.403 -106.984 1.00 17.97 71 ARG B O 1
ATOM 4805 N N . ASP B 1 72 ? 143.632 38.196 -106.683 1.00 13.99 72 ASP B N 1
ATOM 4806 C CA . ASP B 1 72 ? 144.744 38.078 -107.635 1.00 17.36 72 ASP B CA 1
ATOM 4807 C C . ASP B 1 72 ? 144.218 37.751 -109.028 1.00 16.88 72 ASP B C 1
ATOM 4808 O O . ASP B 1 72 ? 144.994 37.482 -109.946 1.00 14.75 72 ASP B O 1
ATOM 4813 N N . ARG B 1 73 ? 142.895 37.723 -109.158 1.00 16.74 73 ARG B N 1
ATOM 4814 C CA . ARG B 1 73 ? 142.243 37.365 -110.404 1.00 13.08 73 ARG B CA 1
ATOM 4815 C C . ARG B 1 73 ? 141.025 38.250 -110.590 1.00 17.70 73 ARG B C 1
ATOM 4816 O O . ARG B 1 73 ? 140.488 38.788 -109.622 1.00 14.54 73 ARG B O 1
ATOM 4824 N N . ILE B 1 74 ? 140.621 38.411 -111.845 1.00 14.99 74 ILE B N 1
ATOM 4825 C CA . ILE B 1 74 ? 139.365 39.056 -112.219 1.00 16.95 74 ILE B CA 1
ATOM 4826 C C . ILE B 1 74 ? 138.243 38.014 -112.107 1.00 12.51 74 ILE B C 1
ATOM 4827 O O . ILE B 1 74 ? 138.538 36.829 -112.052 1.00 15.49 74 ILE B O 1
ATOM 4832 N N . GLY B 1 75 ? 136.980 38.440 -112.004 1.00 13.85 75 GLY B N 1
ATOM 4833 C CA . GLY B 1 75 ? 135.848 37.531 -112.123 1.00 10.61 75 GLY B CA 1
ATOM 4834 C C . GLY B 1 75 ? 134.953 37.374 -110.900 1.00 10.03 75 GLY B C 1
ATOM 4835 O O . GLY B 1 75 ? 133.762 37.053 -111.034 1.00 10.22 75 GLY B O 1
ATOM 4836 N N . GLY B 1 76 ? 135.515 37.581 -109.714 1.00 7.15 76 GLY B N 1
ATOM 4837 C CA . GLY B 1 76 ? 134.717 37.544 -108.503 1.00 7.16 76 GLY B CA 1
ATOM 4838 C C . GLY B 1 76 ? 134.049 36.197 -108.297 1.00 9.74 76 GLY B C 1
ATOM 4839 O O . GLY B 1 76 ? 134.714 35.166 -108.341 1.00 9.48 76 GLY B O 1
ATOM 4840 N N . ARG B 1 77 ? 132.733 36.204 -108.098 1.00 5.44 77 ARG B N 1
ATOM 4841 C CA . ARG B 1 77 ? 132.005 34.981 -107.756 1.00 8.87 77 ARG B CA 1
ATOM 4842 C C . ARG B 1 77 ? 131.726 34.113 -108.978 1.00 10.60 77 ARG B C 1
ATOM 4843 O O . ARG B 1 77 ? 131.148 33.051 -108.863 1.00 10.00 77 ARG B O 1
ATOM 4851 N N . VAL B 1 78 ? 132.125 34.597 -110.148 1.00 12.24 78 VAL B N 1
ATOM 4852 C CA . VAL B 1 78 ? 132.320 33.752 -111.322 1.00 9.58 78 VAL B CA 1
ATOM 4853 C C . VAL B 1 78 ? 133.751 33.219 -111.239 1.00 13.70 78 VAL B C 1
ATOM 4854 O O . VAL B 1 78 ? 134.713 33.989 -111.271 1.00 10.88 78 VAL B O 1
ATOM 4858 N N . TRP B 1 79 ? 133.890 31.905 -111.105 1.00 8.13 79 TRP B N 1
ATOM 4859 C CA . TRP B 1 79 ? 135.200 31.309 -110.896 1.00 14.20 79 TRP B CA 1
ATOM 4860 C C . TRP B 1 79 ? 135.254 29.853 -111.386 1.00 13.38 79 TRP B C 1
ATOM 4861 O O . TRP B 1 79 ? 135.005 28.901 -110.623 1.00 10.44 79 TRP B O 1
ATOM 4872 N N . SER B 1 80 ? 135.568 29.698 -112.672 1.00 9.81 80 SER B N 1
ATOM 4873 C CA . SER B 1 80 ? 135.731 28.386 -113.288 1.00 11.78 80 SER B CA 1
ATOM 4874 C C . SER B 1 80 ? 137.165 27.907 -113.043 1.00 12.18 80 SER B C 1
ATOM 4875 O O . SER B 1 80 ? 138.037 28.098 -113.902 1.00 13.35 80 SER B O 1
ATOM 4878 N N . GLN B 1 81 ? 137.417 27.312 -111.877 1.00 8.78 81 GLN B N 1
ATOM 4879 C CA . GLN B 1 81 ? 138.784 26.973 -111.482 1.00 13.31 81 GLN B CA 1
ATOM 4880 C C . GLN B 1 81 ? 139.287 25.728 -112.220 1.00 10.41 81 GLN B C 1
ATOM 4881 O O . GLN B 1 81 ? 138.582 24.727 -112.305 1.00 9.26 81 GLN B O 1
ATOM 4887 N N . VAL B 1 82 ? 140.509 25.800 -112.738 1.00 11.79 82 VAL B N 1
ATOM 4888 C CA . VAL B 1 82 ? 141.127 24.683 -113.444 1.00 12.45 82 VAL B CA 1
ATOM 4889 C C . VAL B 1 82 ? 141.920 23.779 -112.502 1.00 15.57 82 VAL B C 1
ATOM 4890 O O . VAL B 1 82 ? 142.759 24.266 -111.725 1.00 13.94 82 VAL B O 1
ATOM 4894 N N . PHE B 1 83 ? 141.664 22.468 -112.562 1.00 15.11 83 PHE B N 1
ATOM 4895 C CA . PHE B 1 83 ? 142.466 21.500 -111.806 1.00 15.23 83 PHE B CA 1
ATOM 4896 C C . PHE B 1 83 ? 143.912 21.534 -112.281 1.00 14.37 83 PHE B C 1
ATOM 4897 O O . PHE B 1 83 ? 144.836 21.612 -111.471 1.00 23.04 83 PHE B O 1
ATOM 4905 N N . ASP B 1 84 ? 144.083 21.491 -113.604 1.00 15.05 84 ASP B N 1
ATOM 4906 C CA . ASP B 1 84 ? 145.382 21.262 -114.252 1.00 22.16 84 ASP B CA 1
ATOM 4907 C C . ASP B 1 84 ? 145.401 22.028 -115.575 1.00 27.77 84 ASP B C 1
ATOM 4908 O O . ASP B 1 84 ? 144.619 21.724 -116.482 1.00 19.92 84 ASP B O 1
ATOM 4913 N N . GLN B 1 85 ? 146.303 23.006 -115.688 1.00 25.18 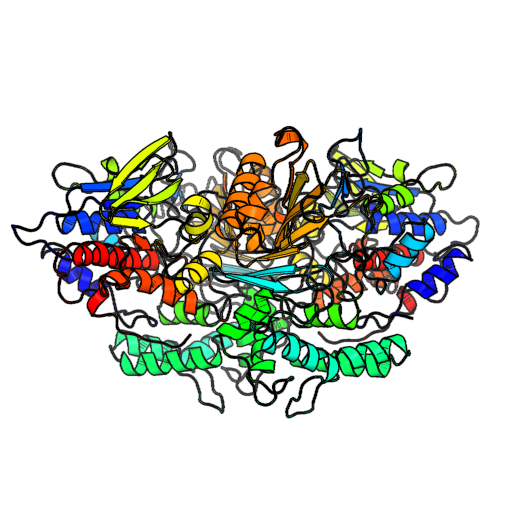85 GLN B N 1
ATOM 4914 C CA . GLN B 1 85 ? 146.329 23.884 -116.852 1.00 22.79 85 GLN B CA 1
ATOM 4915 C C . GLN B 1 85 ? 146.782 23.126 -118.080 1.00 28.06 85 GLN B C 1
ATOM 4916 O O . GLN B 1 85 ? 146.684 23.618 -119.200 1.00 30.22 85 GLN B O 1
ATOM 4922 N N . THR B 1 86 ? 147.277 21.915 -117.874 1.00 29.46 86 THR B N 1
ATOM 4923 C CA . THR B 1 86 ? 147.668 21.075 -118.992 1.00 33.06 86 THR B CA 1
ATOM 4924 C C . THR B 1 86 ? 146.395 20.636 -119.693 1.00 33.96 86 THR B C 1
ATOM 4925 O O . THR B 1 86 ? 146.354 20.504 -120.924 1.00 33.37 86 THR B O 1
ATOM 4929 N N . ARG B 1 87 ? 145.338 20.465 -118.896 1.00 33.46 87 ARG B N 1
ATOM 4930 C CA . ARG B 1 87 ? 144.068 19.916 -119.377 1.00 29.98 87 ARG B CA 1
ATOM 4931 C C . ARG B 1 87 ? 142.928 20.825 -118.950 1.00 23.44 87 ARG B C 1
ATOM 4932 O O . ARG B 1 87 ? 142.099 20.438 -118.117 1.00 19.33 87 ARG B O 1
ATOM 4940 N N . PRO B 1 88 ? 142.873 22.030 -119.540 1.00 24.85 88 PRO B N 1
ATOM 4941 C CA . PRO B 1 88 ? 142.056 23.123 -119.006 1.00 20.22 88 PRO B CA 1
ATOM 4942 C C . PRO B 1 88 ? 140.554 22.918 -119.199 1.00 20.11 88 PRO B C 1
ATOM 4943 O O . PRO B 1 88 ? 139.773 23.707 -118.664 1.00 18.74 88 PRO B O 1
ATOM 4947 N N . ARG B 1 89 ? 140.141 21.893 -119.941 1.00 15.11 89 ARG B N 1
ATOM 4948 C CA . ARG B 1 89 ? 138.705 21.707 -120.146 1.00 18.74 89 ARG B CA 1
ATOM 4949 C C . ARG B 1 89 ? 138.008 21.262 -118.857 1.00 14.88 89 ARG B C 1
ATOM 4950 O O . ARG B 1 89 ? 136.813 21.517 -118.660 1.00 11.34 89 ARG B O 1
ATOM 4958 N N . TYR B 1 90 ? 138.756 20.601 -117.981 1.00 12.15 90 TYR B N 1
ATOM 4959 C CA . TYR B 1 90 ? 138.182 20.147 -116.720 1.00 15.40 90 TYR B CA 1
ATOM 4960 C C . TYR B 1 90 ? 138.258 21.258 -115.684 1.00 13.04 90 TYR B C 1
ATOM 4961 O O . TYR B 1 90 ? 139.344 21.667 -115.269 1.00 12.22 90 TYR B O 1
ATOM 4970 N N . ILE B 1 91 ? 137.082 21.740 -115.295 1.00 9.91 91 ILE B N 1
ATOM 4971 C CA . ILE B 1 91 ? 136.960 22.915 -114.458 1.00 12.21 91 ILE B CA 1
ATOM 4972 C C . ILE B 1 91 ? 135.979 22.716 -113.305 1.00 10.85 91 ILE B C 1
ATOM 4973 O O . ILE B 1 91 ? 135.011 21.957 -113.414 1.00 11.20 91 ILE B O 1
ATOM 4978 N N . ALA B 1 92 ? 136.230 23.435 -112.214 1.00 10.87 92 ALA B N 1
ATOM 4979 C CA . ALA B 1 92 ? 135.371 23.409 -111.045 1.00 9.83 92 ALA B CA 1
ATOM 4980 C C . ALA B 1 92 ? 134.694 24.772 -110.857 1.00 12.06 92 ALA B C 1
ATOM 4981 O O . ALA B 1 92 ? 135.325 25.736 -110.437 1.00 9.59 92 ALA B O 1
ATOM 4983 N N . GLU B 1 93 ? 133.406 24.844 -111.175 1.00 11.33 93 GLU B N 1
ATOM 4984 C CA . GLU B 1 93 ? 132.661 26.091 -111.054 1.00 9.45 93 GLU B CA 1
ATOM 4985 C C . GLU B 1 93 ? 132.385 26.421 -109.592 1.00 9.48 93 GLU B C 1
ATOM 4986 O O . GLU B 1 93 ? 131.342 26.043 -109.048 1.00 7.69 93 GLU B O 1
ATOM 4992 N N . MET B 1 94 ? 133.319 27.130 -108.966 1.00 8.57 94 MET B N 1
ATOM 4993 C CA . MET B 1 94 ? 133.217 27.433 -107.550 1.00 8.79 94 MET B CA 1
ATOM 4994 C C . MET B 1 94 ? 132.009 28.321 -107.245 1.00 13.22 94 MET B C 1
ATOM 4995 O O . MET B 1 94 ? 131.391 28.204 -106.181 1.00 12.85 94 MET B O 1
ATOM 5000 N N . GLY B 1 95 ? 131.681 29.217 -108.171 1.00 10.62 95 GLY B N 1
ATOM 5001 C CA . GLY B 1 95 ? 130.588 30.147 -107.963 1.00 12.23 95 GLY B CA 1
ATOM 5002 C C . GLY B 1 95 ? 129.398 29.832 -108.852 1.00 11.71 95 GLY B C 1
ATOM 5003 O O . GLY B 1 95 ? 128.824 28.742 -108.762 1.00 10.84 95 GLY B O 1
ATOM 5004 N N . ALA B 1 96 ? 129.038 30.794 -109.703 1.00 11.41 96 ALA B N 1
ATOM 5005 C CA . ALA B 1 96 ? 127.954 30.638 -110.671 1.00 12.93 96 ALA B CA 1
ATOM 5006 C C . ALA B 1 96 ? 128.130 29.376 -111.511 1.00 9.40 96 ALA B C 1
ATOM 5007 O O . ALA B 1 96 ? 129.243 29.052 -111.908 1.00 9.12 96 ALA B O 1
ATOM 5009 N N . MET B 1 97 ? 127.029 28.685 -111.795 1.00 7.22 97 MET B N 1
ATOM 5010 C CA . MET B 1 97 ? 127.095 27.375 -112.432 1.00 10.11 97 MET B CA 1
ATOM 5011 C C . MET B 1 97 ? 125.965 27.084 -113.438 1.00 9.32 97 MET B C 1
ATOM 5012 O O . MET B 1 97 ? 126.197 26.445 -114.450 1.00 13.26 97 MET B O 1
ATOM 5017 N N . ARG B 1 98 ? 124.755 27.559 -113.157 1.00 10.42 98 ARG B N 1
ATOM 5018 C CA . ARG B 1 98 ? 123.575 27.198 -113.948 1.00 12.45 98 ARG B CA 1
ATOM 5019 C C . ARG B 1 98 ? 122.945 28.460 -114.501 1.00 13.22 98 ARG B C 1
ATOM 5020 O O . ARG B 1 98 ? 122.716 29.407 -113.762 1.00 14.66 98 ARG B O 1
ATOM 5028 N N . PHE B 1 99 ? 122.621 28.479 -115.788 1.00 11.21 99 PHE B N 1
ATOM 5029 C CA . PHE B 1 99 ? 122.250 29.749 -116.419 1.00 12.96 99 PHE B CA 1
ATOM 5030 C C . PHE B 1 99 ? 120.946 29.706 -117.210 1.00 11.45 99 PHE B C 1
ATOM 5031 O O . PHE B 1 99 ? 120.861 29.020 -118.236 1.00 13.97 99 PHE B O 1
ATOM 5039 N N . PRO B 1 100 ? 119.917 30.407 -116.690 1.00 10.62 100 PRO B N 1
ATOM 5040 C CA . PRO B 1 100 ? 118.560 30.452 -117.254 1.00 11.95 100 PRO B CA 1
ATOM 5041 C C . PRO B 1 100 ? 118.440 31.431 -118.406 1.00 9.57 100 PRO B C 1
ATOM 5042 O O . PRO B 1 100 ? 118.769 32.591 -118.233 1.00 7.90 100 PRO B O 1
ATOM 5046 N N . PRO B 1 101 ? 117.957 30.963 -119.571 1.00 12.56 101 PRO B N 1
ATOM 5047 C CA . PRO B 1 101 ? 117.806 31.812 -120.757 1.00 12.19 101 PRO B CA 1
ATOM 5048 C C . PRO B 1 101 ? 116.919 33.037 -120.538 1.00 9.49 101 PRO B C 1
ATOM 5049 O O . PRO B 1 101 ? 117.001 33.988 -121.323 1.00 10.82 101 PRO B O 1
ATOM 5053 N N . SER B 1 102 ? 116.078 33.026 -119.507 1.00 9.76 102 SER B N 1
ATOM 5054 C CA . SER B 1 102 ? 115.234 34.195 -119.236 1.00 9.24 102 SER B CA 1
ATOM 5055 C C . SER B 1 102 ? 116.047 35.361 -118.654 1.00 12.87 102 SER B C 1
ATOM 5056 O O . SER B 1 102 ? 115.583 36.512 -118.629 1.00 14.26 102 SER B O 1
ATOM 5059 N N . ALA B 1 103 ? 117.265 35.069 -118.197 1.00 10.66 103 ALA B N 1
ATOM 5060 C CA . ALA B 1 103 ? 118.192 36.122 -117.798 1.00 8.41 103 ALA B CA 1
ATOM 5061 C C . ALA B 1 103 ? 118.738 36.788 -119.059 1.00 11.26 103 ALA B C 1
ATOM 5062 O O . ALA B 1 103 ? 119.894 36.577 -119.445 1.00 7.56 103 ALA B O 1
ATOM 5064 N N . THR B 1 104 ? 117.892 37.603 -119.685 1.00 11.66 104 THR B N 1
ATOM 5065 C CA . THR B 1 104 ? 118.215 38.207 -120.974 1.00 14.12 104 THR B CA 1
ATOM 5066 C C . THR B 1 104 ? 119.390 39.179 -120.909 1.00 11.39 104 THR B C 1
ATOM 5067 O O . THR B 1 104 ? 120.066 39.395 -121.912 1.00 10.68 104 THR B O 1
ATOM 5071 N N . GLY B 1 105 ? 119.637 39.755 -119.734 1.00 10.40 105 GLY B N 1
ATOM 5072 C CA . GLY B 1 105 ? 120.740 40.692 -119.571 1.00 10.08 105 GLY B CA 1
ATOM 5073 C C . GLY B 1 105 ? 122.058 39.947 -119.643 1.00 10.81 105 GLY B C 1
ATOM 5074 O O . GLY B 1 105 ? 122.981 40.330 -120.372 1.00 13.72 105 GLY B O 1
ATOM 5075 N N . LEU B 1 106 ? 122.140 38.873 -118.863 1.00 11.20 106 LEU B N 1
ATOM 5076 C CA . LEU B 1 106 ? 123.240 37.921 -118.942 1.00 10.23 106 LEU B CA 1
ATOM 5077 C C . LEU B 1 106 ? 123.399 37.364 -120.349 1.00 9.96 106 LEU B C 1
ATOM 5078 O O . LEU B 1 106 ? 124.498 37.348 -120.905 1.00 7.06 106 LEU B O 1
ATOM 5083 N N . PHE B 1 107 ? 122.299 36.901 -120.931 1.00 7.31 107 PHE B N 1
ATOM 5084 C CA . PHE B 1 107 ? 122.393 36.208 -122.211 1.00 9.75 107 PHE B CA 1
ATOM 5085 C C . PHE B 1 107 ? 122.743 37.109 -123.384 1.00 12.49 107 PHE B C 1
ATOM 5086 O O . PHE B 1 107 ? 123.276 36.636 -124.385 1.00 11.31 107 PHE B O 1
ATOM 5094 N N . HIS B 1 108 ? 122.466 38.403 -123.248 1.00 9.45 108 HIS B N 1
ATOM 5095 C CA . HIS B 1 108 ? 122.958 39.359 -124.227 1.00 12.52 108 HIS B CA 1
ATOM 5096 C C . HIS B 1 108 ? 124.466 39.258 -124.412 1.00 11.45 108 HIS B C 1
ATOM 5097 O O . HIS B 1 108 ? 124.958 39.284 -125.535 1.00 10.71 108 HIS B O 1
ATOM 5104 N N . TYR B 1 109 ? 125.198 39.143 -123.307 1.00 13.13 109 TYR B N 1
ATOM 5105 C CA . TYR B 1 109 ? 126.653 39.129 -123.372 1.00 7.70 109 TYR B CA 1
ATOM 5106 C C . TYR B 1 109 ? 127.205 37.739 -123.708 1.00 15.54 109 TYR B C 1
ATOM 5107 O O . TYR B 1 109 ? 128.246 37.616 -124.350 1.00 12.10 109 TYR B O 1
ATOM 5116 N N . LEU B 1 110 ? 126.498 36.697 -123.285 1.00 8.21 110 LEU B N 1
ATOM 5117 C CA . LEU B 1 110 ? 126.886 35.346 -123.648 1.00 14.71 110 LEU B CA 1
ATOM 5118 C C . LEU B 1 110 ? 126.796 35.182 -125.167 1.00 11.70 110 LEU B C 1
ATOM 5119 O O . LEU B 1 110 ? 127.761 34.776 -125.815 1.00 11.71 110 LEU B O 1
ATOM 5124 N N . LYS B 1 111 ? 125.640 35.518 -125.727 1.00 9.99 111 LYS B N 1
ATOM 5125 C CA . LYS B 1 111 ? 125.441 35.481 -127.172 1.00 11.74 111 LYS B CA 1
ATOM 5126 C C . LYS B 1 111 ? 126.475 36.317 -127.917 1.00 13.12 111 LYS B C 1
ATOM 5127 O O . LYS B 1 111 ? 126.969 35.908 -128.974 1.00 13.53 111 LYS B O 1
ATOM 5133 N N . LYS B 1 112 ? 126.792 37.486 -127.368 1.00 12.99 112 LYS B N 1
ATOM 5134 C CA . LYS B 1 112 ? 127.700 38.427 -128.017 1.00 12.16 112 LYS B CA 1
ATOM 5135 C C . LYS B 1 112 ? 129.086 37.818 -128.179 1.00 14.71 112 LYS B C 1
ATOM 5136 O O . LYS B 1 112 ? 129.660 37.854 -129.268 1.00 16.87 112 LYS B O 1
ATOM 5142 N N . PHE B 1 113 ? 129.600 37.224 -127.108 1.00 13.02 113 PHE B N 1
ATOM 5143 C CA . PHE B 1 113 ? 130.957 36.689 -127.121 1.00 17.72 113 PHE B CA 1
ATOM 5144 C C . PHE B 1 113 ? 130.989 35.251 -127.646 1.00 14.47 113 PHE B C 1
ATOM 5145 O O . PHE B 1 113 ? 132.048 34.648 -127.750 1.00 18.25 113 PHE B O 1
ATOM 5153 N N . GLY B 1 114 ? 129.823 34.718 -127.985 1.00 13.98 114 GLY B N 1
ATOM 5154 C CA . GLY B 1 114 ? 129.757 33.398 -128.565 1.00 17.47 114 GLY B CA 1
ATOM 5155 C C . GLY B 1 114 ? 130.132 32.334 -127.556 1.00 19.57 114 GLY B C 1
ATOM 5156 O O . GLY B 1 114 ? 130.983 31.472 -127.822 1.00 20.36 114 GLY B O 1
ATOM 5157 N N . ILE B 1 115 ? 129.509 32.420 -126.383 1.00 14.66 115 ILE B N 1
ATOM 5158 C CA . ILE B 1 115 ? 129.735 31.462 -125.311 1.00 16.34 115 ILE B CA 1
ATOM 5159 C C . ILE B 1 115 ? 128.529 30.517 -125.278 1.00 15.34 115 ILE B C 1
ATOM 5160 O O . ILE B 1 115 ? 127.435 30.896 -124.853 1.00 12.28 115 ILE B O 1
ATOM 5165 N N . SER B 1 116 ? 128.741 29.299 -125.772 1.00 12.83 116 SER B N 1
ATOM 5166 C CA . SER B 1 116 ? 127.669 28.335 -126.008 1.00 13.03 116 SER B CA 1
ATOM 5167 C C . SER B 1 116 ? 126.874 28.012 -124.743 1.00 15.83 116 SER B C 1
ATOM 5168 O O . SER B 1 116 ? 127.450 27.694 -123.696 1.00 12.08 116 SER B O 1
ATOM 5171 N N . THR B 1 117 ? 125.550 28.096 -124.851 1.00 12.95 117 THR B N 1
ATOM 5172 C CA . THR B 1 117 ? 124.661 27.699 -123.762 1.00 15.17 117 THR B CA 1
ATOM 5173 C C . THR B 1 117 ? 123.701 26.611 -124.241 1.00 12.62 117 THR B C 1
ATOM 5174 O O . THR B 1 117 ? 122.601 26.471 -123.715 1.00 17.13 117 THR B O 1
ATOM 5178 N N . SER B 1 118 ? 124.128 25.848 -125.240 1.00 12.00 118 SER B N 1
ATOM 5179 C CA . SER B 1 118 ? 123.257 24.870 -125.898 1.00 17.09 118 SER B CA 1
ATOM 5180 C C . SER B 1 118 ? 122.847 23.702 -125.006 1.00 14.13 118 SER B C 1
ATOM 5181 O O . SER B 1 118 ? 121.722 23.207 -125.094 1.00 15.55 118 SER B O 1
ATOM 5184 N N . THR B 1 119 ? 123.760 23.271 -124.148 1.00 13.64 119 THR B N 1
ATOM 5185 C CA . THR B 1 119 ? 123.556 22.060 -123.351 1.00 18.34 119 THR B CA 1
ATOM 5186 C C . THR B 1 119 ? 122.784 22.359 -122.065 1.00 15.62 119 THR B C 1
ATOM 5187 O O . THR B 1 119 ? 123.024 23.371 -121.412 1.00 11.32 119 THR B O 1
ATOM 5191 N N . THR B 1 120 ? 121.835 21.497 -121.713 1.00 17.67 120 THR B N 1
ATOM 5192 C CA . THR B 1 120 ? 121.077 21.708 -120.486 1.00 13.82 120 THR B CA 1
ATOM 5193 C C . THR B 1 120 ? 121.920 21.320 -119.284 1.00 14.89 120 THR B C 1
ATOM 5194 O O . THR B 1 120 ? 122.789 20.461 -119.378 1.00 15.89 120 THR B O 1
ATOM 5198 N N . PHE B 1 121 ? 121.672 21.963 -118.155 1.00 13.23 121 PHE B N 1
ATOM 5199 C CA . PHE B 1 121 ? 122.370 21.595 -116.940 1.00 11.45 121 PHE B CA 1
ATOM 5200 C C . PHE B 1 121 ? 121.740 20.336 -116.330 1.00 10.36 121 PHE B C 1
ATOM 5201 O O . PHE B 1 121 ? 120.522 20.151 -116.397 1.00 11.52 121 PHE B O 1
ATOM 5209 N N . PRO B 1 122 ? 122.573 19.459 -115.744 1.00 10.73 122 PRO B N 1
ATOM 5210 C CA . PRO B 1 122 ? 122.060 18.211 -115.145 1.00 12.94 122 PRO B CA 1
ATOM 5211 C C . PRO B 1 122 ? 121.343 18.436 -113.814 1.00 15.78 122 PRO B C 1
ATOM 5212 O O . PRO B 1 122 ? 121.837 18.034 -112.756 1.00 14.64 122 PRO B O 1
ATOM 5216 N N . ASP B 1 123 ? 120.183 19.081 -113.868 1.00 12.52 123 ASP B N 1
ATOM 5217 C CA . ASP B 1 123 ? 119.398 19.329 -112.669 1.00 16.11 123 ASP B CA 1
ATOM 5218 C C . ASP B 1 123 ? 118.669 18.057 -112.250 1.00 18.09 123 ASP B C 1
ATOM 5219 O O . ASP B 1 123 ? 118.440 17.175 -113.082 1.00 11.90 123 ASP B O 1
ATOM 5224 N N . PRO B 1 124 ? 118.302 17.961 -110.957 1.00 15.38 124 PRO B N 1
ATOM 5225 C CA . PRO B 1 124 ? 117.525 16.799 -110.513 1.00 16.71 124 PRO B CA 1
ATOM 5226 C C . PRO B 1 124 ? 116.274 16.698 -111.376 1.00 16.94 124 PRO B C 1
ATOM 5227 O O . PRO B 1 124 ? 115.652 17.722 -111.668 1.00 15.56 124 PRO B O 1
ATOM 5231 N N . GLY B 1 125 ? 115.936 15.497 -111.833 1.00 14.29 125 GLY B N 1
ATOM 5232 C CA . GLY B 1 125 ? 114.755 15.349 -112.661 1.00 20.14 125 GLY B CA 1
ATOM 5233 C C . GLY B 1 125 ? 115.002 15.561 -114.146 1.00 18.09 125 GLY B C 1
ATOM 5234 O O . GLY B 1 125 ? 114.191 15.132 -114.963 1.00 18.50 125 GLY B O 1
ATOM 5235 N N . VAL B 1 126 ? 116.108 16.209 -114.503 1.00 18.43 126 VAL B N 1
ATOM 5236 C CA . VAL B 1 126 ? 116.494 16.343 -115.909 1.00 15.48 126 VAL B CA 1
ATOM 5237 C C . VAL B 1 126 ? 117.382 15.165 -116.337 1.00 16.95 126 VAL B C 1
ATOM 5238 O O . VAL B 1 126 ? 117.288 14.658 -117.467 1.00 14.79 126 VAL B O 1
ATOM 5242 N N . VAL B 1 127 ? 118.243 14.730 -115.426 1.00 18.48 127 VAL B N 1
ATOM 5243 C CA . VAL B 1 127 ? 119.059 13.541 -115.664 1.00 18.51 127 VAL B CA 1
ATOM 5244 C C . VAL B 1 127 ? 118.685 12.475 -114.633 1.00 18.96 127 VAL B C 1
ATOM 5245 O O . VAL B 1 127 ? 117.891 12.762 -113.738 1.00 15.24 127 VAL B O 1
ATOM 5249 N N . ASP B 1 128 ? 119.222 11.257 -114.767 1.00 19.17 128 ASP B N 1
ATOM 5250 C CA . ASP B 1 128 ? 118.966 10.192 -113.790 1.00 17.26 128 ASP B CA 1
ATOM 5251 C C . ASP B 1 128 ? 119.393 10.662 -112.411 1.00 17.22 128 ASP B C 1
ATOM 5252 O O . ASP B 1 128 ? 120.553 11.018 -112.200 1.00 12.20 128 ASP B O 1
ATOM 5257 N N . THR B 1 129 ? 118.448 10.667 -111.475 1.00 18.32 129 THR B N 1
ATOM 5258 C CA . THR B 1 129 ? 118.686 11.276 -110.168 1.00 17.17 129 THR B CA 1
ATOM 5259 C C . THR B 1 129 ? 118.321 10.290 -109.058 1.00 17.01 129 THR B C 1
ATOM 5260 O O . THR B 1 129 ? 117.423 9.464 -109.231 1.00 11.18 129 THR B O 1
ATOM 5264 N N . GLU B 1 130 ? 119.054 10.341 -107.946 1.00 18.80 130 GLU B N 1
ATOM 5265 C CA . GLU B 1 130 ? 118.643 9.647 -106.733 1.00 12.18 130 GLU B CA 1
ATOM 5266 C C . GLU B 1 130 ? 118.407 10.658 -105.626 1.00 15.95 130 GLU B C 1
ATOM 5267 O O . GLU B 1 130 ? 119.181 11.590 -105.448 1.00 13.30 130 GLU B O 1
ATOM 5273 N N . LEU B 1 131 ? 117.313 10.479 -104.901 1.00 13.25 131 LEU B N 1
ATOM 5274 C CA . LEU B 1 131 ? 117.094 11.234 -103.690 1.00 14.43 131 LEU B CA 1
ATOM 5275 C C . LEU B 1 131 ? 117.406 10.319 -102.514 1.00 17.09 131 LEU B C 1
ATOM 5276 O O . LEU B 1 131 ? 116.829 9.239 -102.402 1.00 16.60 131 LEU B O 1
ATOM 5281 N N . HIS B 1 132 ? 118.324 10.733 -101.645 1.00 13.82 132 HIS B N 1
ATOM 5282 C CA . HIS B 1 132 ? 118.616 9.961 -100.447 1.00 13.90 132 HIS B CA 1
ATOM 5283 C C . HIS B 1 132 ? 117.852 10.575 -99.287 1.00 15.98 132 HIS B C 1
ATOM 5284 O O . HIS B 1 132 ? 117.961 11.776 -99.019 1.00 14.29 132 HIS B O 1
ATOM 5291 N N . TYR B 1 133 ? 117.053 9.758 -98.613 1.00 14.95 133 TYR B N 1
ATOM 5292 C CA . TYR B 1 133 ? 116.151 10.274 -97.596 1.00 13.73 133 TYR B CA 1
ATOM 5293 C C . TYR B 1 133 ? 115.966 9.269 -96.470 1.00 13.83 133 TYR B C 1
ATOM 5294 O O . TYR B 1 133 ? 115.410 8.183 -96.665 1.00 17.11 133 TYR B O 1
ATOM 5303 N N . ARG B 1 134 ? 116.474 9.622 -95.295 1.00 19.64 134 ARG B N 1
ATOM 5304 C CA . ARG B 1 134 ? 116.290 8.787 -94.105 1.00 16.84 134 ARG B CA 1
ATOM 5305 C C . ARG B 1 134 ? 116.763 7.350 -94.310 1.00 19.91 134 ARG B C 1
ATOM 5306 O O . ARG B 1 134 ? 116.060 6.390 -93.953 1.00 17.59 134 ARG B O 1
ATOM 5314 N N . GLY B 1 135 ? 117.952 7.211 -94.890 1.00 15.37 135 GLY B N 1
ATOM 5315 C CA . GLY B 1 135 ? 118.589 5.914 -95.019 1.00 17.52 135 GLY B CA 1
ATOM 5316 C C . GLY B 1 135 ? 118.288 5.188 -96.313 1.00 16.79 135 GLY B C 1
ATOM 5317 O O . GLY B 1 135 ? 118.977 4.222 -96.657 1.00 17.65 135 GLY B O 1
ATOM 5318 N N . LYS B 1 136 ? 117.271 5.645 -97.037 1.00 14.49 136 LYS B N 1
ATOM 5319 C CA . LYS B 1 136 ? 116.854 4.956 -98.257 1.00 18.33 136 LYS B CA 1
ATOM 5320 C C . LYS B 1 136 ? 117.222 5.718 -99.529 1.00 16.66 136 LYS B C 1
ATOM 5321 O O . LYS B 1 136 ? 117.312 6.951 -99.536 1.00 12.09 136 LYS B O 1
ATOM 5327 N N . ARG B 1 137 ? 117.427 4.969 -100.606 1.00 13.79 137 ARG B N 1
ATOM 5328 C CA . ARG B 1 137 ? 117.718 5.543 -101.912 1.00 14.10 137 ARG B CA 1
ATOM 5329 C C . ARG B 1 137 ? 116.449 5.508 -102.749 1.00 15.69 137 ARG B C 1
ATOM 5330 O O . ARG B 1 137 ? 115.854 4.439 -102.914 1.00 15.41 137 ARG B O 1
ATOM 5338 N N . TYR B 1 138 ? 116.039 6.650 -103.294 1.00 14.07 138 TYR B N 1
ATOM 5339 C CA . TYR B 1 138 ? 114.890 6.667 -104.188 1.00 14.65 138 TYR B CA 1
ATOM 5340 C C . TYR B 1 138 ? 115.335 7.074 -105.579 1.00 21.91 138 TYR B C 1
ATOM 5341 O O . TYR B 1 138 ? 116.133 8.012 -105.730 1.00 18.92 138 TYR B O 1
ATOM 5350 N N . HIS B 1 139 ? 114.808 6.394 -106.594 1.00 16.64 139 HIS B N 1
ATOM 5351 C CA . HIS B 1 139 ? 115.212 6.658 -107.974 1.00 17.21 139 HIS B CA 1
ATOM 5352 C C . HIS B 1 139 ? 114.265 7.565 -108.746 1.00 17.02 139 HIS B C 1
ATOM 5353 O O . HIS B 1 139 ? 113.045 7.375 -108.747 1.00 16.20 139 HIS B O 1
ATOM 5360 N N . TRP B 1 140 ? 114.862 8.529 -109.441 1.00 15.37 140 TRP B N 1
ATOM 5361 C CA . TRP B 1 140 ? 114.129 9.532 -110.191 1.00 17.32 140 TRP B CA 1
ATOM 5362 C C . TRP B 1 140 ? 114.645 9.575 -111.627 1.00 18.18 140 TRP B C 1
ATOM 5363 O O . TRP B 1 140 ? 115.562 10.348 -111.944 1.00 18.83 140 TRP B O 1
ATOM 5374 N N . PRO B 1 141 ? 114.046 8.754 -112.499 1.00 19.05 141 PRO B N 1
ATOM 5375 C CA . PRO B 1 141 ? 114.510 8.557 -113.881 1.00 19.86 141 PRO B CA 1
ATOM 5376 C C . PRO B 1 141 ? 114.461 9.854 -114.674 1.00 13.76 141 PRO B C 1
ATOM 5377 O O . PRO B 1 141 ? 113.522 10.622 -114.502 1.00 21.27 141 PRO B O 1
ATOM 5381 N N . ALA B 1 142 ? 115.457 10.084 -115.523 1.00 16.31 142 ALA B N 1
ATOM 5382 C CA . ALA B 1 142 ? 115.562 11.321 -116.298 1.00 15.35 142 ALA B CA 1
ATOM 5383 C C . ALA B 1 142 ? 114.256 11.668 -116.988 1.00 18.87 142 ALA B C 1
ATOM 5384 O O . ALA B 1 142 ? 113.615 10.811 -117.606 1.00 13.46 142 ALA B O 1
ATOM 5386 N N . GLY B 1 143 ? 113.857 12.930 -116.871 1.00 19.29 143 GLY B N 1
ATOM 5387 C CA . GLY B 1 143 ? 112.683 13.413 -117.570 1.00 16.32 143 GLY B CA 1
ATOM 5388 C C . GLY B 1 143 ? 111.388 12.815 -117.054 1.00 21.43 143 GLY B C 1
ATOM 5389 O O . GLY B 1 143 ? 110.346 12.957 -117.689 1.00 23.91 143 GLY B O 1
ATOM 5390 N N . LYS B 1 144 ? 111.437 12.157 -115.897 1.00 21.95 144 LYS B N 1
ATOM 5391 C CA . LYS B 1 144 ? 110.220 11.577 -115.316 1.00 23.46 144 LYS B CA 1
ATOM 5392 C C . LYS B 1 144 ? 109.763 12.308 -114.066 1.00 17.98 144 LYS B C 1
ATOM 5393 O O . LYS B 1 144 ? 110.511 13.113 -113.501 1.00 14.34 144 LYS B O 1
ATOM 5399 N N . LYS B 1 145 ? 108.537 12.013 -113.637 1.00 14.78 145 LYS B N 1
ATOM 5400 C CA . LYS B 1 145 ? 108.050 12.484 -112.348 1.00 18.06 145 LYS B CA 1
ATOM 5401 C C . LYS B 1 145 ? 108.926 11.870 -111.258 1.00 16.37 145 LYS B C 1
ATOM 5402 O O . LYS B 1 145 ? 109.501 10.802 -111.459 1.00 18.53 145 LYS B O 1
ATOM 5408 N N . PRO B 1 146 ? 109.036 12.544 -110.103 1.00 16.65 146 PRO B N 1
ATOM 5409 C CA . PRO B 1 146 ? 109.832 11.999 -109.001 1.00 16.65 146 PRO B CA 1
ATOM 5410 C C . PRO B 1 146 ? 109.215 10.730 -108.424 1.00 14.75 146 PRO B C 1
ATOM 5411 O O . PRO B 1 146 ? 108.058 10.404 -108.718 1.00 15.86 146 PRO B O 1
ATOM 5415 N N . PRO B 1 147 ? 109.990 9.998 -107.619 1.00 17.82 147 PRO B N 1
ATOM 5416 C CA . PRO B 1 147 ? 109.467 8.736 -107.087 1.00 12.78 147 PRO B CA 1
ATOM 5417 C C . PRO B 1 147 ? 108.223 8.968 -106.246 1.00 17.48 147 PRO B C 1
ATOM 5418 O O . PRO B 1 147 ? 108.033 10.068 -105.710 1.00 15.09 147 PRO B O 1
ATOM 5422 N N . GLU B 1 148 ? 107.402 7.930 -106.143 1.00 16.84 148 GLU B N 1
ATOM 5423 C CA . GLU B 1 148 ? 106.050 8.010 -105.606 1.00 15.40 148 GLU B CA 1
ATOM 5424 C C . GLU B 1 148 ? 105.934 8.668 -104.232 1.00 17.84 148 GLU B C 1
ATOM 5425 O O . GLU B 1 148 ? 104.966 9.403 -103.966 1.00 17.36 148 GLU B O 1
ATOM 5431 N N . LEU B 1 149 ? 106.907 8.413 -103.362 1.00 17.25 149 LEU B N 1
ATOM 5432 C CA . LEU B 1 149 ? 106.945 9.022 -102.030 1.00 14.80 149 LEU B CA 1
ATOM 5433 C C . LEU B 1 149 ? 106.882 10.546 -102.123 1.00 10.26 149 LEU B C 1
ATOM 5434 O O . LEU B 1 149 ? 106.312 11.218 -101.265 1.00 11.43 149 LEU B O 1
ATOM 5439 N N . PHE B 1 150 ? 107.498 11.089 -103.160 1.00 12.07 150 PHE B N 1
ATOM 5440 C CA . PHE B 1 150 ? 107.643 12.536 -103.260 1.00 13.52 150 PHE B CA 1
ATOM 5441 C C . PHE B 1 150 ? 106.574 13.156 -104.155 1.00 17.73 150 PHE B C 1
ATOM 5442 O O . PHE B 1 150 ? 106.653 14.341 -104.492 1.00 12.86 150 PHE B O 1
ATOM 5450 N N . ARG B 1 151 ? 105.581 12.353 -104.538 1.00 14.94 151 ARG B N 1
ATOM 5451 C CA . ARG B 1 151 ? 104.617 12.765 -105.558 1.00 16.29 151 ARG B CA 1
ATOM 5452 C C . ARG B 1 151 ? 103.599 13.773 -105.050 1.00 16.46 151 ARG B C 1
ATOM 5453 O O . ARG B 1 151 ? 103.284 14.736 -105.758 1.00 18.60 151 ARG B O 1
ATOM 5461 N N . ARG B 1 152 ? 103.088 13.566 -103.836 1.00 15.46 152 ARG B N 1
ATOM 5462 C CA . ARG B 1 152 ? 102.115 14.500 -103.261 1.00 12.65 152 ARG B CA 1
ATOM 5463 C C . ARG B 1 152 ? 102.662 15.923 -103.232 1.00 14.50 152 ARG B C 1
ATOM 5464 O O . ARG B 1 152 ? 101.959 16.870 -103.589 1.00 12.12 152 ARG B O 1
ATOM 5472 N N . VAL B 1 153 ? 103.919 16.070 -102.818 1.00 13.33 153 VAL B N 1
ATOM 5473 C CA . VAL B 1 153 ? 104.509 17.407 -102.697 1.00 15.54 153 VAL B CA 1
ATOM 5474 C C . VAL B 1 153 ? 104.996 17.945 -104.046 1.00 15.36 153 VAL B C 1
ATOM 5475 O O . VAL B 1 153 ? 104.986 19.161 -104.282 1.00 13.21 153 VAL B O 1
ATOM 5479 N N . TYR B 1 154 ? 105.409 17.051 -104.939 1.00 13.24 154 TYR B N 1
ATOM 5480 C CA . TYR B 1 154 ? 105.721 17.469 -106.304 1.00 13.77 154 TYR B CA 1
ATOM 5481 C C . TYR B 1 154 ? 104.487 18.072 -106.960 1.00 17.44 154 TYR B C 1
ATOM 5482 O O . TYR B 1 154 ? 104.521 19.174 -107.518 1.00 11.99 154 TYR B O 1
ATOM 5491 N N . GLU B 1 155 ? 103.392 17.327 -106.910 1.00 16.20 155 GLU B N 1
ATOM 5492 C CA . GLU B 1 155 ? 102.188 17.742 -107.607 1.00 14.94 155 GLU B CA 1
ATOM 5493 C C . GLU B 1 155 ? 101.568 18.959 -106.941 1.00 14.87 155 GLU B C 1
ATOM 5494 O O . GLU B 1 155 ? 101.009 19.823 -107.609 1.00 16.29 155 GLU B O 1
ATOM 5500 N N . GLY B 1 156 ? 101.686 19.027 -105.623 1.00 16.55 156 GLY B N 1
ATOM 5501 C CA . GLY B 1 156 ? 101.172 20.160 -104.875 1.00 15.24 156 GLY B CA 1
ATOM 5502 C C . GLY B 1 156 ? 101.862 21.441 -105.300 1.00 14.43 156 GLY B C 1
ATOM 5503 O O . GLY B 1 156 ? 101.207 22.457 -105.516 1.00 12.81 156 GLY B O 1
ATOM 5504 N N . TRP B 1 157 ? 103.187 21.396 -105.428 1.00 12.27 157 TRP B N 1
ATOM 5505 C CA . TRP B 1 157 ? 103.920 22.569 -105.896 1.00 13.97 157 TRP B CA 1
ATOM 5506 C C . TRP B 1 157 ? 103.538 22.893 -107.344 1.00 15.74 157 TRP B C 1
ATOM 5507 O O . TRP B 1 157 ? 103.281 24.058 -107.676 1.00 11.02 157 TRP B O 1
ATOM 5518 N N . GLN B 1 158 ? 103.489 21.872 -108.199 1.00 11.02 158 GLN B N 1
ATOM 5519 C CA . GLN B 1 158 ? 103.081 22.084 -109.584 1.00 11.95 158 GLN B CA 1
ATOM 5520 C C . GLN B 1 158 ? 101.710 22.747 -109.669 1.00 14.01 158 GLN B C 1
ATOM 5521 O O . GLN B 1 158 ? 101.499 23.662 -110.465 1.00 10.97 158 GLN B O 1
ATOM 5527 N N . SER B 1 159 ? 100.781 22.286 -108.845 1.00 15.15 159 SER B N 1
ATOM 5528 C CA . SER B 1 159 ? 99.421 22.810 -108.885 1.00 14.56 159 SER B CA 1
ATOM 5529 C C . SER B 1 159 ? 99.396 24.263 -108.426 1.00 16.29 159 SER B C 1
ATOM 5530 O O . SER B 1 159 ? 98.678 25.087 -108.989 1.00 15.33 159 SER B O 1
ATOM 5533 N N . LEU B 1 160 ? 100.193 24.576 -107.409 1.00 14.30 160 LEU B N 1
ATOM 5534 C CA . LEU B 1 160 ? 100.351 25.955 -106.965 1.00 14.30 160 LEU B CA 1
ATOM 5535 C C . LEU B 1 160 ? 100.864 26.847 -108.114 1.00 15.34 160 LEU B C 1
ATOM 5536 O O . LEU B 1 160 ? 100.362 27.956 -108.328 1.00 17.58 160 LEU B O 1
ATOM 5541 N N . LEU B 1 161 ? 101.835 26.364 -108.881 1.00 12.97 161 LEU B N 1
ATOM 5542 C CA . LEU B 1 161 ? 102.362 27.186 -109.979 1.00 17.33 161 LEU B CA 1
ATOM 5543 C C . LEU B 1 161 ? 101.330 27.469 -111.066 1.00 18.52 161 LEU B C 1
ATOM 5544 O O . LEU B 1 161 ? 101.300 28.572 -111.630 1.00 14.32 161 LEU B O 1
ATOM 5549 N N . SER B 1 162 ? 100.483 26.484 -111.350 1.00 13.18 162 SER B N 1
ATOM 5550 C CA . SER B 1 162 ? 99.562 26.586 -112.473 1.00 16.04 162 SER B CA 1
ATOM 5551 C C . SER B 1 162 ? 98.168 27.022 -112.059 1.00 13.11 162 SER B C 1
ATOM 5552 O O . SER B 1 162 ? 97.434 27.557 -112.882 1.00 17.36 162 SER B O 1
ATOM 5555 N N . GLU B 1 163 ? 97.810 26.819 -110.789 1.00 17.43 163 GLU B N 1
ATOM 5556 C CA . GLU B 1 163 ? 96.464 27.140 -110.296 1.00 17.34 163 GLU B CA 1
ATOM 5557 C C . GLU B 1 163 ? 96.371 28.427 -109.465 1.00 16.21 163 GLU B C 1
ATOM 5558 O O . GLU B 1 163 ? 95.282 28.991 -109.314 1.00 15.04 163 GLU B O 1
ATOM 5564 N N . GLY B 1 164 ? 97.488 28.871 -108.894 1.00 11.64 164 GLY B N 1
ATOM 5565 C CA . GLY B 1 164 ? 97.437 29.955 -107.925 1.00 17.21 164 GLY B CA 1
ATOM 5566 C C . GLY B 1 164 ? 96.981 29.442 -106.562 1.00 18.44 164 GLY B C 1
ATOM 5567 O O . GLY B 1 164 ? 97.122 28.252 -106.278 1.00 15.44 164 GLY B O 1
ATOM 5568 N N . TYR B 1 165 ? 96.427 30.323 -105.728 1.00 16.63 165 TYR B N 1
ATOM 5569 C CA . TYR B 1 165 ? 96.007 29.950 -104.371 1.00 18.01 165 TYR B CA 1
ATOM 5570 C C . TYR B 1 165 ? 94.720 30.665 -103.920 1.00 22.37 165 TYR B C 1
ATOM 5571 O O . TYR B 1 165 ? 94.614 31.900 -103.989 1.00 22.59 165 TYR B O 1
ATOM 5580 N N . LEU B 1 166 ? 93.749 29.887 -103.448 1.00 20.01 166 LEU B N 1
ATOM 5581 C CA . LEU B 1 166 ? 92.493 30.456 -102.954 1.00 21.32 166 LEU B CA 1
ATOM 5582 C C . LEU B 1 166 ? 92.577 31.007 -101.532 1.00 25.34 166 LEU B C 1
ATOM 5583 O O . LEU B 1 166 ? 92.631 30.252 -100.560 1.00 23.19 166 LEU B O 1
ATOM 5588 N N . LEU B 1 167 ? 92.586 32.326 -101.412 1.00 27.78 167 LEU B N 1
ATOM 5589 C CA . LEU B 1 167 ? 92.317 32.942 -100.134 1.00 32.88 167 LEU B CA 1
ATOM 5590 C C . LEU B 1 167 ? 90.873 33.356 -100.160 1.00 37.15 167 LEU B C 1
ATOM 5591 O O . LEU B 1 167 ? 90.244 33.414 -101.230 1.00 41.18 167 LEU B O 1
ATOM 5596 N N . GLU B 1 168 ? 90.353 33.674 -98.984 1.00 37.16 168 GLU B N 1
ATOM 5597 C CA . GLU B 1 168 ? 88.934 33.919 -98.849 1.00 47.40 168 GLU B CA 1
ATOM 5598 C C . GLU B 1 168 ? 88.615 35.349 -99.285 1.00 38.55 168 GLU B C 1
ATOM 5599 O O . GLU B 1 168 ? 87.631 35.590 -100.002 1.00 34.02 168 GLU B O 1
ATOM 5605 N N . GLY B 1 169 ? 89.469 36.291 -98.897 1.00 40.22 169 GLY B N 1
ATOM 5606 C CA . GLY B 1 169 ? 89.331 37.664 -99.360 1.00 42.37 169 GLY B CA 1
ATOM 5607 C C . GLY B 1 169 ? 89.808 37.887 -100.793 1.00 45.02 169 GLY B C 1
ATOM 5608 O O . GLY B 1 169 ? 90.200 39.018 -101.160 1.00 49.36 169 GLY B O 1
ATOM 5609 N N . GLY B 1 170 ? 89.752 36.831 -101.614 1.00 38.95 170 GLY B N 1
ATOM 5610 C CA . GLY B 1 170 ? 90.129 36.923 -103.015 1.00 38.89 170 GLY B CA 1
ATOM 5611 C C . GLY B 1 170 ? 91.389 36.125 -103.266 1.00 38.18 170 GLY B C 1
ATOM 5612 O O . GLY B 1 170 ? 92.314 36.165 -102.442 1.00 39.03 170 GLY B O 1
ATOM 5613 N N . SER B 1 171 ? 91.426 35.416 -104.393 1.00 30.32 171 SER B N 1
ATOM 5614 C CA . SER B 1 171 ? 92.508 34.484 -104.715 1.00 26.50 171 SER B CA 1
ATOM 5615 C C . SER B 1 171 ? 93.731 35.131 -105.390 1.00 26.02 171 SER B C 1
ATOM 5616 O O . SER B 1 171 ? 93.679 36.291 -105.809 1.00 20.81 171 SER B O 1
ATOM 5619 N N . LEU B 1 172 ? 94.821 34.364 -105.503 1.00 20.98 172 LEU B N 1
ATOM 5620 C CA . LEU B 1 172 ? 96.072 34.843 -106.116 1.00 13.79 172 LEU B CA 1
ATOM 5621 C C . LEU B 1 172 ? 96.366 34.182 -107.464 1.00 15.01 172 LEU B C 1
ATOM 5622 O O . LEU B 1 172 ? 96.247 32.955 -107.612 1.00 17.88 172 LEU B O 1
ATOM 5627 N N . VAL B 1 173 ? 96.775 34.997 -108.435 1.00 12.73 173 VAL B N 1
ATOM 5628 C CA . VAL B 1 173 ? 97.018 34.533 -109.801 1.00 11.64 173 VAL B CA 1
ATOM 5629 C C . VAL B 1 173 ? 98.147 33.497 -109.841 1.00 12.82 173 VAL B C 1
ATOM 5630 O O . VAL B 1 173 ? 99.141 33.639 -109.132 1.00 17.92 173 VAL B O 1
ATOM 5634 N N . ALA B 1 174 ? 97.983 32.459 -110.660 1.00 16.06 174 ALA B N 1
ATOM 5635 C CA . ALA B 1 174 ? 99.021 31.464 -110.884 1.00 10.84 174 ALA B CA 1
ATOM 5636 C C . ALA B 1 174 ? 100.330 32.127 -111.301 1.00 12.28 174 ALA B C 1
ATOM 5637 O O . ALA B 1 174 ? 100.342 32.949 -112.213 1.00 14.37 174 ALA B O 1
ATOM 5639 N N . PRO B 1 175 ? 101.433 31.797 -110.609 1.00 14.88 175 PRO B N 1
ATOM 5640 C CA . PRO B 1 175 ? 102.759 32.242 -111.043 1.00 13.16 175 PRO B CA 1
ATOM 5641 C C . PRO B 1 175 ? 102.963 32.033 -112.542 1.00 13.17 175 PRO B C 1
ATOM 5642 O O . PRO B 1 175 ? 103.399 32.961 -113.227 1.00 12.56 175 PRO B O 1
ATOM 5646 N N . LEU B 1 176 ? 102.624 30.847 -113.044 1.00 12.48 176 LEU B N 1
ATOM 5647 C CA . LEU B 1 176 ? 102.767 30.553 -114.465 1.00 11.97 176 LEU B CA 1
ATOM 5648 C C . LEU B 1 176 ? 101.902 31.477 -115.328 1.00 16.16 176 LEU B C 1
ATOM 5649 O O . LEU B 1 176 ? 102.250 31.749 -116.479 1.00 14.01 176 LEU B O 1
ATOM 5654 N N . ASP B 1 177 ? 100.783 31.958 -114.788 1.00 14.72 177 ASP B N 1
ATOM 5655 C CA . ASP B 1 177 ? 100.003 32.973 -115.503 1.00 12.91 177 ASP B CA 1
ATOM 5656 C C . ASP B 1 177 ? 100.655 34.361 -115.429 1.00 16.96 177 ASP B C 1
ATOM 5657 O O . ASP B 1 177 ? 100.567 35.137 -116.379 1.00 11.73 177 ASP B O 1
ATOM 5662 N N . ILE B 1 178 ? 101.301 34.676 -114.301 1.00 15.84 178 ILE B N 1
ATOM 5663 C CA . ILE B 1 178 ? 102.022 35.940 -114.192 1.00 11.74 178 ILE B CA 1
ATOM 5664 C C . ILE B 1 178 ? 103.176 35.944 -115.192 1.00 13.66 178 ILE B C 1
ATOM 5665 O O . ILE B 1 178 ? 103.456 36.962 -115.839 1.00 14.00 178 ILE B O 1
ATOM 5670 N N . THR B 1 179 ? 103.834 34.797 -115.328 1.00 11.62 179 THR B N 1
ATOM 5671 C CA . THR B 1 179 ? 104.871 34.607 -116.351 1.00 14.13 179 THR B CA 1
ATOM 5672 C C . THR B 1 179 ? 104.343 34.806 -117.783 1.00 14.47 179 THR B C 1
ATOM 5673 O O . THR B 1 179 ? 105.020 35.399 -118.621 1.00 14.43 179 THR B O 1
ATOM 5677 N N . ALA B 1 180 ? 103.130 34.334 -118.060 1.00 17.93 180 ALA B N 1
ATOM 5678 C CA . ALA B 1 180 ? 102.559 34.475 -119.406 1.00 12.84 180 ALA B CA 1
ATOM 5679 C C . ALA B 1 180 ? 102.266 35.939 -119.687 1.00 13.61 180 ALA B C 1
ATOM 5680 O O . ALA B 1 180 ? 102.434 36.425 -120.810 1.00 15.47 180 ALA B O 1
ATOM 5682 N N . MET B 1 181 ? 101.812 36.634 -118.653 1.00 14.07 181 MET B N 1
ATOM 5683 C CA . MET B 1 181 ? 101.538 38.059 -118.744 1.00 12.78 181 MET B CA 1
ATOM 5684 C C . MET B 1 181 ? 102.801 38.824 -119.127 1.00 18.23 181 MET B C 1
ATOM 5685 O O . MET B 1 181 ? 102.785 39.657 -120.043 1.00 16.13 181 MET B O 1
ATOM 5690 N N . LEU B 1 182 ? 103.884 38.550 -118.406 1.00 11.18 182 LEU B N 1
ATOM 5691 C CA . LEU B 1 182 ? 105.181 39.165 -118.666 1.00 12.65 182 LEU B CA 1
ATOM 5692 C C . LEU B 1 182 ? 105.645 38.949 -120.118 1.00 15.45 182 LEU B C 1
ATOM 5693 O O . LEU B 1 182 ? 106.055 39.895 -120.790 1.00 13.80 182 LEU B O 1
ATOM 5698 N N . LYS B 1 183 ? 105.563 37.714 -120.609 1.00 17.94 183 LYS B N 1
ATOM 5699 C CA . LYS B 1 183 ? 106.009 37.416 -121.970 1.00 14.12 183 LYS B CA 1
ATOM 5700 C C . LYS B 1 183 ? 105.131 38.066 -123.016 1.00 18.90 183 LYS B C 1
ATOM 5701 O O . LYS B 1 183 ? 105.572 38.260 -124.144 1.00 24.94 183 LYS B O 1
ATOM 5707 N N . SER B 1 184 ? 103.890 38.387 -122.663 1.00 15.64 184 SER B N 1
ATOM 5708 C CA . SER B 1 184 ? 102.953 38.872 -123.666 1.00 18.65 184 SER B CA 1
ATOM 5709 C C . SER B 1 184 ? 102.774 40.389 -123.613 1.00 21.03 184 SER B C 1
ATOM 5710 O O . SER B 1 184 ? 101.978 40.947 -124.367 1.00 21.37 184 SER B O 1
ATOM 5713 N N . GLY B 1 185 ? 103.505 41.047 -122.721 1.00 16.73 185 GLY B N 1
ATOM 5714 C CA . GLY B 1 185 ? 103.470 42.496 -122.649 1.00 19.20 185 GLY B CA 1
ATOM 5715 C C . GLY B 1 185 ? 102.335 43.040 -121.812 1.00 19.91 185 GLY B C 1
ATOM 5716 O O . GLY B 1 185 ? 102.031 44.235 -121.851 1.00 19.43 185 GLY B O 1
ATOM 5717 N N . ARG B 1 186 ? 101.685 42.168 -121.051 1.00 19.71 186 ARG B N 1
ATOM 5718 C CA . ARG B 1 186 ? 100.630 42.631 -120.162 1.00 18.11 186 ARG B CA 1
ATOM 5719 C C . ARG B 1 186 ? 101.225 43.031 -118.808 1.00 15.52 186 ARG B C 1
ATOM 5720 O O . ARG B 1 186 ? 101.094 42.323 -117.818 1.00 17.40 186 ARG B O 1
ATOM 5728 N N . LEU B 1 187 ? 101.869 44.191 -118.778 1.00 17.78 187 LEU B N 1
ATOM 5729 C CA . LEU B 1 187 ? 102.629 44.616 -117.606 1.00 15.34 187 LEU B CA 1
ATOM 5730 C C . LEU B 1 187 ? 101.794 45.192 -116.455 1.00 17.64 187 LEU B C 1
ATOM 5731 O O . LEU B 1 187 ? 102.150 45.004 -115.280 1.00 16.20 187 LEU B O 1
ATOM 5736 N N . GLU B 1 188 ? 100.692 45.877 -116.751 1.00 13.74 188 GLU B N 1
ATOM 5737 C CA . GLU B 1 188 ? 99.848 46.375 -115.659 1.00 17.66 188 GLU B CA 1
ATOM 5738 C C . GLU B 1 188 ? 99.201 45.179 -114.983 1.00 16.06 188 GLU B C 1
ATOM 5739 O O . GLU B 1 188 ? 99.088 45.106 -113.757 1.00 12.86 188 GLU B O 1
ATOM 5745 N N . GLU B 1 189 ? 98.758 44.243 -115.805 1.00 17.90 189 GLU B N 1
ATOM 5746 C CA . GLU B 1 189 ? 98.170 43.021 -115.297 1.00 19.70 189 GLU B CA 1
ATOM 5747 C C . GLU B 1 189 ? 99.148 42.248 -114.422 1.00 14.85 189 GLU B C 1
ATOM 5748 O O . GLU B 1 189 ? 98.789 41.765 -113.355 1.00 17.38 189 GLU B O 1
ATOM 5754 N N . ALA B 1 190 ? 100.388 42.127 -114.878 1.00 15.43 190 ALA B N 1
ATOM 5755 C CA . ALA B 1 190 ? 101.382 41.380 -114.119 1.00 15.07 190 ALA B CA 1
ATOM 5756 C C . ALA B 1 190 ? 101.661 42.076 -112.799 1.00 13.76 190 ALA B C 1
ATOM 5757 O O . ALA B 1 190 ? 101.792 41.419 -111.770 1.00 11.33 190 ALA B O 1
ATOM 5759 N N . ALA B 1 191 ? 101.722 43.407 -112.829 1.00 13.04 191 ALA B N 1
ATOM 5760 C CA . ALA B 1 191 ? 102.018 44.187 -111.625 1.00 12.74 191 ALA B CA 1
ATOM 5761 C C . ALA B 1 191 ? 100.962 43.970 -110.543 1.00 12.00 191 ALA B C 1
ATOM 5762 O O . ALA B 1 191 ? 101.284 43.760 -109.365 1.00 11.91 191 ALA B O 1
ATOM 5764 N N . ILE B 1 192 ? 99.698 43.998 -110.951 1.00 16.69 192 ILE B N 1
ATOM 5765 C CA . ILE B 1 192 ? 98.603 43.837 -110.005 1.00 12.51 192 ILE B CA 1
ATOM 5766 C C . ILE B 1 192 ? 98.646 42.436 -109.396 1.00 13.59 192 ILE B C 1
ATOM 5767 O O . ILE B 1 192 ? 98.535 42.282 -108.177 1.00 13.64 192 ILE B O 1
ATOM 5772 N N . ALA B 1 193 ? 98.837 41.432 -110.248 1.00 11.37 193 ALA B N 1
ATOM 5773 C CA . ALA B 1 193 ? 98.947 40.046 -109.803 1.00 10.39 193 ALA B CA 1
ATOM 5774 C C . ALA B 1 193 ? 100.090 39.842 -108.809 1.00 13.02 193 ALA B C 1
ATOM 5775 O O . ALA B 1 193 ? 99.927 39.124 -107.831 1.00 11.26 193 ALA B O 1
ATOM 5777 N N . TRP B 1 194 ? 101.238 40.475 -109.061 1.00 15.31 194 TRP B N 1
ATOM 5778 C CA . TRP B 1 194 ? 102.404 40.353 -108.174 1.00 12.40 194 TRP B CA 1
ATOM 5779 C C . TRP B 1 194 ? 102.198 41.060 -106.844 1.00 14.80 194 TRP B C 1
ATOM 5780 O O . TRP B 1 194 ? 102.518 40.498 -105.787 1.00 14.85 194 TRP B O 1
ATOM 5791 N N . GLN B 1 195 ? 101.662 42.283 -106.891 1.00 12.12 195 GLN B N 1
ATOM 5792 C CA . GLN B 1 195 ? 101.354 43.028 -105.674 1.00 12.17 195 GLN B CA 1
ATOM 5793 C C . GLN B 1 195 ? 100.460 42.188 -104.776 1.00 8.80 195 GLN B C 1
ATOM 5794 O O . GLN B 1 195 ? 100.603 42.209 -103.552 1.00 11.74 195 GLN B O 1
ATOM 5800 N N . GLY B 1 196 ? 99.544 41.448 -105.399 1.00 11.49 196 GLY B N 1
ATOM 5801 C CA . GLY B 1 196 ? 98.655 40.539 -104.689 1.00 15.28 196 GLY B CA 1
ATOM 5802 C C . GLY B 1 196 ? 99.427 39.561 -103.821 1.00 12.00 196 GLY B C 1
ATOM 5803 O O . GLY B 1 196 ? 99.161 39.442 -102.627 1.00 13.68 196 GLY B O 1
ATOM 5804 N N . TRP B 1 197 ? 100.394 38.875 -104.425 1.00 12.20 197 TRP B N 1
ATOM 5805 C CA . TRP B 1 197 ? 101.273 37.981 -103.684 1.00 11.91 197 TRP B CA 1
ATOM 5806 C C . TRP B 1 197 ? 102.028 38.713 -102.574 1.00 12.21 197 TRP B C 1
ATOM 5807 O O . TRP B 1 197 ? 102.020 38.266 -101.424 1.00 11.12 197 TRP B O 1
ATOM 5818 N N . LEU B 1 198 ? 102.681 39.820 -102.926 1.00 8.82 198 LEU B N 1
ATOM 5819 C CA . LEU B 1 198 ? 103.427 40.610 -101.955 1.00 12.10 198 LEU B CA 1
ATOM 5820 C C . LEU B 1 198 ? 102.579 40.920 -100.723 1.00 8.59 198 LEU B C 1
ATOM 5821 O O . LEU B 1 198 ? 103.020 40.697 -99.598 1.00 7.10 198 LEU B O 1
ATOM 5826 N N . ASN B 1 199 ? 101.369 41.429 -100.948 1.00 9.10 199 ASN B N 1
ATOM 5827 C CA . ASN B 1 199 ? 100.459 41.767 -99.857 1.00 10.49 199 ASN B CA 1
ATOM 5828 C C . ASN B 1 199 ? 100.274 40.621 -98.883 1.00 13.15 199 ASN B C 1
ATOM 5829 O O . ASN B 1 199 ? 100.322 40.817 -97.676 1.00 12.49 199 ASN B O 1
ATOM 5834 N N . VAL B 1 200 ? 100.090 39.417 -99.417 1.00 13.38 200 VAL B N 1
ATOM 5835 C CA . VAL B 1 200 ? 99.862 38.242 -98.582 1.00 12.59 200 VAL B CA 1
ATOM 5836 C C . VAL B 1 200 ? 101.131 37.639 -97.963 1.00 6.69 200 VAL B C 1
ATOM 5837 O O . VAL B 1 200 ? 101.148 37.292 -96.785 1.00 11.03 200 VAL B O 1
ATOM 5841 N N . PHE B 1 201 ? 102.212 37.569 -98.725 1.00 9.54 201 PHE B N 1
ATOM 5842 C CA . PHE B 1 201 ? 103.371 36.772 -98.289 1.00 10.61 201 PHE B CA 1
ATOM 5843 C C . PHE B 1 201 ? 104.664 37.543 -97.998 1.00 11.96 201 PHE B C 1
ATOM 5844 O O . PHE B 1 201 ? 105.715 36.929 -97.801 1.00 8.80 201 PHE B O 1
ATOM 5852 N N . ARG B 1 202 ? 104.584 38.874 -97.951 1.00 11.68 202 ARG B N 1
ATOM 5853 C CA . ARG B 1 202 ? 105.773 39.710 -97.732 1.00 8.89 202 ARG B CA 1
ATOM 5854 C C . ARG B 1 202 ? 106.525 39.439 -96.429 1.00 9.08 202 ARG B C 1
ATOM 5855 O O . ARG B 1 202 ? 107.745 39.600 -96.375 1.00 8.58 202 ARG B O 1
ATOM 5863 N N . ASP B 1 203 ? 105.802 39.028 -95.388 1.00 11.08 203 ASP B N 1
ATOM 5864 C CA . ASP B 1 203 ? 106.416 38.757 -94.088 1.00 10.25 203 ASP B CA 1
ATOM 5865 C C . ASP B 1 203 ? 106.358 37.277 -93.743 1.00 11.48 203 ASP B C 1
ATOM 5866 O O . ASP B 1 203 ? 106.450 36.914 -92.568 1.00 9.75 203 ASP B O 1
ATOM 5871 N N . CYS B 1 204 ? 106.203 36.438 -94.768 1.00 7.89 204 CYS B N 1
ATOM 5872 C CA . CYS B 1 204 ? 106.163 34.991 -94.598 1.00 11.26 204 CYS B CA 1
ATOM 5873 C C . CYS B 1 204 ? 107.390 34.311 -95.202 1.00 11.86 204 CYS B C 1
ATOM 5874 O O . CYS B 1 204 ? 107.723 34.531 -96.374 1.00 8.79 204 CYS B O 1
ATOM 5877 N N . SER B 1 205 ? 108.056 33.482 -94.404 1.00 8.80 205 SER B N 1
ATOM 5878 C CA . SER B 1 205 ? 109.141 32.654 -94.922 1.00 8.07 205 SER B CA 1
ATOM 5879 C C . SER B 1 205 ? 108.592 31.614 -95.894 1.00 9.81 205 SER B C 1
ATOM 5880 O O . SER B 1 205 ? 107.373 31.369 -95.954 1.00 11.83 205 SER B O 1
ATOM 5883 N N . PHE B 1 206 ? 109.498 31.027 -96.662 1.00 10.69 206 PHE B N 1
ATOM 5884 C CA . PHE B 1 206 ? 109.177 29.925 -97.548 1.00 8.72 206 PHE B CA 1
ATOM 5885 C C . PHE B 1 206 ? 108.406 28.882 -96.756 1.00 10.15 206 PHE B C 1
ATOM 5886 O O . PHE B 1 206 ? 107.280 28.522 -97.111 1.00 10.30 206 PHE B O 1
ATOM 5894 N N . TYR B 1 207 ? 109.008 28.411 -95.666 1.00 12.33 207 TYR B N 1
ATOM 5895 C CA . TYR B 1 207 ? 108.387 27.351 -94.875 1.00 11.46 207 TYR B CA 1
ATOM 5896 C C . TYR B 1 207 ? 107.012 27.778 -94.371 1.00 11.20 207 TYR B C 1
ATOM 5897 O O . TYR B 1 207 ? 106.041 27.033 -94.500 1.00 11.67 207 TYR B O 1
ATOM 5906 N N . ASN B 1 208 ? 106.931 28.987 -93.820 1.00 10.79 208 ASN B N 1
ATOM 5907 C CA . ASN B 1 208 ? 105.673 29.465 -93.270 1.00 10.78 208 ASN B CA 1
ATOM 5908 C C . ASN B 1 208 ? 104.588 29.514 -94.337 1.00 11.88 208 ASN B C 1
ATOM 5909 O O . ASN B 1 208 ? 103.466 29.052 -94.116 1.00 10.55 208 ASN B O 1
ATOM 5914 N N . ALA B 1 209 ? 104.937 30.045 -95.504 1.00 10.16 209 ALA B N 1
ATOM 5915 C CA . ALA B 1 209 ? 103.990 30.159 -96.601 1.00 13.90 209 ALA B CA 1
ATOM 5916 C C . ALA B 1 209 ? 103.447 28.809 -97.038 1.00 10.26 209 ALA B C 1
ATOM 5917 O O . ALA B 1 209 ? 102.229 28.642 -97.135 1.00 10.77 209 ALA B O 1
ATOM 5919 N N . ILE B 1 210 ? 104.341 27.855 -97.310 1.00 9.56 210 ILE B N 1
ATOM 5920 C CA . ILE B 1 210 ? 103.902 26.532 -97.768 1.00 13.53 210 ILE B CA 1
ATOM 5921 C C . ILE B 1 210 ? 103.084 25.783 -96.710 1.00 12.62 210 ILE B C 1
ATOM 5922 O O . ILE B 1 210 ? 102.228 24.977 -97.056 1.00 11.58 210 ILE B O 1
ATOM 5927 N N . VAL B 1 211 ? 103.328 26.067 -95.431 1.00 13.20 211 VAL B N 1
ATOM 5928 C CA . VAL B 1 211 ? 102.474 25.527 -94.380 1.00 13.36 211 VAL B CA 1
ATOM 5929 C C . VAL B 1 211 ? 101.038 26.067 -94.514 1.00 11.39 211 VAL B C 1
ATOM 5930 O O . VAL B 1 211 ? 100.078 25.304 -94.513 1.00 15.66 211 VAL B O 1
ATOM 5934 N N . CYS B 1 212 ? 100.894 27.379 -94.648 1.00 15.33 212 CYS B N 1
ATOM 5935 C CA . CYS B 1 212 ? 99.570 27.986 -94.780 1.00 12.85 212 CYS B CA 1
ATOM 5936 C C . CYS B 1 212 ? 98.871 27.477 -96.037 1.00 12.66 212 CYS B C 1
ATOM 5937 O O . CYS B 1 212 ? 97.672 27.188 -96.028 1.00 18.96 212 CYS B O 1
ATOM 5940 N N . ILE B 1 213 ? 99.630 27.363 -97.122 1.00 11.23 213 ILE B N 1
ATOM 5941 C CA . ILE B 1 213 ? 99.053 27.018 -98.409 1.00 11.76 213 ILE B CA 1
ATOM 5942 C C . ILE B 1 213 ? 98.606 25.555 -98.456 1.00 15.10 213 ILE B C 1
ATOM 5943 O O . ILE B 1 213 ? 97.488 25.243 -98.871 1.00 13.13 213 ILE B O 1
ATOM 5948 N N . PHE B 1 214 ? 99.469 24.663 -97.990 1.00 14.54 214 PHE B N 1
ATOM 5949 C CA . PHE B 1 214 ? 99.236 23.242 -98.184 1.00 12.81 214 PHE B CA 1
ATOM 5950 C C . PHE B 1 214 ? 98.619 22.498 -97.006 1.00 12.01 214 PHE B C 1
ATOM 5951 O O . PHE B 1 214 ? 98.362 21.304 -97.113 1.00 14.40 214 PHE B O 1
ATOM 5959 N N . THR B 1 215 ? 98.394 23.175 -95.892 1.00 11.99 215 THR B N 1
ATOM 5960 C CA . THR B 1 215 ? 97.664 22.559 -94.794 1.00 13.37 215 THR B CA 1
ATOM 5961 C C . THR B 1 215 ? 96.379 23.317 -94.486 1.00 16.61 215 THR B C 1
ATOM 5962 O O . THR B 1 215 ? 95.710 23.025 -93.498 1.00 20.88 215 THR B O 1
ATOM 5966 N N . GLY B 1 216 ? 96.031 24.293 -95.312 1.00 15.34 216 GLY B N 1
ATOM 5967 C CA . GLY B 1 216 ? 94.901 25.148 -94.992 1.00 20.61 216 GLY B CA 1
ATOM 5968 C C . GLY B 1 216 ? 93.593 24.641 -95.571 1.00 20.32 216 GLY B C 1
ATOM 5969 O O . GLY B 1 216 ? 93.372 23.433 -95.688 1.00 28.40 216 GLY B O 1
ATOM 5970 N N . ARG B 1 217 ? 92.716 25.566 -95.934 1.00 22.77 217 ARG B N 1
ATOM 5971 C CA . ARG B 1 217 ? 91.396 25.204 -96.438 1.00 29.33 217 ARG B CA 1
ATOM 5972 C C . ARG B 1 217 ? 91.416 24.803 -97.916 1.00 29.89 217 ARG B C 1
ATOM 5973 O O . ARG B 1 217 ? 90.598 23.989 -98.359 1.00 35.21 217 ARG B O 1
ATOM 5981 N N . HIS B 1 218 ? 92.349 25.353 -98.683 1.00 20.57 218 HIS B N 1
ATOM 5982 C CA . HIS B 1 218 ? 92.404 25.011 -100.103 1.00 26.05 218 HIS B CA 1
ATOM 5983 C C . HIS B 1 218 ? 93.808 24.692 -100.619 1.00 23.35 218 HIS B C 1
ATOM 5984 O O . HIS B 1 218 ? 94.417 25.511 -101.308 1.00 27.34 218 HIS B O 1
ATOM 5991 N N . PRO B 1 219 ? 94.325 23.500 -100.297 1.00 22.97 219 PRO B N 1
ATOM 5992 C CA . PRO B 1 219 ? 95.643 23.115 -100.811 1.00 19.22 219 PRO B CA 1
ATOM 5993 C C . PRO B 1 219 ? 95.618 22.842 -102.317 1.00 24.60 219 PRO B C 1
ATOM 5994 O O . PRO B 1 219 ? 94.814 22.021 -102.773 1.00 19.19 219 PRO B O 1
ATOM 5998 N N . PRO B 1 220 ? 96.486 23.521 -103.088 1.00 20.15 220 PRO B N 1
ATOM 5999 C CA . PRO B 1 220 ? 96.637 23.123 -104.493 1.00 20.29 220 PRO B CA 1
ATOM 6000 C C . PRO B 1 220 ? 97.043 21.646 -104.582 1.00 24.72 220 PRO B C 1
ATOM 6001 O O . PRO B 1 220 ? 97.767 21.135 -103.704 1.00 18.35 220 PRO B O 1
ATOM 6005 N N . GLY B 1 221 ? 96.557 20.960 -105.614 1.00 24.15 221 GLY B N 1
ATOM 6006 C CA . GLY B 1 221 ? 96.818 19.536 -105.757 1.00 26.40 221 GLY B CA 1
ATOM 6007 C C . GLY B 1 221 ? 95.758 18.714 -105.043 1.00 26.07 221 GLY B C 1
ATOM 6008 O O . GLY B 1 221 ? 95.690 17.491 -105.201 1.00 25.69 221 GLY B O 1
ATOM 6009 N N . GLY B 1 222 ? 94.933 19.381 -104.241 1.00 22.99 222 GLY B N 1
ATOM 6010 C CA . GLY B 1 222 ? 93.836 18.707 -103.568 1.00 27.05 222 GLY B CA 1
ATOM 6011 C C . GLY B 1 222 ? 94.210 18.040 -102.257 1.00 20.02 222 GLY B C 1
ATOM 6012 O O . GLY B 1 222 ? 93.380 17.951 -101.355 1.00 26.29 222 GLY B O 1
ATOM 6013 N N . ASP B 1 223 ? 95.443 17.559 -102.139 1.00 18.18 223 ASP B N 1
ATOM 6014 C CA . ASP B 1 223 ? 95.857 16.892 -100.909 1.00 23.12 223 ASP B CA 1
ATOM 6015 C C . ASP B 1 223 ? 96.447 17.881 -99.913 1.00 23.83 223 ASP B C 1
ATOM 6016 O O . ASP B 1 223 ? 97.260 18.744 -100.270 1.00 20.76 223 ASP B O 1
ATOM 6021 N N . ARG B 1 224 ? 96.027 17.746 -98.661 1.00 19.14 224 ARG B N 1
ATOM 6022 C CA . ARG B 1 224 ? 96.534 18.575 -97.586 1.00 20.88 224 ARG B CA 1
ATOM 6023 C C . ARG B 1 224 ? 97.792 17.925 -97.031 1.00 22.58 224 ARG B C 1
ATOM 6024 O O . ARG B 1 224 ? 97.768 16.755 -96.642 1.00 22.07 224 ARG B O 1
ATOM 6032 N N . TRP B 1 225 ? 98.889 18.677 -97.005 1.00 14.79 225 TRP B N 1
ATOM 6033 C CA . TRP B 1 225 ? 100.183 18.115 -96.643 1.00 14.55 225 TRP B CA 1
ATOM 6034 C C . TRP B 1 225 ? 100.246 17.722 -95.162 1.00 19.49 225 TRP B C 1
ATOM 6035 O O . TRP B 1 225 ? 99.788 18.467 -94.283 1.00 15.89 225 TRP B O 1
ATOM 6046 N N . ALA B 1 226 ? 100.797 16.538 -94.904 1.00 10.83 226 ALA B N 1
ATOM 6047 C CA . ALA B 1 226 ? 101.025 16.074 -93.551 1.00 12.40 226 ALA B CA 1
ATOM 6048 C C . ALA B 1 226 ? 102.227 16.788 -92.961 1.00 13.45 226 ALA B C 1
ATOM 6049 O O . ALA B 1 226 ? 103.243 16.970 -93.627 1.00 12.84 226 ALA B O 1
ATOM 6051 N N . ARG B 1 227 ? 102.118 17.182 -91.701 1.00 13.22 227 ARG B N 1
ATOM 6052 C CA . ARG B 1 227 ? 103.184 17.917 -91.033 1.00 14.15 227 ARG B CA 1
ATOM 6053 C C . ARG B 1 227 ? 103.655 17.060 -89.861 1.00 14.81 227 ARG B C 1
ATOM 6054 O O . ARG B 1 227 ? 102.851 16.681 -89.007 1.00 11.67 227 ARG B O 1
ATOM 6062 N N . PRO B 1 228 ? 104.969 16.791 -89.791 1.00 12.52 228 PRO B N 1
ATOM 6063 C CA . PRO B 1 228 ? 106.010 17.406 -90.629 1.00 15.21 228 PRO B CA 1
ATOM 6064 C C . PRO B 1 228 ? 106.443 16.613 -91.886 1.00 16.14 228 PRO B C 1
ATOM 6065 O O . PRO B 1 228 ? 107.189 17.156 -92.712 1.00 10.09 228 PRO B O 1
ATOM 6069 N N . GLU B 1 229 ? 105.988 15.368 -92.015 1.00 15.97 229 GLU B N 1
ATOM 6070 C CA . GLU B 1 229 ? 106.484 14.444 -93.034 1.00 16.15 229 GLU B CA 1
ATOM 6071 C C . GLU B 1 229 ? 106.582 15.035 -94.462 1.00 14.43 229 GLU B C 1
ATOM 6072 O O . GLU B 1 229 ? 107.654 14.984 -95.083 1.00 12.98 229 GLU B O 1
ATOM 6078 N N . ASP B 1 230 ? 105.486 15.591 -94.978 1.00 10.94 230 ASP B N 1
ATOM 6079 C CA . ASP B 1 230 ? 105.480 16.157 -96.337 1.00 14.41 230 ASP B CA 1
ATOM 6080 C C . ASP B 1 230 ? 106.380 17.384 -96.502 1.00 15.50 230 ASP B C 1
ATOM 6081 O O . ASP B 1 230 ? 106.860 17.687 -97.607 1.00 11.10 230 ASP B O 1
ATOM 6086 N N . PHE B 1 231 ? 106.609 18.106 -95.414 1.00 14.36 231 PHE B N 1
ATOM 6087 C CA . PHE B 1 231 ? 107.469 19.292 -95.510 1.00 13.10 231 PHE B CA 1
ATOM 6088 C C . PHE B 1 231 ? 108.936 18.896 -95.553 1.00 13.37 231 PHE B C 1
ATOM 6089 O O . PHE B 1 231 ? 109.720 19.508 -96.282 1.00 14.05 231 PHE B O 1
ATOM 6097 N N . GLU B 1 232 ? 109.289 17.839 -94.820 1.00 12.35 232 GLU B N 1
ATOM 6098 C CA . GLU B 1 232 ? 110.601 17.218 -94.971 1.00 12.17 232 GLU B CA 1
ATOM 6099 C C . GLU B 1 232 ? 110.816 16.680 -96.383 1.00 11.19 232 GLU B C 1
ATOM 6100 O O . GLU B 1 232 ? 111.918 16.749 -96.921 1.00 14.57 232 GLU B O 1
ATOM 6106 N N . LEU B 1 233 ? 109.774 16.102 -96.973 1.00 11.97 233 LEU B N 1
ATOM 6107 C CA . LEU B 1 233 ? 109.914 15.548 -98.315 1.00 15.93 233 LEU B CA 1
ATOM 6108 C C . LEU B 1 233 ? 110.144 16.684 -99.304 1.00 11.80 233 LEU B C 1
ATOM 6109 O O . LEU B 1 233 ? 111.064 16.630 -100.113 1.00 13.46 233 LEU B O 1
ATOM 6114 N N . PHE B 1 234 ? 109.309 17.713 -99.221 1.00 10.61 234 PHE B N 1
ATOM 6115 C CA . PHE B 1 234 ? 109.420 18.865 -100.104 1.00 10.06 234 PHE B CA 1
ATOM 6116 C C . PHE B 1 234 ? 110.806 19.496 -99.962 1.00 10.32 234 PHE B C 1
ATOM 6117 O O . PHE B 1 234 ? 111.460 19.810 -100.959 1.00 11.16 234 PHE B O 1
ATOM 6125 N N . GLY B 1 235 ? 111.257 19.638 -98.721 1.00 7.63 235 GLY B N 1
ATOM 6126 C CA . GLY B 1 235 ? 112.579 20.163 -98.428 1.00 10.05 235 GLY B CA 1
ATOM 6127 C C . GLY B 1 235 ? 113.702 19.417 -99.116 1.00 17.30 235 GLY B C 1
ATOM 6128 O O . GLY B 1 235 ? 114.733 20.014 -99.455 1.00 14.39 235 GLY B O 1
ATOM 6129 N N . SER B 1 236 ? 113.508 18.115 -99.329 1.00 9.69 236 SER B N 1
ATOM 6130 C CA . SER B 1 236 ? 114.501 17.307 -100.013 1.00 8.87 236 SER B CA 1
ATOM 6131 C C . SER B 1 236 ? 114.314 17.393 -101.520 1.00 14.43 236 SER B C 1
ATOM 6132 O O . SER B 1 236 ? 115.291 17.486 -102.267 1.00 11.24 236 SER B O 1
ATOM 6135 N N . LEU B 1 237 ? 113.058 17.391 -101.967 1.00 11.99 237 LEU B N 1
ATOM 6136 C CA . LEU B 1 237 ? 112.752 17.437 -103.403 1.00 11.36 237 LEU B CA 1
ATOM 6137 C C . LEU B 1 237 ? 113.137 18.770 -104.071 1.00 11.72 237 LEU B C 1
ATOM 6138 O O . LEU B 1 237 ? 113.659 18.791 -105.190 1.00 13.16 237 LEU B O 1
ATOM 6143 N N . GLY B 1 238 ? 112.884 19.883 -103.387 1.00 11.62 238 GLY B N 1
ATOM 6144 C CA . GLY B 1 238 ? 113.175 21.183 -103.959 1.00 12.92 238 GLY B CA 1
ATOM 6145 C C . GLY B 1 238 ? 112.197 21.530 -105.069 1.00 18.88 238 GLY B C 1
ATOM 6146 O O . GLY B 1 238 ? 111.142 20.886 -105.189 1.00 15.37 238 GLY B O 1
ATOM 6147 N N . ILE B 1 239 ? 112.544 22.540 -105.873 1.00 11.38 239 ILE B N 1
ATOM 6148 C CA . ILE B 1 239 ? 111.635 23.080 -106.885 1.00 10.44 239 ILE B CA 1
ATOM 6149 C C . ILE B 1 239 ? 112.279 23.218 -108.269 1.00 10.68 239 ILE B C 1
ATOM 6150 O O . ILE B 1 239 ? 111.703 23.814 -109.179 1.00 11.97 239 ILE B O 1
ATOM 6155 N N . GLY B 1 240 ? 113.483 22.676 -108.412 1.00 15.26 240 GLY B N 1
ATOM 6156 C CA . GLY B 1 240 ? 114.172 22.633 -109.690 1.00 18.32 240 GLY B CA 1
ATOM 6157 C C . GLY B 1 240 ? 115.683 22.727 -109.570 1.00 17.98 240 GLY B C 1
ATOM 6158 O O . GLY B 1 240 ? 116.414 22.431 -110.524 1.00 17.55 240 GLY B O 1
ATOM 6159 N N . SER B 1 241 ? 116.151 23.121 -108.390 1.00 14.92 241 SER B N 1
ATOM 6160 C CA . SER B 1 241 ? 117.564 23.410 -108.165 1.00 16.26 241 SER B CA 1
ATOM 6161 C C . SER B 1 241 ? 118.133 22.556 -107.038 1.00 17.88 241 SER B C 1
ATOM 6162 O O . SER B 1 241 ? 119.210 22.854 -106.517 1.00 17.71 241 SER B O 1
ATOM 6165 N N . GLY B 1 242 ? 117.410 21.502 -106.660 1.00 12.98 242 GLY B N 1
ATOM 6166 C CA . GLY B 1 242 ? 117.846 20.628 -105.588 1.00 10.76 242 GLY B CA 1
ATOM 6167 C C . GLY B 1 242 ? 117.128 20.924 -104.281 1.00 14.01 242 GLY B C 1
ATOM 6168 O O . GLY B 1 242 ? 116.194 21.731 -104.259 1.00 14.91 242 GLY B O 1
ATOM 6169 N N . GLY B 1 243 ? 117.570 20.285 -103.192 1.00 15.06 243 GLY B N 1
ATOM 6170 C CA . GLY B 1 243 ? 116.953 20.456 -101.886 1.00 10.07 243 GLY B CA 1
ATOM 6171 C C . GLY B 1 243 ? 116.981 21.890 -101.366 1.00 12.52 243 GLY B C 1
ATOM 6172 O O . GLY B 1 243 ? 118.056 22.473 -101.195 1.00 12.62 243 GLY B O 1
ATOM 6173 N N . PHE B 1 244 ? 115.802 22.450 -101.083 1.00 10.94 244 PHE B N 1
ATOM 6174 C CA . PHE B 1 244 ? 115.699 23.834 -100.593 1.00 7.97 244 PHE B CA 1
ATOM 6175 C C . PHE B 1 244 ? 115.471 23.959 -99.078 1.00 10.92 244 PHE B C 1
ATOM 6176 O O . PHE B 1 244 ? 115.156 25.050 -98.581 1.00 8.52 244 PHE B O 1
ATOM 6184 N N . LEU B 1 245 ? 115.631 22.851 -98.356 1.00 8.04 245 LEU B N 1
ATOM 6185 C CA . LEU B 1 245 ? 115.535 22.862 -96.891 1.00 11.99 245 LEU B CA 1
ATOM 6186 C C . LEU B 1 245 ? 116.297 24.020 -96.213 1.00 12.55 245 LEU B C 1
ATOM 6187 O O . LEU B 1 245 ? 115.711 24.732 -95.387 1.00 7.97 245 LEU B O 1
ATOM 6192 N N . PRO B 1 246 ? 117.594 24.217 -96.571 1.00 11.83 246 PRO B N 1
ATOM 6193 C CA . PRO B 1 246 ? 118.363 25.252 -95.867 1.00 9.03 246 PRO B CA 1
ATOM 6194 C C . PRO B 1 246 ? 117.908 26.672 -96.188 1.00 8.30 246 PRO B C 1
ATOM 6195 O O . PRO B 1 246 ? 118.240 27.576 -95.425 1.00 10.53 246 PRO B O 1
ATOM 6199 N N . VAL B 1 247 ? 117.170 26.872 -97.276 1.00 8.98 247 VAL B N 1
ATOM 6200 C CA . VAL B 1 247 ? 116.613 28.205 -97.551 1.00 9.26 247 VAL B CA 1
ATOM 6201 C C . VAL B 1 247 ? 115.120 28.311 -97.200 1.00 9.70 247 VAL B C 1
ATOM 6202 O O . VAL B 1 247 ? 114.412 29.165 -97.727 1.00 11.13 247 VAL B O 1
ATOM 6206 N N . PHE B 1 248 ? 114.650 27.449 -96.302 1.00 10.37 248 PHE B N 1
ATOM 6207 C CA . PHE B 1 248 ? 113.257 27.492 -95.850 1.00 9.88 248 PHE B CA 1
ATOM 6208 C C . PHE B 1 248 ? 112.969 28.762 -95.053 1.00 10.34 248 PHE B C 1
ATOM 6209 O O . PHE B 1 248 ? 111.804 29.150 -94.898 1.00 6.96 248 PHE B O 1
ATOM 6217 N N . GLN B 1 249 ? 114.017 29.394 -94.528 1.00 8.46 249 GLN B N 1
ATOM 6218 C CA . GLN B 1 249 ? 113.841 30.631 -93.757 1.00 8.44 249 GLN B CA 1
ATOM 6219 C C . GLN B 1 249 ? 113.775 31.903 -94.623 1.00 10.26 249 GLN B C 1
ATOM 6220 O O . GLN B 1 249 ? 113.425 32.974 -94.132 1.00 7.10 249 GLN B O 1
ATOM 6226 N N . ALA B 1 250 ? 114.114 31.783 -95.904 1.00 11.83 250 ALA B N 1
ATOM 6227 C CA . ALA B 1 250 ? 114.108 32.948 -96.789 1.00 9.13 250 ALA B CA 1
ATOM 6228 C C . ALA B 1 250 ? 112.688 33.408 -97.073 1.00 8.57 250 ALA B C 1
ATOM 6229 O O . ALA B 1 250 ? 111.738 32.631 -96.948 1.00 8.32 250 ALA B O 1
ATOM 6231 N N . GLY B 1 251 ? 112.551 34.673 -97.459 1.00 6.89 251 GLY B N 1
ATOM 6232 C CA . GLY B 1 251 ? 111.260 35.220 -97.827 1.00 7.98 251 GLY B CA 1
ATOM 6233 C C . GLY B 1 251 ? 110.629 34.417 -98.947 1.00 8.31 251 GLY B C 1
ATOM 6234 O O . GLY B 1 251 ? 111.262 34.143 -99.961 1.00 12.56 251 GLY B O 1
ATOM 6235 N N . PHE B 1 252 ? 109.378 34.024 -98.762 1.00 7.04 252 PHE B N 1
ATOM 6236 C CA . PHE B 1 252 ? 108.667 33.295 -99.801 1.00 8.14 252 PHE B CA 1
ATOM 6237 C C . PHE B 1 252 ? 108.635 34.069 -101.116 1.00 11.23 252 PHE B C 1
ATOM 6238 O O . PHE B 1 252 ? 108.628 33.470 -102.194 1.00 12.03 252 PHE B O 1
ATOM 6246 N N . THR B 1 253 ? 108.637 35.400 -101.030 1.00 9.20 253 THR B N 1
ATOM 6247 C CA . THR B 1 253 ? 108.594 36.230 -102.229 1.00 9.84 253 THR B CA 1
ATOM 6248 C C . THR B 1 253 ? 109.872 36.105 -103.050 1.00 7.86 253 THR B C 1
ATOM 6249 O O . THR B 1 253 ? 109.845 36.233 -104.273 1.00 9.02 253 THR B O 1
ATOM 6253 N N . GLU B 1 254 ? 110.992 35.869 -102.374 1.00 10.13 254 GLU B N 1
ATOM 6254 C CA . GLU B 1 254 ? 112.258 35.626 -103.062 1.00 8.54 254 GLU B CA 1
ATOM 6255 C C . GLU B 1 254 ? 112.213 34.345 -103.904 1.00 12.30 254 GLU B C 1
ATOM 6256 O O . GLU B 1 254 ? 112.821 34.268 -104.984 1.00 9.73 254 GLU B O 1
ATOM 6262 N N . ILE B 1 255 ? 111.491 33.347 -103.406 1.00 8.68 255 ILE B N 1
ATOM 6263 C CA . ILE B 1 255 ? 111.318 32.088 -104.116 1.00 8.75 255 ILE B CA 1
ATOM 6264 C C . ILE B 1 255 ? 110.417 32.283 -105.330 1.00 7.19 255 ILE B C 1
ATOM 6265 O O . ILE B 1 255 ? 110.777 31.930 -106.450 1.00 9.66 255 ILE B O 1
ATOM 6270 N N . LEU B 1 256 ? 109.239 32.842 -105.086 1.00 9.78 256 LEU B N 1
ATOM 6271 C CA . LEU B 1 256 ? 108.261 33.167 -106.127 1.00 12.20 256 LEU B CA 1
ATOM 6272 C C . LEU B 1 256 ? 108.831 33.969 -107.298 1.00 13.22 256 LEU B C 1
ATOM 6273 O O . LEU B 1 256 ? 108.561 33.655 -108.456 1.00 8.77 256 LEU B O 1
ATOM 6278 N N . ARG B 1 257 ? 109.604 35.013 -107.000 1.00 9.88 257 ARG B N 1
ATOM 6279 C CA . ARG B 1 257 ? 110.123 35.853 -108.075 1.00 12.54 257 ARG B CA 1
ATOM 6280 C C . ARG B 1 257 ? 111.099 35.090 -108.967 1.00 14.70 257 ARG B C 1
ATOM 6281 O O . ARG B 1 257 ? 111.116 35.322 -110.183 1.00 10.61 257 ARG B O 1
ATOM 6289 N N . MET B 1 258 ? 111.893 34.193 -108.373 1.00 10.98 258 MET B N 1
ATOM 6290 C CA . MET B 1 258 ? 112.767 33.319 -109.159 1.00 16.82 258 MET B CA 1
ATOM 6291 C C . MET B 1 258 ? 111.945 32.491 -110.127 1.00 14.08 258 MET B C 1
ATOM 6292 O O . MET B 1 258 ? 112.324 32.308 -111.281 1.00 9.44 258 MET B O 1
ATOM 6297 N N . VAL B 1 259 ? 110.822 31.979 -109.639 1.00 7.40 259 VAL B N 1
ATOM 6298 C CA . VAL B 1 259 ? 109.981 31.111 -110.449 1.00 9.43 259 VAL B CA 1
ATOM 6299 C C . VAL B 1 259 ? 109.323 31.888 -111.579 1.00 16.14 259 VAL B C 1
ATOM 6300 O O . VAL B 1 259 ? 109.457 31.534 -112.750 1.00 14.47 259 VAL B O 1
ATOM 6304 N N . ILE B 1 260 ? 108.631 32.961 -111.212 1.00 10.35 260 ILE B N 1
ATOM 6305 C CA . ILE B 1 260 ? 107.942 33.821 -112.165 1.00 15.13 260 ILE B CA 1
ATOM 6306 C C . ILE B 1 260 ? 108.880 34.344 -113.257 1.00 12.63 260 ILE B C 1
ATOM 6307 O O . ILE B 1 260 ? 108.513 34.354 -114.436 1.00 9.95 260 ILE B O 1
ATOM 6312 N N . ASN B 1 261 ? 110.087 34.753 -112.862 1.00 7.75 261 ASN B N 1
ATOM 6313 C CA . ASN B 1 261 ? 111.109 35.221 -113.802 1.00 8.66 261 ASN B CA 1
ATOM 6314 C C . ASN B 1 261 ? 111.780 34.114 -114.639 1.00 13.04 261 ASN B C 1
ATOM 6315 O O . ASN B 1 261 ? 112.682 34.393 -115.441 1.00 9.86 261 ASN B O 1
ATOM 6320 N N . GLY B 1 262 ? 111.366 32.866 -114.426 1.00 8.22 262 GLY B N 1
ATOM 6321 C CA . GLY B 1 262 ? 111.873 31.747 -115.199 1.00 10.75 262 GLY B CA 1
ATOM 6322 C C . GLY B 1 262 ? 113.295 31.316 -114.873 1.00 10.16 262 GLY B C 1
ATOM 6323 O O . GLY B 1 262 ? 113.952 30.694 -115.704 1.00 10.30 262 GLY B O 1
ATOM 6324 N N . TYR B 1 263 ? 113.769 31.630 -113.670 1.00 9.19 263 TYR B N 1
ATOM 6325 C CA . TYR B 1 263 ? 115.150 31.331 -113.288 1.00 10.31 263 TYR B CA 1
ATOM 6326 C C . TYR B 1 263 ? 115.290 29.891 -112.803 1.00 13.00 263 TYR B C 1
ATOM 6327 O O . TYR B 1 263 ? 116.402 29.365 -112.698 1.00 14.75 263 TYR B O 1
ATOM 6336 N N . GLN B 1 264 ? 114.157 29.259 -112.500 1.00 13.36 264 GLN B N 1
ATOM 6337 C CA . GLN B 1 264 ? 114.130 27.826 -112.205 1.00 13.64 264 GLN B CA 1
ATOM 6338 C C . GLN B 1 264 ? 113.767 26.994 -113.450 1.00 15.71 264 GLN B C 1
ATOM 6339 O O . GLN B 1 264 ? 113.354 25.830 -113.346 1.00 19.27 264 GLN B O 1
ATOM 6345 N N . SER B 1 265 ? 113.937 27.582 -114.629 1.00 19.23 265 SER B N 1
ATOM 6346 C CA . SER B 1 265 ? 113.531 26.922 -115.870 1.00 17.06 265 SER B CA 1
ATOM 6347 C C . SER B 1 265 ? 114.658 26.784 -116.900 1.00 19.60 265 SER B C 1
ATOM 6348 O O . SER B 1 265 ? 115.416 27.730 -117.129 1.00 18.02 265 SER B O 1
ATOM 6351 N N . ASP B 1 266 ? 114.754 25.613 -117.525 1.00 11.81 266 ASP B N 1
ATOM 6352 C CA . ASP B 1 266 ? 115.609 25.411 -118.697 1.00 13.59 266 ASP B CA 1
ATOM 6353 C C . ASP B 1 266 ? 117.059 25.840 -118.477 1.00 17.87 266 ASP B C 1
ATOM 6354 O O . ASP B 1 266 ? 117.699 26.377 -119.393 1.00 14.19 266 ASP B O 1
ATOM 6359 N N . GLN B 1 267 ? 117.575 25.585 -117.274 1.00 13.45 267 GLN B N 1
ATOM 6360 C CA . GLN B 1 267 ? 118.948 25.953 -116.911 1.00 16.44 267 GLN B CA 1
ATOM 6361 C C . GLN B 1 267 ? 119.971 25.388 -117.894 1.00 18.29 267 GLN B C 1
ATOM 6362 O O . GLN B 1 267 ? 119.903 24.207 -118.276 1.00 15.60 267 GLN B O 1
ATOM 6368 N N . ARG B 1 268 ? 120.926 26.221 -118.296 1.00 15.97 268 ARG B N 1
ATOM 6369 C CA . ARG B 1 268 ? 121.962 25.775 -119.214 1.00 10.15 268 ARG B CA 1
ATOM 6370 C C . ARG B 1 268 ? 123.298 25.609 -118.515 1.00 15.36 268 ARG B C 1
ATOM 6371 O O . ARG B 1 268 ? 123.534 26.180 -117.451 1.00 11.69 268 ARG B O 1
ATOM 6379 N N . LEU B 1 269 ? 124.164 24.810 -119.135 1.00 8.54 269 LEU B N 1
ATOM 6380 C CA . LEU B 1 269 ? 125.532 24.604 -118.684 1.00 10.64 269 LEU B CA 1
ATOM 6381 C C . LEU B 1 269 ? 126.466 25.256 -119.694 1.00 11.96 269 LEU B C 1
ATOM 6382 O O . LEU B 1 269 ? 126.221 25.214 -120.900 1.00 11.40 269 LEU B O 1
ATOM 6387 N N . ILE B 1 270 ? 127.539 25.862 -119.206 1.00 11.03 270 ILE B N 1
ATOM 6388 C CA . ILE B 1 270 ? 128.520 26.475 -120.087 1.00 14.71 270 ILE B CA 1
ATOM 6389 C C . ILE B 1 270 ? 129.833 25.680 -120.063 1.00 14.39 270 ILE B C 1
ATOM 6390 O O . ILE B 1 270 ? 130.681 25.876 -119.182 1.00 12.92 270 ILE B O 1
ATOM 6395 N N . PRO B 1 271 ? 130.002 24.766 -121.036 1.00 14.34 271 PRO B N 1
ATOM 6396 C CA . PRO B 1 271 ? 131.173 23.882 -121.062 1.00 13.54 271 PRO B CA 1
ATOM 6397 C C . PRO B 1 271 ? 132.491 24.647 -121.027 1.00 17.20 271 PRO B C 1
ATOM 6398 O O . PRO B 1 271 ? 133.461 24.161 -120.447 1.00 11.81 271 PRO B O 1
ATOM 6402 N N . ASP B 1 272 ? 132.528 25.828 -121.640 1.00 12.27 272 ASP B N 1
ATOM 6403 C CA . ASP B 1 272 ? 133.747 26.627 -121.651 1.00 11.08 272 ASP B CA 1
ATOM 6404 C C . ASP B 1 272 ? 134.032 27.218 -120.275 1.00 10.98 272 ASP B C 1
ATOM 6405 O O . ASP B 1 272 ? 135.142 27.695 -120.012 1.00 12.57 272 ASP B O 1
ATOM 6410 N N . GLY B 1 273 ? 133.035 27.167 -119.398 1.00 9.19 273 GLY B N 1
ATOM 6411 C CA . GLY B 1 273 ? 133.158 27.769 -118.091 1.00 7.20 273 GLY B CA 1
ATOM 6412 C C . GLY B 1 273 ? 132.652 29.198 -118.109 1.00 10.97 273 GLY B C 1
ATOM 6413 O O . GLY B 1 273 ? 132.916 29.956 -119.049 1.00 11.02 273 GLY B O 1
ATOM 6414 N N . ILE B 1 274 ? 131.927 29.568 -117.063 1.00 8.98 274 ILE B N 1
ATOM 6415 C CA . ILE B 1 274 ? 131.382 30.911 -116.968 1.00 10.50 274 ILE B CA 1
ATOM 6416 C C . ILE B 1 274 ? 132.479 31.981 -116.833 1.00 11.18 274 ILE B C 1
ATOM 6417 O O . ILE B 1 274 ? 132.252 33.141 -117.162 1.00 12.79 274 ILE B O 1
ATOM 6422 N N . SER B 1 275 ? 133.674 31.585 -116.394 1.00 8.81 275 SER B N 1
ATOM 6423 C CA . SER B 1 275 ? 134.814 32.505 -116.379 1.00 13.43 275 SER B CA 1
ATOM 6424 C C . SER B 1 275 ? 135.141 33.061 -117.771 1.00 11.56 275 SER B C 1
ATOM 6425 O O . SER B 1 275 ? 135.787 34.100 -117.886 1.00 11.50 275 SER B O 1
ATOM 6428 N N . SER B 1 276 ? 134.723 32.369 -118.823 1.00 10.64 276 SER B N 1
ATOM 6429 C CA . SER B 1 276 ? 134.992 32.859 -120.170 1.00 11.68 276 SER B CA 1
ATOM 6430 C C . SER B 1 276 ? 134.201 34.131 -120.478 1.00 10.95 276 SER B C 1
ATOM 6431 O O . SER B 1 276 ? 134.593 34.907 -121.360 1.00 10.94 276 SER B O 1
ATOM 6434 N N . LEU B 1 277 ? 133.101 34.367 -119.757 1.00 11.69 277 LEU B N 1
ATOM 6435 C CA . LEU B 1 277 ? 132.401 35.656 -119.876 1.00 11.03 277 LEU B CA 1
ATOM 6436 C C . LEU B 1 277 ? 133.282 36.795 -119.369 1.00 11.71 277 LEU B C 1
ATOM 6437 O O . LEU B 1 277 ? 133.350 37.863 -119.993 1.00 11.14 277 LEU B O 1
ATOM 6442 N N . ALA B 1 278 ? 133.956 36.552 -118.245 1.00 12.45 278 ALA B N 1
ATOM 6443 C CA . ALA B 1 278 ? 134.859 37.535 -117.646 1.00 16.01 278 ALA B CA 1
ATOM 6444 C C . ALA B 1 278 ? 136.104 37.763 -118.515 1.00 12.26 278 ALA B C 1
ATOM 6445 O O . ALA B 1 278 ? 136.547 38.897 -118.687 1.00 9.60 278 ALA B O 1
ATOM 6447 N N . ALA B 1 279 ? 136.662 36.675 -119.046 1.00 13.59 279 ALA B N 1
ATOM 6448 C CA . ALA B 1 279 ? 137.833 36.741 -119.914 1.00 10.27 279 ALA B CA 1
ATOM 6449 C C . ALA B 1 279 ? 137.526 37.554 -121.163 1.00 15.56 279 ALA B C 1
ATOM 6450 O O . ALA B 1 279 ? 138.319 38.406 -121.549 1.00 15.72 279 ALA B O 1
ATOM 6452 N N . ARG B 1 280 ? 136.371 37.298 -121.780 1.00 15.58 280 ARG B N 1
ATOM 6453 C CA . ARG B 1 280 ? 136.010 37.969 -123.024 1.00 12.64 280 ARG B CA 1
ATOM 6454 C C . ARG B 1 280 ? 135.697 39.444 -122.819 1.00 14.25 280 ARG B C 1
ATOM 6455 O O . ARG B 1 280 ? 136.087 40.282 -123.634 1.00 11.64 280 ARG B O 1
ATOM 6463 N N . LEU B 1 281 ? 134.973 39.763 -121.749 1.00 12.69 281 LEU B N 1
ATOM 6464 C CA . LEU B 1 281 ? 134.755 41.163 -121.380 1.00 11.95 281 LEU B CA 1
ATOM 6465 C C . LEU B 1 281 ? 136.101 41.865 -121.176 1.00 13.58 281 LEU B C 1
ATOM 6466 O O . LEU B 1 281 ? 136.353 42.958 -121.718 1.00 7.77 281 LEU B O 1
ATOM 6471 N N . ALA B 1 282 ? 136.974 41.225 -120.402 1.00 10.86 282 ALA B N 1
ATOM 6472 C CA . ALA B 1 282 ? 138.296 41.788 -120.136 1.00 13.17 282 ALA B CA 1
ATOM 6473 C C . ALA B 1 282 ? 139.156 41.903 -121.401 1.00 14.27 282 ALA B C 1
ATOM 6474 O O . ALA B 1 282 ? 140.014 42.785 -121.494 1.00 12.78 282 ALA B O 1
ATOM 6476 N N . ASP B 1 283 ? 138.930 41.014 -122.363 1.00 12.14 283 ASP B N 1
ATOM 6477 C CA . ASP B 1 283 ? 139.740 40.986 -123.578 1.00 15.80 283 ASP B CA 1
ATOM 6478 C C . ASP B 1 283 ? 139.328 42.050 -124.602 1.00 13.83 283 ASP B C 1
ATOM 6479 O O . ASP B 1 283 ? 140.049 42.301 -125.566 1.00 16.79 283 ASP B O 1
ATOM 6484 N N . GLN B 1 284 ? 138.168 42.665 -124.403 1.00 14.42 284 GLN B N 1
ATOM 6485 C CA . GLN B 1 284 ? 137.754 43.781 -125.249 1.00 14.33 284 GLN B CA 1
ATOM 6486 C C . GLN B 1 284 ? 138.801 44.892 -125.301 1.00 14.54 284 GLN B C 1
ATOM 6487 O O . GLN B 1 284 ? 139.407 45.241 -124.292 1.00 14.82 284 GLN B O 1
ATOM 6493 N N . SER B 1 285 ? 139.012 45.453 -126.483 1.00 14.10 285 SER B N 1
ATOM 6494 C CA . SER B 1 285 ? 139.973 46.529 -126.620 1.00 15.96 285 SER B CA 1
ATOM 6495 C C . SER B 1 285 ? 139.256 47.863 -126.824 1.00 16.24 285 SER B C 1
ATOM 6496 O O . SER B 1 285 ? 138.359 47.973 -127.670 1.00 16.66 285 SER B O 1
ATOM 6499 N N . PHE B 1 286 ? 139.637 48.865 -126.035 1.00 13.50 286 PHE B N 1
ATOM 6500 C CA . PHE B 1 286 ? 139.088 50.215 -126.185 1.00 15.78 286 PHE B CA 1
ATOM 6501 C C . PHE B 1 286 ? 140.226 51.219 -126.260 1.00 16.58 286 PHE B C 1
ATOM 6502 O O . PHE B 1 286 ? 141.101 51.252 -125.382 1.00 13.25 286 PHE B O 1
ATOM 6510 N N . ASP B 1 287 ? 140.206 52.026 -127.320 1.00 19.66 287 ASP B N 1
ATOM 6511 C CA . ASP B 1 287 ? 141.229 53.029 -127.559 1.00 20.05 287 ASP B CA 1
ATOM 6512 C C . ASP B 1 287 ? 142.610 52.391 -127.505 1.00 14.87 287 ASP B C 1
ATOM 6513 O O . ASP B 1 287 ? 143.538 52.938 -126.906 1.00 17.33 287 ASP B O 1
ATOM 6518 N N . GLY B 1 288 ? 142.726 51.215 -128.118 1.00 17.13 288 GLY B N 1
ATOM 6519 C CA . GLY B 1 288 ? 143.996 50.519 -128.183 1.00 17.15 288 GLY B CA 1
ATOM 6520 C C . GLY B 1 288 ? 144.412 49.835 -126.895 1.00 21.33 288 GLY B C 1
ATOM 6521 O O . GLY B 1 288 ? 145.547 49.348 -126.776 1.00 26.86 288 GLY B O 1
ATOM 6522 N N . LYS B 1 289 ? 143.507 49.764 -125.927 1.00 17.31 289 LYS B N 1
ATOM 6523 C CA . LYS B 1 289 ? 143.865 49.209 -124.621 1.00 21.75 289 LYS B CA 1
ATOM 6524 C C . LYS B 1 289 ? 142.787 48.255 -124.106 1.00 15.06 289 LYS B C 1
ATOM 6525 O O . LYS B 1 289 ? 141.601 48.604 -124.085 1.00 19.11 289 LYS B O 1
ATOM 6531 N N . ALA B 1 290 ? 143.202 47.055 -123.701 1.00 15.26 290 ALA B N 1
ATOM 6532 C CA . ALA B 1 290 ? 142.277 46.043 -123.189 1.00 16.85 290 ALA B CA 1
ATOM 6533 C C . ALA B 1 290 ? 141.648 46.448 -121.854 1.00 13.15 290 ALA B C 1
ATOM 6534 O O . ALA B 1 290 ? 142.287 47.111 -121.040 1.00 15.09 290 ALA B O 1
ATOM 6536 N N . LEU B 1 291 ? 140.397 46.046 -121.638 1.00 14.62 291 LEU B N 1
ATOM 6537 C CA . LEU B 1 291 ? 139.724 46.241 -120.361 1.00 12.75 291 LEU B CA 1
ATOM 6538 C C . LEU B 1 291 ? 140.565 45.682 -119.228 1.00 12.12 291 LEU B C 1
ATOM 6539 O O . LEU B 1 291 ? 140.676 46.296 -118.175 1.00 16.06 291 LEU B O 1
ATOM 6544 N N . ARG B 1 292 ? 141.155 44.513 -119.452 1.00 9.51 292 ARG B N 1
ATOM 6545 C CA . ARG B 1 292 ? 141.957 43.854 -118.432 1.00 13.78 292 ARG B CA 1
ATOM 6546 C C . ARG B 1 292 ? 143.055 44.785 -117.908 1.00 15.39 292 ARG B C 1
ATOM 6547 O O . ARG B 1 292 ? 143.352 44.800 -116.708 1.00 13.34 292 ARG B O 1
ATOM 6555 N N . ASP B 1 293 ? 143.623 45.599 -118.790 1.00 15.68 293 ASP B N 1
ATOM 6556 C CA . ASP B 1 293 ? 144.720 46.467 -118.368 1.00 15.06 293 ASP B CA 1
ATOM 6557 C C . ASP B 1 293 ? 144.268 47.700 -117.587 1.00 15.36 293 ASP B C 1
ATOM 6558 O O . ASP B 1 293 ? 145.097 48.452 -117.085 1.00 14.11 293 ASP B O 1
ATOM 6563 N N . ARG B 1 294 ? 142.958 47.889 -117.462 1.00 13.40 294 ARG B N 1
ATOM 6564 C CA . ARG B 1 294 ? 142.433 48.968 -116.639 1.00 13.31 294 ARG B CA 1
ATOM 6565 C C . ARG B 1 294 ? 142.165 48.495 -115.213 1.00 14.73 294 ARG B C 1
ATOM 6566 O O . ARG B 1 294 ? 141.766 49.283 -114.349 1.00 13.22 294 ARG B O 1
ATOM 6574 N N . VAL B 1 295 ? 142.385 47.209 -114.976 1.00 13.18 295 VAL B N 1
ATOM 6575 C CA . VAL B 1 295 ? 142.237 46.645 -113.645 1.00 13.36 295 VAL B CA 1
ATOM 6576 C C . VAL B 1 295 ? 143.467 46.942 -112.788 1.00 14.12 295 VAL B C 1
ATOM 6577 O O . VAL B 1 295 ? 144.593 46.603 -113.144 1.00 10.49 295 VAL B O 1
ATOM 6581 N N . CYS B 1 296 ? 143.251 47.619 -111.671 1.00 13.84 296 CYS B N 1
ATOM 6582 C CA . CYS B 1 296 ? 144.322 47.824 -110.715 1.00 9.83 296 CYS B CA 1
ATOM 6583 C C . CYS B 1 296 ? 144.148 46.787 -109.618 1.00 12.79 296 CYS B C 1
ATOM 6584 O O . CYS B 1 296 ? 143.107 46.722 -108.963 1.00 11.94 296 CYS B O 1
ATOM 6587 N N . PHE B 1 297 ? 145.168 45.967 -109.427 1.00 11.40 297 PHE B N 1
ATOM 6588 C CA . PHE B 1 297 ? 145.092 44.936 -108.414 1.00 14.89 297 PHE B CA 1
ATOM 6589 C C . PHE B 1 297 ? 145.485 45.490 -107.053 1.00 11.83 297 PHE B C 1
ATOM 6590 O O . PHE B 1 297 ? 146.608 45.323 -106.583 1.00 13.68 297 PHE B O 1
ATOM 6598 N N . SER B 1 298 ? 144.519 46.161 -106.437 1.00 13.59 298 SER B N 1
ATOM 6599 C CA . SER B 1 298 ? 144.701 46.782 -105.147 1.00 12.94 298 SER B CA 1
ATOM 6600 C C . SER B 1 298 ? 143.356 46.811 -104.435 1.00 19.24 298 SER B C 1
ATOM 6601 O O . SER B 1 298 ? 142.328 47.136 -105.034 1.00 15.71 298 SER B O 1
ATOM 6604 N N . ARG B 1 299 ? 143.371 46.454 -103.160 1.00 11.96 299 ARG B N 1
ATOM 6605 C CA . ARG B 1 299 ? 142.168 46.461 -102.347 1.00 12.21 299 ARG B CA 1
ATOM 6606 C C . ARG B 1 299 ? 141.818 47.910 -101.994 1.00 13.49 299 ARG B C 1
ATOM 6607 O O . ARG B 1 299 ? 142.676 48.694 -101.592 1.00 12.03 299 ARG B O 1
ATOM 6615 N N . VAL B 1 300 ? 140.553 48.265 -102.166 1.00 13.10 300 VAL B N 1
ATOM 6616 C CA . VAL B 1 300 ? 140.084 49.588 -101.795 1.00 13.36 300 VAL B CA 1
ATOM 6617 C C . VAL B 1 300 ? 139.609 49.578 -100.352 1.00 14.11 300 VAL B C 1
ATOM 6618 O O . VAL B 1 300 ? 138.886 48.665 -99.928 1.00 11.40 300 VAL B O 1
ATOM 6622 N N . GLY B 1 301 ? 140.036 50.581 -99.594 1.00 14.58 301 GLY B N 1
ATOM 6623 C CA . GLY B 1 301 ? 139.593 50.731 -98.222 1.00 11.97 301 GLY B CA 1
ATOM 6624 C C . GLY B 1 301 ? 138.516 51.782 -98.111 1.00 10.19 301 GLY B C 1
ATOM 6625 O O . GLY B 1 301 ? 137.500 51.739 -98.819 1.00 9.90 301 GLY B O 1
ATOM 6626 N N . ARG B 1 302 ? 138.743 52.740 -97.219 1.00 11.27 302 ARG B N 1
ATOM 6627 C CA . ARG B 1 302 ? 137.789 53.818 -97.011 1.00 10.95 302 ARG B CA 1
ATOM 6628 C C . ARG B 1 302 ? 137.514 54.610 -98.277 1.00 9.53 302 ARG B C 1
ATOM 6629 O O . ARG B 1 302 ? 138.418 54.913 -99.057 1.00 10.40 302 ARG B O 1
ATOM 6637 N N . ILE B 1 303 ? 136.243 54.919 -98.481 1.00 8.68 303 ILE B N 1
ATOM 6638 C CA . ILE B 1 303 ? 135.834 55.803 -99.554 1.00 11.34 303 ILE B CA 1
ATOM 6639 C C . ILE B 1 303 ? 135.198 57.036 -98.931 1.00 15.05 303 ILE B C 1
ATOM 6640 O O . ILE B 1 303 ? 134.250 56.937 -98.143 1.00 9.72 303 ILE B O 1
ATOM 6645 N N . SER B 1 304 ? 135.744 58.200 -99.266 1.00 14.11 304 SER B N 1
ATOM 6646 C CA . SER B 1 304 ? 135.262 59.446 -98.678 1.00 13.53 304 SER B CA 1
ATOM 6647 C C . SER B 1 304 ? 134.987 60.502 -99.747 1.00 14.81 304 SER B C 1
ATOM 6648 O O . SER B 1 304 ? 135.372 60.354 -100.911 1.00 13.59 304 SER B O 1
ATOM 6651 N N . ARG B 1 305 ? 134.317 61.567 -99.322 1.00 20.05 305 ARG B N 1
ATOM 6652 C CA . ARG B 1 305 ? 133.880 62.637 -100.193 1.00 16.86 305 ARG B CA 1
ATOM 6653 C C . ARG B 1 305 ? 134.502 63.940 -99.722 1.00 20.00 305 ARG B C 1
ATOM 6654 O O . ARG B 1 305 ? 134.466 64.249 -98.524 1.00 15.95 305 ARG B O 1
ATOM 6662 N N . GLU B 1 306 ? 135.081 64.690 -100.659 1.00 17.29 306 GLU B N 1
ATOM 6663 C CA . GLU B 1 306 ? 135.627 66.017 -100.371 1.00 15.71 306 GLU B CA 1
ATOM 6664 C C . GLU B 1 306 ? 135.096 66.956 -101.428 1.00 25.67 306 GLU B C 1
ATOM 6665 O O . GLU B 1 306 ? 135.521 66.888 -102.598 1.00 23.67 306 GLU B O 1
ATOM 6671 N N . ALA B 1 307 ? 134.159 67.810 -101.023 1.00 24.44 307 ALA B N 1
ATOM 6672 C CA . ALA B 1 307 ? 133.441 68.668 -101.964 1.00 23.41 307 ALA B CA 1
ATOM 6673 C C . ALA B 1 307 ? 132.689 67.814 -102.984 1.00 31.28 307 ALA B C 1
ATOM 6674 O O . ALA B 1 307 ? 131.882 66.955 -102.611 1.00 33.64 307 ALA B O 1
ATOM 6676 N N . GLU B 1 308 ? 132.924 68.031 -104.271 1.00 20.97 308 GLU B N 1
ATOM 6677 C CA . GLU B 1 308 ? 132.116 67.296 -105.243 1.00 30.61 308 GLU B CA 1
ATOM 6678 C C . GLU B 1 308 ? 132.898 66.106 -105.798 1.00 29.34 308 GLU B C 1
ATOM 6679 O O . GLU B 1 308 ? 132.575 65.579 -106.874 1.00 27.67 308 GLU B O 1
ATOM 6685 N N . LYS B 1 309 ? 133.908 65.677 -105.042 1.00 20.82 309 LYS B N 1
ATOM 6686 C CA . LYS B 1 309 ? 134.850 64.667 -105.514 1.00 21.07 309 LYS B CA 1
ATOM 6687 C C . LYS B 1 309 ? 134.963 63.470 -104.593 1.00 17.15 309 LYS B C 1
ATOM 6688 O O . LYS B 1 309 ? 134.680 63.575 -103.398 1.00 16.85 309 LYS B O 1
ATOM 6694 N N . ILE B 1 310 ? 135.417 62.345 -105.145 1.00 15.58 310 ILE B N 1
ATOM 6695 C CA . ILE B 1 310 ? 135.462 61.097 -104.385 1.00 14.06 310 ILE B CA 1
ATOM 6696 C C . ILE B 1 310 ? 136.871 60.582 -104.139 1.00 13.42 310 ILE B C 1
ATOM 6697 O O . ILE B 1 310 ? 137.681 60.479 -105.061 1.00 14.15 310 ILE B O 1
ATOM 6702 N N . ILE B 1 311 ? 137.150 60.282 -102.873 1.00 11.79 311 ILE B N 1
ATOM 6703 C CA . ILE B 1 311 ? 138.466 59.840 -102.434 1.00 14.58 311 ILE B CA 1
ATOM 6704 C C . ILE B 1 311 ? 138.496 58.327 -102.176 1.00 13.73 311 ILE B C 1
ATOM 6705 O O . ILE B 1 311 ? 137.750 57.823 -101.345 1.00 10.42 311 ILE B O 1
ATOM 6710 N N . ILE B 1 312 ? 139.353 57.615 -102.900 1.00 11.99 312 ILE B N 1
ATOM 6711 C CA . ILE B 1 312 ? 139.541 56.188 -102.682 1.00 13.29 312 ILE B CA 1
ATOM 6712 C C . ILE B 1 312 ? 140.877 55.896 -102.005 1.00 17.59 312 ILE B C 1
ATOM 6713 O O . ILE B 1 312 ? 141.952 56.235 -102.529 1.00 16.58 312 ILE B O 1
ATOM 6718 N N . GLN B 1 313 ? 140.805 55.272 -100.832 1.00 10.83 313 GLN B N 1
ATOM 6719 C CA . GLN B 1 313 ? 142.003 54.794 -100.161 1.00 15.35 313 GLN B CA 1
ATOM 6720 C C . GLN B 1 313 ? 142.360 53.423 -100.715 1.00 15.42 313 GLN B C 1
ATOM 6721 O O . GLN B 1 313 ? 141.499 52.555 -100.816 1.00 13.02 313 GLN B O 1
ATOM 6727 N N . THR B 1 314 ? 143.619 53.227 -101.088 1.00 16.23 314 THR B N 1
ATOM 6728 C CA . THR B 1 314 ? 144.054 51.921 -101.579 1.00 17.80 314 THR B CA 1
ATOM 6729 C C . THR B 1 314 ? 145.033 51.277 -100.605 1.00 20.01 314 THR B C 1
ATOM 6730 O O . THR B 1 314 ? 145.621 51.965 -99.764 1.00 16.61 314 THR B O 1
ATOM 6734 N N . GLU B 1 315 ? 145.199 49.961 -100.708 1.00 19.64 315 GLU B N 1
ATOM 6735 C CA . GLU B 1 315 ? 145.947 49.220 -99.690 1.00 31.26 315 GLU B CA 1
ATOM 6736 C C . GLU B 1 315 ? 147.404 49.679 -99.609 1.00 21.66 315 GLU B C 1
ATOM 6737 O O . GLU B 1 315 ? 148.033 49.581 -98.552 1.00 26.92 315 GLU B O 1
ATOM 6743 N N . ALA B 1 316 ? 147.931 50.195 -100.715 1.00 25.20 316 ALA B N 1
ATOM 6744 C CA . ALA B 1 316 ? 149.287 50.735 -100.708 1.00 31.29 316 ALA B CA 1
ATOM 6745 C C . ALA B 1 316 ? 149.393 51.884 -99.709 1.00 33.99 316 ALA B C 1
ATOM 6746 O O . ALA B 1 316 ? 150.479 52.137 -99.169 1.00 35.34 316 ALA B O 1
ATOM 6748 N N . GLY B 1 317 ? 148.266 52.563 -99.468 1.00 28.36 317 GLY B N 1
ATOM 6749 C CA . GLY B 1 317 ? 148.207 53.726 -98.595 1.00 27.42 317 GLY B CA 1
ATOM 6750 C C . GLY B 1 317 ? 148.008 54.932 -99.495 1.00 33.28 317 GLY B C 1
ATOM 6751 O O . GLY B 1 317 ? 147.565 56.018 -99.078 1.00 29.04 317 GLY B O 1
ATOM 6752 N N . GLU B 1 318 ? 148.373 54.703 -100.753 1.00 32.15 318 GLU B N 1
ATOM 6753 C CA . GLU B 1 318 ? 148.070 55.547 -101.892 1.00 30.39 318 GLU B CA 1
ATOM 6754 C C . GLU B 1 318 ? 146.650 56.089 -101.781 1.00 32.90 318 GLU B C 1
ATOM 6755 O O . GLU B 1 318 ? 145.762 55.473 -101.151 1.00 32.24 318 GLU B O 1
ATOM 6761 N N . GLN B 1 319 ? 146.402 57.235 -102.391 1.00 30.72 319 GLN B N 1
ATOM 6762 C CA . GLN B 1 319 ? 145.069 57.787 -102.296 1.00 26.44 319 GLN B CA 1
ATOM 6763 C C . GLN B 1 319 ? 144.692 58.538 -103.555 1.00 23.76 319 GLN B C 1
ATOM 6764 O O . GLN B 1 319 ? 145.260 59.590 -103.847 1.00 34.34 319 GLN B O 1
ATOM 6770 N N . ARG B 1 320 ? 143.719 58.007 -104.288 1.00 19.53 320 ARG B N 1
ATOM 6771 C CA . ARG B 1 320 ? 143.387 58.534 -105.602 1.00 19.95 320 ARG B CA 1
ATOM 6772 C C . ARG B 1 320 ? 141.999 59.146 -105.659 1.00 18.80 320 ARG B C 1
ATOM 6773 O O . ARG B 1 320 ? 141.053 58.638 -105.045 1.00 15.67 320 ARG B O 1
ATOM 6781 N N . VAL B 1 321 ? 141.874 60.241 -106.402 1.00 18.03 321 VAL B N 1
ATOM 6782 C CA . VAL B 1 321 ? 140.585 60.904 -106.516 1.00 14.93 321 VAL B CA 1
ATOM 6783 C C . VAL B 1 321 ? 139.901 60.715 -107.877 1.00 16.27 321 VAL B C 1
ATOM 6784 O O . VAL B 1 321 ? 140.548 60.717 -108.933 1.00 15.76 321 VAL B O 1
ATOM 6788 N N . PHE B 1 322 ? 138.581 60.559 -107.832 1.00 11.07 322 PHE B N 1
ATOM 6789 C CA . PHE B 1 322 ? 137.787 60.345 -109.029 1.00 11.92 322 PHE B CA 1
ATOM 6790 C C . PHE B 1 322 ? 136.585 61.260 -109.009 1.00 10.15 322 PHE B C 1
ATOM 6791 O O . PHE B 1 322 ? 136.301 61.909 -108.002 1.00 12.20 322 PHE B O 1
ATOM 6799 N N . ASP B 1 323 ? 135.875 61.304 -110.127 1.00 13.60 323 ASP B N 1
ATOM 6800 C CA . ASP B 1 323 ? 134.697 62.138 -110.265 1.00 7.52 323 ASP B CA 1
ATOM 6801 C C . ASP B 1 323 ? 133.429 61.379 -109.919 1.00 10.26 323 ASP B C 1
ATOM 6802 O O . ASP B 1 323 ? 132.500 61.939 -109.354 1.00 8.59 323 ASP B O 1
ATOM 6807 N N . ARG B 1 324 ? 133.399 60.098 -110.281 1.00 9.48 324 ARG B N 1
ATOM 6808 C CA . ARG B 1 324 ? 132.280 59.221 -109.959 1.00 12.56 324 ARG B CA 1
ATOM 6809 C C . ARG B 1 324 ? 132.809 57.835 -109.637 1.00 11.49 324 ARG B C 1
ATOM 6810 O O . ARG B 1 324 ? 133.850 57.417 -110.160 1.00 13.07 324 ARG B O 1
ATOM 6818 N N . VAL B 1 325 ? 132.097 57.125 -108.768 1.00 9.87 325 VAL B N 1
ATOM 6819 C CA . VAL B 1 325 ? 132.507 55.779 -108.385 1.00 8.71 325 VAL B CA 1
ATOM 6820 C C . VAL B 1 325 ? 131.323 54.828 -108.392 1.00 10.14 325 VAL B C 1
ATOM 6821 O O . VAL B 1 325 ? 130.236 55.194 -107.958 1.00 9.26 325 VAL B O 1
ATOM 6825 N N . ILE B 1 326 ? 131.536 53.626 -108.932 1.00 10.17 326 ILE B N 1
ATOM 6826 C CA . ILE B 1 326 ? 130.569 52.536 -108.814 1.00 11.59 326 ILE B CA 1
ATOM 6827 C C . ILE B 1 326 ? 131.134 51.434 -107.922 1.00 9.21 326 ILE B C 1
ATOM 6828 O O . ILE B 1 326 ? 132.225 50.928 -108.174 1.00 11.75 326 ILE B O 1
ATOM 6833 N N . VAL B 1 327 ? 130.377 51.039 -106.903 1.00 9.37 327 VAL B N 1
ATOM 6834 C CA . VAL B 1 327 ? 130.854 50.049 -105.934 1.00 8.75 327 VAL B CA 1
ATOM 6835 C C . VAL B 1 327 ? 130.132 48.715 -106.120 1.00 7.38 327 VAL B C 1
ATOM 6836 O O . VAL B 1 327 ? 128.906 48.656 -106.062 1.00 9.17 327 VAL B O 1
ATOM 6840 N N . THR B 1 328 ? 130.886 47.649 -106.356 1.00 8.57 328 THR B N 1
ATOM 6841 C CA . THR B 1 328 ? 130.265 46.342 -106.590 1.00 9.21 328 THR B CA 1
ATOM 6842 C C . THR B 1 328 ? 130.702 45.287 -105.573 1.00 11.10 328 THR B C 1
ATOM 6843 O O . THR B 1 328 ? 130.345 44.104 -105.686 1.00 9.97 328 THR B O 1
ATOM 6847 N N . SER B 1 329 ? 131.490 45.700 -104.587 1.00 8.56 329 SER B N 1
ATOM 6848 C CA . SER B 1 329 ? 131.841 44.794 -103.501 1.00 9.26 329 SER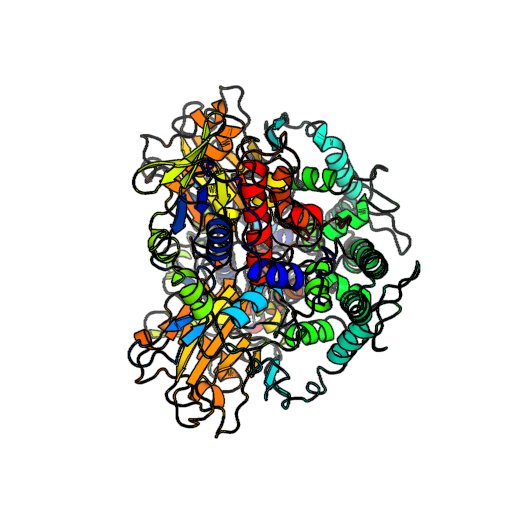 B CA 1
ATOM 6849 C C . SER B 1 329 ? 130.597 44.483 -102.665 1.00 10.46 329 SER B C 1
ATOM 6850 O O . SER B 1 329 ? 129.539 45.081 -102.868 1.00 12.11 329 SER B O 1
ATOM 6853 N N . SER B 1 330 ? 130.724 43.552 -101.725 1.00 9.73 330 SER B N 1
ATOM 6854 C CA . SER B 1 330 ? 129.589 43.141 -100.901 1.00 14.34 330 SER B CA 1
ATOM 6855 C C . SER B 1 330 ? 129.081 44.292 -100.031 1.00 12.29 330 SER B C 1
ATOM 6856 O O . SER B 1 330 ? 129.838 45.200 -99.693 1.00 11.32 330 SER B O 1
ATOM 6859 N N . ASN B 1 331 ? 127.800 44.252 -99.676 1.00 9.75 331 ASN B N 1
ATOM 6860 C CA . ASN B 1 331 ? 127.239 45.241 -98.755 1.00 10.81 331 ASN B CA 1
ATOM 6861 C C . ASN B 1 331 ? 127.961 45.201 -97.412 1.00 9.37 331 ASN B C 1
ATOM 6862 O O . ASN B 1 331 ? 127.968 46.179 -96.662 1.00 11.20 331 ASN B O 1
ATOM 6867 N N . ARG B 1 332 ? 128.562 44.057 -97.109 1.00 10.62 332 ARG B N 1
ATOM 6868 C CA . ARG B 1 332 ? 129.401 43.928 -95.924 1.00 9.63 332 ARG B CA 1
ATOM 6869 C C . ARG B 1 332 ? 130.654 44.786 -96.074 1.00 11.51 332 ARG B C 1
ATOM 6870 O O . ARG B 1 332 ? 131.027 45.508 -95.153 1.00 9.16 332 ARG B O 1
ATOM 6878 N N . ALA B 1 333 ? 131.306 44.694 -97.231 1.00 8.95 333 ALA B N 1
ATOM 6879 C CA . ALA B 1 333 ? 132.468 45.536 -97.534 1.00 11.35 333 ALA B CA 1
ATOM 6880 C C . ALA B 1 333 ? 132.085 47.008 -97.511 1.00 7.61 333 ALA B C 1
ATOM 6881 O O . ALA B 1 333 ? 132.830 47.837 -97.005 1.00 10.57 333 ALA B O 1
ATOM 6883 N N . MET B 1 334 ? 130.926 47.327 -98.075 1.00 7.38 334 MET B N 1
ATOM 6884 C CA . MET B 1 334 ? 130.446 48.714 -98.127 1.00 10.35 334 MET B CA 1
ATOM 6885 C C . MET B 1 334 ? 130.295 49.309 -96.725 1.00 9.11 334 MET B C 1
ATOM 6886 O O . MET B 1 334 ? 130.615 50.471 -96.500 1.00 9.53 334 MET B O 1
ATOM 6891 N N . GLN B 1 335 ? 129.789 48.512 -95.791 1.00 8.54 335 GLN B N 1
ATOM 6892 C CA . GLN B 1 335 ? 129.641 48.967 -94.413 1.00 14.35 335 GLN B CA 1
ATOM 6893 C C . GLN B 1 335 ? 130.971 49.045 -93.659 1.00 14.98 335 GLN B C 1
ATOM 6894 O O . GLN B 1 335 ? 131.308 50.082 -93.081 1.00 12.83 335 GLN B O 1
ATOM 6900 N N . MET B 1 336 ? 131.717 47.946 -93.671 1.00 8.32 336 MET B N 1
ATOM 6901 C CA . MET B 1 336 ? 132.873 47.783 -92.794 1.00 12.17 336 MET B CA 1
ATOM 6902 C C . MET B 1 336 ? 134.220 48.215 -93.363 1.00 11.48 336 MET B C 1
ATOM 6903 O O . MET B 1 336 ? 135.174 48.423 -92.613 1.00 14.70 336 MET B O 1
ATOM 6908 N N . ILE B 1 337 ? 134.327 48.293 -94.679 1.00 9.69 337 ILE B N 1
ATOM 6909 C CA . ILE B 1 337 ? 135.613 48.574 -95.296 1.00 11.12 337 ILE B CA 1
ATOM 6910 C C . ILE B 1 337 ? 135.549 49.936 -95.959 1.00 11.61 337 ILE B C 1
ATOM 6911 O O . ILE B 1 337 ? 136.361 50.827 -95.681 1.00 12.98 337 ILE B O 1
ATOM 6916 N N . HIS B 1 338 ? 134.554 50.107 -96.818 1.00 9.02 338 HIS B N 1
ATOM 6917 C CA . HIS B 1 338 ? 134.404 51.369 -97.528 1.00 11.41 338 HIS B CA 1
ATOM 6918 C C . HIS B 1 338 ? 133.825 52.441 -96.607 1.00 10.99 338 HIS B C 1
ATOM 6919 O O . HIS B 1 338 ? 133.975 53.633 -96.869 1.00 14.11 338 HIS B O 1
ATOM 6926 N N . CYS B 1 339 ? 133.185 52.000 -95.527 1.00 13.10 339 CYS B N 1
ATOM 6927 C CA . CYS B 1 339 ? 132.609 52.883 -94.514 1.00 13.39 339 CYS B CA 1
ATOM 6928 C C . CYS B 1 339 ? 131.536 53.820 -95.082 1.00 14.20 339 CYS B C 1
ATOM 6929 O O . CYS B 1 339 ? 131.531 55.019 -94.810 1.00 13.66 339 CYS B O 1
ATOM 6932 N N . LEU B 1 340 ? 130.622 53.254 -95.861 1.00 10.44 340 LEU B N 1
ATOM 6933 C CA . LEU B 1 340 ? 129.622 54.043 -96.562 1.00 12.06 340 LEU B CA 1
ATOM 6934 C C . LEU B 1 340 ? 128.363 54.245 -95.733 1.00 11.44 340 LEU B C 1
ATOM 6935 O O . LEU B 1 340 ? 127.395 54.839 -96.197 1.00 13.94 340 LEU B O 1
ATOM 6940 N N . THR B 1 341 ? 128.368 53.751 -94.504 1.00 12.76 341 THR B N 1
ATOM 6941 C CA . THR B 1 341 ? 127.163 53.801 -93.698 1.00 14.00 341 THR B CA 1
ATOM 6942 C C . THR B 1 341 ? 127.376 54.623 -92.408 1.00 22.53 341 THR B C 1
ATOM 6943 O O . THR B 1 341 ? 126.494 54.707 -91.546 1.00 28.12 341 THR B O 1
ATOM 6947 N N . ASP B 1 342 ? 128.542 55.255 -92.282 1.00 21.13 342 ASP B N 1
ATOM 6948 C CA . ASP B 1 342 ? 128.827 56.059 -91.083 1.00 32.25 342 ASP B CA 1
ATOM 6949 C C . ASP B 1 342 ? 128.018 57.352 -91.036 1.00 27.19 342 ASP B C 1
ATOM 6950 O O . ASP B 1 342 ? 127.802 57.911 -89.964 1.00 25.14 342 ASP B O 1
ATOM 6955 N N . SER B 1 343 ? 127.598 57.834 -92.198 1.00 14.69 343 SER B N 1
ATOM 6956 C CA . SER B 1 343 ? 126.937 59.120 -92.269 1.00 17.06 343 SER B CA 1
ATOM 6957 C C . SER B 1 343 ? 126.049 59.158 -93.484 1.00 19.21 343 SER B C 1
ATOM 6958 O O . SER B 1 343 ? 125.831 58.126 -94.119 1.00 11.31 343 SER B O 1
ATOM 6961 N N . GLU B 1 344 ? 125.541 60.353 -93.800 1.00 14.79 344 GLU B N 1
ATOM 6962 C CA . GLU B 1 344 ? 124.718 60.559 -94.983 1.00 12.98 344 GLU B CA 1
ATOM 6963 C C . GLU B 1 344 ? 125.529 61.162 -96.122 1.00 14.55 344 GLU B C 1
ATOM 6964 O O . GLU B 1 344 ? 124.971 61.767 -97.023 1.00 16.64 344 GLU B O 1
ATOM 6970 N N . SER B 1 345 ? 126.842 60.968 -96.074 1.00 10.30 345 SER B N 1
ATOM 6971 C CA . SER B 1 345 ? 127.764 61.485 -97.077 1.00 15.32 345 SER B CA 1
ATOM 6972 C C . SER B 1 345 ? 127.527 60.911 -98.473 1.00 15.95 345 SER B C 1
ATOM 6973 O O . SER B 1 345 ? 127.599 61.630 -99.477 1.00 12.78 345 SER B O 1
ATOM 6976 N N . PHE B 1 346 ? 127.270 59.607 -98.542 1.00 9.94 346 PHE B N 1
ATOM 6977 C CA . PHE B 1 346 ? 127.023 58.956 -99.826 1.00 13.79 346 PHE B CA 1
ATOM 6978 C C . PHE B 1 346 ? 125.629 58.341 -99.947 1.00 12.83 346 PHE B C 1
ATOM 6979 O O . PHE B 1 346 ? 125.022 58.392 -101.009 1.00 13.97 346 PHE B O 1
ATOM 6987 N N . LEU B 1 347 ? 125.121 57.763 -98.861 1.00 16.65 347 LEU B N 1
ATOM 6988 C CA . LEU B 1 347 ? 123.825 57.090 -98.911 1.00 11.49 347 LEU B CA 1
ATOM 6989 C C . LEU B 1 347 ? 122.835 57.685 -97.922 1.00 14.66 347 LEU B C 1
ATOM 6990 O O . LEU B 1 347 ? 123.219 58.116 -96.835 1.00 13.46 347 LEU B O 1
ATOM 6995 N N . SER B 1 348 ? 121.554 57.703 -98.285 1.00 11.38 348 SER B N 1
ATOM 6996 C CA . SER B 1 348 ? 120.511 58.089 -97.335 1.00 12.29 348 SER B CA 1
ATOM 6997 C C . SER B 1 348 ? 120.460 57.086 -96.187 1.00 13.16 348 SER B C 1
ATOM 6998 O O . SER B 1 348 ? 121.006 55.982 -96.286 1.00 8.61 348 SER B O 1
ATOM 7001 N N . ARG B 1 349 ? 119.792 57.442 -95.098 1.00 10.55 349 ARG B N 1
ATOM 7002 C CA A ARG B 1 349 ? 119.708 56.531 -93.958 0.45 14.22 349 ARG B CA 1
ATOM 7003 C CA B ARG B 1 349 ? 119.708 56.538 -93.954 0.55 14.20 349 ARG B CA 1
ATOM 7004 C C . ARG B 1 349 ? 118.947 55.261 -94.322 1.00 12.44 349 ARG B C 1
ATOM 7005 O O . ARG B 1 349 ? 119.261 54.173 -93.830 1.00 11.91 349 ARG B O 1
ATOM 7020 N N . ASP B 1 350 ? 117.951 55.405 -95.190 1.00 9.87 350 ASP B N 1
ATOM 7021 C CA . ASP B 1 350 ? 117.153 54.279 -95.629 1.00 13.15 350 ASP B CA 1
ATOM 7022 C C . ASP B 1 350 ? 117.986 53.279 -96.421 1.00 14.93 350 ASP B C 1
ATOM 7023 O O . ASP B 1 350 ? 117.845 52.079 -96.230 1.00 13.80 350 ASP B O 1
ATOM 7028 N N . VAL B 1 351 ? 118.842 53.781 -97.306 1.00 12.29 351 VAL B N 1
ATOM 7029 C CA . VAL B 1 351 ? 119.679 52.924 -98.142 1.00 10.96 351 VAL B CA 1
ATOM 7030 C C . VAL B 1 351 ? 120.785 52.296 -97.304 1.00 12.60 351 VAL B C 1
ATOM 7031 O O . VAL B 1 351 ? 121.139 51.121 -97.492 1.00 9.44 351 VAL B O 1
ATOM 7035 N N . ALA B 1 352 ? 121.328 53.086 -96.381 1.00 8.60 352 ALA B N 1
ATOM 7036 C CA . ALA B 1 352 ? 122.308 52.590 -95.426 1.00 11.78 352 ALA B CA 1
ATOM 7037 C C . ALA B 1 352 ? 121.749 51.407 -94.641 1.00 11.98 352 ALA B C 1
ATOM 7038 O O . ALA B 1 352 ? 122.447 50.415 -94.420 1.00 12.77 352 ALA B O 1
ATOM 7040 N N . ARG B 1 353 ? 120.489 51.500 -94.223 1.00 10.12 353 ARG B N 1
ATOM 7041 C CA . ARG B 1 353 ? 119.857 50.373 -93.544 1.00 14.11 353 ARG B CA 1
ATOM 7042 C C . ARG B 1 353 ? 119.806 49.143 -94.453 1.00 12.93 353 ARG B C 1
ATOM 7043 O O . ARG B 1 353 ? 120.019 48.021 -93.995 1.00 11.63 353 ARG B O 1
ATOM 7051 N N . ALA B 1 354 ? 119.520 49.357 -95.734 1.00 11.27 354 ALA B N 1
ATOM 7052 C CA . ALA B 1 354 ? 119.520 48.262 -96.693 1.00 10.74 354 ALA B CA 1
ATOM 7053 C C . ALA B 1 354 ? 120.907 47.623 -96.769 1.00 11.31 354 ALA B C 1
ATOM 7054 O O . ALA B 1 354 ? 121.031 46.390 -96.771 1.00 14.86 354 ALA B O 1
ATOM 7056 N N . VAL B 1 355 ? 121.946 48.457 -96.817 1.00 11.26 355 VAL B N 1
ATOM 7057 C CA . VAL B 1 355 ? 123.319 47.979 -96.912 1.00 10.01 355 VAL B CA 1
ATOM 7058 C C . VAL B 1 355 ? 123.719 47.202 -95.673 1.00 10.04 355 VAL B C 1
ATOM 7059 O O . VAL B 1 355 ? 124.322 46.135 -95.758 1.00 10.82 355 VAL B O 1
ATOM 7063 N N . ARG B 1 356 ? 123.380 47.738 -94.512 1.00 12.00 356 ARG B N 1
ATOM 7064 C CA . ARG B 1 356 ? 123.789 47.101 -93.271 1.00 15.99 356 ARG B CA 1
ATOM 7065 C C . ARG B 1 356 ? 123.064 45.791 -92.988 1.00 14.80 356 ARG B C 1
ATOM 7066 O O . ARG B 1 356 ? 123.646 44.888 -92.407 1.00 14.33 356 ARG B O 1
ATOM 7074 N N . GLU B 1 357 ? 121.802 45.693 -93.395 1.00 10.28 357 GLU B N 1
ATOM 7075 C CA . GLU B 1 357 ? 120.962 44.583 -92.949 1.00 12.13 357 GLU B CA 1
ATOM 7076 C C . GLU B 1 357 ? 120.645 43.503 -94.007 1.00 12.10 357 GLU B C 1
ATOM 7077 O O . GLU B 1 357 ? 120.079 42.450 -93.678 1.00 10.88 357 GLU B O 1
ATOM 7083 N N . THR B 1 358 ? 121.021 43.754 -95.262 1.00 9.33 358 THR B N 1
ATOM 7084 C CA . THR B 1 358 ? 120.845 42.755 -96.318 1.00 9.01 358 THR B CA 1
ATOM 7085 C C . THR B 1 358 ? 121.572 41.450 -95.986 1.00 11.46 358 THR B C 1
ATOM 7086 O O . THR B 1 358 ? 122.755 41.458 -95.632 1.00 7.50 358 THR B O 1
ATOM 7090 N N . HIS B 1 359 ? 120.851 40.340 -96.124 1.00 8.36 359 HIS B N 1
ATOM 7091 C CA . HIS B 1 359 ? 121.366 39.017 -95.779 1.00 10.22 359 HIS B CA 1
ATOM 7092 C C . HIS B 1 359 ? 122.126 38.325 -96.908 1.00 7.34 359 HIS B C 1
ATOM 7093 O O . HIS B 1 359 ? 121.581 38.121 -97.982 1.00 8.37 359 HIS B O 1
ATOM 7100 N N . LEU B 1 360 ? 123.375 37.954 -96.654 1.00 6.94 360 LEU B N 1
ATOM 7101 C CA . LEU B 1 360 ? 124.125 37.134 -97.591 1.00 5.93 360 LEU B CA 1
ATOM 7102 C C . LEU B 1 360 ? 124.152 35.686 -97.102 1.00 9.94 360 LEU B C 1
ATOM 7103 O O . LEU B 1 360 ? 124.386 35.420 -95.917 1.00 7.79 360 LEU B O 1
ATOM 7108 N N . THR B 1 361 ? 123.919 34.749 -98.014 1.00 8.81 361 THR B N 1
ATOM 7109 C CA . THR B 1 361 ? 123.931 33.332 -97.649 1.00 8.20 361 THR B CA 1
ATOM 7110 C C . THR B 1 361 ? 125.345 32.823 -97.462 1.00 8.15 361 THR B C 1
ATOM 7111 O O . THR B 1 361 ? 126.316 33.455 -97.888 1.00 7.44 361 THR B O 1
ATOM 7115 N N . GLY B 1 362 ? 125.447 31.675 -96.805 1.00 7.43 362 GLY B N 1
ATOM 7116 C CA . GLY B 1 362 ? 126.647 30.877 -96.868 1.00 8.52 362 GLY B CA 1
ATOM 7117 C C . GLY B 1 362 ? 126.472 29.804 -97.941 1.00 8.42 362 GLY B C 1
ATOM 7118 O O . GLY B 1 362 ? 125.364 29.331 -98.209 1.00 7.43 362 GLY B O 1
ATOM 7119 N N . SER B 1 363 ? 127.573 29.412 -98.558 1.00 6.61 363 SER B N 1
ATOM 7120 C CA . SER B 1 363 ? 127.535 28.341 -99.534 1.00 8.60 363 SER B CA 1
ATOM 7121 C C . SER B 1 363 ? 128.925 27.800 -99.705 1.00 9.42 363 SER B C 1
ATOM 7122 O O . SER B 1 363 ? 129.908 28.550 -99.649 1.00 9.71 363 SER B O 1
ATOM 7125 N N . SER B 1 364 ? 129.008 26.488 -99.892 1.00 8.33 364 SER B N 1
ATOM 7126 C CA . SER B 1 364 ? 130.297 25.851 -100.074 1.00 10.39 364 SER B CA 1
ATOM 7127 C C . SER B 1 364 ? 130.220 24.798 -101.162 1.00 11.77 364 SER B C 1
ATOM 7128 O O . SER B 1 364 ? 129.154 24.245 -101.424 1.00 10.79 364 SER B O 1
ATOM 7131 N N . LYS B 1 365 ? 131.357 24.545 -101.802 1.00 10.90 365 LYS B N 1
ATOM 7132 C CA . LYS B 1 365 ? 131.461 23.545 -102.853 1.00 11.49 365 LYS B CA 1
ATOM 7133 C C . LYS B 1 365 ? 132.771 22.790 -102.724 1.00 14.19 365 LYS B C 1
ATOM 7134 O O . LYS B 1 365 ? 133.801 23.371 -102.381 1.00 11.78 365 LYS B O 1
ATOM 7140 N N . LEU B 1 366 ? 132.723 21.490 -102.992 1.00 9.01 366 LEU B N 1
ATOM 7141 C CA . LEU B 1 366 ? 133.925 20.684 -103.115 1.00 8.26 366 LEU B CA 1
ATOM 7142 C C . LEU B 1 366 ? 133.804 19.815 -104.371 1.00 7.41 366 LEU B C 1
ATOM 7143 O O . LEU B 1 366 ? 132.794 19.127 -104.575 1.00 7.79 366 LEU B O 1
ATOM 7148 N N . PHE B 1 367 ? 134.834 19.864 -105.206 1.00 8.73 367 PHE B N 1
ATOM 7149 C CA . PHE B 1 367 ? 134.846 19.147 -106.470 1.00 10.46 367 PHE B CA 1
ATOM 7150 C C . PHE B 1 367 ? 135.967 18.132 -106.455 1.00 9.71 367 PHE B C 1
ATOM 7151 O O . PHE B 1 367 ? 136.980 18.335 -105.782 1.00 14.05 367 PHE B O 1
ATOM 7159 N N . ILE B 1 368 ? 135.813 17.066 -107.235 1.00 11.81 368 ILE B N 1
ATOM 7160 C CA . ILE B 1 368 ? 136.892 16.104 -107.410 1.00 9.54 368 ILE B CA 1
ATOM 7161 C C . ILE B 1 368 ? 137.008 15.680 -108.885 1.00 9.89 368 ILE B C 1
ATOM 7162 O O . ILE B 1 368 ? 136.001 15.457 -109.570 1.00 12.66 368 ILE B O 1
ATOM 7167 N N . LEU B 1 369 ? 138.238 15.629 -109.386 1.00 8.61 369 LEU B N 1
ATOM 7168 C CA . LEU B 1 369 ? 138.477 15.171 -110.748 1.00 12.35 369 LEU B CA 1
ATOM 7169 C C . LEU B 1 369 ? 138.751 13.676 -110.708 1.00 16.82 369 LEU B C 1
ATOM 7170 O O . LEU B 1 369 ? 139.792 13.240 -110.179 1.00 12.87 369 LEU B O 1
ATOM 7175 N N . THR B 1 370 ? 137.811 12.889 -111.235 1.00 13.19 370 THR B N 1
ATOM 7176 C CA . THR B 1 370 ? 137.948 11.434 -111.240 1.00 10.20 370 THR B CA 1
ATOM 7177 C C . THR B 1 370 ? 138.565 10.963 -112.559 1.00 13.38 370 THR B C 1
ATOM 7178 O O . THR B 1 370 ? 138.489 11.661 -113.564 1.00 13.92 370 THR B O 1
ATOM 7182 N N . ARG B 1 371 ? 139.194 9.790 -112.556 1.00 16.06 371 ARG B N 1
ATOM 7183 C CA . ARG B 1 371 ? 139.815 9.266 -113.771 1.00 13.33 371 ARG B CA 1
ATOM 7184 C C . ARG B 1 371 ? 138.809 9.112 -114.913 1.00 13.94 371 ARG B C 1
ATOM 7185 O O . ARG B 1 371 ? 139.116 9.385 -116.067 1.00 13.38 371 ARG B O 1
ATOM 7193 N N . THR B 1 372 ? 137.596 8.682 -114.575 1.00 14.18 372 THR B N 1
ATOM 7194 C CA . THR B 1 372 ? 136.586 8.365 -115.578 1.00 16.38 372 THR B CA 1
ATOM 7195 C C . THR B 1 372 ? 135.231 8.988 -115.232 1.00 14.16 372 THR B C 1
ATOM 7196 O O . THR B 1 372 ? 134.976 9.343 -114.088 1.00 15.70 372 THR B O 1
ATOM 7200 N N . LYS B 1 373 ? 134.353 9.093 -116.216 1.00 11.86 373 LYS B N 1
ATOM 7201 C CA . LYS B 1 373 ? 132.996 9.541 -115.959 1.00 13.87 373 LYS B CA 1
ATOM 7202 C C . LYS B 1 373 ? 132.155 8.330 -115.531 1.00 17.38 373 LYS B C 1
ATOM 7203 O O . LYS B 1 373 ? 131.215 7.917 -116.220 1.00 14.36 373 LYS B O 1
ATOM 7209 N N . PHE B 1 374 ? 132.513 7.789 -114.367 1.00 15.09 374 PHE B N 1
ATOM 7210 C CA . PHE B 1 374 ? 132.067 6.477 -113.900 1.00 12.57 374 PHE B CA 1
ATOM 7211 C C . PHE B 1 374 ? 130.554 6.254 -113.895 1.00 13.05 374 PHE B C 1
ATOM 7212 O O . PHE B 1 374 ? 130.083 5.107 -113.953 1.00 14.49 374 PHE B O 1
ATOM 7220 N N . TRP B 1 375 ? 129.797 7.344 -113.824 1.00 13.93 375 TRP B N 1
ATOM 7221 C CA . TRP B 1 375 ? 128.350 7.266 -113.694 1.00 10.91 375 TRP B CA 1
ATOM 7222 C C . TRP B 1 375 ? 127.667 6.900 -115.000 1.00 15.92 375 TRP B C 1
ATOM 7223 O O . TRP B 1 375 ? 126.491 6.548 -115.003 1.00 17.75 375 TRP B O 1
ATOM 7234 N N . ILE B 1 376 ? 128.378 7.017 -116.116 1.00 16.61 376 ILE B N 1
ATOM 7235 C CA . ILE B 1 376 ? 127.731 6.784 -117.400 1.00 16.57 376 ILE B CA 1
ATOM 7236 C C . ILE B 1 376 ? 127.638 5.302 -117.705 1.00 17.85 376 ILE B C 1
ATOM 7237 O O . ILE B 1 376 ? 126.536 4.763 -117.834 1.00 20.92 376 ILE B O 1
ATOM 7242 N N . LYS B 1 377 ? 128.788 4.640 -117.814 1.00 16.61 377 LYS B N 1
ATOM 7243 C CA . LYS B 1 377 ? 128.786 3.218 -118.183 1.00 29.73 377 LYS B CA 1
ATOM 7244 C C . LYS B 1 377 ? 128.320 2.297 -117.052 1.00 28.20 377 LYS B C 1
ATOM 7245 O O . LYS B 1 377 ? 127.858 1.178 -117.312 1.00 23.92 377 LYS B O 1
ATOM 7251 N N . ASN B 1 378 ? 128.441 2.753 -115.804 1.00 19.92 378 ASN B N 1
ATOM 7252 C CA . ASN B 1 378 ? 127.924 1.961 -114.696 1.00 18.00 378 ASN B CA 1
ATOM 7253 C C . ASN B 1 378 ? 126.464 2.280 -114.397 1.00 20.77 378 ASN B C 1
ATOM 7254 O O . ASN B 1 378 ? 125.809 2.994 -115.160 1.00 26.55 378 ASN B O 1
ATOM 7259 N N . LYS B 1 379 ? 125.945 1.752 -113.295 1.00 21.56 379 LYS B N 1
ATOM 7260 C CA . LYS B 1 379 ? 124.497 1.813 -113.028 1.00 30.26 379 LYS B CA 1
ATOM 7261 C C . LYS B 1 379 ? 124.023 3.156 -112.437 1.00 27.20 379 LYS B C 1
ATOM 7262 O O . LYS B 1 379 ? 122.846 3.318 -112.087 1.00 28.45 379 LYS B O 1
ATOM 7268 N N . LEU B 1 380 ? 124.913 4.140 -112.381 1.00 25.28 380 LEU B N 1
ATOM 7269 C CA . LEU B 1 380 ? 124.801 5.196 -111.374 1.00 16.21 380 LEU B CA 1
ATOM 7270 C C . LEU B 1 380 ? 123.969 6.450 -111.734 1.00 14.00 380 LEU B C 1
ATOM 7271 O O . LEU B 1 380 ? 123.770 6.767 -112.902 1.00 16.38 380 LEU B O 1
ATOM 7276 N N . PRO B 1 381 ? 123.469 7.159 -110.710 1.00 15.64 381 PRO B N 1
ATOM 7277 C CA . PRO B 1 381 ? 122.813 8.445 -110.959 1.00 14.67 381 PRO B CA 1
ATOM 7278 C C . PRO B 1 381 ? 123.813 9.496 -111.443 1.00 14.93 381 PRO B C 1
ATOM 7279 O O . PRO B 1 381 ? 125.014 9.415 -111.147 1.00 16.34 381 PRO B O 1
ATOM 7283 N N . THR B 1 382 ? 123.317 10.477 -112.180 1.00 15.34 382 THR B N 1
ATOM 7284 C CA . THR B 1 382 ? 124.125 11.621 -112.581 1.00 14.19 382 THR B CA 1
ATOM 7285 C C . THR B 1 382 ? 124.105 12.664 -111.461 1.00 13.80 382 THR B C 1
ATOM 7286 O O . THR B 1 382 ? 125.081 13.379 -111.241 1.00 12.30 382 THR B O 1
ATOM 7290 N N . THR B 1 383 ? 122.989 12.710 -110.741 1.00 11.83 383 THR B N 1
ATOM 7291 C CA . THR B 1 383 ? 122.781 13.665 -109.659 1.00 14.94 383 THR B CA 1
ATOM 7292 C C . THR B 1 383 ? 122.167 12.963 -108.448 1.00 15.47 383 THR B C 1
ATOM 7293 O O . THR B 1 383 ? 121.317 12.075 -108.594 1.00 13.45 383 THR B O 1
ATOM 7297 N N . ILE B 1 384 ? 122.618 13.352 -107.259 1.00 11.70 384 ILE B N 1
ATOM 7298 C CA . ILE B 1 384 ? 122.089 12.825 -106.007 1.00 13.76 384 ILE B CA 1
ATOM 7299 C C . ILE B 1 384 ? 121.717 13.991 -105.122 1.00 16.87 384 ILE B C 1
ATOM 7300 O O . ILE B 1 384 ? 122.515 14.920 -104.944 1.00 14.09 384 ILE B O 1
ATOM 7305 N N . GLN B 1 385 ? 120.497 13.964 -104.596 1.00 14.47 385 GLN B N 1
ATOM 7306 C CA . GLN B 1 385 ? 120.051 14.998 -103.672 1.00 18.10 385 GLN B CA 1
ATOM 7307 C C . GLN B 1 385 ? 119.814 14.320 -102.336 1.00 14.75 385 GLN B C 1
ATOM 7308 O O . GLN B 1 385 ? 118.991 13.402 -102.238 1.00 14.95 385 GLN B O 1
ATOM 7314 N N . SER B 1 386 ? 120.554 14.743 -101.315 1.00 15.29 386 SER B N 1
ATOM 7315 C CA . SER B 1 386 ? 120.637 13.961 -100.093 1.00 15.40 386 SER B CA 1
ATOM 7316 C C . SER B 1 386 ? 120.296 14.758 -98.841 1.00 15.25 386 SER B C 1
ATOM 7317 O O . SER B 1 386 ? 120.589 15.956 -98.759 1.00 17.42 386 SER B O 1
ATOM 7320 N N . ASP B 1 387 ? 119.679 14.089 -97.866 1.00 14.39 387 ASP B N 1
ATOM 7321 C CA . ASP B 1 387 ? 119.438 14.711 -96.559 1.00 15.03 387 ASP B CA 1
ATOM 7322 C C . ASP B 1 387 ? 120.659 14.512 -95.658 1.00 14.56 387 ASP B C 1
ATOM 7323 O O . ASP B 1 387 ? 120.661 14.903 -94.488 1.00 17.76 387 ASP B O 1
ATOM 7328 N N . GLY B 1 388 ? 121.710 13.927 -96.227 1.00 15.67 388 GLY B N 1
ATOM 7329 C CA . GLY B 1 388 ? 122.980 13.789 -95.541 1.00 12.95 388 GLY B CA 1
ATOM 7330 C C . GLY B 1 388 ? 123.869 15.000 -95.743 1.00 15.68 388 GLY B C 1
ATOM 7331 O O . GLY B 1 388 ? 123.439 16.025 -96.277 1.00 10.33 388 GLY B O 1
ATOM 7332 N N . LEU B 1 389 ? 125.121 14.869 -95.322 1.00 10.14 389 LEU B N 1
ATOM 7333 C CA . LEU B 1 389 ? 126.084 15.971 -95.264 1.00 10.76 389 LEU B CA 1
ATOM 7334 C C . LEU B 1 389 ? 126.356 16.552 -96.639 1.00 15.51 389 LEU B C 1
ATOM 7335 O O . LEU B 1 389 ? 126.484 17.760 -96.837 1.00 11.81 389 LEU B O 1
ATOM 7340 N N . VAL B 1 390 ? 126.467 15.638 -97.583 1.00 11.34 390 VAL B N 1
ATOM 7341 C CA . VAL B 1 390 ? 126.781 15.925 -98.964 1.00 10.51 390 VAL B CA 1
ATOM 7342 C C . VAL B 1 390 ? 125.756 16.914 -99.598 1.00 14.07 390 VAL B C 1
ATOM 7343 O O . VAL B 1 390 ? 126.135 17.848 -100.329 1.00 9.16 390 VAL B O 1
ATOM 7347 N N . ARG B 1 391 ? 124.478 16.749 -99.250 1.00 11.16 391 ARG B N 1
ATOM 7348 C CA . ARG B 1 391 ? 123.369 17.546 -99.809 1.00 12.05 391 ARG B CA 1
ATOM 7349 C C . ARG B 1 391 ? 123.181 17.371 -101.327 1.00 12.31 391 ARG B C 1
ATOM 7350 O O . ARG B 1 391 ? 122.431 16.487 -101.770 1.00 18.50 391 ARG B O 1
ATOM 7358 N N . GLY B 1 392 ? 123.844 18.210 -102.120 1.00 10.22 392 GLY B N 1
ATOM 7359 C CA . GLY B 1 392 ? 123.726 18.131 -103.568 1.00 12.47 392 GLY B CA 1
ATOM 7360 C C . GLY B 1 392 ? 124.982 17.625 -104.261 1.00 8.82 392 GLY B C 1
ATOM 7361 O O . GLY B 1 392 ? 126.050 18.235 -104.138 1.00 9.06 392 GLY B O 1
ATOM 7362 N N . VAL B 1 393 ? 124.856 16.506 -104.978 1.00 10.71 393 VAL B N 1
ATOM 7363 C CA . VAL B 1 393 ? 125.952 15.959 -105.779 1.00 10.80 393 VAL B CA 1
ATOM 7364 C C . VAL B 1 393 ? 125.648 16.115 -107.268 1.00 12.64 393 VAL B C 1
ATOM 7365 O O . VAL B 1 393 ? 124.537 15.819 -107.719 1.00 11.40 393 VAL B O 1
ATOM 7369 N N . TYR B 1 394 ? 126.632 16.559 -108.037 1.00 9.06 394 TYR B N 1
ATOM 7370 C CA . TYR B 1 394 ? 126.445 16.682 -109.476 1.00 9.27 394 TYR B CA 1
ATOM 7371 C C . TYR B 1 394 ? 127.627 16.085 -110.221 1.00 12.10 394 TYR B C 1
ATOM 7372 O O . TYR B 1 394 ? 128.776 16.429 -109.955 1.00 9.67 394 TYR B O 1
ATOM 7381 N N . CYS B 1 395 ? 127.342 15.174 -111.144 1.00 11.14 395 CYS B N 1
ATOM 7382 C CA . CYS B 1 395 ? 128.385 14.640 -112.000 1.00 12.84 395 CYS B CA 1
ATOM 7383 C C . CYS B 1 395 ? 128.365 15.395 -113.319 1.00 10.47 395 CYS B C 1
ATOM 7384 O O . CYS B 1 395 ? 127.313 15.534 -113.949 1.00 9.00 395 CYS B O 1
ATOM 7387 N N . LEU B 1 396 ? 129.533 15.872 -113.740 1.00 10.30 396 LEU B N 1
ATOM 7388 C CA . LEU B 1 396 ? 129.601 16.804 -114.867 1.00 12.74 396 LEU B CA 1
ATOM 7389 C C . LEU B 1 396 ? 130.455 16.267 -116.021 1.00 10.64 396 LEU B C 1
ATOM 7390 O O . LEU B 1 396 ? 131.589 15.819 -115.821 1.00 13.70 396 LEU B O 1
ATOM 7395 N N . ASP B 1 397 ? 129.901 16.323 -117.228 1.00 11.49 397 ASP B N 1
ATOM 7396 C CA . ASP B 1 397 ? 130.592 15.865 -118.426 1.00 12.29 397 ASP B CA 1
ATOM 7397 C C . ASP B 1 397 ? 131.025 17.062 -119.272 1.00 13.92 397 ASP B C 1
ATOM 7398 O O . ASP B 1 397 ? 130.205 17.725 -119.907 1.00 12.88 397 ASP B O 1
ATOM 7403 N N . TYR B 1 398 ? 132.327 17.317 -119.290 1.00 12.42 398 TYR B N 1
ATOM 7404 C CA . TYR B 1 398 ? 132.865 18.483 -119.978 1.00 15.99 398 TYR B CA 1
ATOM 7405 C C . TYR B 1 398 ? 133.448 18.148 -121.351 1.00 17.31 398 TYR B C 1
ATOM 7406 O O . TYR B 1 398 ? 134.147 18.964 -121.951 1.00 19.85 398 TYR B O 1
ATOM 7415 N N . GLN B 1 399 ? 133.160 16.939 -121.830 1.00 17.05 399 GLN B N 1
ATOM 7416 C CA . GLN B 1 399 ? 133.485 16.527 -123.203 1.00 16.08 399 GLN B CA 1
ATOM 7417 C C . GLN B 1 399 ? 132.604 15.331 -123.609 1.00 16.28 399 GLN B C 1
ATOM 7418 O O . GLN B 1 399 ? 133.093 14.204 -123.720 1.00 18.96 399 GLN B O 1
ATOM 7424 N N . PRO B 1 400 ? 131.293 15.572 -123.812 1.00 15.74 400 PRO B N 1
ATOM 7425 C CA . PRO B 1 400 ? 130.330 14.483 -124.041 1.00 19.23 400 PRO B CA 1
ATOM 7426 C C . PRO B 1 400 ? 130.684 13.573 -125.219 1.00 18.70 400 PRO B C 1
ATOM 7427 O O . PRO B 1 400 ? 130.235 12.423 -125.240 1.00 18.01 400 PRO B O 1
ATOM 7431 N N . ASP B 1 401 ? 131.468 14.078 -126.171 1.00 17.49 401 ASP B N 1
ATOM 7432 C CA . ASP B 1 401 ? 131.859 13.280 -127.339 1.00 19.44 401 ASP B CA 1
ATOM 7433 C C . ASP B 1 401 ? 133.044 12.376 -127.057 1.00 15.29 401 ASP B C 1
ATOM 7434 O O . ASP B 1 401 ? 133.405 11.546 -127.890 1.00 24.34 401 ASP B O 1
ATOM 7439 N N . GLU B 1 402 ? 133.665 12.542 -125.898 1.00 19.58 402 GLU B N 1
ATOM 7440 C CA . GLU B 1 402 ? 134.702 11.609 -125.459 1.00 19.61 402 GLU B CA 1
ATOM 7441 C C . GLU B 1 402 ? 134.277 10.924 -124.170 1.00 21.41 402 GLU B C 1
ATOM 7442 O O . GLU B 1 402 ? 134.670 11.342 -123.076 1.00 19.75 402 GLU B O 1
ATOM 7448 N N . PRO B 1 403 ? 133.462 9.863 -124.302 1.00 22.34 403 PRO B N 1
ATOM 7449 C CA . PRO B 1 403 ? 132.906 9.133 -123.158 1.00 20.93 403 PRO B CA 1
ATOM 7450 C C . PRO B 1 403 ? 133.980 8.553 -122.246 1.00 18.11 403 PRO B C 1
ATOM 7451 O O . PRO B 1 403 ? 133.665 8.184 -121.115 1.00 15.19 403 PRO B O 1
ATOM 7455 N N . GLU B 1 404 ? 135.220 8.484 -122.723 1.00 15.97 404 GLU B N 1
ATOM 7456 C CA . GLU B 1 404 ? 136.301 7.955 -121.906 1.00 14.11 404 GLU B CA 1
ATOM 7457 C C . GLU B 1 404 ? 137.243 9.050 -121.395 1.00 23.41 404 GLU B C 1
ATOM 7458 O O . GLU B 1 404 ? 138.396 8.786 -121.027 1.00 18.57 404 GLU B O 1
ATOM 7464 N N . GLY B 1 405 ? 136.746 10.283 -121.347 1.00 13.59 405 GLY B N 1
ATOM 7465 C CA . GLY B 1 405 ? 137.482 11.357 -120.706 1.00 13.90 405 GLY B CA 1
ATOM 7466 C C . GLY B 1 405 ? 137.319 11.402 -119.188 1.00 16.27 405 GLY B C 1
ATOM 7467 O O . GLY B 1 405 ? 136.639 10.564 -118.588 1.00 17.22 405 GLY B O 1
ATOM 7468 N N . HIS B 1 406 ? 137.950 12.393 -118.563 1.00 14.61 406 HIS B N 1
ATOM 7469 C CA . HIS B 1 406 ? 137.914 12.552 -117.112 1.00 13.71 406 HIS B CA 1
ATOM 7470 C C . HIS B 1 406 ? 136.528 12.960 -116.603 1.00 14.83 406 HIS B C 1
ATOM 7471 O O . HIS B 1 406 ? 135.721 13.511 -117.343 1.00 11.75 406 HIS B O 1
ATOM 7478 N N . GLY B 1 407 ? 136.249 12.668 -115.339 1.00 13.18 407 GLY B N 1
ATOM 7479 C CA . GLY B 1 407 ? 135.016 13.133 -114.742 1.00 12.11 407 GLY B CA 1
ATOM 7480 C C . GLY B 1 407 ? 135.247 14.317 -113.821 1.00 10.25 407 GLY B C 1
ATOM 7481 O O . GLY B 1 407 ? 136.298 14.423 -113.179 1.00 9.79 407 GLY B O 1
ATOM 7482 N N . VAL B 1 408 ? 134.274 15.220 -113.764 1.00 10.24 408 VAL B N 1
ATOM 7483 C CA . VAL B 1 408 ? 134.254 16.236 -112.718 1.00 9.58 408 VAL B CA 1
ATOM 7484 C C . VAL B 1 408 ? 133.044 15.982 -111.839 1.00 8.97 408 VAL B C 1
ATOM 7485 O O . VAL B 1 408 ? 131.914 15.890 -112.322 1.00 12.70 408 VAL B O 1
ATOM 7489 N N . VAL B 1 409 ? 133.288 15.838 -110.546 1.00 10.10 409 VAL B N 1
ATOM 7490 C CA . VAL B 1 409 ? 132.203 15.574 -109.631 1.00 11.12 409 VAL B CA 1
ATOM 7491 C C . VAL B 1 409 ? 132.105 16.707 -108.623 1.00 10.23 409 VAL B C 1
ATOM 7492 O O . VAL B 1 409 ? 133.044 16.951 -107.867 1.00 13.40 409 VAL B O 1
ATOM 7496 N N . LEU B 1 410 ? 130.989 17.423 -108.644 1.00 7.74 410 LEU B N 1
ATOM 7497 C CA . LEU B 1 410 ? 130.673 18.336 -107.560 1.00 7.95 410 LEU B CA 1
ATOM 7498 C C . LEU B 1 410 ? 130.136 17.447 -106.443 1.00 7.57 410 LEU B C 1
ATOM 7499 O O . LEU B 1 410 ? 128.946 17.118 -106.402 1.00 9.30 410 LEU B O 1
ATOM 7504 N N . LEU B 1 411 ? 131.027 17.043 -105.547 1.00 11.32 411 LEU B N 1
ATOM 7505 C CA . LEU B 1 411 ? 130.684 16.054 -104.530 1.00 12.14 411 LEU B CA 1
ATOM 7506 C C . LEU B 1 411 ? 129.777 16.636 -103.451 1.00 8.29 411 LEU B C 1
ATOM 7507 O O . LEU B 1 411 ? 128.909 15.954 -102.924 1.00 7.91 411 LEU B O 1
ATOM 7512 N N . SER B 1 412 ? 129.966 17.910 -103.137 1.00 8.90 412 SER B N 1
ATOM 7513 C CA . SER B 1 412 ? 129.080 18.568 -102.177 1.00 12.02 412 SER B CA 1
ATOM 7514 C C . SER B 1 412 ? 128.871 20.050 -102.489 1.00 8.18 412 SER B C 1
ATOM 7515 O O . SER B 1 412 ? 129.831 20.803 -102.612 1.00 6.32 412 SER B O 1
ATOM 7518 N N . TYR B 1 413 ? 127.603 20.441 -102.610 1.00 7.28 413 TYR B N 1
ATOM 7519 C CA . TYR B 1 413 ? 127.200 21.826 -102.834 1.00 8.29 413 TYR B CA 1
ATOM 7520 C C . TYR B 1 413 ? 126.133 22.130 -101.800 1.00 12.82 413 TYR B C 1
ATOM 7521 O O . TYR B 1 413 ? 125.045 21.530 -101.835 1.00 12.25 413 TYR B O 1
ATOM 7530 N N . THR B 1 414 ? 126.434 23.053 -100.882 1.00 8.46 414 THR B N 1
ATOM 7531 C CA . THR B 1 414 ? 125.564 23.284 -99.730 1.00 7.54 414 THR B CA 1
ATOM 7532 C C . THR B 1 414 ? 125.232 24.753 -99.545 1.00 8.20 414 THR B C 1
ATOM 7533 O O . THR B 1 414 ? 125.999 25.623 -99.950 1.00 7.30 414 THR B O 1
ATOM 7537 N N . TRP B 1 415 ? 124.081 25.020 -98.934 1.00 9.54 415 TRP B N 1
ATOM 7538 C CA . TRP B 1 415 ? 123.685 26.386 -98.609 1.00 9.75 415 TRP B CA 1
ATOM 7539 C C . TRP B 1 415 ? 123.495 26.569 -97.108 1.00 8.93 415 TRP B C 1
ATOM 7540 O O . TRP B 1 415 ? 123.143 25.623 -96.382 1.00 8.89 415 TRP B O 1
ATOM 7551 N N . GLU B 1 416 ? 123.735 27.797 -96.664 1.00 9.80 416 GLU B N 1
ATOM 7552 C CA . GLU B 1 416 ? 123.448 28.222 -95.306 1.00 8.29 416 GLU B CA 1
ATOM 7553 C C . GLU B 1 416 ? 123.964 27.249 -94.265 1.00 6.05 416 GLU B C 1
ATOM 7554 O O . GLU B 1 416 ? 125.155 26.944 -94.259 1.00 9.87 416 GLU B O 1
ATOM 7560 N N . ASP B 1 417 ? 123.079 26.752 -93.399 1.00 7.48 417 ASP B N 1
ATOM 7561 C CA . ASP B 1 417 ? 123.481 25.805 -92.344 1.00 9.76 417 ASP B CA 1
ATOM 7562 C C . ASP B 1 417 ? 124.264 24.599 -92.862 1.00 7.54 417 ASP B C 1
ATOM 7563 O O . ASP B 1 417 ? 125.229 24.170 -92.238 1.00 7.18 417 ASP B O 1
ATOM 7568 N N . ASP B 1 418 ? 123.842 24.065 -94.002 1.00 7.64 418 ASP B N 1
ATOM 7569 C CA . ASP B 1 418 ? 124.488 22.885 -94.566 1.00 10.62 418 ASP B CA 1
ATOM 7570 C C . ASP B 1 418 ? 125.941 23.193 -94.916 1.00 12.24 418 ASP B C 1
ATOM 7571 O O . ASP B 1 418 ? 126.782 22.289 -94.941 1.00 11.91 418 ASP B O 1
ATOM 7576 N N . ALA B 1 419 ? 126.218 24.469 -95.188 1.00 9.74 419 ALA B N 1
ATOM 7577 C CA . ALA B 1 419 ? 127.561 24.922 -95.524 1.00 11.70 419 ALA B CA 1
ATOM 7578 C C . ALA B 1 419 ? 128.305 25.390 -94.287 1.00 11.67 419 ALA B C 1
ATOM 7579 O O . ALA B 1 419 ? 129.520 25.244 -94.188 1.00 11.88 419 ALA B O 1
ATOM 7581 N N . GLN B 1 420 ? 127.575 25.975 -93.347 1.00 10.84 420 GLN B N 1
ATOM 7582 C CA . GLN B 1 420 ? 128.195 26.416 -92.101 1.00 16.62 420 GLN B CA 1
ATOM 7583 C C . GLN B 1 420 ? 128.839 25.209 -91.388 1.00 18.80 420 GLN B C 1
ATOM 7584 O O . GLN B 1 420 ? 129.862 25.359 -90.718 1.00 17.16 420 GLN B O 1
ATOM 7590 N N . LYS B 1 421 ? 128.271 24.019 -91.607 1.00 15.18 421 LYS B N 1
ATOM 7591 C CA . LYS B 1 421 ? 128.817 22.747 -91.120 1.00 15.30 421 LYS B CA 1
ATOM 7592 C C . LYS B 1 421 ? 130.220 22.413 -91.613 1.00 20.96 421 LYS B C 1
ATOM 7593 O O . LYS B 1 421 ? 131.001 21.772 -90.905 1.00 14.12 421 LYS B O 1
ATOM 7599 N N . MET B 1 422 ? 130.510 22.791 -92.857 1.00 16.61 422 MET B N 1
ATOM 7600 C CA . MET B 1 422 ? 131.811 22.529 -93.460 1.00 18.05 422 MET B CA 1
ATOM 7601 C C . MET B 1 422 ? 132.912 23.396 -92.850 1.00 14.83 422 MET B C 1
ATOM 7602 O O . MET B 1 422 ? 134.088 23.189 -93.138 1.00 18.23 422 MET B O 1
ATOM 7607 N N . LEU B 1 423 ? 132.545 24.381 -92.039 1.00 12.36 423 LEU B N 1
ATOM 7608 C CA . LEU B 1 423 ? 133.538 25.348 -91.565 1.00 16.46 423 LEU B CA 1
ATOM 7609 C C . LEU B 1 423 ? 134.654 24.731 -90.697 1.00 19.07 423 LEU B C 1
ATOM 7610 O O . LEU B 1 423 ? 135.829 25.087 -90.849 1.00 19.91 423 LEU B O 1
ATOM 7615 N N . ALA B 1 424 ? 134.307 23.796 -89.808 1.00 23.31 424 ALA B N 1
ATOM 7616 C CA . ALA B 1 424 ? 135.328 22.966 -89.156 1.00 20.08 424 ALA B CA 1
ATOM 7617 C C . ALA B 1 424 ? 135.718 22.024 -90.277 1.00 28.23 424 ALA B C 1
ATOM 7618 O O . ALA B 1 424 ? 134.974 21.905 -91.228 1.00 32.96 424 ALA B O 1
ATOM 7620 N N . MET B 1 425 ? 136.853 21.347 -90.194 1.00 29.25 425 MET B N 1
ATOM 7621 C CA . MET B 1 425 ? 137.404 20.640 -91.367 1.00 36.76 425 MET B CA 1
ATOM 7622 C C . MET B 1 425 ? 137.595 21.483 -92.657 1.00 28.71 425 MET B C 1
ATOM 7623 O O . MET B 1 425 ? 136.974 21.211 -93.696 1.00 27.40 425 MET B O 1
ATOM 7628 N N . PRO B 1 426 ? 138.498 22.485 -92.597 1.00 27.73 426 PRO B N 1
ATOM 7629 C CA . PRO B 1 426 ? 138.931 23.279 -93.754 1.00 29.29 426 PRO B CA 1
ATOM 7630 C C . PRO B 1 426 ? 140.015 22.557 -94.550 1.00 30.47 426 PRO B C 1
ATOM 7631 O O . PRO B 1 426 ? 140.377 22.988 -95.653 1.00 23.28 426 PRO B O 1
ATOM 7635 N N . ASP B 1 427 ? 140.553 21.473 -93.987 1.00 30.56 427 ASP B N 1
ATOM 7636 C CA . ASP B 1 427 ? 141.545 20.696 -94.709 1.00 19.70 427 ASP B CA 1
ATOM 7637 C C . ASP B 1 427 ? 140.813 19.899 -95.773 1.00 20.73 427 ASP B C 1
ATOM 7638 O O . ASP B 1 427 ? 140.026 18.998 -95.445 1.00 22.94 427 ASP B O 1
ATOM 7643 N N . LYS B 1 428 ? 141.056 20.214 -97.044 1.00 17.97 428 LYS B N 1
ATOM 7644 C CA . LYS B 1 428 ? 140.252 19.619 -98.114 1.00 22.14 428 LYS B CA 1
ATOM 7645 C C . LYS B 1 428 ? 140.370 18.089 -98.222 1.00 19.38 428 LYS B C 1
ATOM 7646 O O . LYS B 1 428 ? 139.382 17.407 -98.546 1.00 15.20 428 LYS B O 1
ATOM 7652 N N . LYS B 1 429 ? 141.555 17.546 -97.932 1.00 22.37 429 LYS B N 1
ATOM 7653 C CA . LYS B 1 429 ? 141.713 16.088 -97.833 1.00 23.42 429 LYS B CA 1
ATOM 7654 C C . LYS B 1 429 ? 140.737 15.541 -96.793 1.00 19.73 429 LYS B C 1
ATOM 7655 O O . LYS B 1 429 ? 140.000 14.585 -97.057 1.00 17.18 429 LYS B O 1
ATOM 7661 N N . THR B 1 430 ? 140.739 16.146 -95.606 1.00 17.19 430 THR B N 1
ATOM 7662 C CA . THR B 1 430 ? 139.870 15.693 -94.516 1.00 18.60 430 THR B CA 1
ATOM 7663 C C . THR B 1 430 ? 138.393 15.885 -94.858 1.00 21.93 430 THR B C 1
ATOM 7664 O O . THR B 1 430 ? 137.566 14.992 -94.640 1.00 17.80 430 THR B O 1
ATOM 7668 N N . ARG B 1 431 ? 138.056 17.045 -95.401 1.00 13.82 431 ARG B N 1
ATOM 7669 C CA . ARG B 1 431 ? 136.674 17.285 -95.792 1.00 16.81 431 ARG B CA 1
ATOM 7670 C C . ARG B 1 431 ? 136.199 16.275 -96.846 1.00 13.99 431 ARG B C 1
ATOM 7671 O O . ARG B 1 431 ? 135.093 15.731 -96.740 1.00 12.78 431 ARG B O 1
ATOM 7679 N N . CYS B 1 432 ? 137.026 16.045 -97.863 1.00 11.92 432 CYS B N 1
ATOM 7680 C CA . CYS B 1 432 ? 136.659 15.149 -98.950 1.00 12.73 432 CYS B CA 1
ATOM 7681 C C . CYS B 1 432 ? 136.295 13.755 -98.427 1.00 12.95 432 CYS B C 1
ATOM 7682 O O . CYS B 1 432 ? 135.228 13.231 -98.730 1.00 12.62 432 CYS B O 1
ATOM 7685 N N . GLN B 1 433 ? 137.168 13.187 -97.605 1.00 14.40 433 GLN B N 1
ATOM 7686 C CA . GLN B 1 433 ? 136.954 11.838 -97.103 1.00 17.91 433 GLN B CA 1
ATOM 7687 C C . GLN B 1 433 ? 135.750 11.747 -96.164 1.00 15.89 433 GLN B C 1
ATOM 7688 O O . GLN B 1 433 ? 135.060 10.726 -96.133 1.00 16.32 433 GLN B O 1
ATOM 7694 N N . VAL B 1 434 ? 135.496 12.797 -95.393 1.00 10.25 434 VAL B N 1
ATOM 7695 C CA . VAL B 1 434 ? 134.300 12.812 -94.552 1.00 17.67 434 VAL B CA 1
ATOM 7696 C C . VAL B 1 434 ? 133.031 12.795 -95.401 1.00 15.43 434 VAL B C 1
ATOM 7697 O O . VAL B 1 434 ? 132.083 12.057 -95.097 1.00 12.74 434 VAL B O 1
ATOM 7701 N N . LEU B 1 435 ? 133.031 13.589 -96.472 1.00 9.81 435 LEU B N 1
ATOM 7702 C CA . LEU B 1 435 ? 131.905 13.651 -97.416 1.00 11.73 435 LEU B CA 1
ATOM 7703 C C . LEU B 1 435 ? 131.675 12.323 -98.160 1.00 15.84 435 LEU B C 1
ATOM 7704 O O . LEU B 1 435 ? 130.531 11.862 -98.301 1.00 10.21 435 LEU B O 1
ATOM 7709 N N . VAL B 1 436 ? 132.762 11.718 -98.640 1.00 13.40 436 VAL B N 1
ATOM 7710 C CA . VAL B 1 436 ? 132.687 10.431 -99.321 1.00 11.92 436 VAL B CA 1
ATOM 7711 C C . VAL B 1 436 ? 132.131 9.387 -98.367 1.00 13.36 436 VAL B C 1
ATOM 7712 O O . VAL B 1 436 ? 131.244 8.610 -98.737 1.00 14.05 436 VAL B O 1
ATOM 7716 N N . ASP B 1 437 ? 132.632 9.391 -97.132 1.00 14.60 437 ASP B N 1
ATOM 7717 C CA . ASP B 1 437 ? 132.198 8.415 -96.132 1.00 18.54 437 ASP B CA 1
ATOM 7718 C C . ASP B 1 437 ? 130.732 8.601 -95.767 1.00 20.06 437 ASP B C 1
ATOM 7719 O O . ASP B 1 437 ? 130.028 7.622 -95.513 1.00 16.23 437 ASP B O 1
ATOM 7724 N N . ASP B 1 438 ? 130.280 9.854 -95.735 1.00 15.95 438 ASP B N 1
ATOM 7725 C CA . ASP B 1 438 ? 128.864 10.143 -95.526 1.00 16.63 438 ASP B CA 1
ATOM 7726 C C . ASP B 1 438 ? 128.009 9.589 -96.670 1.00 15.09 438 ASP B C 1
ATOM 7727 O O . ASP B 1 438 ? 126.967 8.970 -96.434 1.00 12.89 438 ASP B O 1
ATOM 7732 N N . LEU B 1 439 ? 128.449 9.803 -97.907 1.00 14.26 439 LEU B N 1
ATOM 7733 C CA . LEU B 1 439 ? 127.734 9.266 -99.069 1.00 11.28 439 LEU B CA 1
ATOM 7734 C C . LEU B 1 439 ? 127.784 7.741 -99.071 1.00 14.69 439 LEU B C 1
ATOM 7735 O O . LEU B 1 439 ? 126.797 7.089 -99.409 1.00 16.98 439 LEU B O 1
ATOM 7740 N N . ALA B 1 440 ? 128.921 7.176 -98.670 1.00 13.92 440 ALA B N 1
ATOM 7741 C CA . ALA B 1 440 ? 129.117 5.726 -98.707 1.00 13.83 440 ALA B CA 1
ATOM 7742 C C . ALA B 1 440 ? 128.193 4.982 -97.741 1.00 16.93 440 ALA B C 1
ATOM 7743 O O . ALA B 1 440 ? 127.963 3.779 -97.894 1.00 12.39 440 ALA B O 1
ATOM 7745 N N . ALA B 1 441 ? 127.665 5.696 -96.748 1.00 18.74 441 ALA B N 1
ATOM 7746 C CA . ALA B 1 441 ? 126.799 5.066 -95.760 1.00 23.79 441 ALA B CA 1
ATOM 7747 C C . ALA B 1 441 ? 125.505 4.560 -96.406 1.00 22.87 441 ALA B C 1
ATOM 7748 O O . ALA B 1 441 ? 124.834 3.679 -95.854 1.00 20.05 441 ALA B O 1
ATOM 7750 N N . ILE B 1 442 ? 125.183 5.103 -97.580 1.00 15.74 442 ILE B N 1
ATOM 7751 C CA . ILE B 1 442 ? 123.898 4.862 -98.239 1.00 17.73 442 ILE B CA 1
ATOM 7752 C C . ILE B 1 442 ? 124.099 4.317 -99.654 1.00 21.67 442 ILE B C 1
ATOM 7753 O O . ILE B 1 442 ? 123.304 3.506 -100.144 1.00 24.37 442 ILE B O 1
ATOM 7758 N N . HIS B 1 443 ? 125.168 4.754 -100.315 1.00 17.51 443 HIS B N 1
ATOM 7759 C CA . HIS B 1 443 ? 12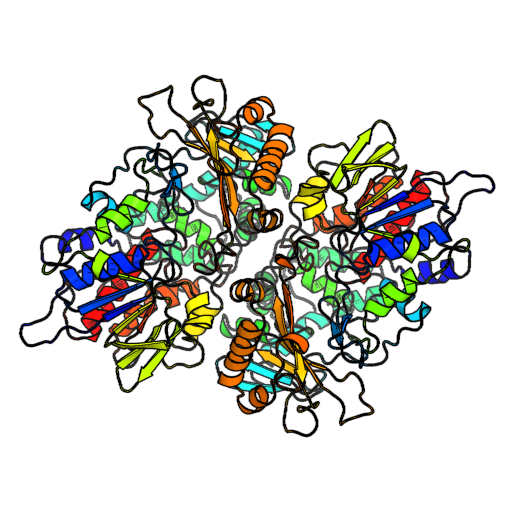5.470 4.259 -101.652 1.00 18.10 443 HIS B CA 1
ATOM 7760 C C . HIS B 1 443 ? 126.958 4.000 -101.789 1.00 12.45 443 HIS B C 1
ATOM 7761 O O . HIS B 1 443 ? 127.649 4.735 -102.495 1.00 14.54 443 HIS B O 1
ATOM 7768 N N . PRO B 1 444 ? 127.457 2.942 -101.118 1.00 19.13 444 PRO B N 1
ATOM 7769 C CA . PRO B 1 444 ? 128.896 2.637 -101.118 1.00 16.88 444 PRO B CA 1
ATOM 7770 C C . PRO B 1 444 ? 129.434 2.357 -102.521 1.00 14.98 444 PRO B C 1
ATOM 7771 O O . PRO B 1 444 ? 130.601 2.658 -102.787 1.00 13.97 444 PRO B O 1
ATOM 7775 N N . THR B 1 445 ? 128.614 1.792 -103.402 1.00 13.37 445 THR B N 1
ATOM 7776 C CA . THR B 1 445 ? 129.043 1.565 -104.783 1.00 14.18 445 THR B CA 1
ATOM 7777 C C . THR B 1 445 ? 129.427 2.886 -105.485 1.00 17.06 445 THR B C 1
ATOM 7778 O O . THR B 1 445 ? 130.471 2.973 -106.145 1.00 12.53 445 THR B O 1
ATOM 7782 N N . PHE B 1 446 ? 128.579 3.905 -105.334 1.00 13.64 446 PHE B N 1
ATOM 7783 C CA . PHE B 1 446 ? 128.840 5.226 -105.906 1.00 14.63 446 PHE B CA 1
ATOM 7784 C C . PHE B 1 446 ? 130.083 5.851 -105.284 1.00 15.51 446 PHE B C 1
ATOM 7785 O O . PHE B 1 446 ? 130.961 6.371 -105.987 1.00 11.73 446 PHE B O 1
ATOM 7793 N N . ALA B 1 447 ? 130.148 5.815 -103.956 1.00 15.02 447 ALA B N 1
ATOM 7794 C CA . ALA B 1 447 ? 131.260 6.440 -103.251 1.00 16.58 447 ALA B CA 1
ATOM 7795 C C . ALA B 1 447 ? 132.597 5.807 -103.618 1.00 14.77 447 ALA B C 1
ATOM 7796 O O . ALA B 1 447 ? 133.630 6.469 -103.542 1.00 13.44 447 ALA B O 1
ATOM 7798 N N . SER B 1 448 ? 132.578 4.537 -104.027 1.00 15.99 448 SER B N 1
ATOM 7799 C CA . SER B 1 448 ? 133.820 3.833 -104.317 1.00 13.48 448 SER B CA 1
ATOM 7800 C C . SER B 1 448 ? 134.591 4.500 -105.451 1.00 12.96 448 SER B C 1
ATOM 7801 O O . SER B 1 448 ? 135.812 4.399 -105.519 1.00 13.32 448 SER B O 1
ATOM 7804 N N . TYR B 1 449 ? 133.883 5.220 -106.314 1.00 12.45 449 TYR B N 1
ATOM 7805 C CA . TYR B 1 449 ? 134.533 5.905 -107.429 1.00 13.66 449 TYR B CA 1
ATOM 7806 C C . TYR B 1 449 ? 135.024 7.305 -107.091 1.00 17.40 449 TYR B C 1
ATOM 7807 O O . TYR B 1 449 ? 135.610 7.984 -107.940 1.00 16.32 449 TYR B O 1
ATOM 7816 N N . LEU B 1 450 ? 134.785 7.751 -105.862 1.00 14.14 450 LEU B N 1
ATOM 7817 C CA . LEU B 1 450 ? 135.130 9.122 -105.490 1.00 14.67 450 LEU B CA 1
ATOM 7818 C C . LEU B 1 450 ? 136.574 9.209 -105.043 1.00 13.36 450 LEU B C 1
ATOM 7819 O O . LEU B 1 450 ? 136.859 9.534 -103.881 1.00 18.65 450 LEU B O 1
ATOM 7824 N N . LEU B 1 451 ? 137.488 8.917 -105.965 1.00 14.66 451 LEU B N 1
ATOM 7825 C CA . LEU B 1 451 ? 138.920 8.987 -105.681 1.00 12.40 451 LEU B CA 1
ATOM 7826 C C . LEU B 1 451 ? 139.538 10.002 -106.634 1.00 16.62 451 LEU B C 1
ATOM 7827 O O . LEU B 1 451 ? 139.124 10.081 -107.791 1.00 15.60 451 LEU B O 1
ATOM 7832 N N . PRO B 1 452 ? 140.512 10.802 -106.161 1.00 14.22 452 PRO B N 1
ATOM 7833 C CA . PRO B 1 452 ? 141.070 11.783 -107.096 1.00 12.38 452 PRO B CA 1
ATOM 7834 C C . PRO B 1 452 ? 142.041 11.109 -108.053 1.00 17.35 452 PRO B C 1
ATOM 7835 O O . PRO B 1 452 ? 142.614 10.081 -107.682 1.00 15.76 452 PRO B O 1
ATOM 7839 N N . VAL B 1 453 ? 142.207 11.673 -109.248 1.00 13.69 453 VAL B N 1
ATOM 7840 C CA . VAL B 1 453 ? 143.194 11.206 -110.216 1.00 13.57 453 VAL B CA 1
ATOM 7841 C C . VAL B 1 453 ? 144.534 10.974 -109.535 1.00 17.98 453 VAL B C 1
ATOM 7842 O O . VAL B 1 453 ? 144.982 11.806 -108.753 1.00 17.47 453 VAL B O 1
ATOM 7846 N N . ASP B 1 454 ? 145.141 9.813 -109.797 1.00 25.53 454 ASP B N 1
ATOM 7847 C CA . ASP B 1 454 ? 146.446 9.441 -109.227 1.00 20.22 454 ASP B CA 1
ATOM 7848 C C . ASP B 1 454 ? 146.515 9.448 -107.695 1.00 18.00 454 ASP B C 1
ATOM 7849 O O . ASP B 1 454 ? 147.608 9.484 -107.125 1.00 15.40 454 ASP B O 1
ATOM 7854 N N . GLY B 1 455 ? 145.362 9.411 -107.033 1.00 14.81 455 GLY B N 1
ATOM 7855 C CA . GLY B 1 455 ? 145.325 9.482 -105.583 1.00 13.83 455 GLY B CA 1
ATOM 7856 C C . GLY B 1 455 ? 145.869 10.770 -104.984 1.00 19.42 455 GLY B C 1
ATOM 7857 O O . GLY B 1 455 ? 146.295 10.778 -103.827 1.00 18.31 455 GLY B O 1
ATOM 7858 N N . ASP B 1 456 ? 145.846 11.854 -105.764 1.00 14.63 456 ASP B N 1
ATOM 7859 C CA . ASP B 1 456 ? 146.421 13.143 -105.362 1.00 18.09 456 ASP B CA 1
ATOM 7860 C C . ASP B 1 456 ? 145.311 14.108 -104.968 1.00 13.62 456 ASP B C 1
ATOM 7861 O O . ASP B 1 456 ? 144.723 14.766 -105.822 1.00 16.35 456 ASP B O 1
ATOM 7866 N N . TYR B 1 457 ? 145.030 14.176 -103.674 1.00 11.91 457 TYR B N 1
ATOM 7867 C CA . TYR B 1 457 ? 143.971 15.020 -103.149 1.00 13.36 457 TYR B CA 1
ATOM 7868 C C . TYR B 1 457 ? 144.365 16.492 -103.173 1.00 16.61 457 TYR B C 1
ATOM 7869 O O . TYR B 1 457 ? 143.515 17.371 -103.117 1.00 17.51 457 TYR B O 1
ATOM 7878 N N . GLU B 1 458 ? 145.660 16.768 -103.255 1.00 17.23 458 GLU B N 1
ATOM 7879 C CA . GLU B 1 458 ? 146.110 18.149 -103.261 1.00 15.96 458 GLU B CA 1
ATOM 7880 C C . GLU B 1 458 ? 145.798 18.827 -104.586 1.00 21.93 458 GLU B C 1
ATOM 7881 O O . GLU B 1 458 ? 145.418 20.000 -104.625 1.00 18.26 458 GLU B O 1
ATOM 7887 N N . ARG B 1 459 ? 145.944 18.082 -105.672 1.00 18.57 459 ARG B N 1
ATOM 7888 C CA . ARG B 1 459 ? 145.773 18.638 -107.007 1.00 18.75 459 ARG B CA 1
ATOM 7889 C C . ARG B 1 459 ? 144.342 18.532 -107.523 1.00 16.55 459 ARG B C 1
ATOM 7890 O O . ARG B 1 459 ? 143.827 19.445 -108.191 1.00 14.50 459 ARG B O 1
ATOM 7898 N N . TYR B 1 460 ? 143.699 17.413 -107.214 1.00 12.28 460 TYR B N 1
ATOM 7899 C CA . TYR B 1 460 ? 142.471 17.071 -107.910 1.00 9.61 460 TYR B CA 1
ATOM 7900 C C . TYR B 1 460 ? 141.232 17.152 -107.046 1.00 12.48 460 TYR B C 1
ATOM 7901 O O . TYR B 1 460 ? 140.197 16.571 -107.372 1.00 13.33 460 TYR B O 1
ATOM 7910 N N . VAL B 1 461 ? 141.364 17.858 -105.928 1.00 12.83 461 VAL B N 1
ATOM 7911 C CA . VAL B 1 461 ? 140.223 18.254 -105.117 1.00 11.24 461 VAL B CA 1
ATOM 7912 C C . VAL B 1 461 ? 140.302 19.769 -104.896 1.00 9.98 461 VAL B C 1
ATOM 7913 O O . VAL B 1 461 ? 141.332 20.296 -104.470 1.00 10.68 461 VAL B O 1
ATOM 7917 N N . LEU B 1 462 ? 139.224 20.466 -105.235 1.00 10.86 462 LEU B N 1
ATOM 7918 C CA . LEU B 1 462 ? 139.170 21.903 -105.072 1.00 11.90 462 LEU B CA 1
ATOM 7919 C C . LEU B 1 462 ? 137.918 22.251 -104.293 1.00 12.11 462 LEU B C 1
ATOM 7920 O O . LEU B 1 462 ? 136.827 21.795 -104.638 1.00 12.97 462 LEU B O 1
ATOM 7925 N N . HIS B 1 463 ? 138.066 23.055 -103.243 1.00 8.86 463 HIS B N 1
ATOM 7926 C CA . HIS B 1 463 ? 136.906 23.461 -102.457 1.00 13.40 463 HIS B CA 1
ATOM 7927 C C . HIS B 1 463 ? 136.944 24.932 -102.079 1.00 10.79 463 HIS B C 1
ATOM 7928 O O . HIS B 1 463 ? 138.003 25.561 -102.112 1.00 11.60 463 HIS B O 1
ATOM 7935 N N . HIS B 1 464 ? 135.792 25.465 -101.704 1.00 9.32 464 HIS B N 1
ATOM 7936 C CA . HIS B 1 464 ? 135.708 26.859 -101.302 1.00 8.71 464 HIS B CA 1
ATOM 7937 C C . HIS B 1 464 ? 134.470 27.126 -100.461 1.00 10.19 464 HIS B C 1
ATOM 7938 O O . HIS B 1 464 ? 133.382 26.622 -100.757 1.00 10.38 464 HIS B O 1
ATOM 7945 N N . ASP B 1 465 ? 134.670 27.890 -99.391 1.00 11.76 465 ASP B N 1
ATOM 7946 C CA . ASP B 1 465 ? 133.595 28.401 -98.556 1.00 10.22 465 ASP B CA 1
ATOM 7947 C C . ASP B 1 465 ? 133.460 29.897 -98.827 1.00 10.27 465 ASP B C 1
ATOM 7948 O O . ASP B 1 465 ? 134.384 30.667 -98.556 1.00 9.94 465 ASP B O 1
ATOM 7953 N N . TRP B 1 466 ? 132.315 30.311 -99.359 1.00 7.61 466 TRP B N 1
ATOM 7954 C CA . TRP B 1 466 ? 132.133 31.704 -99.734 1.00 8.49 466 TRP B CA 1
ATOM 7955 C C . TRP B 1 466 ? 131.905 32.587 -98.505 1.00 9.80 466 TRP B C 1
ATOM 7956 O O . TRP B 1 466 ? 132.292 33.749 -98.498 1.00 8.05 466 TRP B O 1
ATOM 7967 N N . LEU B 1 467 ? 131.326 32.015 -97.454 1.00 9.49 467 LEU B N 1
ATOM 7968 C CA . LEU B 1 467 ? 130.984 32.787 -96.259 1.00 8.36 467 LEU B CA 1
ATOM 7969 C C . LEU B 1 467 ? 132.224 33.372 -95.584 1.00 13.17 467 LEU B C 1
ATOM 7970 O O . LEU B 1 467 ? 132.213 34.521 -95.153 1.00 10.95 467 LEU B O 1
ATOM 7975 N N . THR B 1 468 ? 133.294 32.587 -95.522 1.00 9.18 468 THR B N 1
ATOM 7976 C CA . THR B 1 468 ? 134.538 33.031 -94.904 1.00 9.25 468 THR B CA 1
ATOM 7977 C C . THR B 1 468 ? 135.527 33.632 -95.898 1.00 11.22 468 THR B C 1
ATOM 7978 O O . THR B 1 468 ? 136.654 33.945 -95.521 1.00 13.94 468 THR B O 1
ATOM 7982 N N . ASP B 1 469 ? 135.135 33.757 -97.169 1.00 12.12 469 ASP B N 1
ATOM 7983 C CA . ASP B 1 469 ? 135.976 34.448 -98.158 1.00 11.63 469 ASP B CA 1
ATOM 7984 C C . ASP B 1 469 ? 135.864 35.959 -97.888 1.00 12.69 469 ASP B C 1
ATOM 7985 O O . ASP B 1 469 ? 134.786 36.545 -98.024 1.00 12.68 469 ASP B O 1
ATOM 7990 N N . PRO B 1 470 ? 136.978 36.599 -97.497 1.00 13.48 470 PRO B N 1
ATOM 7991 C CA . PRO B 1 470 ? 136.904 38.012 -97.104 1.00 13.10 470 PRO B CA 1
ATOM 7992 C C . PRO B 1 470 ? 136.696 38.942 -98.288 1.00 17.90 470 PRO B C 1
ATOM 7993 O O . PRO B 1 470 ? 136.363 40.120 -98.089 1.00 16.65 470 PRO B O 1
ATOM 7997 N N . HIS B 1 471 ? 136.892 38.434 -99.506 1.00 10.91 471 HIS B N 1
ATOM 7998 C CA . HIS B 1 471 ? 136.591 39.229 -100.694 1.00 13.94 471 HIS B CA 1
ATOM 7999 C C . HIS B 1 471 ? 135.101 39.159 -101.047 1.00 12.86 471 HIS B C 1
ATOM 8000 O O . HIS B 1 471 ? 134.625 39.890 -101.918 1.00 17.26 471 HIS B O 1
ATOM 8007 N N . SER B 1 472 ? 134.362 38.281 -100.371 1.00 12.51 472 SER B N 1
ATOM 8008 C CA . SER B 1 472 ? 132.933 38.116 -100.646 1.00 14.11 472 SER B CA 1
ATOM 8009 C C . SER B 1 472 ? 132.083 38.307 -99.383 1.00 14.08 472 SER B C 1
ATOM 8010 O O . SER B 1 472 ? 131.043 38.967 -99.421 1.00 10.23 472 SER B O 1
ATOM 8013 N N . ALA B 1 473 ? 132.532 37.711 -98.275 1.00 11.21 473 ALA B N 1
ATOM 8014 C CA . ALA B 1 473 ? 131.812 37.757 -96.999 1.00 13.73 473 ALA B CA 1
ATOM 8015 C C . ALA B 1 473 ? 130.388 37.192 -97.090 1.00 11.56 473 ALA B C 1
ATOM 8016 O O . ALA B 1 473 ? 129.476 37.672 -96.426 1.00 13.16 473 ALA B O 1
ATOM 8018 N N . GLY B 1 474 ? 130.212 36.159 -97.908 1.00 9.20 474 GLY B N 1
ATOM 8019 C CA . GLY B 1 474 ? 128.897 35.595 -98.160 1.00 9.14 474 GLY B CA 1
ATOM 8020 C C . GLY B 1 474 ? 128.792 35.149 -99.607 1.00 15.70 474 GLY B C 1
ATOM 8021 O O . GLY B 1 474 ? 129.511 35.673 -100.462 1.00 14.73 474 GLY B O 1
ATOM 8022 N N . ALA B 1 475 ? 127.914 34.185 -99.882 1.00 9.74 475 ALA B N 1
ATOM 8023 C CA . ALA B 1 475 ? 127.763 33.649 -101.236 1.00 7.91 475 ALA B CA 1
ATOM 8024 C C . ALA B 1 475 ? 126.899 34.545 -102.131 1.00 10.34 475 ALA B C 1
ATOM 8025 O O . ALA B 1 475 ? 127.332 34.975 -103.194 1.00 12.73 475 ALA B O 1
ATOM 8027 N N . PHE B 1 476 ? 125.669 34.799 -101.710 1.00 9.36 476 PHE B N 1
ATOM 8028 C CA . PHE B 1 476 ? 124.788 35.678 -102.466 1.00 9.13 476 PHE B CA 1
ATOM 8029 C C . PHE B 1 476 ? 123.664 36.199 -101.592 1.00 7.95 476 PHE B C 1
ATOM 8030 O O . PHE B 1 476 ? 123.341 35.611 -100.554 1.00 8.45 476 PHE B O 1
ATOM 8038 N N . LYS B 1 477 ? 123.049 37.296 -102.002 1.00 7.21 477 LYS B N 1
ATOM 8039 C CA . LYS B 1 477 ? 121.975 37.824 -101.188 1.00 7.87 477 LYS B CA 1
ATOM 8040 C C . LYS B 1 477 ? 120.660 37.073 -101.399 1.00 10.40 477 LYS B C 1
ATOM 8041 O O . LYS B 1 477 ? 120.301 36.683 -102.519 1.00 4.72 477 LYS B O 1
ATOM 8047 N N . LEU B 1 478 ? 119.956 36.881 -100.294 1.00 7.87 478 LEU B N 1
ATOM 8048 C CA . LEU B 1 478 ? 118.654 36.235 -100.283 1.00 10.88 478 LEU B CA 1
ATOM 8049 C C . LEU B 1 478 ? 117.888 36.855 -99.117 1.00 9.21 478 LEU B C 1
ATOM 8050 O O . LEU B 1 478 ? 118.193 36.569 -97.955 1.00 11.15 478 LEU B O 1
ATOM 8055 N N . ASN B 1 479 ? 116.921 37.717 -99.414 1.00 10.17 479 ASN B N 1
ATOM 8056 C CA . ASN B 1 479 ? 116.174 38.420 -98.367 1.00 8.04 479 ASN B CA 1
ATOM 8057 C C . ASN B 1 479 ? 115.371 37.490 -97.474 1.00 9.94 479 ASN B C 1
ATOM 8058 O O . ASN B 1 479 ? 114.790 36.518 -97.953 1.00 7.40 479 ASN B O 1
ATOM 8063 N N . TYR B 1 480 ? 115.337 37.806 -96.180 1.00 7.12 480 TYR B N 1
ATOM 8064 C CA . TYR B 1 480 ? 114.355 37.245 -95.247 1.00 8.15 480 TYR B CA 1
ATOM 8065 C C . TYR B 1 480 ? 112.979 37.902 -95.430 1.00 7.47 480 TYR B C 1
ATOM 8066 O O . TYR B 1 480 ? 112.874 38.943 -96.091 1.00 9.77 480 TYR B O 1
ATOM 8075 N N . PRO B 1 481 ? 111.922 37.314 -94.838 1.00 8.27 481 PRO B N 1
ATOM 8076 C CA . PRO B 1 481 ? 110.618 37.981 -94.900 1.00 7.82 481 PRO B CA 1
ATOM 8077 C C . PRO B 1 481 ? 110.711 39.396 -94.355 1.00 8.25 481 PRO B C 1
ATOM 8078 O O . PRO B 1 481 ? 111.455 39.632 -93.395 1.00 9.82 481 PRO B O 1
ATOM 8082 N N . GLY B 1 482 ? 109.993 40.324 -94.981 1.00 10.47 482 GLY B N 1
ATOM 8083 C CA . GLY B 1 482 ? 110.009 41.719 -94.565 1.00 9.39 482 GLY B CA 1
ATOM 8084 C C . GLY B 1 482 ? 111.144 42.549 -95.141 1.00 12.76 482 GLY B C 1
ATOM 8085 O O . GLY B 1 482 ? 111.198 43.778 -94.947 1.00 14.23 482 GLY B O 1
ATOM 8086 N N . GLU B 1 483 ? 112.044 41.906 -95.877 1.00 11.30 483 GLU B N 1
ATOM 8087 C CA . GLU B 1 483 ? 113.244 42.598 -96.349 1.00 9.03 483 GLU B CA 1
ATOM 8088 C C . GLU B 1 483 ? 113.335 42.854 -97.852 1.00 10.79 483 GLU B C 1
ATOM 8089 O O . GLU B 1 483 ? 114.383 43.257 -98.344 1.00 10.37 483 GLU B O 1
ATOM 8095 N N . ASP B 1 484 ? 112.262 42.611 -98.590 1.00 9.43 484 ASP B N 1
ATOM 8096 C CA . ASP B 1 484 ? 112.314 42.853 -100.027 1.00 8.84 484 ASP B CA 1
ATOM 8097 C C . ASP B 1 484 ? 112.524 44.348 -100.323 1.00 13.34 484 ASP B C 1
ATOM 8098 O O . ASP B 1 484 ? 113.074 44.715 -101.355 1.00 11.57 484 ASP B O 1
ATOM 8103 N N . VAL B 1 485 ? 112.118 45.204 -99.393 1.00 10.97 485 VAL B N 1
ATOM 8104 C CA . VAL B 1 485 ? 112.288 46.637 -99.586 1.00 11.66 485 VAL B CA 1
ATOM 8105 C C . VAL B 1 485 ? 113.774 47.026 -99.706 1.00 10.47 485 VAL B C 1
ATOM 8106 O O . VAL B 1 485 ? 114.111 47.996 -100.383 1.00 8.37 485 VAL B O 1
ATOM 8110 N N . TYR B 1 486 ? 114.655 46.239 -99.084 1.00 6.94 486 TYR B N 1
ATOM 8111 C CA . TYR B 1 486 ? 116.088 46.447 -99.214 1.00 7.59 486 TYR B CA 1
ATOM 8112 C C . TYR B 1 486 ? 116.535 46.274 -100.664 1.00 8.94 486 TYR B C 1
ATOM 8113 O O . TYR B 1 486 ? 117.369 47.038 -101.144 1.00 8.42 486 TYR B O 1
ATOM 8122 N N . SER B 1 487 ? 116.007 45.252 -101.344 1.00 6.92 487 SER B N 1
ATOM 8123 C CA . SER B 1 487 ? 116.293 45.041 -102.765 1.00 10.83 487 SER B CA 1
ATOM 8124 C C . SER B 1 487 ? 115.837 46.244 -103.586 1.00 8.89 487 SER B C 1
ATOM 8125 O O . SER B 1 487 ? 116.549 46.687 -104.482 1.00 10.57 487 SER B O 1
ATOM 8128 N N . GLN B 1 488 ? 114.653 46.764 -103.262 1.00 9.58 488 GLN B N 1
ATOM 8129 C CA . GLN B 1 488 ? 114.112 47.963 -103.917 1.00 12.51 488 GLN B CA 1
ATOM 8130 C C . GLN B 1 488 ? 115.058 49.160 -103.751 1.00 12.09 488 GLN B C 1
ATOM 8131 O O . GLN B 1 488 ? 115.403 49.845 -104.718 1.00 7.85 488 GLN B O 1
ATOM 8137 N N . ARG B 1 489 ? 115.477 49.390 -102.513 1.00 11.91 489 ARG B N 1
ATOM 8138 C CA . ARG B 1 489 ? 116.316 50.527 -102.165 1.00 10.36 489 ARG B CA 1
ATOM 8139 C C . ARG B 1 489 ? 117.681 50.431 -102.838 1.00 12.95 489 ARG B C 1
ATOM 8140 O O . ARG B 1 489 ? 118.213 51.421 -103.342 1.00 8.31 489 ARG B O 1
ATOM 8148 N N . LEU B 1 490 ? 118.249 49.230 -102.835 1.00 9.31 490 LEU B N 1
ATOM 8149 C CA . LEU B 1 490 ? 119.569 49.005 -103.425 1.00 9.80 490 LEU B CA 1
ATOM 8150 C C . LEU B 1 490 ? 119.524 49.057 -104.956 1.00 10.21 490 LEU B C 1
ATOM 8151 O O . LEU B 1 490 ? 120.447 49.568 -105.595 1.00 8.49 490 LEU B O 1
ATOM 8156 N N . PHE B 1 491 ? 118.451 48.520 -105.533 1.00 7.71 491 PHE B N 1
ATOM 8157 C CA . PHE B 1 491 ? 118.310 48.491 -106.986 1.00 8.99 491 PHE B CA 1
ATOM 8158 C C . PHE B 1 491 ? 118.104 49.906 -107.535 1.00 9.87 491 PHE B C 1
ATOM 8159 O O . PHE B 1 491 ? 118.693 50.277 -108.545 1.00 10.96 491 PHE B O 1
ATOM 8167 N N . PHE B 1 492 ? 117.280 50.694 -106.855 1.00 10.32 492 PHE B N 1
ATOM 8168 C CA . PHE B 1 492 ? 116.957 52.045 -107.329 1.00 12.05 492 PHE B CA 1
ATOM 8169 C C . PHE B 1 492 ? 117.909 53.139 -106.839 1.00 9.96 492 PHE B C 1
ATOM 8170 O O . PHE B 1 492 ? 117.686 54.321 -107.105 1.00 15.21 492 PHE B O 1
ATOM 8178 N N . GLN B 1 493 ? 118.974 52.744 -106.146 1.00 9.33 493 GLN B N 1
ATOM 8179 C CA . GLN B 1 493 ? 119.976 53.699 -105.660 1.00 10.16 493 GLN B CA 1
ATOM 8180 C C . GLN B 1 493 ? 120.685 54.507 -106.762 1.00 14.32 493 GLN B C 1
ATOM 8181 O O . GLN B 1 493 ? 120.919 55.703 -106.588 1.00 9.55 493 GLN B O 1
ATOM 8187 N N . PRO B 1 494 ? 121.067 53.855 -107.881 1.00 11.71 494 PRO B N 1
ATOM 8188 C CA . PRO B 1 494 ? 121.685 54.663 -108.939 1.00 11.46 494 PRO B CA 1
ATOM 8189 C C . PRO B 1 494 ? 120.693 55.597 -109.629 1.00 12.46 494 PRO B C 1
ATOM 8190 O O . PRO B 1 494 ? 121.131 56.480 -110.368 1.00 13.12 494 PRO B O 1
ATOM 8194 N N . MET B 1 495 ? 119.391 55.408 -109.402 1.00 9.59 495 MET B N 1
ATOM 8195 C CA . MET B 1 495 ? 118.409 56.359 -109.923 1.00 9.60 495 MET B CA 1
ATOM 8196 C C . MET B 1 495 ? 118.433 57.702 -109.181 1.00 12.13 495 MET B C 1
ATOM 8197 O O . MET B 1 495 ? 117.669 58.609 -109.515 1.00 12.18 495 MET B O 1
ATOM 8202 N N . THR B 1 496 ? 119.313 57.832 -108.186 1.00 12.39 496 THR B N 1
ATOM 8203 C CA . THR B 1 496 ? 119.579 59.138 -107.579 1.00 12.68 496 THR 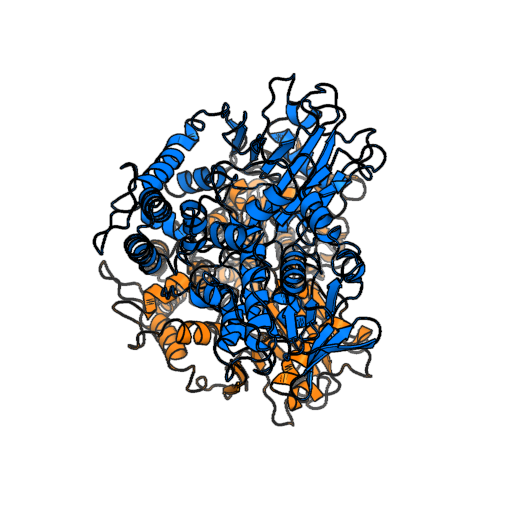B CA 1
ATOM 8204 C C . THR B 1 496 ? 120.149 60.110 -108.629 1.00 13.82 496 THR B C 1
ATOM 8205 O O . THR B 1 496 ? 119.977 61.326 -108.524 1.00 13.61 496 THR B O 1
ATOM 8209 N N . ALA B 1 497 ? 120.811 59.569 -109.644 1.00 11.30 497 ALA B N 1
ATOM 8210 C CA . ALA B 1 497 ? 121.298 60.373 -110.754 1.00 10.93 497 ALA B CA 1
ATOM 8211 C C . ALA B 1 497 ? 120.169 61.120 -111.461 1.00 12.64 497 ALA B C 1
ATOM 8212 O O . ALA B 1 497 ? 120.411 62.121 -112.132 1.00 10.66 497 ALA B O 1
ATOM 8214 N N . ASN B 1 498 ? 118.937 60.637 -111.321 1.00 13.25 498 ASN B N 1
ATOM 8215 C CA . ASN B 1 498 ? 117.783 61.379 -111.831 1.00 16.68 498 ASN B CA 1
ATOM 8216 C C . ASN B 1 498 ? 117.411 62.574 -110.944 1.00 19.38 498 ASN B C 1
ATOM 8217 O O . ASN B 1 498 ? 116.559 63.375 -111.317 1.00 17.22 498 ASN B O 1
ATOM 8222 N N . SER B 1 499 ? 118.039 62.677 -109.772 1.00 17.16 499 SER B N 1
ATOM 8223 C CA . SER B 1 499 ? 117.708 63.723 -108.794 1.00 15.21 499 SER B CA 1
ATOM 8224 C C . SER B 1 499 ? 118.975 64.327 -108.204 1.00 13.00 499 SER B C 1
ATOM 8225 O O . SER B 1 499 ? 119.447 63.877 -107.167 1.00 17.91 499 SER B O 1
ATOM 8228 N N . PRO B 1 500 ? 119.509 65.371 -108.852 1.00 16.98 500 PRO B N 1
ATOM 8229 C CA . PRO B 1 500 ? 120.817 65.981 -108.553 1.00 18.18 500 PRO B CA 1
ATOM 8230 C C . PRO B 1 500 ? 121.041 66.280 -107.067 1.00 18.81 500 PRO B C 1
ATOM 8231 O O . PRO B 1 500 ? 122.187 66.298 -106.596 1.00 17.86 500 PRO B O 1
ATOM 8235 N N . ASN B 1 501 ? 119.954 66.523 -106.342 1.00 18.69 501 ASN B N 1
ATOM 8236 C CA . ASN B 1 501 ? 120.030 66.776 -104.912 1.00 18.67 501 ASN B CA 1
ATOM 8237 C C . ASN B 1 501 ? 120.268 65.527 -104.078 1.00 17.60 501 ASN B C 1
ATOM 8238 O O . ASN B 1 501 ? 120.731 65.613 -102.933 1.00 18.57 501 ASN B O 1
ATOM 8243 N N . LYS B 1 502 ? 119.936 64.371 -104.644 1.00 17.35 502 LYS B N 1
ATOM 8244 C CA . LYS B 1 502 ? 120.139 63.106 -103.954 1.00 18.15 502 LYS B CA 1
ATOM 8245 C C . LYS B 1 502 ? 121.404 62.428 -104.484 1.00 13.96 502 LYS B C 1
ATOM 8246 O O . LYS B 1 502 ? 121.899 61.465 -103.893 1.00 16.48 502 LYS B O 1
ATOM 8252 N N . ASP B 1 503 ? 121.931 62.946 -105.590 1.00 11.21 503 ASP B N 1
ATOM 8253 C CA . ASP B 1 503 ? 123.083 62.337 -106.259 1.00 10.74 503 ASP B CA 1
ATOM 8254 C C . ASP B 1 503 ? 124.423 62.706 -105.599 1.00 18.23 503 ASP B C 1
ATOM 8255 O O . ASP B 1 503 ? 124.951 63.822 -105.798 1.00 15.11 503 ASP B O 1
ATOM 8260 N N . THR B 1 504 ? 124.976 61.758 -104.836 1.00 11.03 504 THR B N 1
ATOM 8261 C CA . THR B 1 504 ? 126.249 61.960 -104.144 1.00 10.92 504 THR B CA 1
ATOM 8262 C C . THR B 1 504 ? 127.469 61.584 -104.985 1.00 13.58 504 THR B C 1
ATOM 8263 O O . THR B 1 504 ? 128.605 61.667 -104.513 1.00 12.33 504 THR B O 1
ATOM 8267 N N . GLY B 1 505 ? 127.244 61.150 -106.221 1.00 12.55 505 GLY B N 1
ATOM 8268 C CA . GLY B 1 505 ? 128.345 60.820 -107.107 1.00 9.65 505 GLY B CA 1
ATOM 8269 C C . GLY B 1 505 ? 128.837 59.393 -106.940 1.00 9.72 505 GLY B C 1
ATOM 8270 O O . GLY B 1 505 ? 129.782 58.977 -107.605 1.00 10.65 505 GLY B O 1
ATOM 8271 N N . LEU B 1 506 ? 128.195 58.650 -106.041 1.00 10.71 506 LEU B N 1
ATOM 8272 C CA . LEU B 1 506 ? 128.521 57.238 -105.804 1.00 8.98 506 LEU B CA 1
ATOM 8273 C C . LEU B 1 506 ? 127.280 56.378 -106.005 1.00 10.29 506 LEU B C 1
ATOM 8274 O O . LEU B 1 506 ? 126.201 56.705 -105.495 1.00 10.13 506 LEU B O 1
ATOM 8279 N N . TYR B 1 507 ? 127.443 55.267 -106.727 1.00 9.88 507 TYR B N 1
ATOM 8280 C CA . TYR B 1 507 ? 126.330 54.373 -107.035 1.00 8.69 507 TYR B CA 1
ATOM 8281 C C . TYR B 1 507 ? 126.663 52.929 -106.656 1.00 9.80 507 TYR B C 1
ATOM 8282 O O . TYR B 1 507 ? 127.778 52.461 -106.867 1.00 9.27 507 TYR B O 1
ATOM 8291 N N . LEU B 1 508 ? 125.681 52.243 -106.086 1.00 8.12 508 LEU B N 1
ATOM 8292 C CA . LEU B 1 508 ? 125.824 50.843 -105.695 1.00 11.52 508 LEU B CA 1
ATOM 8293 C C . LEU B 1 508 ? 125.458 49.924 -106.845 1.00 8.34 508 LEU B C 1
ATOM 8294 O O . LEU B 1 508 ? 124.588 50.252 -107.643 1.00 10.39 508 LEU B O 1
ATOM 8299 N N . ALA B 1 509 ? 126.115 48.766 -106.905 1.00 8.69 509 ALA B N 1
ATOM 8300 C CA . ALA B 1 509 ? 125.873 47.789 -107.948 1.00 8.15 509 ALA B CA 1
ATOM 8301 C C . ALA B 1 509 ? 126.359 46.400 -107.502 1.00 10.30 509 ALA B C 1
ATOM 8302 O O . ALA B 1 509 ? 126.866 46.239 -106.388 1.00 9.03 509 ALA B O 1
ATOM 8304 N N . GLY B 1 510 ? 126.201 45.410 -108.376 1.00 7.90 510 GLY B N 1
ATOM 8305 C CA . GLY B 1 510 ? 126.444 44.021 -108.020 1.00 8.88 510 GLY B CA 1
ATOM 8306 C C . GLY B 1 510 ? 125.115 43.319 -107.771 1.00 8.08 510 GLY B C 1
ATOM 8307 O O . GLY B 1 510 ? 124.130 43.979 -107.425 1.00 12.49 510 GLY B O 1
ATOM 8308 N N . CYS B 1 511 ? 125.064 41.992 -107.926 1.00 7.75 511 CYS B N 1
ATOM 8309 C CA . CYS B 1 511 ? 123.782 41.293 -107.793 1.00 7.36 511 CYS B CA 1
ATOM 8310 C C . CYS B 1 511 ? 123.225 41.392 -106.381 1.00 7.44 511 CYS B C 1
ATOM 8311 O O . CYS B 1 511 ? 122.018 41.262 -106.180 1.00 7.93 511 CYS B O 1
ATOM 8314 N N . SER B 1 512 ? 124.100 41.640 -105.411 1.00 6.54 512 SER B N 1
ATOM 8315 C CA . SER B 1 512 ? 123.660 41.849 -104.028 1.00 11.92 512 SER B CA 1
ATOM 8316 C C . SER B 1 512 ? 122.778 43.083 -103.883 1.00 7.57 512 SER B C 1
ATOM 8317 O O . SER B 1 512 ? 121.975 43.173 -102.953 1.00 8.82 512 SER B O 1
ATOM 8320 N N . CYS B 1 513 ? 122.928 44.033 -104.801 1.00 10.43 513 CYS B N 1
ATOM 8321 C CA . CYS B 1 513 ? 122.094 45.238 -104.807 1.00 9.58 513 CYS B CA 1
ATOM 8322 C C . CYS B 1 513 ? 120.975 45.169 -105.846 1.00 12.54 513 CYS B C 1
ATOM 8323 O O . CYS B 1 513 ? 120.443 46.201 -106.240 1.00 11.86 513 CYS B O 1
ATOM 8326 N N . SER B 1 514 ? 120.613 43.959 -106.271 1.00 9.16 514 SER B N 1
ATOM 8327 C CA . SER B 1 514 ? 119.601 43.792 -107.308 1.00 8.30 514 SER B CA 1
ATOM 8328 C C . SER B 1 514 ? 118.348 43.112 -106.783 1.00 10.22 514 SER B C 1
ATOM 8329 O O . SER B 1 514 ? 118.210 42.860 -105.576 1.00 6.54 514 SER B O 1
ATOM 8332 N N . PHE B 1 515 ? 117.424 42.821 -107.693 1.00 11.91 515 PHE B N 1
ATOM 8333 C CA . PHE B 1 515 ? 116.290 41.976 -107.339 1.00 7.94 515 PHE B CA 1
ATOM 8334 C C . PHE B 1 515 ? 116.632 40.506 -107.547 1.00 12.86 515 PHE B C 1
ATOM 8335 O O . PHE B 1 515 ? 115.877 39.624 -107.138 1.00 15.18 515 PHE B O 1
ATOM 8343 N N . ALA B 1 516 ? 117.773 40.245 -108.175 1.00 10.12 516 ALA B N 1
ATOM 8344 C CA . ALA B 1 516 ? 118.188 38.873 -108.438 1.00 13.55 516 ALA B CA 1
ATOM 8345 C C . ALA B 1 516 ? 119.526 38.561 -107.784 1.00 8.00 516 ALA B C 1
ATOM 8346 O O . ALA B 1 516 ? 120.513 38.316 -108.485 1.00 9.72 516 ALA B O 1
ATOM 8348 N N . GLY B 1 517 ? 119.559 38.576 -106.454 1.00 7.07 517 GLY B N 1
ATOM 8349 C CA . GLY B 1 517 ? 120.755 38.187 -105.723 1.00 6.68 517 GLY B CA 1
ATOM 8350 C C . GLY B 1 517 ? 121.124 36.748 -106.045 1.00 7.10 517 GLY B C 1
ATOM 8351 O O . GLY B 1 517 ? 120.255 35.894 -106.107 1.00 6.22 517 GLY B O 1
ATOM 8352 N N . GLY B 1 518 ? 122.403 36.479 -106.287 1.00 9.50 518 GLY B N 1
ATOM 8353 C CA . GLY B 1 518 ? 122.824 35.128 -106.633 1.00 10.83 518 GLY B CA 1
ATOM 8354 C C . GLY B 1 518 ? 122.580 34.690 -108.066 1.00 9.84 518 GLY B C 1
ATOM 8355 O O . GLY B 1 518 ? 122.657 33.500 -108.369 1.00 11.23 518 GLY B O 1
ATOM 8356 N N . TRP B 1 519 ? 122.287 35.654 -108.933 1.00 8.26 519 TRP B N 1
ATOM 8357 C CA . TRP B 1 519 ? 122.143 35.436 -110.373 1.00 8.10 519 TRP B CA 1
ATOM 8358 C C . TRP B 1 519 ? 122.939 36.511 -111.104 1.00 9.01 519 TRP B C 1
ATOM 8359 O O . TRP B 1 519 ? 122.804 37.691 -110.793 1.00 9.29 519 TRP B O 1
ATOM 8370 N N . ILE B 1 520 ? 123.758 36.118 -112.076 1.00 11.00 520 ILE B N 1
ATOM 8371 C CA . ILE B 1 520 ? 124.533 37.098 -112.839 1.00 10.19 520 ILE B CA 1
ATOM 8372 C C . ILE B 1 520 ? 123.665 38.187 -113.502 1.00 10.14 520 ILE B C 1
ATOM 8373 O O . ILE B 1 520 ? 124.102 39.332 -113.661 1.00 10.15 520 ILE B O 1
ATOM 8378 N N . GLU B 1 521 ? 122.436 37.831 -113.867 1.00 7.93 521 GLU B N 1
ATOM 8379 C CA . GLU B 1 521 ? 121.455 38.805 -114.340 1.00 6.59 521 GLU B CA 1
ATOM 8380 C C . GLU B 1 521 ? 121.412 40.043 -113.437 1.00 9.22 521 GLU B C 1
ATOM 8381 O O . GLU B 1 521 ? 121.453 41.156 -113.928 1.00 8.55 521 GLU B O 1
ATOM 8387 N N . GLY B 1 522 ? 121.368 39.845 -112.119 1.00 11.06 522 GLY B N 1
ATOM 8388 C CA . GLY B 1 522 ? 121.361 40.960 -111.179 1.00 9.42 522 GLY B CA 1
ATOM 8389 C C . GLY B 1 522 ? 122.587 41.856 -111.295 1.00 14.05 522 GLY B C 1
ATOM 8390 O O . GLY B 1 522 ? 122.488 43.091 -111.194 1.00 11.52 522 GLY B O 1
ATOM 8391 N N . ALA B 1 523 ? 123.744 41.234 -111.500 1.00 8.24 523 ALA B N 1
ATOM 8392 C CA . ALA B 1 523 ? 124.988 41.961 -111.682 1.00 8.90 523 ALA B CA 1
ATOM 8393 C C . ALA B 1 523 ? 124.932 42.811 -112.939 1.00 11.76 523 ALA B C 1
ATOM 8394 O O . ALA B 1 523 ? 125.417 43.948 -112.960 1.00 13.18 523 ALA B O 1
ATOM 8396 N N . VAL B 1 524 ? 124.350 42.254 -113.991 1.00 9.89 524 VAL B N 1
ATOM 8397 C CA . VAL B 1 524 ? 124.301 42.929 -115.274 1.00 8.64 524 VAL B CA 1
ATOM 8398 C C . VAL B 1 524 ? 123.347 44.110 -115.226 1.00 11.30 524 VAL B C 1
ATOM 8399 O O . VAL B 1 524 ? 123.704 45.217 -115.644 1.00 9.69 524 VAL B O 1
ATOM 8403 N N . GLN B 1 525 ? 122.151 43.880 -114.690 1.00 8.35 525 GLN B N 1
ATOM 8404 C CA . GLN B 1 525 ? 121.151 44.937 -114.586 1.00 8.20 525 GLN B CA 1
ATOM 8405 C C . GLN B 1 525 ? 121.669 46.134 -113.773 1.00 12.03 525 GLN B C 1
ATOM 8406 O O . GLN B 1 525 ? 121.534 47.291 -114.201 1.00 9.84 525 GLN B O 1
ATOM 8412 N N . THR B 1 526 ? 122.254 45.846 -112.608 1.00 7.33 526 THR B N 1
ATOM 8413 C CA . THR B 1 526 ? 122.770 46.886 -111.729 1.00 9.61 526 THR B CA 1
ATOM 8414 C C . THR B 1 526 ? 123.968 47.593 -112.348 1.00 11.17 526 THR B C 1
ATOM 8415 O O . THR B 1 526 ? 124.184 48.795 -112.111 1.00 10.46 526 THR B O 1
ATOM 8419 N N . ALA B 1 527 ? 124.739 46.850 -113.140 1.00 11.68 527 ALA B N 1
ATOM 8420 C CA . ALA B 1 527 ? 125.864 47.425 -113.880 1.00 9.84 527 ALA B CA 1
ATOM 8421 C C . ALA B 1 527 ? 125.340 48.446 -114.867 1.00 9.71 527 ALA B C 1
ATOM 8422 O O . ALA B 1 527 ? 125.904 49.525 -115.002 1.00 7.86 527 ALA B O 1
ATOM 8424 N N . LEU B 1 528 ? 124.250 48.097 -115.551 1.00 8.63 528 LEU B N 1
ATOM 8425 C CA . LEU B 1 528 ? 123.655 48.998 -116.538 1.00 11.26 528 LEU B CA 1
ATOM 8426 C C . LEU B 1 528 ? 123.041 50.237 -115.881 1.00 10.41 528 LEU B C 1
ATOM 8427 O O . LEU B 1 528 ? 123.160 51.356 -116.395 1.00 12.51 528 LEU B O 1
ATOM 8432 N N . ASN B 1 529 ? 122.367 50.039 -114.756 1.00 9.91 529 ASN B N 1
ATOM 8433 C CA . ASN B 1 529 ? 121.772 51.163 -114.046 1.00 12.62 529 ASN B CA 1
ATOM 8434 C C . ASN B 1 529 ? 122.837 52.111 -113.539 1.00 12.46 529 ASN B C 1
ATOM 8435 O O . ASN B 1 529 ? 122.709 53.319 -113.690 1.00 12.20 529 ASN B O 1
ATOM 8440 N N . SER B 1 530 ? 123.901 51.558 -112.962 1.00 9.72 530 SER B N 1
ATOM 8441 C CA . SER B 1 530 ? 124.954 52.380 -112.378 1.00 8.94 530 SER B CA 1
ATOM 8442 C C . SER B 1 530 ? 125.808 53.058 -113.451 1.00 10.08 530 SER B C 1
ATOM 8443 O O . SER B 1 530 ? 126.266 54.191 -113.262 1.00 11.46 530 SER B O 1
ATOM 8446 N N . ALA B 1 531 ? 126.022 52.378 -114.572 1.00 8.43 531 ALA B N 1
ATOM 8447 C CA . ALA B 1 531 ? 126.746 52.985 -115.689 1.00 8.59 531 ALA B CA 1
ATOM 8448 C C . ALA B 1 531 ? 125.939 54.135 -116.288 1.00 11.88 531 ALA B C 1
ATOM 8449 O O . ALA B 1 531 ? 126.485 55.199 -116.570 1.00 13.26 531 ALA B O 1
ATOM 8451 N N . CYS B 1 532 ? 124.638 53.924 -116.472 1.00 7.84 532 CYS B N 1
ATOM 8452 C CA . CYS B 1 532 ? 123.744 54.994 -116.920 1.00 12.24 532 CYS B CA 1
ATOM 8453 C C . CYS B 1 532 ? 123.762 56.196 -115.976 1.00 12.68 532 CYS B C 1
ATOM 8454 O O . CYS B 1 532 ? 123.768 57.334 -116.422 1.00 14.40 532 CYS B O 1
ATOM 8457 N N . ALA B 1 533 ? 123.761 55.927 -114.673 1.00 10.93 533 ALA B N 1
ATOM 8458 C CA . ALA B 1 533 ? 123.797 56.973 -113.657 1.00 13.29 533 ALA B CA 1
ATOM 8459 C C . ALA B 1 533 ? 125.049 57.835 -113.807 1.00 9.83 533 ALA B C 1
ATOM 8460 O O . ALA B 1 533 ? 124.968 59.056 -113.776 1.00 10.87 533 ALA B O 1
ATOM 8462 N N . VAL B 1 534 ? 126.200 57.189 -113.975 1.00 10.92 534 VAL B N 1
ATOM 8463 C CA . VAL B 1 534 ? 127.453 57.898 -114.180 1.00 8.69 534 VAL B CA 1
ATOM 8464 C C . VAL B 1 534 ? 127.354 58.854 -115.382 1.00 16.38 534 VAL B C 1
ATOM 8465 O O . VAL B 1 534 ? 127.704 60.031 -115.277 1.00 12.54 534 VAL B O 1
ATOM 8469 N N . LEU B 1 535 ? 126.868 58.348 -116.517 1.00 15.63 535 LEU B N 1
ATOM 8470 C CA . LEU B 1 535 ? 126.689 59.181 -117.708 1.00 13.00 535 LEU B CA 1
ATOM 8471 C C . LEU B 1 535 ? 125.779 60.380 -117.450 1.00 11.84 535 LEU B C 1
ATOM 8472 O O . LEU B 1 535 ? 126.153 61.511 -117.728 1.00 12.81 535 LEU B O 1
ATOM 8477 N N . ARG B 1 536 ? 124.590 60.129 -116.906 1.00 14.99 536 ARG B N 1
ATOM 8478 C CA . ARG B 1 536 ? 123.602 61.187 -116.722 1.00 10.62 536 ARG B CA 1
ATOM 8479 C C . ARG B 1 536 ? 124.056 62.226 -115.701 1.00 16.84 536 ARG B C 1
ATOM 8480 O O . ARG B 1 536 ? 123.870 63.430 -115.899 1.00 11.00 536 ARG B O 1
ATOM 8488 N N . SER B 1 537 ? 124.667 61.754 -114.618 1.00 12.60 537 SER B N 1
ATOM 8489 C CA . SER B 1 537 ? 125.144 62.632 -113.558 1.00 12.87 537 SER B CA 1
ATOM 8490 C C . SER B 1 537 ? 126.239 63.582 -114.020 1.00 13.62 537 SER B C 1
ATOM 8491 O O . SER B 1 537 ? 126.440 64.646 -113.426 1.00 11.99 537 SER B O 1
ATOM 8494 N N . THR B 1 538 ? 126.953 63.191 -115.068 1.00 10.62 538 THR B N 1
ATOM 8495 C CA . THR B 1 538 ? 128.109 63.953 -115.507 1.00 12.04 538 THR B CA 1
ATOM 8496 C C . THR B 1 538 ? 127.832 64.654 -116.837 1.00 14.97 538 THR B C 1
ATOM 8497 O O . THR B 1 538 ? 128.746 64.980 -117.591 1.00 11.73 538 THR B O 1
ATOM 8501 N N . GLY B 1 539 ? 126.557 64.859 -117.127 1.00 15.25 539 GLY B N 1
ATOM 8502 C CA . GLY B 1 539 ? 126.177 65.653 -118.278 1.00 14.93 539 GLY B CA 1
ATOM 8503 C C . GLY B 1 539 ? 126.044 64.918 -119.601 1.00 17.64 539 GLY B C 1
ATOM 8504 O O . GLY B 1 539 ? 125.883 65.556 -120.655 1.00 17.84 539 GLY B O 1
ATOM 8505 N N . GLY B 1 540 ? 126.110 63.589 -119.566 1.00 14.34 540 GLY B N 1
ATOM 8506 C CA . GLY B 1 540 ? 125.920 62.805 -120.777 1.00 16.15 540 GLY B CA 1
ATOM 8507 C C . GLY B 1 540 ? 124.445 62.556 -121.044 1.00 16.44 540 GLY B C 1
ATOM 8508 O O . GLY B 1 540 ? 123.610 62.758 -120.160 1.00 10.84 540 GLY B O 1
ATOM 8509 N N . GLN B 1 541 ? 124.113 62.114 -122.253 1.00 14.33 541 GLN B N 1
ATOM 8510 C CA . GLN B 1 541 ? 122.724 61.790 -122.549 1.00 17.54 541 GLN B CA 1
ATOM 8511 C C . GLN B 1 541 ? 122.533 60.309 -122.823 1.00 13.17 541 GLN B C 1
ATOM 8512 O O . GLN B 1 541 ? 123.383 59.652 -123.420 1.00 14.81 541 GLN B O 1
ATOM 8518 N N . LEU B 1 542 ? 121.414 59.782 -122.362 1.00 13.90 542 LEU B N 1
ATOM 8519 C CA . LEU B 1 542 ? 121.198 58.352 -122.426 1.00 13.80 542 LEU B CA 1
ATOM 8520 C C . LEU B 1 542 ? 120.395 57.967 -123.662 1.00 17.10 542 LEU B C 1
ATOM 8521 O O . LEU B 1 542 ? 119.536 58.725 -124.127 1.00 14.69 542 LEU B O 1
ATOM 8526 N N . SER B 1 543 ? 120.680 56.775 -124.174 1.00 16.51 543 SER B N 1
ATOM 8527 C CA . SER B 1 543 ? 119.925 56.206 -125.274 1.00 15.97 543 SER B CA 1
ATOM 8528 C C . SER B 1 543 ? 118.470 55.991 -124.853 1.00 17.52 543 SER B C 1
ATOM 8529 O O . SER B 1 543 ? 118.179 55.716 -123.681 1.00 14.92 543 SER B O 1
ATOM 8532 N N . LYS B 1 544 ? 117.553 56.137 -125.802 1.00 15.87 544 LYS B N 1
ATOM 8533 C CA . LYS B 1 544 ? 116.148 55.903 -125.517 1.00 15.17 544 LYS B CA 1
ATOM 8534 C C . LYS B 1 544 ? 115.977 54.439 -125.095 1.00 16.41 544 LYS B C 1
ATOM 8535 O O . LYS B 1 544 ? 116.706 53.555 -125.565 1.00 14.97 544 LYS B O 1
ATOM 8541 N N . GLY B 1 545 ? 115.040 54.196 -124.182 1.00 13.57 545 GLY B N 1
ATOM 8542 C CA . GLY B 1 545 ? 114.823 52.862 -123.652 1.00 13.47 545 GLY B CA 1
ATOM 8543 C C . GLY B 1 545 ? 115.697 52.537 -122.449 1.00 12.50 545 GLY B C 1
ATOM 8544 O O . GLY B 1 545 ? 115.667 51.422 -121.952 1.00 11.16 545 GLY B O 1
ATOM 8545 N N . ASN B 1 546 ? 116.472 53.502 -121.964 1.00 12.19 546 ASN B N 1
ATOM 8546 C CA . ASN B 1 546 ? 117.399 53.226 -120.865 1.00 9.25 546 ASN B CA 1
ATOM 8547 C C . ASN B 1 546 ? 116.656 52.881 -119.574 1.00 8.79 546 ASN B C 1
ATOM 8548 O O . ASN B 1 546 ? 115.496 53.251 -119.408 1.00 9.21 546 ASN B O 1
ATOM 8553 N N . PRO B 1 547 ? 117.313 52.148 -118.661 1.00 10.12 547 PRO B N 1
ATOM 8554 C CA . PRO B 1 547 ? 116.610 51.737 -117.438 1.00 8.69 547 PRO B CA 1
ATOM 8555 C C . PRO B 1 547 ? 116.268 52.910 -116.524 1.00 10.82 547 PRO B C 1
ATOM 8556 O O . PRO B 1 547 ? 115.265 52.841 -115.813 1.00 12.16 547 PRO B O 1
ATOM 8560 N N . LEU B 1 548 ? 117.089 53.956 -116.524 1.00 11.12 548 LEU B N 1
ATOM 8561 C CA . LEU B 1 548 ? 116.848 55.098 -115.640 1.00 14.15 548 LEU B CA 1
ATOM 8562 C C . LEU B 1 548 ? 115.547 55.830 -115.966 1.00 16.10 548 LEU B C 1
ATOM 8563 O O . LEU B 1 548 ? 114.887 56.373 -115.075 1.00 15.64 548 LEU B O 1
ATOM 8568 N N . ASP B 1 549 ? 115.168 55.846 -117.236 1.00 8.83 549 ASP B N 1
ATOM 8569 C CA . ASP B 1 549 ? 113.919 56.504 -117.615 1.00 12.46 549 ASP B CA 1
ATOM 8570 C C . ASP B 1 549 ? 112.740 55.539 -117.733 1.00 16.62 549 ASP B C 1
ATOM 8571 O O . ASP B 1 549 ? 111.585 55.934 -117.549 1.00 15.55 549 ASP B O 1
ATOM 8576 N N . CYS B 1 550 ? 113.024 54.272 -118.022 1.00 13.82 550 CYS B N 1
ATOM 8577 C CA . CYS B 1 550 ? 111.965 53.364 -118.454 1.00 13.78 550 CYS B CA 1
ATOM 8578 C C . CYS B 1 550 ? 111.479 52.381 -117.386 1.00 17.83 550 CYS B C 1
ATOM 8579 O O . CYS B 1 550 ? 110.440 51.732 -117.563 1.00 15.55 550 CYS B O 1
ATOM 8582 N N . ILE B 1 551 ? 112.221 52.269 -116.289 1.00 13.85 551 ILE B N 1
ATOM 8583 C CA . ILE B 1 551 ? 111.727 51.512 -115.148 1.00 16.25 551 ILE B CA 1
ATOM 8584 C C . ILE B 1 551 ? 110.900 52.440 -114.269 1.00 17.99 551 ILE B C 1
ATOM 8585 O O . ILE B 1 551 ? 111.430 53.391 -113.674 1.00 18.41 551 ILE B O 1
ATOM 8590 N N . ASN B 1 552 ? 109.594 52.174 -114.196 1.00 22.01 552 ASN B N 1
ATOM 8591 C CA . ASN B 1 552 ? 108.695 53.000 -113.389 1.00 20.10 552 ASN B CA 1
ATOM 8592 C C . ASN B 1 552 ? 107.845 52.185 -112.420 1.00 20.37 552 ASN B C 1
ATOM 8593 O O . ASN B 1 552 ? 106.859 52.687 -111.873 1.00 21.79 552 ASN B O 1
ATOM 8598 N N . ALA B 1 553 ? 108.227 50.930 -112.212 1.00 19.91 553 ALA B N 1
ATOM 8599 C CA . ALA B 1 553 ? 107.476 50.000 -111.366 1.00 12.93 553 ALA B CA 1
ATOM 8600 C C . ALA B 1 553 ? 107.344 50.536 -109.939 1.00 20.09 553 ALA B C 1
ATOM 8601 O O . ALA B 1 553 ? 108.314 51.046 -109.366 1.00 13.96 553 ALA B O 1
ATOM 8603 N N . SER B 1 554 ? 106.149 50.427 -109.359 1.00 17.11 554 SER B N 1
ATOM 8604 C CA . SER B 1 554 ? 105.878 51.088 -108.086 1.00 20.41 554 SER B CA 1
ATOM 8605 C C . SER B 1 554 ? 105.335 50.149 -107.010 1.00 14.51 554 SER B C 1
ATOM 8606 O O . SER B 1 554 ? 104.273 50.404 -106.436 1.00 17.60 554 SER B O 1
ATOM 8609 N N . TYR B 1 555 ? 106.057 49.070 -106.716 1.00 11.33 555 TYR B N 1
ATOM 8610 C CA . TYR B 1 555 ? 105.525 48.066 -105.786 1.00 16.08 555 TYR B CA 1
ATOM 8611 C C . TYR B 1 555 ? 105.674 48.467 -104.314 1.00 14.56 555 TYR B C 1
ATOM 8612 O O . TYR B 1 555 ? 106.549 49.261 -103.959 1.00 14.98 555 TYR B O 1
ATOM 8621 N N . ARG B 1 556 ? 104.820 47.906 -103.460 1.00 9.59 556 ARG B N 1
ATOM 8622 C CA . ARG B 1 556 ? 104.999 48.043 -102.023 1.00 10.72 556 ARG B CA 1
ATOM 8623 C C . ARG B 1 556 ? 105.374 46.683 -101.446 1.00 12.89 556 ARG B C 1
ATOM 8624 O O . ARG B 1 556 ? 104.635 45.708 -101.613 1.00 12.10 556 ARG B O 1
ATOM 8632 N N . TYR B 1 557 ? 106.518 46.630 -100.769 1.00 11.17 557 TYR B N 1
ATOM 8633 C CA . TYR B 1 557 ? 107.044 45.378 -100.239 1.00 16.86 557 TYR B CA 1
ATOM 8634 C C . TYR B 1 557 ? 106.886 45.254 -98.734 1.00 17.89 557 TYR B C 1
ATOM 8635 O O . TYR B 1 557 ? 107.182 44.187 -98.169 1.00 15.53 557 TYR B O 1
#

Secondary structure (DSSP, 8-state):
---BTTTTB-HHHHHHHHHTTTSSEE--TT-PPPPEEEE--BHHHHHHHHHHHHTT---EEEE--SSSSBTT--EEES-TTSTT-EEESS---B-TT-HHHHHHHHHHT----EEP--BTTBSEEEEETTEEEEE-TTSPPPGGGHHHHHHHHHHHHH-B--TT-PBPPHHHHHHHHHHT-HHHHHHHHHHHHHHHTT-BHHHHHHHHHHSS--TTS-PPPTTHHHHHHHHH-SSSS--GGGTTSBHHHHHHHHHTTTTSS-EE-TT-THHHHHHHHH-EETTEEGGGGEE-S-EEEEEEETTEEEEEETTS-EEEESEEEE-S-HHHHHHTS--SSSSSSS-HHHHHHHHHPPBPPEEEEEEEESS-HHHHSS--SEEEESSTTBEEEEE-S-TT-TTS-EEEEEEEEEHHHHHGGGS---HHHHHHHHHHHHHHH-HHHHTT---GGG-TTTSEEEEESTT-TTTSSS-B-PPTT-HHHHHHHHTGGGGGG-TTT--SEEE-SGGGSSSTTSHHHHHHHHHHHHHHHHHHTTPEEPTT-HHHH-------/---BTTTTB-HHHHHHHHHHHTSSEE--TTPPPPPEEEE--BHHHHHHHHHHHHHT---EEEE-SSSSSBTT--EEES-TTSTT-EEESS---B-TT-HHHHHHHHHHT----SBP--BTTB-EEEEETTEEEEE-TTSPPPGGGHHHHHHHHHHHHH-B--TT--B--HHHHHHHHHHT-HHHHHHHHHHHHHHHTT-BHHHHHHHHHSSSS-TTSPPPPTTHHHHHHHHH-SSSS--GGGTTSBHHHHHHHHHTTTTSS-B--TT-THHHHHHHHH-EETTEEGGGGEE---EEEEEEETTEEEEEETTS-EEEESEEEE-S-HHHHHHTS-TTSSSSSS-HHHHHHHHHPPBPPEEEEEEEESS-HHHHSS--SEEEESSTTBEEEEE-S-TT-TTS-EEEEEEEEETHHHHGGGS---HHHHHHHHHHHHHTT-HHHHTT---GGG-HHHHEEEEESTT-TTTSSS-B-PPTT-HHHHHHHHSGGGGGGSTTT--SEEE-SGGGSSSTTSHHHHHHHHHHHHHHHHHHTT-EEPTT-HHHH-------

Organism: Pseudomonas savastanoi (NCBI:txid29438)

CATH classification: 3.50.50.60 (+2 more: 3.90.660.10, 1.10.405.40)

InterPro domains:
  IPR002937 Amine oxidase [PF01593] (48-535)
  IPR036188 FAD/NAD(P)-binding domain superfamily [G3DSA:3.50.50.60] (16-547)
  IPR036188 FAD/NAD(P)-binding domain superfamily [SSF51905] (38-537)
  IPR050281 Flavin monoamine oxidase and related enzymes [PTHR10742] (37-101)

Nearest PDB structures (foldseek):
  4iv9-assembly1_B  TM=1.002E+00  e=0.000E+00  Pseudomonas savastanoi
  5yb6-assembly1_A  TM=8.783E-01  e=1.277E-40  Pseudomonas sp. AIU 813
  3we0-assembly1_A  TM=8.824E-01  e=9.705E-37  Pseudomonas sp.
  2yr6-assembly1_A  TM=8.189E-01  e=1.758E-30  Pseudomonas sp. P-501
  2yr4-assembly1_A  TM=7.754E-01  e=4.243E-29  Pseudomonas sp. P-501

B-factor: mean 14.88, std 6.48, range [4.23, 65.75]